Protein AF-W5NIA4-F1 (afdb_monomer)

Structure (mmCIF, N/CA/C/O backbone):
data_AF-W5NIA4-F1
#
_entry.id   AF-W5NIA4-F1
#
loop_
_atom_site.group_PDB
_atom_site.id
_atom_site.type_symbol
_atom_site.label_atom_id
_atom_site.label_alt_id
_atom_site.label_comp_id
_atom_site.label_asym_id
_atom_site.label_entity_id
_atom_site.label_seq_id
_atom_site.pdbx_PDB_ins_code
_atom_site.Cartn_x
_atom_site.Cartn_y
_atom_site.Cartn_z
_atom_site.occupancy
_atom_site.B_iso_or_equiv
_atom_site.auth_seq_id
_atom_site.auth_comp_id
_atom_site.auth_asym_id
_atom_site.auth_atom_id
_atom_site.pdbx_PDB_model_num
ATOM 1 N N . MET A 1 1 ? 28.691 -11.519 -10.829 1.00 43.25 1 MET A N 1
ATOM 2 C CA . MET A 1 1 ? 29.497 -10.564 -10.040 1.00 43.25 1 MET A CA 1
ATOM 3 C C . MET A 1 1 ? 29.530 -11.025 -8.596 1.00 43.25 1 MET A C 1
ATOM 5 O O . MET A 1 1 ? 28.519 -11.518 -8.105 1.00 43.25 1 MET A O 1
ATOM 9 N N . SER A 1 2 ? 30.671 -10.873 -7.937 1.00 48.12 2 SER A N 1
ATOM 10 C CA . SER A 1 2 ? 30.802 -10.913 -6.485 1.00 48.12 2 SER A CA 1
ATOM 11 C C . SER A 1 2 ? 30.253 -9.621 -5.858 1.00 48.12 2 SER A C 1
ATOM 13 O O . SER A 1 2 ? 30.095 -8.601 -6.534 1.00 48.12 2 SER A O 1
ATOM 15 N N . THR A 1 3 ? 30.001 -9.629 -4.546 1.00 54.25 3 THR A N 1
ATOM 16 C CA . THR A 1 3 ? 29.655 -8.408 -3.794 1.00 54.25 3 THR A CA 1
ATOM 17 C C . THR A 1 3 ? 30.782 -7.366 -3.837 1.00 54.25 3 THR A C 1
ATOM 19 O O . THR A 1 3 ? 30.508 -6.172 -3.783 1.00 54.25 3 THR A O 1
ATOM 22 N N . VAL A 1 4 ? 32.044 -7.795 -3.975 1.00 55.16 4 VAL A N 1
ATOM 23 C CA . VAL A 1 4 ? 33.200 -6.888 -4.088 1.00 55.16 4 VAL A CA 1
ATOM 24 C C . VAL A 1 4 ? 33.177 -6.148 -5.426 1.00 55.16 4 VAL A C 1
ATOM 26 O O . VAL A 1 4 ? 33.408 -4.942 -5.446 1.00 55.16 4 VAL A O 1
ATOM 29 N N . ASP A 1 5 ? 32.827 -6.835 -6.519 1.00 57.72 5 ASP A N 1
ATOM 30 C CA . ASP A 1 5 ? 32.742 -6.229 -7.854 1.00 57.72 5 ASP A CA 1
ATOM 31 C C . ASP A 1 5 ? 31.635 -5.165 -7.892 1.00 57.72 5 ASP A C 1
ATOM 33 O O . ASP A 1 5 ? 31.859 -4.058 -8.374 1.00 57.72 5 ASP A O 1
ATOM 37 N N . ARG A 1 6 ? 30.454 -5.471 -7.326 1.00 68.31 6 ARG A N 1
ATOM 38 C CA . ARG A 1 6 ? 29.333 -4.515 -7.249 1.00 68.31 6 ARG A CA 1
ATOM 39 C C . ARG A 1 6 ? 29.685 -3.277 -6.429 1.00 68.31 6 ARG A C 1
ATOM 41 O O . ARG A 1 6 ? 29.378 -2.165 -6.831 1.00 68.31 6 ARG A O 1
ATOM 48 N N . LEU A 1 7 ? 30.379 -3.448 -5.303 1.00 66.94 7 LEU A N 1
ATOM 49 C CA . LEU A 1 7 ? 30.813 -2.333 -4.452 1.00 66.94 7 LEU A CA 1
ATOM 50 C C . LEU A 1 7 ? 32.026 -1.565 -5.011 1.00 66.94 7 LEU A C 1
ATOM 52 O O . LEU A 1 7 ? 32.537 -0.677 -4.330 1.00 66.94 7 LEU A O 1
ATOM 56 N N . ASN A 1 8 ? 32.474 -1.869 -6.234 1.00 71.44 8 ASN A N 1
ATOM 57 C CA . ASN A 1 8 ? 33.375 -1.027 -7.026 1.00 71.44 8 ASN A CA 1
ATOM 58 C C . ASN A 1 8 ? 32.652 -0.248 -8.142 1.00 71.44 8 ASN A C 1
ATOM 60 O O . ASN A 1 8 ? 33.266 0.626 -8.747 1.00 71.44 8 ASN A O 1
ATOM 64 N N . ASP A 1 9 ? 31.375 -0.533 -8.406 1.00 81.06 9 ASP A N 1
ATOM 65 C CA . ASP A 1 9 ? 30.571 0.142 -9.424 1.00 81.06 9 ASP A CA 1
ATOM 66 C C . ASP A 1 9 ? 29.891 1.387 -8.831 1.00 81.06 9 ASP A C 1
ATOM 68 O O . ASP A 1 9 ? 29.046 1.294 -7.938 1.00 81.06 9 ASP A O 1
ATOM 72 N N . THR A 1 10 ? 30.275 2.572 -9.308 1.00 82.25 10 THR A N 1
ATOM 73 C CA . THR A 1 10 ? 29.769 3.854 -8.790 1.00 82.25 10 THR A CA 1
ATOM 74 C C . THR A 1 10 ? 28.255 3.996 -8.949 1.00 82.25 10 THR A C 1
ATOM 76 O O . THR A 1 10 ? 27.603 4.534 -8.058 1.00 82.25 10 THR A O 1
ATOM 79 N N . GLU A 1 11 ? 27.671 3.485 -10.033 1.00 86.88 11 GLU A N 1
ATOM 80 C CA . GLU A 1 11 ? 26.234 3.615 -10.299 1.00 86.88 11 GLU A CA 1
ATOM 81 C C . GLU A 1 11 ? 25.418 2.684 -9.395 1.00 86.88 11 GLU A C 1
ATOM 83 O O . GLU A 1 11 ? 24.361 3.072 -8.891 1.00 86.88 11 GLU A O 1
ATOM 88 N N . TYR A 1 12 ? 25.944 1.485 -9.122 1.00 85.62 12 TYR A N 1
ATOM 89 C CA . TYR A 1 12 ? 25.387 0.574 -8.120 1.00 85.62 12 TYR A CA 1
ATOM 90 C C . TYR A 1 12 ? 25.465 1.162 -6.706 1.00 85.62 12 TYR A C 1
ATOM 92 O O . TYR A 1 12 ? 24.531 1.057 -5.912 1.00 85.62 12 TYR A O 1
ATOM 100 N N . ILE A 1 13 ? 26.570 1.836 -6.384 1.00 83.00 13 ILE A N 1
ATOM 101 C CA . ILE A 1 13 ? 26.746 2.519 -5.100 1.00 83.00 13 ILE A CA 1
ATOM 102 C C . ILE A 1 13 ? 25.791 3.709 -4.970 1.00 83.00 13 ILE A C 1
ATOM 104 O O . ILE A 1 13 ? 25.258 3.924 -3.885 1.00 83.00 13 ILE A O 1
ATOM 108 N N . ASN A 1 14 ? 25.543 4.465 -6.041 1.00 88.38 14 ASN A N 1
ATOM 109 C CA . ASN A 1 14 ? 24.568 5.557 -6.046 1.00 88.38 14 ASN A CA 1
ATOM 110 C C . ASN A 1 14 ? 23.151 5.038 -5.764 1.00 88.38 14 ASN A C 1
ATOM 112 O O . ASN A 1 14 ? 22.479 5.550 -4.869 1.00 88.38 14 ASN A O 1
ATOM 116 N N . TRP A 1 15 ? 22.734 3.977 -6.464 1.00 89.62 15 TRP A N 1
ATOM 117 C CA . TRP A 1 15 ? 21.481 3.257 -6.210 1.00 89.62 15 TRP A CA 1
ATOM 118 C C . TRP A 1 15 ? 21.400 2.791 -4.745 1.00 89.62 15 TRP A C 1
ATOM 120 O O . TRP A 1 15 ? 20.449 3.108 -4.029 1.00 89.62 15 TRP A O 1
ATOM 130 N N . LEU A 1 16 ? 22.447 2.135 -4.239 1.00 85.50 16 LEU A N 1
ATOM 131 C CA . LEU A 1 16 ? 22.497 1.630 -2.867 1.00 85.50 16 LEU A CA 1
ATOM 132 C C . LEU A 1 16 ? 22.473 2.758 -1.814 1.00 85.50 16 LEU A C 1
ATOM 134 O O . LEU A 1 16 ? 21.766 2.635 -0.814 1.00 85.50 16 LEU A O 1
ATOM 138 N N . LYS A 1 17 ? 23.170 3.881 -2.046 1.00 86.88 17 LYS A N 1
ATOM 139 C CA . LYS A 1 17 ? 23.088 5.092 -1.209 1.00 86.88 17 LYS A CA 1
ATOM 140 C C . LYS A 1 17 ? 21.653 5.621 -1.159 1.00 86.88 17 LYS A C 1
ATOM 142 O O . LYS A 1 17 ? 21.134 5.819 -0.067 1.00 86.88 17 LYS A O 1
ATOM 147 N N . LEU A 1 18 ? 21.003 5.801 -2.311 1.00 89.38 18 LEU A N 1
ATOM 148 C CA . LEU A 1 18 ? 19.631 6.318 -2.408 1.00 89.38 18 LEU A CA 1
ATOM 149 C C . LEU A 1 18 ? 18.612 5.410 -1.707 1.00 89.38 18 LEU A C 1
ATOM 151 O O . LEU A 1 18 ? 17.780 5.903 -0.947 1.00 89.38 18 LEU A O 1
ATOM 155 N N . GLY A 1 19 ? 18.716 4.089 -1.886 1.00 87.75 19 GLY A N 1
ATOM 156 C CA . GLY A 1 19 ? 17.892 3.120 -1.157 1.00 87.75 19 GLY A CA 1
ATOM 157 C C . GLY A 1 19 ? 18.052 3.235 0.357 1.00 87.75 19 GLY A C 1
ATOM 158 O O . GLY A 1 19 ? 17.063 3.229 1.089 1.00 87.75 19 GLY A O 1
ATOM 159 N N . VAL A 1 20 ? 19.283 3.435 0.832 1.00 85.69 20 VAL A N 1
ATOM 160 C CA . VAL A 1 20 ? 19.550 3.672 2.253 1.00 85.69 20 VAL A CA 1
ATOM 161 C C . VAL A 1 20 ? 19.020 5.035 2.728 1.00 85.69 20 VAL A C 1
ATOM 163 O O . VAL A 1 20 ? 18.482 5.107 3.830 1.00 85.69 20 VAL A O 1
ATOM 166 N N . CYS A 1 21 ? 19.083 6.098 1.923 1.00 88.00 21 CYS A N 1
ATOM 167 C CA . CYS A 1 21 ? 18.478 7.389 2.276 1.00 88.00 21 CYS A CA 1
ATOM 168 C C . CYS A 1 21 ? 16.951 7.283 2.442 1.00 88.00 21 CYS A C 1
ATOM 170 O O . CYS A 1 21 ? 16.405 7.804 3.411 1.00 88.00 21 CYS A O 1
ATOM 172 N N . LEU A 1 22 ? 16.256 6.549 1.563 1.00 89.00 22 LEU A N 1
ATOM 173 C CA . LEU A 1 22 ? 14.817 6.285 1.714 1.00 89.00 22 LEU A CA 1
ATOM 174 C C . LEU A 1 22 ? 14.504 5.465 2.981 1.00 89.00 22 LEU A C 1
ATOM 176 O O . LEU A 1 22 ? 13.488 5.711 3.633 1.00 89.00 22 LEU A O 1
ATOM 180 N N . MET A 1 23 ? 15.384 4.533 3.367 1.00 84.69 23 MET A N 1
ATOM 181 C CA . MET A 1 23 ? 15.260 3.794 4.631 1.00 84.69 23 MET A CA 1
ATOM 182 C C . MET A 1 23 ? 15.432 4.679 5.877 1.00 84.69 23 MET A C 1
ATOM 184 O O . MET A 1 23 ? 14.800 4.389 6.885 1.00 84.69 23 MET A O 1
ATOM 188 N N . GLU A 1 24 ? 16.246 5.739 5.831 1.00 86.38 24 GLU A N 1
ATOM 189 C CA . GLU A 1 24 ? 16.399 6.704 6.940 1.00 86.38 24 GLU A CA 1
ATOM 190 C C . GLU A 1 24 ? 15.226 7.709 6.997 1.00 86.38 24 GLU A C 1
ATOM 192 O O . GLU A 1 24 ? 14.784 8.093 8.078 1.00 86.38 24 GLU A O 1
ATOM 197 N N . ILE A 1 25 ? 14.656 8.092 5.845 1.00 88.88 25 ILE A N 1
ATOM 198 C CA . ILE A 1 25 ? 13.487 8.992 5.766 1.00 88.88 25 ILE A CA 1
ATOM 199 C C . ILE A 1 25 ? 12.203 8.315 6.281 1.00 88.88 25 ILE A C 1
ATOM 201 O O . ILE A 1 25 ? 11.349 8.975 6.875 1.00 88.88 25 ILE A O 1
ATOM 205 N N . ARG A 1 26 ? 12.046 7.000 6.082 1.00 88.94 26 ARG A N 1
ATOM 206 C CA . ARG A 1 26 ? 10.835 6.254 6.470 1.00 88.94 26 ARG A CA 1
ATOM 207 C C . ARG A 1 26 ? 10.506 6.342 7.977 1.00 88.94 26 ARG A C 1
ATOM 209 O O . ARG A 1 26 ? 9.378 6.723 8.273 1.00 88.94 26 ARG A O 1
ATOM 216 N N . PRO A 1 27 ? 11.420 6.064 8.932 1.00 86.88 27 PRO A N 1
ATOM 217 C CA . PRO A 1 27 ? 11.161 6.261 10.363 1.00 86.88 27 PRO A CA 1
ATOM 218 C C . PRO A 1 27 ? 10.776 7.698 10.734 1.00 86.88 27 PRO A C 1
ATOM 220 O O . PRO A 1 27 ? 9.905 7.894 11.578 1.00 86.88 27 PRO A O 1
ATOM 223 N N . LEU A 1 28 ? 11.379 8.696 10.078 1.00 85.75 28 LEU A N 1
ATOM 224 C CA . LEU A 1 28 ? 11.092 10.113 10.315 1.00 85.75 28 LEU A CA 1
ATOM 225 C C . LEU A 1 28 ? 9.670 10.489 9.861 1.00 85.75 28 LEU A C 1
ATOM 227 O O . LEU A 1 28 ? 8.935 11.136 10.606 1.00 85.75 28 LEU A O 1
ATOM 231 N N . LEU A 1 29 ? 9.261 10.032 8.670 1.00 87.81 29 LEU A N 1
ATOM 232 C CA . LEU A 1 29 ? 7.882 10.152 8.182 1.00 87.81 29 LEU A CA 1
ATOM 233 C C . LEU A 1 29 ? 6.895 9.441 9.112 1.00 87.81 29 LEU A C 1
ATOM 235 O O . LEU A 1 29 ? 5.865 10.014 9.455 1.00 87.81 29 LEU A O 1
ATOM 239 N N . SER A 1 30 ? 7.221 8.219 9.542 1.00 88.00 30 SER A N 1
ATOM 240 C CA . SER A 1 30 ? 6.419 7.462 10.502 1.00 88.00 30 SER A CA 1
ATOM 241 C C . SER A 1 30 ? 6.183 8.276 11.780 1.00 88.00 30 SER A C 1
ATOM 243 O O . SER A 1 30 ? 5.035 8.592 12.081 1.00 88.00 30 SER A O 1
ATOM 245 N N . ALA A 1 31 ? 7.241 8.691 12.485 1.00 84.25 31 ALA A N 1
ATOM 246 C CA . ALA A 1 31 ? 7.139 9.416 13.757 1.00 84.25 31 ALA A CA 1
ATOM 247 C C . ALA A 1 31 ? 6.372 10.753 13.654 1.00 84.25 31 ALA A C 1
ATOM 249 O O . ALA A 1 31 ? 5.539 11.050 14.517 1.00 84.25 31 ALA A O 1
ATOM 250 N N . LEU A 1 32 ? 6.591 11.527 12.579 1.00 83.81 32 LEU A N 1
ATOM 251 C CA . LEU A 1 32 ? 5.813 12.742 12.293 1.00 83.81 32 LEU A CA 1
ATOM 252 C C . LEU A 1 32 ? 4.316 12.431 12.188 1.00 83.81 32 LEU A C 1
ATOM 254 O O . LEU A 1 32 ? 3.487 13.157 12.740 1.00 83.81 32 LEU A O 1
ATOM 258 N N . ILE A 1 33 ? 3.969 11.364 11.465 1.00 88.94 33 ILE A N 1
ATOM 259 C CA . ILE A 1 33 ? 2.575 11.011 11.219 1.00 88.94 33 ILE A CA 1
ATOM 260 C C . ILE A 1 33 ? 1.873 10.642 12.528 1.00 88.94 33 ILE A C 1
ATOM 262 O O . ILE A 1 33 ? 0.784 11.157 12.752 1.00 88.94 33 ILE A O 1
ATOM 266 N N . GLU A 1 34 ? 2.450 9.834 13.426 1.00 87.56 34 GLU A N 1
ATOM 267 C CA . GLU A 1 34 ? 1.714 9.471 14.652 1.00 87.56 34 GLU A CA 1
ATOM 268 C C . GLU A 1 34 ? 1.545 10.617 15.647 1.00 87.56 34 GLU A C 1
ATOM 270 O O . GLU A 1 34 ? 0.449 10.790 16.181 1.00 87.56 34 GLU A O 1
ATOM 275 N N . THR A 1 35 ? 2.567 11.460 15.816 1.00 82.38 35 THR A N 1
ATOM 276 C CA . THR A 1 35 ? 2.476 12.671 16.657 1.00 82.38 35 THR A CA 1
ATOM 277 C C . THR A 1 35 ? 1.286 13.557 16.252 1.00 82.38 35 THR A C 1
ATOM 279 O O . THR A 1 35 ? 0.747 14.306 17.066 1.00 82.38 35 THR A O 1
ATOM 282 N N . ARG A 1 36 ? 0.827 13.445 14.995 1.00 86.12 36 ARG A N 1
ATOM 283 C CA . ARG A 1 36 ? -0.356 14.125 14.454 1.00 86.12 36 ARG A CA 1
ATOM 284 C C . ARG A 1 36 ? -1.562 13.199 14.206 1.00 86.12 36 ARG A C 1
ATOM 286 O O . ARG A 1 36 ? -2.631 13.691 13.860 1.00 86.12 36 ARG A O 1
ATOM 293 N N . LEU A 1 37 ? -1.448 11.883 14.410 1.00 91.12 37 LEU A N 1
ATOM 294 C CA . LEU A 1 37 ? -2.505 10.899 14.140 1.00 91.12 37 LEU A CA 1
ATOM 295 C C . LEU A 1 37 ? -3.499 10.755 15.292 1.00 91.12 37 LEU A C 1
ATOM 297 O O . LEU A 1 37 ? -4.698 10.756 15.032 1.00 91.12 37 LEU A O 1
ATOM 301 N N . GLU A 1 38 ? -3.045 10.697 16.543 1.00 89.50 38 GLU A N 1
ATOM 302 C CA . GLU A 1 38 ? -3.959 10.757 17.700 1.00 89.50 38 GLU A CA 1
ATOM 303 C C . GLU A 1 38 ? -4.662 12.119 17.752 1.00 89.50 38 GLU A C 1
ATOM 305 O O . GLU A 1 38 ? -5.884 12.222 17.876 1.00 89.50 38 GLU A O 1
ATOM 310 N N . ASP A 1 39 ? -3.887 13.173 17.501 1.00 88.88 39 ASP A N 1
ATOM 311 C CA . ASP A 1 39 ? -4.351 14.548 17.364 1.00 88.88 39 ASP A CA 1
ATOM 312 C C . ASP A 1 39 ? -5.400 14.693 16.234 1.00 88.88 39 ASP A C 1
ATOM 314 O O . ASP A 1 39 ? -6.332 15.496 16.329 1.00 88.88 39 ASP A O 1
ATOM 318 N N . PHE A 1 40 ? -5.307 13.883 15.174 1.00 93.06 40 PHE A N 1
ATOM 319 C CA . PHE A 1 40 ? -6.322 13.765 14.127 1.00 93.06 40 PHE A CA 1
ATOM 320 C C . PHE A 1 40 ? -7.519 12.909 14.565 1.00 93.06 40 PHE A C 1
ATOM 322 O O . PHE A 1 40 ? -8.660 13.305 14.328 1.00 93.06 40 PHE A O 1
ATOM 329 N N . HIS A 1 41 ? -7.297 11.767 15.223 1.00 94.12 41 HIS A N 1
ATOM 330 C CA . HIS A 1 41 ? -8.353 10.840 15.639 1.00 94.12 41 HIS A CA 1
ATOM 331 C C . HIS A 1 41 ? -9.301 11.463 16.655 1.00 94.12 41 HIS A C 1
ATOM 333 O O . HIS A 1 41 ? -10.515 11.354 16.483 1.00 94.12 41 HIS A O 1
ATOM 339 N N . LEU A 1 42 ? -8.777 12.199 17.638 1.00 91.00 42 LEU A N 1
ATOM 340 C CA . LEU A 1 42 ? -9.566 12.989 18.587 1.00 91.00 42 LEU A CA 1
ATOM 341 C C . LEU A 1 42 ? -10.519 13.952 17.857 1.00 91.00 42 LEU A C 1
ATOM 343 O O . LEU A 1 42 ? -11.727 13.911 18.091 1.00 91.00 42 LEU A O 1
ATOM 347 N N . LYS A 1 43 ? -10.018 14.696 16.861 1.00 90.75 43 LYS A N 1
ATOM 348 C CA . LYS A 1 43 ? -10.811 15.620 16.019 1.00 90.75 43 LYS A CA 1
ATOM 349 C C . LYS A 1 43 ? -11.885 14.914 15.166 1.00 90.75 43 LYS A C 1
ATOM 351 O O . LYS A 1 43 ? -12.791 15.568 14.641 1.00 90.75 43 LYS A O 1
ATOM 356 N N . LEU A 1 44 ? -11.818 13.586 15.016 1.00 91.62 44 LEU A N 1
ATOM 357 C CA . LEU A 1 44 ? -12.879 12.765 14.419 1.00 91.62 44 LEU A CA 1
ATOM 358 C C . LEU A 1 44 ? -13.833 12.183 15.478 1.00 91.62 44 LEU A C 1
ATOM 360 O O . LEU A 1 44 ? -15.035 12.144 15.219 1.00 91.62 44 LEU A O 1
ATOM 364 N N . LYS A 1 45 ? -13.344 11.794 16.669 1.00 90.19 45 LYS A N 1
ATOM 365 C CA . LYS A 1 45 ? -14.178 11.357 17.810 1.00 90.19 45 LYS A CA 1
ATOM 366 C C . LYS A 1 45 ? -15.116 12.470 18.274 1.00 90.19 45 LYS A C 1
ATOM 368 O O . LYS A 1 45 ? -16.303 12.210 18.464 1.00 90.19 45 LYS A O 1
ATOM 373 N N . GLU A 1 46 ? -14.615 13.703 18.371 1.00 87.75 46 GLU A N 1
ATOM 374 C CA . GLU A 1 46 ? -15.393 14.916 18.672 1.00 87.75 46 GLU A CA 1
ATOM 375 C C . GLU A 1 46 ? -16.564 15.098 17.697 1.00 87.75 46 GLU A C 1
ATOM 377 O O . GLU A 1 46 ? -17.700 15.310 18.106 1.00 87.75 46 GLU A O 1
ATOM 382 N N . LYS A 1 47 ? -16.319 14.912 16.393 1.00 83.19 47 LYS A N 1
ATOM 383 C CA . LYS A 1 47 ? -17.349 14.982 15.340 1.00 83.19 47 LYS A CA 1
ATOM 384 C C . LYS A 1 47 ? -18.356 13.825 15.360 1.00 83.19 47 LYS A C 1
ATOM 386 O O . LYS A 1 47 ? -19.263 13.802 14.528 1.00 83.19 47 LYS A O 1
ATOM 391 N N . ARG A 1 48 ? -18.186 12.846 16.254 1.00 76.69 48 ARG A N 1
ATOM 392 C CA . ARG A 1 48 ? -18.911 11.566 16.251 1.00 76.69 48 ARG A CA 1
ATOM 393 C C . ARG A 1 48 ? -19.510 11.197 17.617 1.00 76.69 48 ARG A C 1
ATOM 395 O O . ARG A 1 48 ? -20.336 10.283 17.675 1.00 76.69 48 ARG A O 1
ATOM 402 N N . ASN A 1 49 ? -19.154 11.916 18.685 1.00 68.75 49 ASN A N 1
ATOM 403 C CA . ASN A 1 49 ? -19.508 11.641 20.085 1.00 68.75 49 ASN A CA 1
ATOM 404 C C . ASN A 1 49 ? -19.064 10.237 20.564 1.00 68.75 49 ASN A C 1
ATOM 406 O O . ASN A 1 49 ? -19.846 9.528 21.192 1.00 68.75 49 ASN A O 1
ATOM 410 N N . ASP A 1 50 ? -17.841 9.824 20.199 1.00 75.88 50 ASP A N 1
ATOM 411 C CA . ASP A 1 50 ? -17.145 8.580 20.617 1.00 75.88 50 ASP A CA 1
ATOM 412 C C . ASP A 1 50 ? -17.981 7.271 20.601 1.00 75.88 50 ASP A C 1
ATOM 414 O O . ASP A 1 50 ? -17.820 6.366 21.421 1.00 75.88 50 ASP A O 1
ATOM 418 N N . LYS A 1 51 ? -18.914 7.141 19.646 1.00 78.94 51 LYS A N 1
ATOM 419 C CA . LYS A 1 51 ? -19.760 5.941 19.516 1.00 78.94 51 LYS A CA 1
ATOM 420 C C . LYS A 1 51 ? -18.993 4.759 18.900 1.00 78.94 51 LYS A C 1
ATOM 422 O O . LYS A 1 51 ? -18.564 4.824 17.743 1.00 78.94 51 LYS A O 1
ATOM 427 N N . ARG A 1 52 ? -18.910 3.648 19.649 1.00 87.31 52 ARG A N 1
ATOM 428 C CA . ARG A 1 52 ? -18.198 2.396 19.298 1.00 87.31 52 ARG A CA 1
ATOM 429 C C . ARG A 1 52 ? -19.075 1.362 18.583 1.00 87.31 52 ARG A C 1
ATOM 431 O O . ARG A 1 52 ? -20.278 1.280 18.815 1.00 87.31 52 ARG A O 1
ATOM 438 N N . CYS A 1 53 ? -18.482 0.540 17.715 1.00 87.12 53 CYS A N 1
ATOM 439 C CA . CYS A 1 53 ? -19.222 -0.417 16.883 1.00 87.12 53 CYS A CA 1
ATOM 440 C C . CYS A 1 53 ? -19.641 -1.693 17.639 1.00 87.12 53 CYS A C 1
ATOM 442 O O . CYS A 1 53 ? -18.860 -2.635 17.772 1.00 87.12 53 CYS A O 1
ATOM 444 N N . SER A 1 54 ? -20.915 -1.790 18.022 1.00 81.75 54 SER A N 1
ATOM 445 C CA . SER A 1 54 ? -21.483 -2.995 18.655 1.00 81.75 54 SER A CA 1
ATOM 446 C C . SER A 1 54 ? -21.464 -4.230 17.740 1.00 81.75 54 SER A C 1
ATOM 448 O O . SER A 1 54 ? -21.255 -5.349 18.194 1.00 81.75 54 SER A O 1
ATOM 450 N N . SER A 1 55 ? -21.684 -4.042 16.435 1.00 80.94 55 SER A N 1
ATOM 451 C CA . SER A 1 55 ? -21.956 -5.130 15.479 1.00 80.94 55 SER A CA 1
ATOM 452 C C . SER A 1 55 ? -20.707 -5.817 14.906 1.00 80.94 55 SER A C 1
ATOM 454 O O . SER A 1 55 ? -20.841 -6.603 13.972 1.00 80.94 55 SER A O 1
ATOM 456 N N . ARG A 1 56 ? -19.497 -5.478 15.387 1.00 84.56 56 ARG A N 1
ATOM 457 C CA . ARG A 1 56 ? -18.199 -5.926 14.829 1.00 84.56 56 ARG A CA 1
ATOM 458 C C . ARG A 1 56 ? -18.140 -5.843 13.290 1.00 84.56 56 ARG A C 1
ATOM 460 O O . ARG A 1 56 ? -17.666 -6.761 12.626 1.00 84.56 56 ARG A O 1
ATOM 467 N N . CYS A 1 57 ? -18.639 -4.736 12.727 1.00 86.19 57 CYS A N 1
ATOM 468 C CA . CYS A 1 57 ? -18.763 -4.543 11.281 1.00 86.19 57 CYS A CA 1
ATOM 469 C C . CYS A 1 57 ? -17.436 -4.784 10.565 1.00 86.19 57 CYS A C 1
ATOM 471 O O . CYS A 1 57 ? -16.477 -4.032 10.748 1.00 86.19 57 CYS A O 1
ATOM 473 N N . SER A 1 58 ? -17.411 -5.814 9.727 1.00 82.88 58 SER A N 1
ATOM 474 C CA . SER A 1 58 ? -16.323 -6.067 8.799 1.00 82.88 58 SER A CA 1
ATOM 475 C C . SER A 1 58 ? -16.537 -5.298 7.496 1.00 82.88 58 SER A C 1
ATOM 477 O O . SER A 1 58 ? -17.472 -4.509 7.326 1.00 82.88 58 SER A O 1
ATOM 479 N N . VAL A 1 59 ? -15.615 -5.514 6.572 1.00 80.12 59 VAL A N 1
ATOM 480 C CA . VAL A 1 59 ? -15.545 -4.840 5.291 1.00 80.12 59 VAL A CA 1
ATOM 481 C C . VAL A 1 59 ? -15.600 -5.969 4.246 1.00 80.12 59 VAL A C 1
ATOM 483 O O . VAL A 1 59 ? -14.831 -6.924 4.316 1.00 80.12 59 VAL A O 1
ATOM 486 N N . ALA A 1 60 ? -16.647 -5.955 3.413 1.00 67.19 60 ALA A N 1
ATOM 487 C CA . ALA A 1 60 ? -17.255 -7.130 2.760 1.00 67.19 60 ALA A CA 1
ATOM 488 C C . ALA A 1 60 ? -16.508 -7.705 1.521 1.00 67.19 60 ALA A C 1
ATOM 490 O O . ALA A 1 60 ? -15.279 -7.772 1.497 1.00 67.19 60 ALA A O 1
ATOM 491 N N . LYS A 1 61 ? -17.247 -8.133 0.481 1.00 61.09 61 LYS A N 1
ATOM 492 C CA . LYS A 1 61 ? -16.713 -8.571 -0.822 1.00 61.09 61 LYS A CA 1
ATOM 493 C C . LYS A 1 61 ? -17.453 -7.906 -1.994 1.00 61.09 61 LYS A C 1
ATOM 495 O O . LYS A 1 61 ? -18.403 -8.475 -2.516 1.00 61.09 61 LYS A O 1
ATOM 500 N N . ASP A 1 62 ? -16.992 -6.711 -2.372 1.00 63.78 62 ASP A N 1
ATOM 501 C CA . ASP A 1 62 ? -17.262 -5.909 -3.593 1.00 63.78 62 ASP A CA 1
ATOM 502 C C . ASP A 1 62 ? -16.546 -4.523 -3.632 1.00 63.78 62 ASP A C 1
ATOM 504 O O . ASP A 1 62 ? -16.858 -3.689 -4.480 1.00 63.78 62 ASP A O 1
ATOM 508 N N . GLN A 1 63 ? -15.584 -4.279 -2.735 1.00 66.00 63 GLN A N 1
ATOM 509 C CA . GLN A 1 63 ? -14.926 -3.011 -2.365 1.00 66.00 63 GLN A CA 1
ATOM 510 C C . GLN A 1 63 ? -15.858 -1.947 -1.746 1.00 66.00 63 GLN A C 1
ATOM 512 O O . GLN A 1 63 ? -15.440 -0.807 -1.543 1.00 66.00 63 GLN A O 1
ATOM 517 N N . LYS A 1 64 ? -17.094 -2.302 -1.359 1.00 69.25 64 LYS A N 1
ATOM 518 C CA . LYS A 1 64 ? -18.087 -1.369 -0.793 1.00 69.25 64 LYS A CA 1
ATOM 519 C C . LYS A 1 64 ? -18.310 -1.590 0.709 1.00 69.25 64 LYS A C 1
ATOM 521 O O . LYS A 1 64 ? -17.864 -2.572 1.305 1.00 69.25 64 LYS A O 1
ATOM 526 N N . LEU A 1 65 ? -18.994 -0.620 1.317 1.00 75.69 65 LEU A N 1
ATOM 527 C CA . LEU A 1 65 ? -19.341 -0.539 2.742 1.00 75.69 65 LEU A CA 1
ATOM 528 C C . LEU A 1 65 ? -20.810 -0.948 2.999 1.00 75.69 65 LEU A C 1
ATOM 530 O O . LEU A 1 65 ? -21.520 -0.328 3.787 1.00 75.69 65 LEU A O 1
ATOM 534 N N . THR A 1 66 ? -21.293 -1.965 2.282 1.00 68.12 66 THR A N 1
ATOM 535 C CA . THR A 1 66 ? -22.717 -2.348 2.199 1.00 68.12 66 THR A CA 1
ATOM 536 C C . THR A 1 66 ? -23.330 -2.832 3.513 1.00 68.12 66 THR A C 1
ATOM 538 O O . THR A 1 66 ? -24.515 -2.609 3.741 1.00 68.12 66 THR A O 1
ATOM 541 N N . HIS A 1 67 ? -22.538 -3.454 4.388 1.00 73.69 67 HIS A N 1
ATOM 542 C CA . HIS A 1 67 ? -23.012 -4.078 5.632 1.00 73.69 67 HIS A CA 1
ATOM 543 C C . HIS A 1 67 ? -22.519 -3.358 6.899 1.00 73.69 67 HIS A C 1
ATOM 545 O O . HIS A 1 67 ? -22.332 -3.978 7.943 1.00 73.69 67 HIS A O 1
ATOM 551 N N . LEU A 1 68 ? -22.310 -2.038 6.821 1.00 83.19 68 LEU A N 1
ATOM 552 C CA . LEU A 1 68 ? -22.023 -1.222 8.001 1.00 83.19 68 LEU A CA 1
ATOM 553 C C . LEU A 1 68 ? -23.295 -0.893 8.791 1.00 83.19 68 LEU A C 1
ATOM 555 O O . LEU A 1 68 ? -24.265 -0.355 8.238 1.00 83.19 68 LEU A O 1
ATOM 559 N N . CYS A 1 69 ? -23.230 -1.099 10.108 1.00 87.94 69 CYS A N 1
ATOM 560 C CA . CYS A 1 69 ? -24.142 -0.466 11.053 1.00 87.94 69 CYS A CA 1
ATOM 561 C C . CYS A 1 69 ? -24.024 1.065 10.977 1.00 87.94 69 CYS A C 1
ATOM 563 O O . CYS A 1 69 ? -23.030 1.611 10.490 1.00 87.94 69 CYS A O 1
ATOM 565 N N . GLU A 1 70 ? -25.036 1.760 11.492 1.00 88.69 70 GLU A N 1
ATOM 566 C CA . GLU A 1 70 ? -25.076 3.223 11.601 1.00 88.69 70 GLU A CA 1
ATOM 567 C C . GLU A 1 70 ? -23.786 3.797 12.212 1.00 88.69 70 GLU A C 1
ATOM 569 O O . GLU A 1 70 ? -23.190 4.726 11.661 1.00 88.69 70 GLU A O 1
ATOM 574 N N . ILE A 1 71 ? -23.264 3.139 13.258 1.00 88.56 71 ILE A N 1
ATOM 575 C CA . ILE A 1 71 ? -22.064 3.596 13.957 1.00 88.56 71 ILE A CA 1
ATOM 576 C C . ILE A 1 71 ? -20.841 3.655 13.027 1.00 88.56 71 ILE A C 1
ATOM 578 O O . ILE A 1 71 ? -20.189 4.699 12.937 1.00 88.56 71 ILE A O 1
ATOM 582 N N . CYS A 1 72 ? -20.565 2.596 12.264 1.00 89.94 72 CYS A N 1
ATOM 583 C CA . CYS A 1 72 ? -19.488 2.620 11.272 1.00 89.94 72 CYS A CA 1
ATOM 584 C C . CYS A 1 72 ? -19.819 3.514 10.065 1.00 89.94 72 CYS A C 1
ATOM 586 O O . CYS A 1 72 ? -18.911 4.049 9.434 1.00 89.94 72 CYS A O 1
ATOM 588 N N . ARG A 1 73 ? -21.099 3.704 9.727 1.00 89.12 73 ARG A N 1
ATOM 589 C CA . ARG A 1 73 ? -21.508 4.491 8.557 1.00 89.12 73 ARG A CA 1
ATOM 590 C C . ARG A 1 73 ? -21.129 5.963 8.693 1.00 89.12 73 ARG A C 1
ATOM 592 O O . ARG A 1 73 ? -20.448 6.471 7.805 1.00 89.12 73 ARG A O 1
ATOM 599 N N . GLU A 1 74 ? -21.480 6.633 9.793 1.00 88.75 74 GLU A N 1
ATOM 600 C CA . GLU A 1 74 ? -21.070 8.039 9.976 1.00 88.75 74 GLU A CA 1
ATOM 601 C C . GLU A 1 74 ? -19.551 8.158 10.187 1.00 88.75 74 GLU A C 1
ATOM 603 O O . GLU A 1 74 ? -18.961 9.100 9.667 1.00 88.75 74 GLU A O 1
ATOM 608 N N . TRP A 1 75 ? -18.896 7.181 10.841 1.00 91.50 75 TRP A N 1
ATOM 609 C CA . TRP A 1 75 ? -17.424 7.104 10.896 1.00 91.50 75 TRP A CA 1
ATOM 610 C C . TRP A 1 75 ? -16.823 7.140 9.482 1.00 91.50 75 TRP A C 1
ATOM 612 O O . TRP A 1 75 ? -15.975 7.983 9.200 1.00 91.50 75 TRP A O 1
ATOM 622 N N . SER A 1 76 ? -17.323 6.315 8.553 1.00 90.44 76 SER A N 1
ATOM 623 C CA . SER A 1 76 ? -16.867 6.337 7.156 1.00 90.44 76 SER A CA 1
ATOM 624 C C . SER A 1 76 ? -17.121 7.682 6.461 1.00 90.44 76 SER A C 1
ATOM 626 O O . SER A 1 76 ? -16.286 8.129 5.681 1.00 90.44 76 SER A O 1
ATOM 628 N N . THR A 1 77 ? -18.216 8.383 6.773 1.00 90.12 77 THR A N 1
ATOM 629 C CA . THR A 1 77 ? -18.498 9.731 6.243 1.00 90.12 77 THR A CA 1
ATOM 630 C C . THR A 1 77 ? -17.523 10.776 6.792 1.00 90.12 77 THR A C 1
ATOM 632 O O . THR A 1 77 ? -16.999 11.590 6.031 1.00 90.12 77 THR A O 1
ATOM 635 N N . VAL A 1 78 ? -17.242 10.736 8.096 1.00 91.50 78 VAL A N 1
ATOM 636 C CA . VAL A 1 78 ? -16.319 11.650 8.783 1.00 91.50 78 VAL A CA 1
ATOM 637 C C . VAL A 1 78 ? -14.886 11.445 8.279 1.00 91.50 78 VAL A C 1
ATOM 639 O O . VAL A 1 78 ? -14.251 12.415 7.872 1.00 91.50 78 VAL A O 1
ATOM 642 N N . ILE A 1 79 ? -14.421 10.198 8.161 1.00 92.44 79 ILE A N 1
ATOM 643 C CA . ILE A 1 79 ? -13.128 9.849 7.544 1.00 92.44 79 ILE A CA 1
ATOM 644 C C . ILE A 1 79 ? -13.081 10.334 6.083 1.00 92.44 79 ILE A C 1
ATOM 646 O O . ILE A 1 79 ? -12.164 11.045 5.679 1.00 92.44 79 ILE A O 1
ATOM 650 N N . LYS A 1 80 ? -14.119 10.041 5.288 1.00 91.56 80 LYS A N 1
ATOM 651 C CA . LYS A 1 80 ? -14.221 10.467 3.881 1.00 91.56 80 LYS A CA 1
ATOM 652 C C . LYS A 1 80 ? -14.122 11.983 3.694 1.00 91.56 80 LYS A C 1
ATOM 654 O O . LYS A 1 80 ? -13.643 12.418 2.650 1.00 91.56 80 LYS A O 1
ATOM 659 N N . SER A 1 81 ? -14.551 12.778 4.678 1.00 91.81 81 SER A N 1
ATOM 6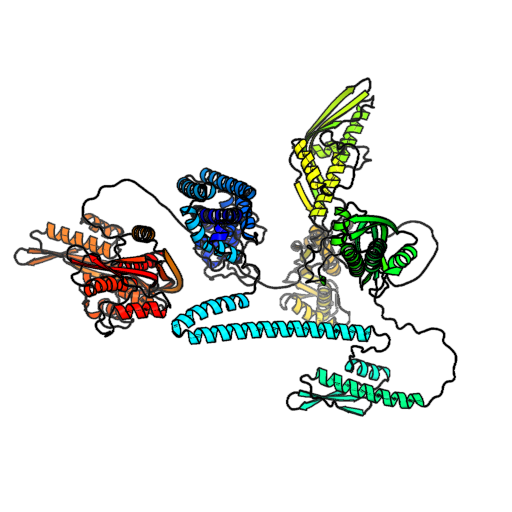60 C CA . SER A 1 81 ? -14.523 14.246 4.603 1.00 91.81 81 SER A CA 1
ATOM 661 C C . SER A 1 81 ? -13.115 14.859 4.629 1.00 91.81 81 SER A C 1
ATOM 663 O O . SER A 1 81 ? -12.934 15.956 4.109 1.00 91.81 81 SER A O 1
ATOM 665 N N . TYR A 1 82 ? -12.114 14.143 5.156 1.00 91.75 82 TYR A N 1
ATOM 666 C CA . TYR A 1 82 ? -10.711 14.581 5.182 1.00 91.75 82 TYR A CA 1
ATOM 667 C C . TYR A 1 82 ? -9.874 14.022 4.021 1.00 91.75 82 TYR A C 1
ATOM 669 O O . TYR A 1 82 ? -8.684 14.309 3.919 1.00 91.75 82 TYR A O 1
ATOM 677 N N . HIS A 1 83 ? -10.462 13.233 3.117 1.00 92.25 83 HIS A N 1
ATOM 678 C CA . HIS A 1 83 ? -9.740 12.726 1.951 1.00 92.25 83 HIS A CA 1
ATOM 679 C C . HIS A 1 83 ? -9.680 13.819 0.873 1.00 92.25 83 HIS A C 1
ATOM 681 O O . HIS A 1 83 ? -10.724 14.208 0.352 1.00 92.25 83 HIS A O 1
ATOM 687 N N . LYS A 1 84 ? -8.480 14.280 0.488 1.00 86.94 84 LYS A N 1
ATOM 688 C CA . LYS A 1 84 ? -8.220 15.380 -0.472 1.00 86.94 84 LYS A CA 1
ATOM 689 C C . LYS A 1 84 ? -8.998 15.237 -1.781 1.00 86.94 84 LYS A C 1
ATOM 691 O O . LYS A 1 84 ? -9.440 16.213 -2.381 1.00 86.94 84 LYS A O 1
ATOM 696 N N . LYS A 1 85 ? -9.223 13.993 -2.207 1.00 85.12 85 LYS A N 1
ATOM 697 C CA . LYS A 1 85 ? -10.139 13.634 -3.298 1.00 85.12 85 LYS A CA 1
ATOM 698 C C . LYS A 1 85 ? -11.289 12.786 -2.735 1.00 85.12 85 LYS A C 1
ATOM 700 O O . LYS A 1 85 ? -11.225 11.561 -2.853 1.00 85.12 85 LYS A O 1
ATOM 705 N N . PRO A 1 86 ? -12.347 13.364 -2.132 1.00 72.19 86 PRO A N 1
ATOM 706 C CA . PRO A 1 86 ? -13.351 12.596 -1.381 1.00 72.19 86 PRO A CA 1
ATOM 707 C C . PRO A 1 86 ? -14.302 11.802 -2.291 1.00 72.19 86 PRO A C 1
ATOM 709 O O . PRO A 1 86 ? -15.019 10.912 -1.836 1.00 72.19 86 PRO A O 1
ATOM 712 N N . LYS A 1 87 ? -14.298 12.098 -3.598 1.00 73.00 87 LYS A N 1
ATOM 713 C CA . LYS A 1 87 ? -14.970 11.316 -4.649 1.00 73.00 87 LYS A CA 1
ATOM 714 C C . LYS A 1 87 ? -14.088 10.213 -5.257 1.00 73.00 87 LYS A C 1
ATOM 716 O O . LYS A 1 87 ? -14.590 9.435 -6.059 1.00 73.00 87 LYS A O 1
ATOM 721 N N . SER A 1 88 ? -12.796 10.149 -4.920 1.00 72.88 88 SER A N 1
ATOM 722 C CA . SER A 1 88 ? -11.898 9.110 -5.440 1.00 72.88 88 SER A CA 1
ATOM 723 C C . SER A 1 88 ? -12.094 7.767 -4.729 1.00 72.88 88 SER A C 1
ATOM 725 O O . SER A 1 88 ? -12.883 7.637 -3.790 1.00 72.88 88 SER A O 1
ATOM 727 N N . TYR A 1 89 ? -11.376 6.751 -5.201 1.00 79.12 89 TYR A N 1
ATOM 728 C CA . TYR A 1 89 ? -11.475 5.371 -4.742 1.00 79.12 89 TYR A CA 1
ATOM 729 C C . TYR A 1 89 ? -10.758 5.151 -3.400 1.00 79.12 89 TYR A C 1
ATOM 731 O O . TYR A 1 89 ? -9.781 4.408 -3.340 1.00 79.12 89 TYR A O 1
ATOM 739 N N . ILE A 1 90 ? -11.254 5.799 -2.336 1.00 85.38 90 ILE A N 1
ATOM 740 C CA . ILE A 1 90 ? -10.767 5.662 -0.951 1.00 85.38 90 ILE A CA 1
ATOM 741 C C . ILE A 1 90 ? -10.552 4.188 -0.628 1.00 85.38 90 ILE A C 1
ATOM 743 O O . ILE A 1 90 ? -11.383 3.331 -0.960 1.00 85.38 90 ILE A O 1
ATOM 747 N N . TYR A 1 91 ? -9.429 3.879 0.012 1.00 87.12 91 TYR A N 1
ATOM 748 C CA . TYR A 1 91 ? -8.943 2.513 0.094 1.00 87.12 91 TYR A CA 1
ATOM 749 C C . TYR A 1 91 ? -9.626 1.682 1.211 1.00 87.12 91 TYR A C 1
ATOM 751 O O . TYR A 1 91 ? -9.057 0.734 1.718 1.00 87.12 91 TYR A O 1
ATOM 759 N N . TRP A 1 92 ? -10.900 1.969 1.527 1.00 88.62 92 TRP A N 1
ATOM 760 C CA . TRP A 1 92 ? -11.762 1.444 2.613 1.00 88.62 92 TRP A CA 1
ATOM 761 C C . TRP A 1 92 ? -11.504 0.063 3.183 1.00 88.62 92 TRP A C 1
ATOM 763 O O . TRP A 1 92 ? -11.636 -0.142 4.380 1.00 88.62 92 TRP A O 1
ATOM 773 N N . ASN A 1 93 ? -11.226 -0.889 2.305 1.00 86.75 93 ASN A N 1
ATOM 774 C CA . ASN A 1 93 ? -10.910 -2.269 2.623 1.00 86.75 93 ASN A CA 1
ATOM 775 C C . ASN A 1 93 ? -9.755 -2.378 3.625 1.00 86.75 93 ASN A C 1
ATOM 777 O O . ASN A 1 93 ? -9.676 -3.384 4.315 1.00 86.75 93 ASN A O 1
ATOM 781 N N . ASN A 1 94 ? -8.882 -1.363 3.616 1.00 89.69 94 ASN A N 1
ATOM 782 C CA . ASN A 1 94 ? -7.852 -1.082 4.590 1.00 89.69 94 ASN A CA 1
ATOM 783 C C . ASN A 1 94 ? -8.427 -1.231 5.998 1.00 89.69 94 ASN A C 1
ATOM 785 O O . ASN A 1 94 ? -8.091 -2.159 6.733 1.00 89.69 94 ASN A O 1
ATOM 789 N N . CYS A 1 95 ? -9.371 -0.362 6.327 1.00 90.19 95 CYS A N 1
ATOM 790 C CA . CYS A 1 95 ? -10.046 -0.299 7.605 1.00 90.19 95 CYS A CA 1
ATOM 791 C C . CYS A 1 95 ? -10.752 -1.611 7.982 1.00 90.19 95 CYS A C 1
ATOM 793 O O . CYS A 1 95 ? -11.505 -2.166 7.184 1.00 90.19 95 CYS A O 1
ATOM 795 N N . LYS A 1 96 ? -10.627 -2.012 9.249 1.00 91.12 96 LYS A N 1
ATOM 796 C CA . LYS A 1 96 ? -11.505 -2.939 9.972 1.00 91.12 96 LYS A CA 1
ATOM 797 C C . LYS A 1 96 ? -12.552 -2.050 10.680 1.00 91.12 96 LYS A C 1
ATOM 799 O O . LYS A 1 96 ? -12.279 -1.544 11.768 1.00 91.12 96 LYS A O 1
ATOM 804 N N . PRO A 1 97 ? -13.742 -1.797 10.090 1.00 91.25 97 PRO A N 1
ATOM 805 C CA . PRO A 1 97 ? -14.618 -0.674 10.460 1.00 91.25 97 PRO A CA 1
ATOM 806 C C . PRO A 1 97 ? -15.055 -0.641 11.926 1.00 91.25 97 PRO A C 1
ATOM 808 O O . PRO A 1 97 ? -15.384 0.421 12.454 1.00 91.25 97 PRO A O 1
ATOM 811 N N . PHE A 1 98 ? -15.057 -1.796 12.592 1.00 90.38 98 PHE A N 1
ATOM 812 C CA . PHE A 1 98 ? -15.373 -1.905 14.009 1.00 90.38 98 PHE A CA 1
ATOM 813 C C . PHE A 1 98 ? -14.349 -1.257 14.952 1.00 90.38 98 PHE A C 1
ATOM 815 O O . PHE A 1 98 ? -14.723 -0.944 16.077 1.00 90.38 98 PHE A O 1
ATOM 822 N N . ARG A 1 99 ? -13.104 -1.027 14.510 1.00 91.94 99 ARG A N 1
ATOM 823 C CA . ARG A 1 99 ? -12.032 -0.405 15.310 1.00 91.94 99 ARG A CA 1
ATOM 824 C C . ARG A 1 99 ? -11.944 1.119 15.160 1.00 91.94 99 ARG A C 1
ATOM 826 O O . ARG A 1 99 ? -11.198 1.746 15.899 1.00 91.94 99 ARG A O 1
ATOM 833 N N . TRP A 1 100 ? -12.718 1.736 14.257 1.00 92.38 100 TRP A N 1
ATOM 834 C CA . TRP A 1 100 ? -12.628 3.175 13.943 1.00 92.38 100 TRP A CA 1
ATOM 835 C C . TRP A 1 100 ? -12.777 4.135 15.129 1.00 92.38 100 TRP A C 1
ATOM 837 O O . TRP A 1 100 ? -12.309 5.264 15.034 1.00 92.38 100 TRP A O 1
ATOM 847 N N . CYS A 1 101 ? -13.414 3.718 16.222 1.00 89.81 101 CYS A N 1
ATOM 848 C CA . CYS A 1 101 ? -13.559 4.540 17.425 1.00 89.81 101 CYS A CA 1
ATOM 849 C C . CYS A 1 101 ? -12.365 4.410 18.379 1.00 89.81 101 CYS A C 1
ATOM 851 O O . CYS A 1 101 ? -11.947 5.377 19.012 1.00 89.81 101 CYS A O 1
ATOM 853 N N . ASP A 1 102 ? -11.817 3.204 18.466 1.00 88.88 102 ASP A N 1
ATOM 854 C CA . ASP A 1 102 ? -10.859 2.796 19.489 1.00 88.88 102 ASP A CA 1
ATOM 855 C C . ASP A 1 102 ? -9.404 2.918 19.018 1.00 88.88 102 ASP A C 1
ATOM 857 O O . ASP A 1 102 ? -8.509 2.974 19.850 1.00 88.88 102 ASP A O 1
ATOM 861 N N . ASP A 1 103 ? -9.174 2.978 17.703 1.00 91.25 103 ASP A N 1
ATOM 862 C CA . ASP A 1 103 ? -7.844 2.880 17.107 1.00 91.25 103 ASP A CA 1
ATOM 863 C C . ASP A 1 103 ? -7.622 3.933 16.003 1.00 91.25 103 ASP A C 1
ATOM 865 O O . ASP A 1 103 ? -8.245 3.876 14.933 1.00 91.25 103 ASP A O 1
ATOM 869 N N . ALA A 1 104 ? -6.737 4.902 16.266 1.00 92.62 104 ALA A N 1
ATOM 870 C CA . ALA A 1 104 ? -6.418 6.018 15.368 1.00 92.62 104 ALA A CA 1
ATOM 871 C C . ALA A 1 104 ? -5.838 5.544 14.032 1.00 92.62 104 ALA A C 1
ATOM 873 O O . ALA A 1 104 ? -6.095 6.124 12.970 1.00 92.62 104 ALA A O 1
ATOM 874 N N . LEU A 1 105 ? -5.151 4.405 14.078 1.00 92.69 105 LEU A N 1
ATOM 875 C CA . LEU A 1 105 ? -4.780 3.611 12.925 1.00 92.69 105 LEU A CA 1
ATOM 876 C C . LEU A 1 105 ? -5.910 3.461 11.917 1.00 92.69 105 LEU A C 1
ATOM 878 O O . LEU A 1 105 ? -5.750 3.702 10.722 1.00 92.69 105 LEU A O 1
ATOM 882 N N . GLU A 1 106 ? -7.050 2.962 12.383 1.00 92.88 106 GLU A N 1
ATOM 883 C CA . GLU A 1 106 ? -8.023 2.331 11.505 1.00 92.88 106 GLU A CA 1
ATOM 884 C C . GLU A 1 106 ? -8.742 3.396 10.658 1.00 92.88 106 GLU A C 1
ATOM 886 O O . GLU A 1 106 ? -9.308 3.096 9.607 1.00 92.88 106 GLU A O 1
ATOM 891 N N . VAL A 1 107 ? -8.607 4.666 11.058 1.00 93.06 107 VAL A N 1
ATOM 892 C CA . VAL A 1 107 ? -8.845 5.880 10.270 1.00 93.06 107 VAL A CA 1
ATOM 893 C C . VAL A 1 107 ? -7.749 6.124 9.226 1.00 93.06 107 VAL A C 1
ATOM 895 O O . VAL A 1 107 ? -8.080 6.239 8.044 1.00 93.06 107 VAL A O 1
ATOM 898 N N . ALA A 1 108 ? -6.468 6.208 9.622 1.00 93.81 108 ALA A N 1
ATOM 899 C CA . ALA A 1 108 ? -5.331 6.391 8.702 1.00 93.81 108 ALA A CA 1
ATOM 900 C C . ALA A 1 108 ? -5.317 5.338 7.586 1.00 93.81 108 ALA A C 1
ATOM 902 O O . ALA A 1 108 ? -4.946 5.635 6.446 1.00 93.81 108 ALA A O 1
ATOM 903 N N . LYS A 1 109 ? -5.835 4.139 7.895 1.00 93.56 109 LYS A N 1
ATOM 904 C CA . LYS A 1 109 ? -6.118 3.079 6.932 1.00 93.56 109 LYS A CA 1
ATOM 905 C C . LYS A 1 109 ? -6.823 3.607 5.681 1.00 93.56 109 LYS A C 1
ATOM 907 O O . LYS A 1 109 ? -6.392 3.256 4.600 1.00 93.56 109 LYS A O 1
ATOM 912 N N . ALA A 1 110 ? -7.784 4.524 5.728 1.00 92.00 110 ALA A N 1
ATOM 913 C CA . ALA A 1 110 ? -8.537 4.924 4.530 1.00 92.00 110 ALA A CA 1
ATOM 914 C C . ALA A 1 110 ? -7.724 5.588 3.383 1.00 92.00 110 ALA A C 1
ATOM 916 O O . ALA A 1 110 ? -8.139 5.489 2.225 1.00 92.00 110 ALA A O 1
ATOM 917 N N . TYR A 1 111 ? -6.598 6.251 3.672 1.00 93.12 111 TYR A N 1
ATOM 918 C CA . TYR A 1 111 ? -5.920 7.187 2.747 1.00 93.12 111 TYR A CA 1
ATOM 919 C C . TYR A 1 111 ? -4.739 6.588 1.964 1.00 93.12 111 TYR A C 1
ATOM 921 O O . TYR A 1 111 ? -4.122 7.267 1.149 1.00 93.12 111 TYR A O 1
ATOM 929 N N . MET A 1 112 ? -4.394 5.335 2.240 1.00 91.19 112 MET A N 1
ATOM 930 C CA . MET A 1 112 ? -3.158 4.671 1.809 1.00 91.19 112 MET A CA 1
ATOM 931 C C . MET A 1 112 ? -3.383 3.696 0.638 1.00 91.19 112 MET A C 1
ATOM 933 O O . MET A 1 112 ? -4.522 3.301 0.391 1.00 91.19 112 MET A O 1
ATOM 937 N N . PRO A 1 113 ? -2.334 3.244 -0.079 1.00 86.56 113 PRO A N 1
ATOM 938 C CA . PRO A 1 113 ? -2.472 2.249 -1.142 1.00 86.56 113 PRO A CA 1
ATOM 939 C C . PRO A 1 113 ? -2.988 0.884 -0.644 1.00 86.56 113 PRO A C 1
ATOM 941 O O . PRO A 1 113 ? -3.098 0.595 0.548 1.00 86.56 113 PRO A O 1
ATOM 944 N N . SER A 1 114 ? -3.319 0.018 -1.603 1.00 79.56 114 SER A N 1
ATOM 945 C CA . SER A 1 114 ? -3.769 -1.361 -1.375 1.00 79.56 114 SER A CA 1
ATOM 946 C C . SER A 1 114 ? -2.672 -2.280 -0.828 1.00 79.56 114 SER A C 1
ATOM 948 O O . SER A 1 114 ? -1.496 -1.954 -0.947 1.00 79.56 114 SER A O 1
ATOM 950 N N . ARG A 1 115 ? -3.058 -3.487 -0.380 1.00 78.94 115 ARG A N 1
ATOM 951 C CA . ARG A 1 115 ? -2.162 -4.591 0.017 1.00 78.94 115 ARG A CA 1
ATOM 952 C C . ARG A 1 115 ? -1.239 -4.267 1.187 1.00 78.94 115 ARG A C 1
ATOM 954 O O . ARG A 1 115 ? -0.055 -4.014 0.999 1.00 78.94 115 ARG A O 1
ATOM 961 N N . GLN A 1 116 ? -1.806 -4.268 2.380 1.00 85.56 116 GLN A N 1
ATOM 962 C CA . GLN A 1 116 ? -1.101 -4.213 3.660 1.00 85.56 116 GLN A CA 1
ATOM 963 C C . GLN A 1 116 ? -2.110 -4.600 4.783 1.00 85.56 116 GLN A C 1
ATOM 965 O O . GLN A 1 116 ? -2.218 -3.925 5.792 1.00 85.56 116 GLN A O 1
ATOM 970 N N . GLU A 1 117 ? -3.037 -5.544 4.539 1.00 79.62 117 GLU A N 1
ATOM 971 C CA . GLU A 1 117 ? -4.275 -5.811 5.340 1.00 79.62 117 GLU A CA 1
ATOM 972 C C . GLU A 1 117 ? -3.958 -6.097 6.809 1.00 79.62 117 GLU A C 1
ATOM 974 O O . GLU A 1 117 ? -4.638 -5.666 7.749 1.00 79.62 117 GLU A O 1
ATOM 979 N N . ASP A 1 118 ? -2.860 -6.825 6.928 1.00 79.81 118 ASP A N 1
ATOM 980 C CA . ASP A 1 118 ? -2.315 -7.471 8.101 1.00 79.81 118 ASP A CA 1
ATOM 981 C C . ASP A 1 118 ? -1.358 -6.550 8.876 1.00 79.81 118 ASP A C 1
ATOM 983 O O . ASP A 1 118 ? -0.922 -6.916 9.961 1.00 79.81 118 ASP A O 1
ATOM 987 N N . ASN A 1 119 ? -1.074 -5.355 8.347 1.00 83.56 119 ASN A N 1
ATOM 988 C CA . ASN A 1 119 ? -0.285 -4.289 8.967 1.00 83.56 119 ASN A CA 1
ATOM 989 C C . ASN A 1 119 ? -0.966 -3.771 10.250 1.00 83.56 119 ASN A C 1
ATOM 991 O O . ASN A 1 119 ? -2.183 -3.526 10.240 1.00 83.56 119 ASN A O 1
ATOM 995 N N . ASN A 1 120 ? -0.196 -3.614 11.340 1.00 81.06 120 ASN A N 1
ATOM 996 C CA . ASN A 1 120 ? -0.675 -3.036 12.605 1.00 81.06 120 ASN A CA 1
ATOM 997 C C . ASN A 1 120 ? 0.349 -2.164 13.396 1.00 81.06 120 ASN A C 1
ATOM 999 O O . ASN A 1 120 ? -0.051 -1.696 14.458 1.00 81.06 120 ASN A O 1
ATOM 1003 N N . GLN A 1 121 ? 1.596 -1.921 12.940 1.00 84.06 121 GLN A N 1
ATOM 1004 C CA . GLN A 1 121 ? 2.618 -1.021 13.553 1.00 84.06 121 GLN A CA 1
ATOM 1005 C C . GLN A 1 121 ? 3.420 -0.223 12.489 1.00 84.06 121 GLN A C 1
ATOM 1007 O O . GLN A 1 121 ? 3.726 -0.757 11.436 1.00 84.06 121 GLN A O 1
ATOM 1012 N N . MET A 1 122 ? 3.701 1.087 12.629 1.00 85.50 122 MET A N 1
ATOM 1013 C CA . MET A 1 122 ? 4.072 2.000 11.507 1.00 85.50 122 MET A CA 1
ATOM 1014 C C . MET A 1 122 ? 5.377 1.606 10.838 1.00 85.50 122 MET A C 1
ATOM 1016 O O . MET A 1 122 ? 5.591 1.875 9.658 1.00 85.50 122 MET A O 1
ATOM 1020 N N . SER A 1 123 ? 6.223 0.939 11.614 1.00 80.12 123 SER A N 1
ATOM 1021 C CA . SER A 1 123 ? 7.345 0.120 11.180 1.00 80.12 123 SER A CA 1
ATOM 1022 C C . SER A 1 123 ? 7.049 -0.718 9.936 1.00 80.12 123 SER A C 1
ATOM 1024 O O . SER A 1 123 ? 7.901 -0.785 9.055 1.00 80.12 123 SER A O 1
ATOM 1026 N N . ASP A 1 124 ? 5.862 -1.313 9.826 1.00 80.88 124 ASP A N 1
ATOM 1027 C CA . ASP A 1 124 ? 5.470 -2.267 8.785 1.00 80.88 124 ASP A CA 1
ATOM 1028 C C . ASP A 1 124 ? 5.117 -1.570 7.451 1.00 80.88 124 ASP A C 1
ATOM 1030 O O . ASP A 1 124 ? 4.627 -2.216 6.524 1.00 80.88 124 ASP A O 1
ATOM 1034 N N . PHE A 1 125 ? 5.299 -0.246 7.343 1.00 84.44 125 PHE A N 1
ATOM 1035 C CA . PHE A 1 125 ? 5.068 0.497 6.106 1.00 84.44 125 PHE A CA 1
ATOM 1036 C C . PHE A 1 125 ? 6.279 0.621 5.203 1.00 84.44 125 PHE A C 1
ATOM 1038 O O . PHE A 1 125 ? 7.368 0.965 5.653 1.00 84.44 125 PHE A O 1
ATOM 1045 N N . ASP A 1 126 ? 6.038 0.498 3.897 1.00 84.38 126 ASP A N 1
ATOM 1046 C CA . ASP A 1 126 ? 6.931 1.066 2.894 1.00 84.38 126 ASP A CA 1
ATOM 1047 C C . ASP A 1 126 ? 6.760 2.597 2.831 1.00 84.38 126 ASP A C 1
ATOM 1049 O O . ASP A 1 126 ? 5.722 3.164 3.188 1.00 84.38 126 ASP A O 1
ATOM 1053 N N . ILE A 1 127 ? 7.797 3.295 2.369 1.00 85.88 127 ILE A N 1
ATOM 1054 C CA . ILE A 1 127 ? 7.780 4.762 2.289 1.00 85.88 127 ILE A CA 1
ATOM 1055 C C . ILE A 1 127 ? 6.694 5.294 1.332 1.00 85.88 127 ILE A C 1
ATOM 1057 O O . ILE A 1 127 ? 6.186 6.396 1.533 1.00 85.88 127 ILE A O 1
ATOM 1061 N N . ALA A 1 128 ? 6.284 4.518 0.320 1.00 85.81 128 ALA A N 1
ATOM 1062 C CA . ALA A 1 128 ? 5.244 4.941 -0.614 1.00 85.81 128 ALA A CA 1
ATOM 1063 C C . ALA A 1 128 ? 3.865 5.024 0.055 1.00 85.81 128 ALA A C 1
ATOM 1065 O O . ALA A 1 128 ? 3.104 5.944 -0.248 1.00 85.81 128 ALA A O 1
ATOM 1066 N N . ALA A 1 129 ? 3.548 4.123 0.987 1.00 88.94 129 ALA A N 1
ATOM 1067 C CA . ALA A 1 129 ? 2.317 4.191 1.762 1.00 88.94 129 ALA A CA 1
ATOM 1068 C C . ALA A 1 129 ? 2.244 5.480 2.607 1.00 88.94 129 ALA A C 1
ATOM 1070 O O . ALA A 1 129 ? 1.256 6.215 2.521 1.00 88.94 129 ALA A O 1
ATOM 1071 N N . LEU A 1 130 ? 3.329 5.812 3.322 1.00 91.38 130 LEU A N 1
ATOM 1072 C CA . LEU A 1 130 ? 3.450 7.032 4.137 1.00 91.38 130 LEU A CA 1
ATOM 1073 C C . LEU A 1 130 ? 3.236 8.310 3.308 1.00 91.38 130 LEU A C 1
ATOM 1075 O O . LEU A 1 130 ? 2.393 9.144 3.647 1.00 91.38 130 LEU A O 1
ATOM 1079 N N . LEU A 1 131 ? 3.952 8.435 2.184 1.00 90.44 131 LEU A N 1
ATOM 1080 C CA . LEU A 1 131 ? 3.841 9.582 1.273 1.00 90.44 131 LEU A CA 1
ATOM 1081 C C . LEU A 1 131 ? 2.420 9.723 0.701 1.00 90.44 131 LEU A C 1
ATOM 1083 O O . LEU A 1 131 ? 1.914 10.836 0.548 1.00 90.44 131 LEU A O 1
ATOM 1087 N N . VAL A 1 132 ? 1.746 8.606 0.411 1.00 90.00 132 VAL A N 1
ATOM 1088 C CA . VAL A 1 132 ? 0.370 8.619 -0.103 1.00 90.00 132 VAL A CA 1
ATOM 1089 C C . VAL A 1 132 ? -0.639 9.043 0.973 1.00 90.00 132 VAL A C 1
ATOM 1091 O O . VAL A 1 132 ? -1.520 9.832 0.638 1.00 90.00 132 VAL A O 1
ATOM 1094 N N . LEU A 1 133 ? -0.492 8.652 2.250 1.00 92.44 133 LEU A N 1
ATOM 1095 C CA . LEU A 1 133 ? -1.320 9.205 3.342 1.00 92.44 133 LEU A CA 1
ATOM 1096 C C . LEU A 1 133 ? -1.200 10.728 3.418 1.00 92.44 133 LEU A C 1
ATOM 1098 O O . LEU A 1 133 ? -2.223 11.416 3.416 1.00 92.44 133 LEU A O 1
ATOM 1102 N N . MET A 1 134 ? 0.028 11.255 3.450 1.00 89.94 134 MET A N 1
ATOM 1103 C CA . MET A 1 134 ? 0.256 12.701 3.562 1.00 89.94 134 MET A CA 1
ATOM 1104 C C . MET A 1 134 ? -0.350 13.472 2.382 1.00 89.94 134 MET A C 1
ATOM 1106 O O . MET A 1 134 ? -0.940 14.531 2.574 1.00 89.94 134 MET A O 1
ATOM 1110 N N . LYS A 1 135 ? -0.291 12.902 1.171 1.00 88.94 135 LYS A N 1
ATOM 1111 C CA . LYS A 1 135 ? -0.886 13.488 -0.042 1.00 88.94 135 LYS A CA 1
ATOM 1112 C C . LYS A 1 135 ? -2.402 13.294 -0.160 1.00 88.94 135 LYS A C 1
ATOM 1114 O O . LYS A 1 135 ? -3.049 14.061 -0.869 1.00 88.94 135 LYS A O 1
ATOM 1119 N N . GLN A 1 136 ? -2.995 12.267 0.457 1.00 89.88 136 GLN A N 1
ATOM 1120 C CA . GLN A 1 136 ? -4.438 11.993 0.358 1.00 89.88 136 GLN A CA 1
ATOM 1121 C C . GLN A 1 136 ? -5.265 12.499 1.543 1.00 89.88 136 GLN A C 1
ATOM 1123 O O . GLN A 1 136 ? -6.483 12.589 1.398 1.00 89.88 136 GLN A O 1
ATOM 1128 N N . CYS A 1 137 ? -4.668 12.853 2.682 1.00 92.31 137 CYS A N 1
ATOM 1129 C CA . CYS A 1 137 ? -5.393 13.364 3.846 1.00 92.31 137 CYS A CA 1
ATOM 1130 C C . CYS A 1 137 ? -5.122 14.858 4.082 1.00 92.31 137 CYS A C 1
ATOM 1132 O O . CYS A 1 137 ? -3.998 15.252 4.386 1.00 92.31 137 CYS A O 1
ATOM 1134 N N . THR A 1 138 ? -6.172 15.685 4.043 1.00 90.75 138 THR A N 1
ATOM 1135 C CA . THR A 1 138 ? -6.097 17.154 4.197 1.00 90.75 138 THR A CA 1
ATOM 1136 C C . THR A 1 138 ? -5.671 17.621 5.596 1.00 90.75 138 THR A C 1
ATOM 1138 O O . THR A 1 138 ? -5.439 18.811 5.814 1.00 90.75 138 THR A O 1
ATOM 1141 N N . HIS A 1 139 ? -5.563 16.696 6.557 1.00 89.00 139 HIS A N 1
ATOM 1142 C CA . HIS A 1 139 ? -4.934 16.947 7.852 1.00 89.00 139 HIS A CA 1
ATOM 1143 C C . HIS A 1 139 ? -3.400 16.971 7.736 1.00 89.00 139 HIS A C 1
ATOM 1145 O O . HIS A 1 139 ? -2.763 17.927 8.168 1.00 89.00 139 HIS A O 1
ATOM 1151 N N . PHE A 1 140 ? -2.818 15.945 7.105 1.00 87.00 140 PHE A N 1
ATOM 1152 C CA . PHE A 1 140 ? -1.367 15.764 6.973 1.00 87.00 140 PHE A CA 1
ATOM 1153 C C . PHE A 1 140 ? -0.765 16.549 5.795 1.00 87.00 140 PHE A C 1
ATOM 1155 O O . PHE A 1 140 ? 0.422 16.857 5.812 1.00 87.00 140 PHE A O 1
ATOM 1162 N N . GLU A 1 141 ? -1.587 16.947 4.818 1.00 79.81 141 GLU A N 1
ATOM 1163 C CA . GLU A 1 141 ? -1.227 17.821 3.686 1.00 79.81 141 GLU A CA 1
ATOM 1164 C C . GLU A 1 141 ? -0.543 19.137 4.107 1.00 79.81 141 GLU A C 1
ATOM 1166 O O . GLU A 1 141 ? 0.213 19.724 3.337 1.00 79.81 141 GLU A O 1
ATOM 1171 N N . LYS A 1 142 ? -0.785 19.603 5.338 1.00 76.06 142 LYS A N 1
ATOM 1172 C CA . LYS A 1 142 ? -0.188 20.829 5.886 1.00 76.06 142 LYS A CA 1
ATOM 1173 C C . LYS A 1 142 ? 1.209 20.641 6.486 1.00 76.06 142 LYS A C 1
ATOM 1175 O O . LYS A 1 142 ? 1.798 21.631 6.898 1.00 76.06 142 LYS A O 1
ATOM 1180 N N . LEU A 1 143 ? 1.711 19.405 6.577 1.00 78.81 143 LEU A N 1
ATOM 1181 C CA . LEU A 1 143 ? 2.967 19.087 7.269 1.00 78.81 143 LEU A CA 1
ATOM 1182 C C . LEU A 1 143 ? 4.203 19.145 6.357 1.00 78.81 143 LEU A C 1
ATOM 1184 O O . LEU A 1 143 ? 5.298 19.416 6.833 1.00 78.81 143 LEU A O 1
ATOM 1188 N N . VAL A 1 144 ? 4.036 18.877 5.058 1.00 84.12 144 VAL A N 1
ATOM 1189 C CA . VAL A 1 144 ? 5.084 18.983 4.027 1.00 84.12 144 VAL A CA 1
ATOM 1190 C C . VAL A 1 144 ? 4.408 19.342 2.696 1.00 84.12 144 VAL A C 1
ATOM 1192 O O . VAL A 1 144 ? 3.405 18.707 2.359 1.00 84.12 144 VAL A O 1
ATOM 1195 N N . PRO A 1 145 ? 4.928 20.299 1.901 1.00 87.31 145 PRO A N 1
ATOM 1196 C CA . PRO A 1 145 ? 4.349 20.637 0.601 1.00 87.31 145 PRO A CA 1
ATOM 1197 C C . PRO A 1 145 ? 4.287 19.435 -0.355 1.00 87.31 145 PRO A C 1
ATOM 1199 O O . PRO A 1 145 ? 5.256 18.688 -0.499 1.00 87.31 145 PRO A O 1
ATOM 1202 N N . GLU A 1 146 ? 3.168 19.280 -1.071 1.00 86.19 146 GLU A N 1
ATOM 1203 C CA . GLU A 1 146 ? 2.938 18.153 -1.995 1.00 86.19 146 GLU A CA 1
ATOM 1204 C C . GLU A 1 146 ? 4.050 18.010 -3.049 1.00 86.19 146 GLU A C 1
ATOM 1206 O O . GLU A 1 146 ? 4.525 16.902 -3.279 1.00 86.19 146 GLU A O 1
ATOM 1211 N N . SER A 1 147 ? 4.559 19.128 -3.577 1.00 88.31 147 SER A N 1
ATOM 1212 C CA . SER A 1 147 ? 5.667 19.177 -4.545 1.00 88.31 147 SER A CA 1
ATOM 1213 C C . SER A 1 147 ? 7.020 18.690 -4.006 1.00 88.31 147 SER A C 1
ATOM 1215 O O . SER A 1 147 ? 7.941 18.443 -4.784 1.00 88.31 147 SER A O 1
ATOM 1217 N N . VAL A 1 148 ? 7.161 18.555 -2.685 1.00 88.25 148 VAL A N 1
ATOM 1218 C CA . VAL A 1 148 ? 8.339 17.979 -2.021 1.00 88.25 148 VAL A CA 1
ATOM 1219 C C . VAL A 1 148 ? 8.112 16.488 -1.744 1.00 88.25 148 VAL A C 1
ATOM 1221 O O . VAL A 1 148 ? 9.020 15.683 -1.937 1.00 88.25 148 VAL A O 1
ATOM 1224 N N . LEU A 1 149 ? 6.881 16.091 -1.399 1.00 89.06 149 LEU A N 1
ATOM 1225 C CA . LEU A 1 149 ? 6.481 14.682 -1.272 1.00 89.06 149 LEU A CA 1
ATOM 1226 C C . LEU A 1 149 ? 6.508 13.941 -2.625 1.00 89.06 149 LEU A C 1
ATOM 1228 O O . LEU A 1 149 ? 6.890 12.771 -2.670 1.00 89.06 149 LEU A O 1
ATOM 1232 N N . ASP A 1 150 ? 6.147 14.619 -3.721 1.00 89.19 150 ASP A N 1
ATOM 1233 C CA . ASP A 1 150 ? 6.260 14.117 -5.099 1.00 89.19 150 ASP A CA 1
ATOM 1234 C C . ASP A 1 150 ? 7.694 13.680 -5.424 1.00 89.19 150 ASP A C 1
ATOM 1236 O O . ASP A 1 150 ? 7.915 12.558 -5.875 1.00 89.19 150 ASP A O 1
ATOM 1240 N N . LYS A 1 151 ? 8.683 14.518 -5.098 1.00 92.00 151 LYS A N 1
ATOM 1241 C CA . LYS A 1 151 ? 10.101 14.243 -5.363 1.00 92.00 151 LYS A CA 1
ATOM 1242 C C . LYS A 1 151 ? 10.591 12.979 -4.661 1.00 92.00 151 LYS A C 1
ATOM 1244 O O . LYS A 1 151 ? 11.202 12.125 -5.296 1.00 92.00 151 LYS A O 1
ATOM 1249 N N . ILE A 1 152 ? 10.280 12.806 -3.373 1.00 91.44 152 ILE A N 1
ATOM 1250 C CA . ILE A 1 152 ? 10.659 11.586 -2.636 1.00 91.44 152 ILE A CA 1
ATOM 1251 C C . ILE A 1 152 ? 9.953 10.346 -3.216 1.00 91.44 152 ILE A C 1
ATOM 1253 O O . ILE A 1 152 ? 10.542 9.263 -3.272 1.00 91.44 152 ILE A O 1
ATOM 1257 N N . GLN A 1 153 ? 8.721 10.500 -3.716 1.00 88.62 153 GLN A N 1
ATOM 1258 C CA . GLN A 1 153 ? 8.002 9.427 -4.404 1.00 88.62 153 GLN A CA 1
ATOM 1259 C C . GLN A 1 153 ? 8.668 9.047 -5.741 1.00 88.62 153 GLN A C 1
ATOM 1261 O O . GLN A 1 153 ? 8.802 7.855 -6.026 1.00 88.62 153 GLN A O 1
ATOM 1266 N N . ASP A 1 154 ? 9.149 10.016 -6.520 1.00 88.19 154 ASP A N 1
ATOM 1267 C CA . ASP A 1 154 ? 9.844 9.776 -7.791 1.00 88.19 154 ASP A CA 1
ATOM 1268 C C . ASP A 1 154 ? 11.244 9.167 -7.605 1.00 88.19 154 ASP A C 1
ATOM 1270 O O . ASP A 1 154 ? 11.612 8.254 -8.352 1.00 88.19 154 ASP A O 1
ATOM 1274 N N . ILE A 1 155 ? 11.986 9.556 -6.559 1.00 88.94 155 ILE A N 1
ATOM 1275 C CA . ILE A 1 155 ? 13.248 8.896 -6.164 1.00 88.94 155 ILE A CA 1
ATOM 1276 C C . ILE A 1 155 ? 12.995 7.410 -5.883 1.00 88.94 155 ILE A C 1
ATOM 1278 O O . ILE A 1 155 ? 13.676 6.541 -6.434 1.00 88.94 155 ILE A O 1
ATOM 1282 N N . ARG A 1 156 ? 11.975 7.102 -5.068 1.00 87.38 156 ARG A N 1
ATOM 1283 C CA . ARG A 1 156 ? 11.579 5.722 -4.753 1.00 87.38 156 ARG A CA 1
ATOM 1284 C C . ARG A 1 156 ? 11.180 4.953 -6.005 1.00 87.38 156 ARG A C 1
ATOM 1286 O O . ARG A 1 156 ? 11.604 3.814 -6.168 1.00 87.38 156 ARG A O 1
ATOM 1293 N N . ASN A 1 157 ? 10.377 5.542 -6.887 1.00 84.50 157 ASN A N 1
ATOM 1294 C CA . ASN A 1 157 ? 9.934 4.877 -8.113 1.00 84.50 157 ASN A CA 1
ATOM 1295 C C . ASN A 1 157 ? 11.102 4.591 -9.068 1.00 84.50 157 ASN A C 1
ATOM 1297 O O . ASN A 1 157 ? 11.184 3.488 -9.602 1.00 84.50 157 ASN A O 1
ATOM 1301 N N . THR A 1 158 ? 12.031 5.536 -9.229 1.00 85.00 158 THR A N 1
ATOM 1302 C CA . THR A 1 158 ? 13.219 5.365 -10.082 1.00 85.00 158 THR A CA 1
ATOM 1303 C C . THR A 1 158 ? 14.120 4.249 -9.553 1.00 85.00 158 THR A C 1
ATOM 1305 O O . THR A 1 158 ? 14.505 3.357 -10.305 1.00 85.00 158 THR A O 1
ATOM 1308 N N . LEU A 1 159 ? 14.382 4.231 -8.240 1.00 82.50 159 LEU A N 1
ATOM 1309 C CA . LEU A 1 159 ? 15.170 3.181 -7.588 1.00 82.50 159 LEU A CA 1
ATOM 1310 C C . LEU A 1 159 ? 14.560 1.780 -7.782 1.00 82.50 159 LEU A C 1
ATOM 1312 O O . LEU A 1 159 ? 15.267 0.830 -8.120 1.00 82.50 159 LEU A O 1
ATOM 1316 N N . MET A 1 160 ? 13.244 1.676 -7.580 1.00 70.56 160 MET A N 1
ATOM 1317 C CA . MET A 1 160 ? 12.461 0.433 -7.629 1.00 70.56 160 MET A CA 1
ATOM 1318 C C . MET A 1 160 ? 12.289 -0.137 -9.044 1.00 70.56 160 MET A C 1
ATOM 1320 O O . MET A 1 160 ? 11.940 -1.309 -9.195 1.00 70.56 160 MET A O 1
ATOM 1324 N N . HIS A 1 161 ? 12.501 0.684 -10.075 1.00 71.94 161 HIS A N 1
ATOM 1325 C CA . HIS A 1 161 ? 12.336 0.308 -11.480 1.00 71.94 161 HIS A CA 1
ATOM 1326 C C . HIS A 1 161 ? 13.648 0.292 -12.284 1.00 71.94 161 HIS A C 1
ATOM 1328 O O . HIS A 1 161 ? 13.602 0.037 -13.485 1.00 71.94 161 HIS A O 1
ATOM 1334 N N . SER A 1 162 ? 14.808 0.473 -11.640 1.00 77.38 162 SER A N 1
ATOM 1335 C CA . SER A 1 162 ? 16.110 0.127 -12.227 1.00 77.38 162 SER A CA 1
ATOM 1336 C C . SER A 1 162 ? 16.273 -1.408 -12.249 1.00 77.38 162 SER A C 1
ATOM 1338 O O . SER A 1 162 ? 16.348 -2.027 -11.183 1.00 77.38 162 SER A O 1
ATOM 1340 N N . PRO A 1 163 ? 16.310 -2.058 -13.432 1.00 63.91 163 PRO A N 1
ATOM 1341 C CA . PRO A 1 163 ? 16.416 -3.518 -13.544 1.00 63.91 163 PRO A CA 1
ATOM 1342 C C . PRO A 1 163 ? 17.846 -4.030 -13.297 1.00 63.91 163 PRO A C 1
ATOM 1344 O O . PRO A 1 163 ? 18.055 -5.208 -13.018 1.00 63.91 163 PRO A O 1
ATOM 1347 N N . ASP A 1 164 ? 18.819 -3.133 -13.422 1.00 74.19 164 ASP A N 1
ATOM 1348 C CA . ASP A 1 164 ? 20.264 -3.320 -13.334 1.00 74.19 164 ASP A CA 1
ATOM 1349 C C . ASP A 1 164 ? 20.861 -2.821 -12.005 1.00 74.19 164 ASP A C 1
ATOM 1351 O O . ASP A 1 164 ? 22.045 -3.035 -11.743 1.00 74.19 164 ASP A O 1
ATOM 1355 N N . MET A 1 165 ? 20.028 -2.220 -11.146 1.00 82.31 165 MET A N 1
ATOM 1356 C CA . MET A 1 165 ? 20.361 -1.713 -9.809 1.00 82.31 165 MET A CA 1
ATOM 1357 C C . MET A 1 165 ? 21.396 -0.577 -9.841 1.00 82.31 165 MET A C 1
ATOM 1359 O O . MET A 1 165 ? 22.301 -0.525 -9.012 1.00 82.31 165 MET A O 1
ATOM 1363 N N . LYS A 1 166 ? 21.267 0.330 -10.814 1.00 85.38 166 LYS A N 1
ATOM 1364 C CA . LYS A 1 166 ? 22.193 1.428 -11.124 1.00 85.38 166 LYS A CA 1
ATOM 1365 C C . LYS A 1 166 ? 21.467 2.771 -11.199 1.00 85.38 166 LYS A C 1
ATOM 1367 O O . LYS A 1 166 ? 20.347 2.851 -11.693 1.00 85.38 166 LYS A O 1
ATOM 1372 N N . ILE A 1 167 ? 22.122 3.837 -10.736 1.00 88.38 167 ILE A N 1
ATOM 1373 C CA . ILE A 1 167 ? 21.691 5.235 -10.908 1.00 88.38 167 ILE A CA 1
ATOM 1374 C C . ILE A 1 167 ? 22.916 6.079 -11.291 1.00 88.38 167 ILE A C 1
ATOM 1376 O O . ILE A 1 167 ? 23.962 5.979 -10.641 1.00 88.38 167 ILE A O 1
ATOM 1380 N N . SER A 1 168 ? 22.804 6.925 -12.321 1.00 89.62 168 SER A N 1
ATOM 1381 C CA . SER A 1 168 ? 23.918 7.791 -12.732 1.00 89.62 168 SER A CA 1
ATOM 1382 C C . SER A 1 168 ? 24.277 8.792 -11.625 1.00 89.62 168 SER A C 1
ATOM 1384 O O . SER A 1 168 ? 23.430 9.175 -10.815 1.00 89.62 168 SER A O 1
ATOM 1386 N N . SER A 1 169 ? 25.531 9.247 -11.573 1.00 86.81 169 SER A N 1
ATOM 1387 C CA . SER A 1 169 ? 25.941 10.231 -10.557 1.00 86.81 169 SER A CA 1
ATOM 1388 C C . SER A 1 169 ? 25.182 11.556 -10.678 1.00 86.81 169 SER A C 1
ATOM 1390 O O . SER A 1 169 ? 24.877 12.171 -9.662 1.00 86.81 169 SER A O 1
ATOM 1392 N N . THR A 1 170 ? 24.810 11.964 -11.895 1.00 87.00 170 THR A N 1
ATOM 1393 C CA . THR A 1 170 ? 24.034 13.189 -12.141 1.00 87.00 170 THR A CA 1
ATOM 1394 C C . THR A 1 170 ? 22.607 13.080 -11.602 1.00 87.00 170 THR A C 1
ATOM 1396 O O . THR A 1 170 ? 22.132 14.004 -10.941 1.00 87.00 170 THR A O 1
ATOM 1399 N N . ASP A 1 171 ? 21.941 11.941 -11.814 1.00 88.94 171 ASP A N 1
ATOM 1400 C CA . ASP A 1 171 ? 20.601 11.701 -11.261 1.00 88.94 171 ASP A CA 1
ATOM 1401 C C . ASP A 1 171 ? 20.659 11.604 -9.730 1.00 88.94 171 ASP A C 1
ATOM 1403 O O . ASP A 1 171 ? 19.841 12.200 -9.030 1.00 88.94 171 ASP A O 1
ATOM 1407 N N . ALA A 1 172 ? 21.676 10.919 -9.195 1.00 88.75 172 ALA A N 1
ATOM 1408 C CA . ALA A 1 172 ? 21.885 10.788 -7.757 1.00 88.75 172 ALA A CA 1
ATOM 1409 C C . ALA A 1 172 ? 22.118 12.142 -7.067 1.00 88.75 172 ALA A C 1
ATOM 1411 O O . ALA A 1 172 ? 21.530 12.389 -6.018 1.00 88.75 172 ALA A O 1
ATOM 1412 N N . GLU A 1 173 ? 22.907 13.046 -7.653 1.00 88.31 173 GLU A N 1
ATOM 1413 C CA . GLU A 1 173 ? 23.092 14.411 -7.139 1.00 88.31 173 GLU A CA 1
ATOM 1414 C C . GLU A 1 173 ? 21.779 15.212 -7.114 1.00 88.31 173 GLU A C 1
ATOM 1416 O O . GLU A 1 173 ? 21.495 15.897 -6.124 1.00 88.31 173 GLU A O 1
ATOM 1421 N N . GLY A 1 174 ? 20.945 15.082 -8.153 1.00 89.94 174 GLY A N 1
ATOM 1422 C CA . GLY A 1 174 ? 19.601 15.666 -8.189 1.00 89.94 174 GLY A CA 1
ATOM 1423 C C . GLY A 1 174 ? 18.695 15.112 -7.084 1.00 89.94 174 GLY A C 1
ATOM 1424 O O . GLY A 1 174 ? 18.105 15.872 -6.315 1.00 89.94 174 GLY A O 1
ATOM 1425 N N . PHE A 1 175 ? 18.651 13.789 -6.940 1.00 93.94 175 PHE A N 1
ATOM 1426 C CA . PHE A 1 175 ? 17.865 13.109 -5.912 1.00 93.94 175 PHE A CA 1
ATOM 1427 C C . PHE A 1 175 ? 18.344 13.427 -4.485 1.00 93.94 175 PHE A C 1
ATOM 1429 O O . PHE A 1 175 ? 17.520 13.651 -3.598 1.00 93.94 175 PHE A O 1
ATOM 1436 N N . PHE A 1 176 ? 19.655 13.536 -4.245 1.00 91.69 176 PHE A N 1
ATOM 1437 C CA . PHE A 1 176 ? 20.184 13.975 -2.950 1.00 91.69 176 PHE A CA 1
ATOM 1438 C C . PHE A 1 176 ? 19.775 15.419 -2.630 1.00 91.69 176 PHE A C 1
ATOM 1440 O O . PHE A 1 176 ? 19.383 15.696 -1.498 1.00 91.69 176 PHE A O 1
ATOM 1447 N N . LYS A 1 177 ? 19.810 16.340 -3.606 1.00 91.75 177 LYS A N 1
ATOM 1448 C CA . LYS A 1 177 ? 19.334 17.723 -3.421 1.00 91.75 177 LYS A CA 1
ATOM 1449 C C . LYS A 1 177 ? 17.860 17.765 -3.008 1.00 91.75 177 LYS A C 1
ATOM 1451 O O . LYS A 1 177 ? 17.503 18.511 -2.097 1.00 91.75 177 LYS A O 1
ATOM 1456 N N . ASP A 1 178 ? 17.028 16.946 -3.639 1.00 93.88 178 ASP A N 1
ATOM 1457 C CA . ASP A 1 178 ? 15.596 16.876 -3.348 1.00 93.88 178 ASP A CA 1
ATOM 1458 C C . ASP A 1 178 ? 15.294 16.250 -1.974 1.00 93.88 178 ASP A C 1
ATOM 1460 O O . ASP A 1 178 ? 14.361 16.680 -1.295 1.00 93.88 178 ASP A O 1
ATOM 1464 N N . ILE A 1 179 ? 16.141 15.330 -1.504 1.00 92.88 179 ILE A N 1
ATOM 1465 C CA . ILE A 1 179 ? 16.112 14.817 -0.126 1.00 92.88 179 ILE A CA 1
ATOM 1466 C C . ILE A 1 179 ? 16.439 15.917 0.904 1.00 92.88 179 ILE A C 1
ATOM 1468 O O . ILE A 1 179 ? 15.752 16.014 1.919 1.00 92.88 179 ILE A O 1
ATOM 1472 N N . PHE A 1 180 ? 17.411 16.800 0.647 1.00 90.69 180 PHE A N 1
ATOM 1473 C CA . PHE A 1 180 ? 17.664 17.938 1.548 1.00 90.69 180 PHE A CA 1
ATOM 1474 C C . PHE A 1 180 ? 16.518 18.963 1.532 1.00 90.69 180 PHE A C 1
ATOM 1476 O O . PHE A 1 180 ? 16.143 19.468 2.587 1.00 90.69 180 PHE A O 1
ATOM 1483 N N . MET A 1 181 ? 15.874 19.205 0.380 1.00 90.12 181 MET A N 1
ATOM 1484 C CA . MET A 1 181 ? 14.653 20.030 0.329 1.00 90.12 181 MET A CA 1
ATOM 1485 C C . MET A 1 181 ? 13.511 19.460 1.190 1.00 90.12 181 MET A C 1
ATOM 1487 O O . MET A 1 181 ? 12.719 20.228 1.737 1.00 90.12 181 MET A O 1
ATOM 1491 N N . PHE A 1 182 ? 13.427 18.133 1.332 1.00 91.38 182 PHE A N 1
ATOM 1492 C CA . PHE A 1 182 ? 12.475 17.487 2.235 1.00 91.38 182 PHE A CA 1
ATOM 1493 C C . PHE A 1 182 ? 12.805 17.739 3.714 1.00 91.38 182 PHE A C 1
ATOM 1495 O O . PHE A 1 182 ? 11.901 18.091 4.470 1.00 91.38 182 PHE A O 1
ATOM 1502 N N . PHE A 1 183 ? 14.073 17.652 4.129 1.00 90.75 183 PHE A N 1
ATOM 1503 C CA . PHE A 1 183 ? 14.449 17.972 5.513 1.00 90.75 183 PHE A CA 1
ATOM 1504 C C . PHE A 1 183 ? 14.207 19.447 5.868 1.00 90.75 183 PHE A C 1
ATOM 1506 O O . PHE A 1 183 ? 13.691 19.720 6.949 1.00 90.75 183 PHE A O 1
ATOM 1513 N N . GLU A 1 184 ? 14.474 20.398 4.965 1.00 88.38 184 GLU A N 1
ATOM 1514 C CA . GLU A 1 184 ? 14.138 21.816 5.197 1.00 88.38 184 GLU A CA 1
ATOM 1515 C C . GLU A 1 184 ? 12.630 22.041 5.395 1.00 88.38 184 GLU A C 1
ATOM 1517 O O . GLU A 1 184 ? 12.216 22.700 6.352 1.00 88.38 184 GLU A O 1
ATOM 1522 N N . ALA A 1 185 ? 11.789 21.437 4.548 1.00 86.81 185 ALA A N 1
ATOM 1523 C CA . ALA A 1 185 ? 10.336 21.526 4.695 1.00 86.81 185 ALA A CA 1
ATOM 1524 C C . ALA A 1 185 ? 9.850 20.948 6.041 1.00 86.81 185 ALA A C 1
ATOM 1526 O O . ALA A 1 185 ? 9.019 21.562 6.715 1.00 86.81 185 ALA A O 1
ATOM 1527 N N . MET A 1 186 ? 10.412 19.811 6.463 1.00 84.19 186 MET A N 1
ATOM 1528 C CA . MET A 1 186 ? 10.111 19.171 7.749 1.00 84.19 186 MET A CA 1
ATOM 1529 C C . MET A 1 186 ? 10.507 20.061 8.941 1.00 84.19 186 MET A C 1
ATOM 1531 O O . MET A 1 186 ? 9.668 20.310 9.808 1.00 84.19 186 MET A O 1
ATOM 1535 N N . LYS A 1 187 ? 11.739 20.603 8.961 1.00 85.25 187 LYS A N 1
ATOM 1536 C CA . LYS A 1 187 ? 12.220 21.522 10.019 1.00 85.25 187 LYS A CA 1
ATOM 1537 C C . LYS A 1 187 ? 11.316 22.747 10.159 1.00 85.25 187 LYS A C 1
ATOM 1539 O O . LYS A 1 187 ? 10.962 23.123 11.269 1.00 85.25 187 LYS A O 1
ATOM 1544 N N . SER A 1 188 ? 10.874 23.322 9.037 1.00 79.19 188 SER A N 1
ATOM 1545 C CA . SER A 1 188 ? 10.026 24.524 9.038 1.00 79.19 188 SER A CA 1
ATOM 1546 C C . SER A 1 188 ? 8.613 24.336 9.617 1.00 79.19 188 SER A C 1
ATOM 1548 O O . SER A 1 188 ? 7.924 25.332 9.835 1.00 79.19 188 SER A O 1
ATOM 1550 N N . THR A 1 189 ? 8.173 23.093 9.864 1.00 71.88 189 THR A N 1
ATOM 1551 C CA . THR A 1 189 ? 6.759 22.789 10.149 1.00 71.88 189 THR A CA 1
ATOM 1552 C C . THR A 1 189 ? 6.491 22.235 11.555 1.00 71.88 189 THR A C 1
ATOM 1554 O O . THR A 1 189 ? 5.375 22.391 12.053 1.00 71.88 189 THR A O 1
ATOM 1557 N N . ASP A 1 190 ? 7.477 21.634 12.234 1.00 67.00 190 ASP A N 1
ATOM 1558 C CA . ASP A 1 190 ? 7.302 21.135 13.610 1.00 67.00 190 ASP A CA 1
ATOM 1559 C C . ASP A 1 190 ? 8.590 21.233 14.466 1.00 67.00 190 ASP A C 1
ATOM 1561 O O . ASP A 1 190 ? 9.444 20.341 14.406 1.00 67.00 190 ASP A O 1
ATOM 1565 N N . PRO A 1 191 ? 8.734 22.276 15.311 1.00 67.81 191 PRO A N 1
ATOM 1566 C CA . PRO A 1 191 ? 9.914 22.467 16.163 1.00 67.81 191 PRO A CA 1
ATOM 1567 C C . PRO A 1 191 ? 10.194 21.319 17.147 1.00 67.81 191 PRO A C 1
ATOM 1569 O O . PRO A 1 191 ? 11.331 21.130 17.568 1.00 67.81 191 PRO A O 1
ATOM 1572 N N . LEU A 1 192 ? 9.189 20.508 17.510 1.00 63.00 192 LEU A N 1
ATOM 1573 C CA . LEU A 1 192 ? 9.388 19.351 18.399 1.00 63.00 192 LEU A CA 1
ATOM 1574 C C . LEU A 1 192 ? 10.149 18.205 17.706 1.00 63.00 192 LEU A C 1
ATOM 1576 O O . LEU A 1 192 ? 10.773 17.367 18.370 1.00 63.00 192 LEU A O 1
ATOM 1580 N N . LEU A 1 193 ? 10.121 18.183 16.370 1.00 69.56 193 LEU A N 1
ATOM 1581 C CA . LEU A 1 193 ? 10.780 17.186 15.532 1.00 69.56 193 LEU A CA 1
ATOM 1582 C C . LEU A 1 193 ? 12.100 17.685 14.931 1.00 69.56 193 LEU A C 1
ATOM 1584 O O . LEU A 1 193 ? 12.890 16.848 14.502 1.00 69.56 193 LEU A O 1
ATOM 1588 N N . GLU A 1 194 ? 12.376 18.995 14.950 1.00 79.69 194 GLU A N 1
ATOM 1589 C CA . GLU A 1 194 ? 13.572 19.627 14.364 1.00 79.69 194 GLU A CA 1
ATOM 1590 C C . GLU A 1 194 ? 14.881 18.905 14.732 1.00 79.69 194 GLU A C 1
ATOM 1592 O O . GLU A 1 194 ? 15.669 18.576 13.850 1.00 79.69 194 GLU A O 1
ATOM 1597 N N . GLU A 1 195 ? 15.074 18.558 16.008 1.00 80.50 195 GLU A N 1
ATOM 1598 C CA . GLU A 1 195 ? 16.222 17.777 16.501 1.00 80.50 195 GLU A CA 1
ATOM 1599 C C . GLU A 1 195 ? 16.409 16.440 15.753 1.00 80.50 195 GLU A C 1
ATOM 1601 O O . GLU A 1 195 ? 17.514 16.109 15.322 1.00 80.50 195 GLU A O 1
ATOM 1606 N N . THR A 1 196 ? 15.331 15.674 15.567 1.00 81.50 196 THR A N 1
ATOM 1607 C CA . THR A 1 196 ? 15.366 14.352 14.918 1.00 81.50 196 THR A CA 1
ATOM 1608 C C . THR A 1 196 ? 15.408 14.472 13.396 1.00 81.50 196 THR A C 1
ATOM 1610 O O . THR A 1 196 ? 16.048 13.648 12.741 1.00 81.50 196 THR A O 1
ATOM 1613 N N . VAL A 1 197 ? 14.807 15.520 12.816 1.00 85.81 197 VAL A N 1
ATOM 1614 C CA . VAL A 1 197 ? 15.008 15.854 11.398 1.00 85.81 197 VAL A CA 1
ATOM 1615 C C . VAL A 1 197 ? 16.487 16.159 11.156 1.00 85.81 197 VAL A C 1
ATOM 1617 O O . VAL A 1 197 ? 17.076 15.558 10.264 1.00 85.81 197 VAL A O 1
ATOM 1620 N N . CYS A 1 198 ? 17.115 16.988 11.994 1.00 85.06 198 CYS A N 1
ATOM 1621 C CA . CYS A 1 198 ? 18.547 17.279 11.951 1.00 85.06 198 CYS A CA 1
ATOM 1622 C C . CYS A 1 198 ? 19.415 16.025 12.167 1.00 85.06 198 CYS A C 1
ATOM 1624 O O . CYS A 1 198 ? 20.446 15.876 11.513 1.00 85.06 198 CYS A O 1
ATOM 1626 N N . GLU A 1 199 ? 19.035 15.093 13.044 1.00 85.12 199 GLU A N 1
ATOM 1627 C CA . GLU A 1 199 ? 19.777 13.838 13.237 1.00 85.12 199 GLU A CA 1
ATOM 1628 C C . GLU A 1 199 ? 19.742 12.948 11.977 1.00 85.12 199 GLU A C 1
ATOM 1630 O O . GLU A 1 199 ? 20.782 12.472 11.508 1.00 85.12 199 GLU A O 1
ATOM 1635 N N . VAL A 1 200 ? 18.555 12.756 11.392 1.00 85.75 200 VAL A N 1
ATOM 1636 C CA . VAL A 1 200 ? 18.348 11.970 10.162 1.00 85.75 200 VAL A CA 1
ATOM 1637 C C . VAL A 1 200 ? 18.973 12.662 8.947 1.00 85.75 200 VAL A C 1
ATOM 1639 O O . VAL A 1 200 ? 19.586 11.999 8.105 1.00 85.75 200 VAL A O 1
ATOM 1642 N N . GLU A 1 201 ? 18.910 13.989 8.881 1.00 89.19 201 GLU A N 1
ATOM 1643 C CA . GLU A 1 201 ? 19.597 14.805 7.884 1.00 89.19 201 GLU A CA 1
ATOM 1644 C C . GLU A 1 201 ? 21.115 14.644 7.987 1.00 89.19 201 GLU A C 1
ATOM 1646 O O . GLU A 1 201 ? 21.758 14.397 6.971 1.00 89.19 201 GLU A O 1
ATOM 1651 N N . ASN A 1 202 ? 21.701 14.678 9.188 1.00 84.50 202 ASN A N 1
ATOM 1652 C CA . ASN A 1 202 ? 23.139 14.466 9.385 1.00 84.50 202 ASN A CA 1
ATOM 1653 C C . ASN A 1 202 ? 23.585 13.044 8.995 1.00 84.50 202 ASN A C 1
ATOM 1655 O O . ASN A 1 202 ? 24.612 12.881 8.324 1.00 84.50 202 ASN A O 1
ATOM 1659 N N . LYS A 1 203 ? 22.805 12.007 9.341 1.00 83.06 203 LYS A N 1
ATOM 1660 C CA . LYS A 1 203 ? 23.036 10.623 8.873 1.00 83.06 203 LYS A CA 1
ATOM 1661 C C . LYS A 1 203 ? 23.005 10.549 7.345 1.00 83.06 203 LYS A C 1
ATOM 1663 O O . LYS A 1 203 ? 23.932 10.026 6.724 1.00 83.06 203 LYS A O 1
ATOM 1668 N N . THR A 1 204 ? 21.976 11.134 6.739 1.00 85.44 204 THR A N 1
ATOM 1669 C CA . THR A 1 204 ? 21.773 11.164 5.286 1.00 85.44 204 THR A CA 1
ATOM 1670 C C . THR A 1 204 ? 22.886 11.939 4.582 1.00 85.44 204 THR A C 1
ATOM 1672 O O . THR A 1 204 ? 23.494 11.430 3.646 1.00 85.44 204 THR A O 1
ATOM 1675 N N . HIS A 1 205 ? 23.260 13.112 5.091 1.00 83.56 205 HIS A N 1
ATOM 1676 C CA . HIS A 1 205 ? 24.376 13.931 4.620 1.00 83.56 205 HIS A CA 1
ATOM 1677 C C . HIS A 1 205 ? 25.695 13.155 4.619 1.00 83.56 205 HIS A C 1
ATOM 1679 O O . HIS A 1 205 ? 26.435 13.197 3.631 1.00 83.56 205 HIS A O 1
ATOM 1685 N N . LYS A 1 206 ? 25.966 12.383 5.682 1.00 82.25 206 LYS A N 1
ATOM 1686 C CA . LYS A 1 206 ? 27.127 11.490 5.757 1.00 82.25 206 LYS A CA 1
ATOM 1687 C C . LYS A 1 206 ? 27.083 10.414 4.666 1.00 82.25 206 LYS A C 1
ATOM 1689 O O . LYS A 1 206 ? 28.108 10.191 4.028 1.00 82.25 206 LYS A O 1
ATOM 1694 N N . ILE A 1 207 ? 25.934 9.791 4.398 1.00 81.12 207 ILE A N 1
ATOM 1695 C CA . ILE A 1 207 ? 25.777 8.784 3.328 1.00 81.12 207 ILE A CA 1
ATOM 1696 C C . ILE A 1 207 ? 25.976 9.412 1.938 1.00 81.12 207 ILE A C 1
ATOM 1698 O O . ILE A 1 207 ? 26.773 8.909 1.142 1.00 81.12 207 ILE A O 1
ATOM 1702 N N . CYS A 1 208 ? 25.312 10.535 1.653 1.00 79.25 208 CYS A N 1
ATOM 1703 C CA . CYS A 1 208 ? 25.383 11.222 0.364 1.00 79.25 208 CYS A CA 1
ATOM 1704 C C . CYS A 1 208 ? 26.813 11.698 0.060 1.00 79.25 208 CYS A C 1
ATOM 1706 O O . CYS A 1 208 ? 27.401 11.278 -0.937 1.00 79.25 208 CYS A O 1
ATOM 1708 N N . ARG A 1 209 ? 27.398 12.525 0.941 1.00 69.38 209 ARG A N 1
ATOM 1709 C CA . ARG A 1 209 ? 28.630 13.290 0.666 1.00 69.38 209 ARG A CA 1
ATOM 1710 C C . ARG A 1 209 ? 29.939 12.612 1.081 1.00 69.38 209 ARG A C 1
ATOM 1712 O O . ARG A 1 209 ? 30.996 13.097 0.686 1.00 69.38 209 ARG A O 1
ATOM 1719 N N . SER A 1 210 ? 29.922 11.505 1.831 1.00 63.31 210 SER A N 1
ATOM 1720 C CA . SER A 1 210 ? 31.179 10.806 2.144 1.00 63.31 210 SER A CA 1
ATOM 1721 C C . SER A 1 210 ? 31.784 10.139 0.897 1.00 63.31 210 SER A C 1
ATOM 1723 O O . SER A 1 210 ? 31.055 9.451 0.163 1.00 63.31 210 SER A O 1
ATOM 1725 N N . PRO A 1 211 ? 33.112 10.255 0.688 1.00 59.44 211 PRO A N 1
ATOM 1726 C CA . PRO A 1 211 ? 33.830 9.403 -0.252 1.00 59.44 211 PRO A CA 1
ATOM 1727 C C . PRO A 1 211 ? 33.781 7.938 0.210 1.00 59.44 211 PRO A C 1
ATOM 1729 O O . PRO A 1 211 ? 33.568 7.638 1.387 1.00 59.44 211 PRO A O 1
ATOM 1732 N N . LEU A 1 212 ? 33.993 7.016 -0.730 1.00 55.38 212 LEU A N 1
ATOM 1733 C CA . LEU A 1 212 ? 33.907 5.566 -0.523 1.00 55.38 212 LEU A CA 1
ATOM 1734 C C . LEU A 1 212 ? 35.055 5.006 0.334 1.00 55.38 212 LEU A C 1
ATOM 1736 O O . LEU A 1 212 ? 35.970 4.357 -0.171 1.00 55.38 212 LEU A O 1
ATOM 1740 N N . ASN A 1 213 ? 34.989 5.229 1.646 1.00 56.03 213 ASN A N 1
ATOM 1741 C CA . ASN A 1 213 ? 35.872 4.584 2.612 1.00 56.03 213 ASN A CA 1
ATOM 1742 C C . ASN A 1 213 ? 35.386 3.166 2.985 1.00 56.03 213 ASN A C 1
ATOM 1744 O O . ASN A 1 213 ? 34.275 2.748 2.649 1.00 56.03 213 ASN A O 1
ATOM 1748 N N . ILE A 1 214 ? 36.246 2.413 3.676 1.00 53.66 214 ILE A N 1
ATOM 1749 C CA . ILE A 1 214 ? 36.007 1.000 4.012 1.00 53.66 214 ILE A CA 1
ATOM 1750 C C . ILE A 1 214 ? 34.808 0.836 4.966 1.00 53.66 214 ILE A C 1
ATOM 1752 O O . ILE A 1 214 ? 34.023 -0.089 4.774 1.00 53.66 214 ILE A O 1
ATOM 1756 N N . SER A 1 215 ? 34.615 1.758 5.922 1.00 54.38 215 SER A N 1
ATOM 1757 C CA . SER A 1 215 ? 33.450 1.752 6.827 1.00 54.38 215 SER A CA 1
ATOM 1758 C C . SER A 1 215 ? 32.151 1.856 6.038 1.00 54.38 215 SER A C 1
ATOM 1760 O O . SER A 1 215 ? 31.329 0.952 6.101 1.00 54.38 215 SER A O 1
ATOM 1762 N N . LEU A 1 216 ? 32.008 2.899 5.210 1.00 60.31 216 LEU A N 1
ATOM 1763 C CA . LEU A 1 216 ? 30.786 3.129 4.442 1.00 60.31 216 LEU A CA 1
ATOM 1764 C C . LEU A 1 216 ? 30.506 1.985 3.459 1.00 60.31 216 LEU A C 1
ATOM 1766 O O . LEU A 1 216 ? 29.348 1.645 3.237 1.00 60.31 216 LEU A O 1
ATOM 1770 N N . ARG A 1 217 ? 31.543 1.355 2.889 1.00 62.31 217 ARG A N 1
ATOM 1771 C CA . ARG A 1 217 ? 31.371 0.152 2.059 1.00 62.31 217 ARG A CA 1
ATOM 1772 C C . ARG A 1 217 ? 30.794 -1.020 2.855 1.00 62.31 217 ARG A C 1
ATOM 1774 O O . ARG A 1 217 ? 29.894 -1.678 2.343 1.00 62.31 217 ARG A O 1
ATOM 1781 N N . GLU A 1 218 ? 31.260 -1.278 4.076 1.00 59.53 218 GLU A N 1
ATOM 1782 C CA . GLU A 1 218 ? 30.723 -2.362 4.913 1.00 59.53 218 GLU A CA 1
ATOM 1783 C C . GLU A 1 218 ? 29.330 -2.012 5.482 1.00 59.53 218 GLU A C 1
ATOM 1785 O O . GLU A 1 218 ? 28.447 -2.868 5.505 1.00 59.53 218 GLU A O 1
ATOM 1790 N N . ASP A 1 219 ? 29.075 -0.746 5.829 1.00 63.91 219 ASP A N 1
ATOM 1791 C CA . ASP A 1 219 ? 27.757 -0.236 6.243 1.00 63.91 219 ASP A CA 1
ATOM 1792 C C . ASP A 1 219 ? 26.710 -0.398 5.125 1.00 63.91 219 ASP A C 1
ATOM 1794 O O . ASP A 1 219 ? 25.634 -0.968 5.338 1.00 63.91 219 ASP A O 1
ATOM 1798 N N . LEU A 1 220 ? 27.037 0.047 3.904 1.00 65.19 220 LEU A N 1
ATOM 1799 C CA . LEU A 1 220 ? 26.176 -0.109 2.728 1.00 65.19 220 LEU A CA 1
ATOM 1800 C C . LEU A 1 220 ? 25.990 -1.588 2.360 1.00 65.19 220 LEU A C 1
ATOM 1802 O O . LEU A 1 220 ? 24.881 -1.983 2.026 1.00 65.19 220 LEU A O 1
ATOM 1806 N N . LYS A 1 221 ? 27.023 -2.428 2.489 1.00 66.31 221 LYS A N 1
ATOM 1807 C CA . LYS A 1 221 ? 26.962 -3.888 2.274 1.00 66.31 221 LYS A CA 1
ATOM 1808 C C . LYS A 1 221 ? 26.070 -4.612 3.287 1.00 66.31 221 LYS A C 1
ATOM 1810 O O . LYS A 1 221 ? 25.332 -5.517 2.911 1.00 66.31 221 LYS A O 1
ATOM 1815 N N . ASN A 1 222 ? 26.083 -4.198 4.553 1.00 63.81 222 ASN A N 1
ATOM 1816 C CA . ASN A 1 222 ? 25.161 -4.711 5.570 1.00 63.81 222 ASN A CA 1
ATOM 1817 C C . ASN A 1 222 ? 23.710 -4.274 5.293 1.00 63.81 222 ASN A C 1
ATOM 1819 O O . ASN A 1 222 ? 22.773 -5.038 5.533 1.00 63.81 222 ASN A O 1
ATOM 1823 N N . ARG A 1 223 ? 23.518 -3.071 4.737 1.00 66.56 223 ARG A N 1
ATOM 1824 C CA . ARG A 1 223 ? 22.206 -2.538 4.328 1.00 66.56 223 ARG A CA 1
ATOM 1825 C C . ARG A 1 223 ? 21.742 -3.021 2.943 1.00 66.56 223 ARG A C 1
ATOM 1827 O O . ARG A 1 223 ? 20.545 -2.989 2.674 1.00 66.56 223 ARG A O 1
ATOM 1834 N N . GLU A 1 224 ? 22.636 -3.562 2.116 1.00 72.75 224 GLU A N 1
ATOM 1835 C CA . GLU A 1 224 ? 22.375 -4.106 0.772 1.00 72.75 224 GLU A CA 1
ATOM 1836 C C . GLU A 1 224 ? 21.230 -5.131 0.784 1.00 72.75 224 GLU A C 1
ATOM 1838 O O . GLU A 1 224 ? 20.300 -5.053 -0.014 1.00 72.75 224 GLU A O 1
ATOM 1843 N N . ILE A 1 225 ? 21.236 -6.042 1.763 1.00 65.75 225 ILE A N 1
ATOM 1844 C CA . ILE A 1 225 ? 20.188 -7.060 1.939 1.00 65.75 225 ILE A CA 1
ATOM 1845 C C . ILE A 1 225 ? 18.838 -6.431 2.325 1.00 65.75 225 ILE A C 1
ATOM 1847 O O . ILE A 1 225 ? 17.792 -6.969 1.965 1.00 65.75 225 ILE A O 1
ATOM 1851 N N . ALA A 1 226 ? 18.829 -5.307 3.045 1.00 64.62 226 ALA A N 1
ATOM 1852 C CA . ALA A 1 226 ? 17.597 -4.611 3.413 1.00 64.62 226 ALA A CA 1
ATOM 1853 C C . ALA A 1 226 ? 17.012 -3.838 2.220 1.00 64.62 226 ALA A C 1
ATOM 1855 O O . ALA A 1 226 ? 15.829 -3.992 1.929 1.00 64.62 226 ALA A O 1
ATOM 1856 N N . VAL A 1 227 ? 17.851 -3.123 1.462 1.00 68.75 227 VAL A N 1
ATOM 1857 C CA . VAL A 1 227 ? 17.453 -2.474 0.200 1.00 68.75 227 VAL A CA 1
ATOM 1858 C C . VAL A 1 227 ? 16.943 -3.516 -0.807 1.00 68.75 227 VAL A C 1
ATOM 1860 O O . VAL A 1 227 ? 15.890 -3.323 -1.410 1.00 68.75 227 VAL A O 1
ATOM 1863 N N . PHE A 1 228 ? 17.594 -4.680 -0.928 1.00 68.50 228 PHE A N 1
ATOM 1864 C CA . PHE A 1 228 ? 17.069 -5.783 -1.743 1.00 68.50 228 PHE A CA 1
ATOM 1865 C C . PHE A 1 228 ? 15.726 -6.327 -1.247 1.00 68.50 228 PHE A C 1
ATOM 1867 O O . PHE A 1 228 ? 14.869 -6.626 -2.076 1.00 68.50 228 PHE A O 1
ATOM 1874 N N . LYS A 1 229 ? 15.505 -6.445 0.069 1.00 65.00 229 LYS A N 1
ATOM 1875 C CA . LYS A 1 229 ? 14.203 -6.865 0.611 1.00 65.00 229 LYS A CA 1
ATOM 1876 C C . LYS A 1 229 ? 13.098 -5.869 0.268 1.00 65.00 229 LYS A C 1
ATOM 1878 O O . LYS A 1 229 ? 12.070 -6.305 -0.234 1.00 65.00 229 LYS A O 1
ATOM 1883 N N . GLU A 1 230 ? 13.314 -4.570 0.476 1.00 63.28 230 GLU A N 1
ATOM 1884 C CA . GLU A 1 230 ? 12.350 -3.520 0.106 1.00 63.28 230 GLU A CA 1
ATOM 1885 C C . GLU A 1 230 ? 12.008 -3.582 -1.393 1.00 63.28 230 GLU A C 1
ATOM 1887 O O . GLU A 1 230 ? 10.834 -3.641 -1.761 1.00 63.28 230 GLU A O 1
ATOM 1892 N N . ASN A 1 231 ? 13.021 -3.675 -2.263 1.00 64.25 231 ASN A N 1
ATOM 1893 C CA . ASN A 1 231 ? 12.815 -3.755 -3.711 1.00 64.25 231 ASN A CA 1
ATOM 1894 C C . ASN A 1 231 ? 12.070 -5.038 -4.136 1.00 64.25 231 ASN A C 1
ATOM 1896 O O . ASN A 1 231 ? 11.140 -4.979 -4.938 1.00 64.25 231 ASN A O 1
ATOM 1900 N N . ILE A 1 232 ? 12.403 -6.203 -3.565 1.00 62.00 232 ILE A N 1
ATOM 1901 C CA . ILE A 1 232 ? 11.704 -7.470 -3.854 1.00 62.00 232 ILE A CA 1
ATOM 1902 C C . ILE A 1 232 ? 10.256 -7.447 -3.330 1.00 62.00 232 ILE A C 1
ATOM 1904 O O . ILE A 1 232 ? 9.353 -7.946 -4.004 1.00 62.00 232 ILE A O 1
ATOM 1908 N N . LEU A 1 233 ? 10.008 -6.838 -2.166 1.00 57.59 233 LEU A N 1
ATOM 1909 C CA . LEU A 1 233 ? 8.661 -6.671 -1.609 1.00 57.59 233 LEU A CA 1
ATOM 1910 C C . LEU A 1 233 ? 7.803 -5.717 -2.456 1.00 57.59 233 LEU A C 1
ATOM 1912 O O . LEU A 1 233 ? 6.620 -5.983 -2.656 1.00 57.59 233 LEU A O 1
ATOM 1916 N N . ALA A 1 234 ? 8.380 -4.663 -3.034 1.00 55.94 234 ALA A N 1
ATOM 1917 C CA . ALA A 1 234 ? 7.670 -3.788 -3.969 1.00 55.94 234 ALA A CA 1
ATOM 1918 C C . ALA A 1 234 ? 7.357 -4.465 -5.321 1.00 55.94 234 ALA A C 1
ATOM 1920 O O . ALA A 1 234 ? 6.294 -4.233 -5.905 1.00 55.94 234 ALA A O 1
ATOM 1921 N N . LEU A 1 235 ? 8.242 -5.349 -5.797 1.00 54.38 235 LEU A N 1
ATOM 1922 C CA . LEU A 1 235 ? 8.034 -6.163 -7.003 1.00 54.38 235 LEU A CA 1
ATOM 1923 C C . LEU A 1 235 ? 6.985 -7.284 -6.815 1.00 54.38 235 LEU A C 1
ATOM 1925 O O . LEU A 1 235 ? 6.538 -7.880 -7.794 1.00 54.38 235 LEU A O 1
ATOM 1929 N N . HIS A 1 236 ? 6.498 -7.529 -5.590 1.00 54.34 236 HIS A N 1
ATOM 1930 C CA . HIS A 1 236 ? 5.457 -8.521 -5.259 1.00 54.34 236 HIS A CA 1
ATOM 1931 C C . HIS A 1 236 ? 4.054 -8.212 -5.851 1.00 54.34 236 HIS A C 1
ATOM 1933 O O . HIS A 1 236 ? 3.047 -8.849 -5.524 1.00 54.34 236 HIS A O 1
ATOM 1939 N N . THR A 1 237 ? 3.938 -7.221 -6.732 1.00 47.00 237 THR A N 1
ATOM 1940 C CA . THR A 1 237 ? 2.666 -6.752 -7.293 1.00 47.00 237 THR A CA 1
ATOM 1941 C C . THR A 1 237 ? 2.113 -7.621 -8.431 1.00 47.00 237 THR A C 1
ATOM 1943 O O . THR A 1 237 ? 0.897 -7.596 -8.625 1.00 47.00 237 THR A O 1
ATOM 1946 N N . GLY A 1 238 ? 2.936 -8.430 -9.122 1.00 43.56 238 GLY A N 1
ATOM 1947 C CA . GLY A 1 238 ? 2.544 -9.090 -10.387 1.00 43.56 238 GLY A CA 1
ATOM 1948 C C . GLY A 1 238 ? 2.699 -10.616 -10.536 1.00 43.56 238 GLY A C 1
ATOM 1949 O O . GLY A 1 238 ? 2.267 -11.134 -11.561 1.00 43.56 238 GLY A O 1
ATOM 1950 N N . ALA A 1 239 ? 3.287 -11.349 -9.582 1.00 41.28 239 ALA A N 1
ATOM 1951 C CA . ALA A 1 239 ? 3.588 -12.786 -9.736 1.00 41.28 239 ALA A CA 1
ATOM 1952 C C . ALA A 1 239 ? 2.650 -13.722 -8.940 1.00 41.28 239 ALA A C 1
ATOM 1954 O O . ALA A 1 239 ? 2.092 -13.335 -7.912 1.00 41.28 239 ALA A O 1
ATOM 1955 N N . ASP A 1 240 ? 2.510 -14.966 -9.412 1.00 45.94 240 ASP A N 1
ATOM 1956 C CA . ASP A 1 240 ? 1.680 -16.014 -8.800 1.00 45.94 240 ASP A CA 1
ATOM 1957 C C . ASP A 1 240 ? 2.148 -16.411 -7.382 1.00 45.94 240 ASP A C 1
ATOM 1959 O O . ASP A 1 240 ? 3.336 -16.641 -7.129 1.00 45.94 240 ASP A O 1
ATOM 1963 N N . LYS A 1 241 ? 1.181 -16.537 -6.461 1.00 43.38 241 LYS A N 1
ATOM 1964 C CA . LYS A 1 241 ? 1.421 -16.917 -5.065 1.00 43.38 241 LYS A CA 1
ATOM 1965 C C . LYS A 1 241 ? 1.868 -18.367 -4.923 1.00 43.38 241 LYS A C 1
ATOM 1967 O O . LYS A 1 241 ? 2.736 -18.609 -4.090 1.00 43.38 241 LYS A O 1
ATOM 1972 N N . ASP A 1 242 ? 1.342 -19.301 -5.710 1.00 44.12 242 ASP A N 1
ATOM 1973 C CA . ASP A 1 242 ? 1.634 -20.731 -5.541 1.00 44.12 242 ASP A CA 1
ATOM 1974 C C . ASP A 1 242 ? 3.053 -21.070 -6.008 1.00 44.12 242 ASP A C 1
ATOM 1976 O O . ASP A 1 242 ? 3.783 -21.809 -5.346 1.00 44.12 242 ASP A O 1
ATOM 1980 N N . SER A 1 243 ? 3.493 -20.472 -7.113 1.00 45.91 243 SER A N 1
ATOM 1981 C CA . SER A 1 243 ? 4.862 -20.593 -7.622 1.00 45.91 243 SER A CA 1
ATOM 1982 C C . SER A 1 243 ? 5.884 -19.992 -6.649 1.00 45.91 243 SER A C 1
ATOM 1984 O O . SER A 1 243 ? 6.912 -20.612 -6.364 1.00 45.91 243 SER A O 1
ATOM 1986 N N . PHE A 1 244 ? 5.584 -18.829 -6.057 1.00 48.31 244 PHE A N 1
ATOM 1987 C CA . PHE A 1 244 ? 6.450 -18.226 -5.040 1.00 48.31 244 PHE A CA 1
ATOM 1988 C C . PHE A 1 244 ? 6.409 -19.003 -3.713 1.00 48.31 244 PHE A C 1
ATOM 1990 O O . PHE A 1 244 ? 7.449 -19.196 -3.083 1.00 48.31 244 PHE A O 1
ATOM 1997 N N . GLN A 1 245 ? 5.243 -19.526 -3.310 1.00 45.34 245 GLN A N 1
ATOM 1998 C CA . GLN A 1 245 ? 5.126 -20.435 -2.169 1.00 45.34 245 GLN A CA 1
ATOM 1999 C C . GLN A 1 245 ? 5.919 -21.718 -2.390 1.00 45.34 245 GLN A C 1
ATOM 2001 O O . GLN A 1 245 ? 6.580 -22.138 -1.454 1.00 45.34 245 GLN A O 1
ATOM 2006 N N . LYS A 1 246 ? 5.951 -22.311 -3.591 1.00 44.88 246 LYS A N 1
ATOM 2007 C CA . LYS A 1 246 ? 6.803 -23.480 -3.877 1.00 44.88 246 LYS A CA 1
ATOM 2008 C C . LYS A 1 246 ? 8.282 -23.170 -3.658 1.00 44.88 246 LYS A C 1
ATOM 2010 O O . LYS A 1 246 ? 8.946 -23.932 -2.964 1.00 44.88 246 LYS A O 1
ATOM 2015 N N . VAL A 1 247 ? 8.795 -22.041 -4.156 1.00 44.91 247 VAL A N 1
ATOM 2016 C CA . VAL A 1 247 ? 10.193 -21.633 -3.905 1.00 44.91 247 VAL A CA 1
ATOM 2017 C C . VAL A 1 247 ? 10.442 -21.387 -2.412 1.00 44.91 247 VAL A C 1
ATOM 2019 O O . VAL A 1 247 ? 11.450 -21.845 -1.875 1.00 44.91 247 VAL A O 1
ATOM 2022 N N . ASN A 1 248 ? 9.510 -20.737 -1.713 1.00 43.66 248 ASN A N 1
ATOM 2023 C CA . ASN A 1 248 ? 9.650 -20.459 -0.283 1.00 43.66 248 ASN A CA 1
ATOM 2024 C C . ASN A 1 248 ? 9.522 -21.738 0.574 1.00 43.66 248 ASN A C 1
ATOM 2026 O O . ASN A 1 248 ? 10.281 -21.914 1.518 1.00 43.66 248 ASN A O 1
ATOM 2030 N N . LEU A 1 249 ? 8.656 -22.690 0.204 1.00 42.28 249 LEU A N 1
ATOM 2031 C CA . LEU A 1 249 ? 8.584 -24.034 0.791 1.00 42.28 249 LEU A CA 1
ATOM 2032 C C . LEU A 1 249 ? 9.815 -24.877 0.455 1.00 42.28 249 LEU A C 1
ATOM 2034 O O . LEU A 1 249 ? 10.190 -25.705 1.270 1.00 42.28 249 LEU A O 1
ATOM 2038 N N . ILE A 1 250 ? 10.464 -24.693 -0.696 1.00 44.28 250 ILE A N 1
ATOM 2039 C CA . ILE A 1 250 ? 11.743 -25.353 -0.998 1.00 44.28 250 ILE A CA 1
ATOM 2040 C C . ILE A 1 250 ? 12.853 -24.778 -0.109 1.00 44.28 250 ILE A C 1
ATOM 2042 O O . ILE A 1 250 ? 13.666 -25.542 0.402 1.00 44.28 250 ILE A O 1
ATOM 2046 N N . LEU A 1 251 ? 12.866 -23.465 0.147 1.00 44.53 251 LEU A N 1
ATOM 2047 C CA . LEU A 1 251 ? 13.801 -22.835 1.088 1.00 44.53 251 LEU A CA 1
ATOM 2048 C C . LEU A 1 251 ? 13.527 -23.238 2.548 1.00 44.53 251 LEU A C 1
ATOM 2050 O O . LEU A 1 251 ? 14.467 -23.577 3.265 1.00 44.53 251 LEU A O 1
ATOM 2054 N N . LEU A 1 252 ? 12.259 -23.285 2.967 1.00 43.38 252 LEU A N 1
ATOM 2055 C CA . LEU A 1 252 ? 11.848 -23.708 4.309 1.00 43.38 252 LEU A CA 1
ATOM 2056 C C . LEU A 1 252 ? 12.063 -25.212 4.524 1.00 43.38 252 LEU A C 1
ATOM 2058 O O . LEU A 1 252 ? 12.717 -25.580 5.491 1.00 43.38 252 LEU A O 1
ATOM 2062 N N . ARG A 1 253 ? 11.663 -26.087 3.590 1.00 39.00 253 ARG A N 1
ATOM 2063 C CA . ARG A 1 253 ? 11.973 -27.528 3.663 1.00 39.00 253 ARG A CA 1
ATOM 2064 C C . ARG A 1 253 ? 13.472 -27.796 3.601 1.00 39.00 253 ARG A C 1
ATOM 2066 O O . ARG A 1 253 ? 13.935 -28.718 4.255 1.00 39.00 253 ARG A O 1
ATOM 2073 N N . ARG A 1 254 ? 14.255 -26.998 2.866 1.00 42.19 254 ARG A N 1
ATOM 2074 C CA . ARG A 1 254 ? 15.728 -27.056 2.907 1.00 42.19 254 ARG A CA 1
ATOM 2075 C C . ARG A 1 254 ? 16.269 -26.703 4.295 1.00 42.19 254 ARG A C 1
ATOM 2077 O O . ARG A 1 254 ? 17.291 -27.251 4.688 1.00 42.19 254 ARG A O 1
ATOM 2084 N N . GLN A 1 255 ? 15.601 -25.822 5.035 1.00 41.91 255 GLN A N 1
ATOM 2085 C CA . GLN A 1 255 ? 15.950 -25.490 6.414 1.00 41.91 255 GLN A CA 1
ATOM 2086 C C . GLN A 1 255 ? 15.515 -26.613 7.380 1.00 41.91 255 GLN A C 1
ATOM 2088 O O . GLN A 1 255 ? 16.348 -27.145 8.109 1.00 41.91 255 GLN A O 1
ATOM 2093 N N . GLU A 1 256 ? 14.256 -27.054 7.321 1.00 41.09 256 GLU A N 1
ATOM 2094 C CA . GLU A 1 256 ? 13.688 -28.121 8.161 1.00 41.09 256 GLU A CA 1
ATOM 2095 C C . GLU A 1 256 ? 14.371 -29.482 7.955 1.00 41.09 256 GLU A C 1
ATOM 2097 O O . GLU A 1 256 ? 14.721 -30.154 8.923 1.00 41.09 256 GLU A O 1
ATOM 2102 N N . TRP A 1 257 ? 14.609 -29.892 6.707 1.00 37.44 257 TRP A N 1
ATOM 2103 C CA . TRP A 1 257 ? 15.218 -31.186 6.385 1.00 37.44 257 TRP A CA 1
ATOM 2104 C C . TRP A 1 257 ? 16.673 -31.266 6.870 1.00 37.44 257 TRP A C 1
ATOM 2106 O O . TRP A 1 257 ? 17.084 -32.305 7.394 1.00 37.44 257 TRP A O 1
ATOM 2116 N N . CYS A 1 258 ? 17.429 -30.163 6.772 1.00 42.50 258 CYS A N 1
ATOM 2117 C CA . CYS A 1 258 ? 18.782 -30.064 7.327 1.00 42.50 258 CYS A CA 1
ATOM 2118 C C . CYS A 1 258 ? 18.789 -30.160 8.861 1.00 42.50 258 CYS A C 1
ATOM 2120 O O . CYS A 1 258 ? 19.673 -30.807 9.412 1.00 42.50 258 CYS A O 1
ATOM 2122 N N . ILE A 1 259 ? 17.785 -29.582 9.535 1.00 44.72 259 ILE A N 1
ATOM 2123 C CA . ILE A 1 259 ? 17.605 -29.661 10.998 1.00 44.72 259 ILE A CA 1
ATOM 2124 C C . ILE A 1 259 ? 17.213 -31.081 11.460 1.00 44.72 259 ILE A C 1
ATOM 2126 O O . ILE A 1 259 ? 17.466 -31.441 12.611 1.00 44.72 259 ILE A O 1
ATOM 2130 N N . GLN A 1 260 ? 16.585 -31.885 10.592 1.00 39.94 260 GLN A N 1
ATOM 2131 C CA . GLN A 1 260 ? 16.025 -33.195 10.949 1.00 39.94 260 GLN A CA 1
ATOM 2132 C C . GLN A 1 260 ? 16.944 -34.397 10.675 1.00 39.94 260 GLN A C 1
ATOM 2134 O O . GLN A 1 260 ? 16.969 -35.310 11.496 1.00 39.94 260 GLN A O 1
ATOM 2139 N N . ASN A 1 261 ? 17.661 -34.448 9.541 1.00 43.34 261 ASN A N 1
ATOM 2140 C CA . ASN A 1 261 ? 18.193 -35.727 9.028 1.00 43.34 261 ASN A CA 1
ATOM 2141 C C . ASN A 1 261 ? 19.719 -35.926 9.087 1.00 43.34 261 ASN A C 1
ATOM 2143 O O . ASN A 1 261 ? 20.174 -37.045 8.864 1.00 43.34 261 ASN A O 1
ATOM 2147 N N . GLY A 1 262 ? 20.520 -34.890 9.368 1.00 44.28 262 GLY A N 1
ATOM 2148 C CA . GLY A 1 262 ? 21.946 -35.004 9.743 1.00 44.28 262 GLY A CA 1
ATOM 2149 C C . GLY A 1 262 ? 22.934 -35.668 8.758 1.00 44.28 262 GLY A C 1
ATOM 2150 O O . GLY A 1 262 ? 24.124 -35.720 9.057 1.00 44.28 262 GLY A O 1
ATOM 2151 N N . ASN A 1 263 ? 22.493 -36.177 7.602 1.00 45.69 263 ASN A N 1
ATOM 2152 C CA . ASN A 1 263 ? 23.317 -36.962 6.676 1.00 45.69 263 ASN A CA 1
ATOM 2153 C C . ASN A 1 263 ? 23.533 -36.231 5.328 1.00 45.69 263 ASN A C 1
ATOM 2155 O O . ASN A 1 263 ? 22.572 -36.053 4.571 1.00 45.69 263 ASN A O 1
ATOM 2159 N N . PRO A 1 264 ? 24.778 -35.865 4.958 1.00 46.97 264 PRO A N 1
ATOM 2160 C CA . PRO A 1 264 ? 25.058 -35.142 3.715 1.00 46.97 264 PRO A CA 1
ATOM 2161 C C . PRO A 1 264 ? 24.825 -35.967 2.438 1.00 46.97 264 PRO A C 1
ATOM 2163 O O . PRO A 1 264 ? 24.580 -35.380 1.385 1.00 46.97 264 PRO A O 1
ATOM 2166 N N . GLN A 1 265 ? 24.844 -37.305 2.494 1.00 43.06 265 GLN A N 1
ATOM 2167 C CA . GLN A 1 265 ? 24.506 -38.139 1.330 1.00 43.06 265 GLN A CA 1
ATOM 2168 C C . GLN A 1 265 ? 23.012 -38.045 1.006 1.00 43.06 265 GLN A C 1
ATOM 2170 O O . GLN A 1 265 ? 22.655 -37.874 -0.157 1.00 43.06 265 GLN A O 1
ATOM 2175 N N . GLY A 1 266 ? 22.152 -38.007 2.029 1.00 42.62 266 GLY A N 1
ATOM 2176 C CA . GLY A 1 266 ? 20.728 -37.712 1.858 1.00 42.62 266 GLY A CA 1
ATOM 2177 C C . GLY A 1 266 ? 20.481 -36.323 1.259 1.00 42.62 266 GLY A C 1
ATOM 2178 O O . GLY A 1 266 ? 19.544 -36.156 0.487 1.00 42.62 266 GLY A O 1
ATOM 2179 N N . LEU A 1 267 ? 21.346 -35.337 1.536 1.00 44.62 267 LEU A N 1
ATOM 2180 C CA . LEU A 1 267 ? 21.247 -34.005 0.929 1.00 44.62 267 LEU A CA 1
ATOM 2181 C C . LEU A 1 267 ? 21.674 -34.024 -0.541 1.00 44.62 267 LEU A C 1
ATOM 2183 O O . LEU A 1 267 ? 21.042 -33.368 -1.361 1.00 44.62 267 LEU A O 1
ATOM 2187 N N . ALA A 1 268 ? 22.713 -34.786 -0.893 1.00 48.78 268 ALA A N 1
ATOM 2188 C CA . ALA A 1 268 ? 23.100 -34.994 -2.286 1.00 48.78 268 ALA A CA 1
ATOM 2189 C C . ALA A 1 268 ? 22.002 -35.736 -3.067 1.00 48.78 268 ALA A C 1
ATOM 2191 O O . ALA A 1 268 ? 21.675 -35.334 -4.180 1.00 48.78 268 ALA A O 1
ATOM 2192 N N . GLU A 1 269 ? 21.377 -36.759 -2.477 1.00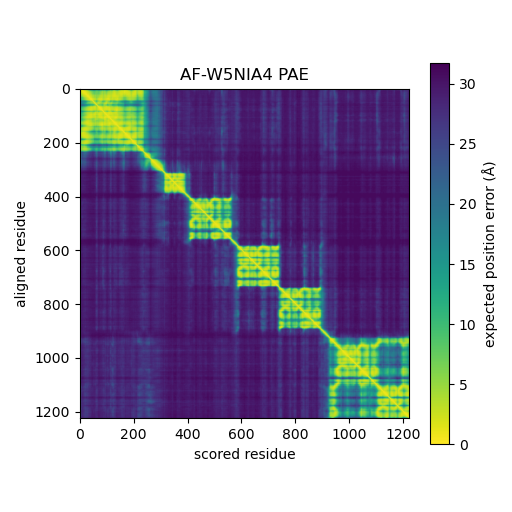 49.38 269 GLU A N 1
ATOM 2193 C CA . GLU A 1 269 ? 20.231 -37.459 -3.065 1.00 49.38 269 GLU A CA 1
ATOM 2194 C C . GLU A 1 269 ? 18.976 -36.591 -3.152 1.00 49.38 269 GLU A C 1
ATOM 2196 O O . GLU A 1 269 ? 18.276 -36.669 -4.155 1.00 49.38 269 GLU A O 1
ATOM 2201 N N . LEU A 1 270 ? 18.680 -35.745 -2.159 1.00 47.88 270 LEU A N 1
ATOM 2202 C CA . LEU A 1 270 ? 17.522 -34.850 -2.194 1.00 47.88 270 LEU A CA 1
ATOM 2203 C C . LEU A 1 270 ? 17.750 -33.675 -3.154 1.00 47.88 270 LEU A C 1
ATOM 2205 O O . LEU A 1 270 ? 16.832 -33.293 -3.866 1.00 47.88 270 LEU A O 1
ATOM 2209 N N . LEU A 1 271 ? 18.965 -33.126 -3.235 1.00 50.44 271 LEU A N 1
ATOM 2210 C CA . LEU A 1 271 ? 19.314 -32.107 -4.229 1.00 50.44 271 LEU A CA 1
ATOM 2211 C C . LEU A 1 271 ? 19.404 -32.691 -5.637 1.00 50.44 271 LEU A C 1
ATOM 2213 O O . LEU A 1 271 ? 19.064 -31.981 -6.575 1.00 50.44 271 LEU A O 1
ATOM 2217 N N . ASN A 1 272 ? 19.810 -33.953 -5.805 1.00 57.47 272 ASN A N 1
ATOM 2218 C CA . ASN A 1 272 ? 19.698 -34.642 -7.089 1.00 57.47 272 ASN A CA 1
ATOM 2219 C C . ASN A 1 272 ? 18.236 -34.958 -7.411 1.00 57.47 272 ASN A C 1
ATOM 2221 O O . ASN A 1 272 ? 17.811 -34.597 -8.491 1.00 57.47 272 ASN A O 1
ATOM 2225 N N . LYS A 1 273 ? 17.419 -35.471 -6.480 1.00 53.38 273 LYS A N 1
ATOM 2226 C CA . LYS A 1 273 ? 15.969 -35.644 -6.687 1.00 53.38 273 LYS A CA 1
ATOM 2227 C C . LYS A 1 273 ? 15.275 -34.334 -7.028 1.00 53.38 273 LYS A C 1
ATOM 2229 O O . LYS A 1 273 ? 14.576 -34.307 -8.018 1.00 53.38 273 LYS A O 1
ATOM 2234 N N . VAL A 1 274 ? 15.515 -33.237 -6.312 1.00 51.31 274 VAL A N 1
ATOM 2235 C CA . VAL A 1 274 ? 14.923 -31.924 -6.630 1.00 51.31 274 VAL A CA 1
ATOM 2236 C C . VAL A 1 274 ? 15.506 -31.340 -7.919 1.00 51.31 274 VAL A C 1
ATOM 2238 O O . VAL A 1 274 ? 14.789 -30.684 -8.660 1.00 51.31 274 VAL A O 1
ATOM 2241 N N . ARG A 1 275 ? 16.778 -31.598 -8.251 1.00 56.44 275 ARG A N 1
ATOM 2242 C CA . ARG A 1 275 ? 17.361 -31.263 -9.563 1.00 56.44 275 ARG A CA 1
ATOM 2243 C C . ARG A 1 275 ? 16.752 -32.098 -10.681 1.00 56.44 275 ARG A C 1
ATOM 2245 O O . ARG A 1 275 ? 16.602 -31.575 -11.772 1.00 56.44 275 ARG A O 1
ATOM 2252 N N . ASP A 1 276 ? 16.435 -33.360 -10.440 1.00 62.25 276 ASP A N 1
ATOM 2253 C CA . ASP A 1 276 ? 15.947 -34.310 -11.433 1.00 62.25 276 ASP A CA 1
ATOM 2254 C C . ASP A 1 276 ? 14.415 -34.260 -11.548 1.00 62.25 276 ASP A C 1
ATOM 2256 O O . ASP A 1 276 ? 13.894 -34.497 -12.627 1.00 62.25 276 ASP A O 1
ATOM 2260 N N . GLU A 1 277 ? 13.707 -33.815 -10.507 1.00 53.38 277 GLU A N 1
ATOM 2261 C CA . GLU A 1 277 ? 12.322 -33.331 -10.517 1.00 53.38 277 GLU A CA 1
ATOM 2262 C C . GLU A 1 277 ? 12.241 -31.969 -11.205 1.00 53.38 277 GLU A C 1
ATOM 2264 O O . GLU A 1 277 ? 11.446 -31.829 -12.116 1.00 53.38 277 GLU A O 1
ATOM 2269 N N . LEU A 1 278 ? 13.107 -30.994 -10.895 1.00 54.41 278 LEU A N 1
ATOM 2270 C CA . LEU A 1 278 ? 13.152 -29.732 -11.647 1.00 54.41 278 LEU A CA 1
ATOM 2271 C C . LEU A 1 278 ? 13.593 -29.945 -13.094 1.00 54.41 278 LEU A C 1
ATOM 2273 O O . LEU A 1 278 ? 13.066 -29.271 -13.967 1.00 54.41 278 LEU A O 1
ATOM 2277 N N . LYS A 1 279 ? 14.507 -30.880 -13.388 1.00 62.38 279 LYS A N 1
ATOM 2278 C CA . LYS A 1 279 ? 14.791 -31.310 -14.765 1.00 62.38 279 LYS A CA 1
ATOM 2279 C C . LYS A 1 279 ? 13.606 -32.050 -15.347 1.00 62.38 279 LYS A C 1
ATOM 2281 O O . LYS A 1 279 ? 13.403 -31.888 -16.533 1.00 62.38 279 LYS A O 1
ATOM 2286 N N . LYS A 1 280 ? 12.861 -32.869 -14.602 1.00 62.44 280 LYS A N 1
ATOM 2287 C CA . LYS A 1 280 ? 11.667 -33.552 -15.114 1.00 62.44 280 LYS A CA 1
ATOM 2288 C C . LYS A 1 280 ? 10.590 -32.530 -15.439 1.00 62.44 280 LYS A C 1
ATOM 2290 O O . LYS A 1 280 ? 10.074 -32.593 -16.535 1.00 62.44 280 LYS A O 1
ATOM 2295 N N . ASP A 1 281 ? 10.342 -31.546 -14.587 1.00 57.75 281 ASP A N 1
ATOM 2296 C CA . ASP A 1 281 ? 9.438 -30.427 -14.835 1.00 57.75 281 ASP A CA 1
ATOM 2297 C C . ASP A 1 281 ? 9.949 -29.569 -15.998 1.00 57.75 281 ASP A C 1
ATOM 2299 O O . ASP A 1 281 ? 9.181 -29.279 -16.903 1.00 57.75 281 ASP A O 1
ATOM 2303 N N . PHE A 1 282 ? 11.245 -29.239 -16.075 1.00 56.66 282 PHE A N 1
ATOM 2304 C CA . PHE A 1 282 ? 11.832 -28.569 -17.246 1.00 56.66 282 PHE A CA 1
ATOM 2305 C C . PHE A 1 282 ? 11.821 -29.439 -18.504 1.00 56.66 282 PHE A C 1
ATOM 2307 O O . PHE A 1 282 ? 11.770 -28.888 -19.592 1.00 56.66 282 PHE A O 1
ATOM 2314 N N . THR A 1 283 ? 11.864 -30.765 -18.385 1.00 63.34 283 THR A N 1
ATOM 2315 C CA . THR A 1 283 ? 11.834 -31.729 -19.499 1.00 63.34 283 THR A CA 1
ATOM 2316 C C . THR A 1 283 ? 10.402 -32.078 -19.872 1.00 63.34 283 THR A C 1
ATOM 2318 O O . THR A 1 283 ? 10.178 -32.460 -21.000 1.00 63.34 283 THR A O 1
ATOM 2321 N N . GLU A 1 284 ? 9.420 -31.885 -18.995 1.00 59.44 284 GLU A N 1
ATOM 2322 C CA . GLU A 1 284 ? 7.989 -32.035 -19.257 1.00 59.44 284 GLU A CA 1
ATOM 2323 C C . GLU A 1 284 ? 7.426 -30.716 -19.791 1.00 59.44 284 GLU A C 1
ATOM 2325 O O . GLU A 1 284 ? 6.621 -30.731 -20.710 1.00 59.44 284 GLU A O 1
ATOM 2330 N N . ILE A 1 285 ? 7.895 -29.566 -19.295 1.00 58.69 285 ILE A N 1
ATOM 2331 C CA . ILE A 1 285 ? 7.705 -28.248 -19.913 1.00 58.69 285 ILE A CA 1
ATOM 2332 C C . ILE A 1 285 ? 8.411 -28.228 -21.262 1.00 58.69 285 ILE A C 1
ATOM 2334 O O . ILE A 1 285 ? 7.770 -27.872 -22.239 1.00 58.69 285 ILE A O 1
ATOM 2338 N N . LYS A 1 286 ? 9.670 -28.675 -21.364 1.00 59.69 286 LYS A N 1
ATOM 2339 C CA . LYS A 1 286 ? 10.346 -28.778 -22.659 1.00 59.69 286 LYS A CA 1
ATOM 2340 C C . LYS A 1 286 ? 9.680 -29.819 -23.552 1.00 59.69 286 LYS A C 1
ATOM 2342 O O . LYS A 1 286 ? 9.414 -29.481 -24.679 1.00 59.69 286 LYS A O 1
ATOM 2347 N N . GLN A 1 287 ? 9.279 -31.001 -23.091 1.00 63.59 287 GLN A N 1
ATOM 2348 C CA . GLN A 1 287 ? 8.492 -31.933 -23.913 1.00 63.59 287 GLN A CA 1
ATOM 2349 C C . GLN A 1 287 ? 7.115 -31.371 -24.264 1.00 63.59 287 GLN A C 1
ATOM 2351 O O . GLN A 1 287 ? 6.580 -31.749 -25.291 1.00 63.59 287 GLN A O 1
ATOM 2356 N N . LYS A 1 288 ? 6.525 -30.470 -23.470 1.00 61.59 288 LYS A N 1
ATOM 2357 C CA . LYS A 1 288 ? 5.308 -29.734 -23.845 1.00 61.59 288 LYS A CA 1
ATOM 2358 C C . LYS A 1 288 ? 5.603 -28.633 -24.857 1.00 61.59 288 LYS A C 1
ATOM 2360 O O . LYS A 1 288 ? 4.765 -28.452 -25.724 1.00 61.59 288 LYS A O 1
ATOM 2365 N N . VAL A 1 289 ? 6.753 -27.962 -24.788 1.00 60.69 289 VAL A N 1
ATOM 2366 C CA . VAL A 1 289 ? 7.244 -27.010 -25.797 1.00 60.69 289 VAL A CA 1
ATOM 2367 C C . VAL A 1 289 ? 7.623 -27.768 -27.062 1.00 60.69 289 VAL A C 1
ATOM 2369 O O . VAL A 1 289 ? 6.919 -27.603 -28.029 1.00 60.69 289 VAL A O 1
ATOM 2372 N N . ASP A 1 290 ? 8.550 -28.722 -27.040 1.00 63.03 290 ASP A N 1
ATOM 2373 C CA . ASP A 1 290 ? 8.878 -29.652 -28.128 1.00 63.03 290 ASP A CA 1
ATOM 2374 C C . ASP A 1 290 ? 7.631 -30.381 -28.689 1.00 63.03 290 ASP A C 1
ATOM 2376 O O . ASP A 1 290 ? 7.596 -30.696 -29.870 1.00 63.03 290 ASP A O 1
ATOM 2380 N N . CYS A 1 291 ? 6.577 -30.653 -27.901 1.00 58.28 291 CYS A N 1
ATOM 2381 C CA . CYS A 1 291 ? 5.301 -31.202 -28.401 1.00 58.28 291 CYS A CA 1
ATOM 2382 C C . CYS A 1 291 ? 4.340 -30.120 -28.915 1.00 58.28 291 CYS A C 1
ATOM 2384 O O . CYS A 1 291 ? 3.486 -30.430 -29.739 1.00 58.28 291 CYS A O 1
ATOM 2386 N N . ILE A 1 292 ? 4.441 -28.872 -28.460 1.00 62.94 292 ILE A N 1
ATOM 2387 C CA . ILE A 1 292 ? 3.782 -27.712 -29.071 1.00 62.94 292 ILE A CA 1
ATOM 2388 C C . ILE A 1 292 ? 4.487 -27.370 -30.381 1.00 62.94 292 ILE A C 1
ATOM 2390 O O . ILE A 1 292 ? 3.790 -27.183 -31.358 1.00 62.94 292 ILE A O 1
ATOM 2394 N N . ASP A 1 293 ? 5.812 -27.422 -30.449 1.00 61.28 293 ASP A N 1
ATOM 2395 C CA . ASP A 1 293 ? 6.650 -27.211 -31.624 1.00 61.28 293 ASP A CA 1
ATOM 2396 C C . ASP A 1 293 ? 6.526 -28.377 -32.603 1.00 61.28 293 ASP A C 1
ATOM 2398 O O . ASP A 1 293 ? 6.407 -28.139 -33.792 1.00 61.28 293 ASP A O 1
ATOM 2402 N N . HIS A 1 294 ? 6.419 -29.629 -32.147 1.00 61.62 294 HIS A N 1
ATOM 2403 C CA . HIS A 1 294 ? 6.058 -30.755 -33.016 1.00 61.62 294 HIS A CA 1
ATOM 2404 C C . HIS A 1 294 ? 4.576 -30.689 -33.428 1.00 61.62 294 HIS A C 1
ATOM 2406 O O . HIS A 1 294 ? 4.234 -31.133 -34.520 1.00 61.62 294 HIS A O 1
ATOM 2412 N N . LYS A 1 295 ? 3.674 -30.101 -32.626 1.00 60.44 295 LYS A N 1
ATOM 2413 C CA . LYS A 1 295 ? 2.301 -29.790 -33.074 1.00 60.44 295 LYS A CA 1
ATOM 2414 C C . LYS A 1 295 ? 2.262 -28.607 -34.030 1.00 60.44 295 LYS A C 1
ATOM 2416 O O . LYS A 1 295 ? 1.413 -28.635 -34.903 1.00 60.44 295 LYS A O 1
ATOM 2421 N N . LEU A 1 296 ? 3.143 -27.619 -33.894 1.00 57.41 296 LEU A N 1
ATOM 2422 C CA . LEU A 1 296 ? 3.295 -26.489 -34.804 1.00 57.41 296 LEU A CA 1
ATOM 2423 C C . LEU A 1 296 ? 3.900 -26.992 -36.105 1.00 57.41 296 LEU A C 1
ATOM 2425 O O . LEU A 1 296 ? 3.240 -26.862 -37.109 1.00 57.41 296 LEU A O 1
ATOM 2429 N N . GLN A 1 297 ? 4.997 -27.748 -36.081 1.00 54.72 297 GLN A N 1
ATOM 2430 C CA . GLN A 1 297 ? 5.534 -28.462 -37.241 1.00 54.72 297 GLN A CA 1
ATOM 2431 C C . GLN A 1 297 ? 4.517 -29.421 -37.862 1.00 54.72 297 GLN A C 1
ATOM 2433 O O . GLN A 1 297 ? 4.425 -29.471 -39.074 1.00 54.72 297 GLN A O 1
ATOM 2438 N N . ASN A 1 298 ? 3.700 -30.144 -37.088 1.00 52.81 298 ASN A N 1
ATOM 2439 C CA . ASN A 1 298 ? 2.640 -30.975 -37.667 1.00 52.81 298 ASN A CA 1
ATOM 2440 C C . ASN A 1 298 ? 1.455 -30.137 -38.180 1.00 52.81 298 ASN A C 1
ATOM 2442 O O . ASN A 1 298 ? 0.750 -30.579 -39.079 1.00 52.81 298 ASN A O 1
ATOM 2446 N N . ILE A 1 299 ? 1.226 -28.935 -37.647 1.00 55.34 299 ILE A N 1
ATOM 2447 C CA . ILE A 1 299 ? 0.294 -27.941 -38.192 1.00 55.34 299 ILE A CA 1
ATOM 2448 C C . ILE A 1 299 ? 0.880 -27.309 -39.457 1.00 55.34 299 ILE A C 1
ATOM 2450 O O . ILE A 1 299 ? 0.119 -27.138 -40.390 1.00 55.34 299 ILE A O 1
ATOM 2454 N N . ASP A 1 300 ? 2.184 -27.063 -39.542 1.00 51.94 300 ASP A N 1
ATOM 2455 C CA . ASP A 1 300 ? 2.898 -26.475 -40.677 1.00 51.94 300 ASP A CA 1
ATOM 2456 C C . ASP A 1 300 ? 3.069 -27.506 -41.802 1.00 51.94 300 ASP A C 1
ATOM 2458 O O . ASP A 1 300 ? 2.855 -27.186 -42.962 1.00 51.94 300 ASP A O 1
ATOM 2462 N N . GLU A 1 301 ? 3.331 -28.776 -41.479 1.00 47.00 301 GLU A N 1
ATOM 2463 C CA . GLU A 1 301 ? 3.237 -29.916 -42.399 1.00 47.00 301 GLU A CA 1
ATOM 2464 C C . GLU A 1 301 ? 1.797 -30.123 -42.872 1.00 47.00 301 GLU A C 1
ATOM 2466 O O . GLU A 1 301 ? 1.576 -30.445 -44.035 1.00 47.00 301 GLU A O 1
ATOM 2471 N N . ARG A 1 302 ? 0.797 -29.943 -41.998 1.00 49.34 302 ARG A N 1
ATOM 2472 C CA . ARG A 1 302 ? -0.618 -30.024 -42.393 1.00 49.34 302 ARG A CA 1
ATOM 2473 C C . ARG A 1 302 ? -1.082 -28.795 -43.161 1.00 49.34 302 ARG A C 1
ATOM 2475 O O . ARG A 1 302 ? -1.972 -28.943 -43.983 1.00 49.34 302 ARG A O 1
ATOM 2482 N N . VAL A 1 303 ? -0.499 -27.623 -42.931 1.00 53.66 303 VAL A N 1
ATOM 2483 C CA . VAL A 1 303 ? -0.700 -26.412 -43.730 1.00 53.66 303 VAL A CA 1
ATOM 2484 C C . VAL A 1 303 ? -0.043 -26.629 -45.084 1.00 53.66 303 VAL A C 1
ATOM 2486 O O . VAL A 1 303 ? -0.744 -26.514 -46.071 1.00 53.66 303 VAL A O 1
ATOM 2489 N N . ALA A 1 304 ? 1.190 -27.128 -45.163 1.00 45.56 304 ALA A N 1
ATOM 2490 C CA . ALA A 1 304 ? 1.825 -27.529 -46.419 1.00 45.56 304 ALA A CA 1
ATOM 2491 C C . ALA A 1 304 ? 1.032 -28.623 -47.170 1.00 45.56 304 ALA A C 1
ATOM 2493 O O . ALA A 1 304 ? 0.905 -28.556 -48.386 1.00 45.56 304 ALA A O 1
ATOM 2494 N N . GLN A 1 305 ? 0.423 -29.590 -46.471 1.00 39.66 305 GLN A N 1
ATOM 2495 C CA . GLN A 1 305 ? -0.489 -30.593 -47.060 1.00 39.66 305 GLN A CA 1
ATOM 2496 C C . GLN A 1 305 ? -1.895 -30.048 -47.394 1.00 39.66 305 GLN A C 1
ATOM 2498 O O . GLN A 1 305 ? -2.673 -30.746 -48.038 1.00 39.66 305 GLN A O 1
ATOM 2503 N N . LEU A 1 306 ? -2.245 -28.837 -46.947 1.00 41.94 306 LEU A N 1
ATOM 2504 C CA . LEU A 1 306 ? -3.473 -28.109 -47.308 1.00 41.94 306 LEU A CA 1
ATOM 2505 C C . LEU A 1 306 ? -3.207 -26.972 -48.318 1.00 41.94 306 LEU A C 1
ATOM 2507 O O . LEU A 1 306 ? -4.149 -26.472 -48.931 1.00 41.94 306 LEU A O 1
ATOM 2511 N N . GLU A 1 307 ? -1.943 -26.577 -48.483 1.00 43.66 307 GLU A N 1
ATOM 2512 C CA . GLU A 1 307 ? -1.410 -25.665 -49.498 1.00 43.66 307 GLU A CA 1
ATOM 2513 C C . GLU A 1 307 ? -0.922 -26.427 -50.743 1.00 43.66 307 GLU A C 1
ATOM 2515 O O . GLU A 1 307 ? -0.869 -25.837 -51.821 1.00 43.66 307 GLU A O 1
ATOM 2520 N N . ASP A 1 308 ? -0.661 -27.740 -50.637 1.00 37.03 308 ASP A N 1
ATOM 2521 C CA . ASP A 1 308 ? -0.694 -28.671 -51.771 1.00 37.03 308 ASP A CA 1
ATOM 2522 C C . ASP A 1 308 ? -2.081 -28.586 -52.441 1.00 37.03 308 ASP A C 1
ATOM 2524 O O . ASP A 1 308 ? -3.086 -28.977 -51.830 1.00 37.03 308 ASP A O 1
ATOM 2528 N N . PRO A 1 309 ? -2.175 -28.115 -53.702 1.00 43.19 309 PRO A N 1
ATOM 2529 C CA . PRO A 1 309 ? -3.456 -27.928 -54.376 1.00 43.19 309 PRO A CA 1
ATOM 2530 C C . PRO A 1 309 ? -4.261 -29.215 -54.624 1.00 43.19 309 PRO A C 1
ATOM 2532 O O . PRO A 1 309 ? -5.366 -29.117 -55.161 1.00 43.19 309 PRO A O 1
ATOM 2535 N N . GLN A 1 310 ? -3.740 -30.409 -54.301 1.00 39.53 310 GLN A N 1
ATOM 2536 C CA . GLN A 1 310 ? -4.372 -31.688 -54.647 1.00 39.53 310 GLN A CA 1
ATOM 2537 C C . GLN A 1 310 ? -4.965 -32.513 -53.484 1.00 39.53 310 GLN A C 1
ATOM 2539 O O . GLN A 1 310 ? -5.559 -33.553 -53.776 1.00 39.53 310 GLN A O 1
ATOM 2544 N N . ASN A 1 311 ? -4.892 -32.113 -52.197 1.00 37.72 311 ASN A N 1
ATOM 2545 C CA . ASN A 1 311 ? -5.360 -33.004 -51.104 1.00 37.72 311 ASN A CA 1
ATOM 2546 C C . ASN A 1 311 ? -6.052 -32.352 -49.866 1.00 37.72 311 ASN A C 1
ATOM 2548 O O . ASN A 1 311 ? -5.489 -32.293 -48.771 1.00 37.72 311 ASN A O 1
ATOM 2552 N N . PRO A 1 312 ? -7.327 -31.924 -49.967 1.00 39.28 312 PRO A N 1
ATOM 2553 C CA . PRO A 1 312 ? -8.008 -31.182 -48.899 1.00 39.28 312 PRO A CA 1
ATOM 2554 C C . PRO A 1 312 ? -8.607 -32.056 -47.771 1.00 39.28 312 PRO A C 1
ATOM 2556 O O . PRO A 1 312 ? -9.729 -32.562 -47.875 1.00 39.28 312 PRO A O 1
ATOM 2559 N N . LYS A 1 313 ? -7.943 -32.133 -46.606 1.00 34.41 313 LYS A N 1
ATOM 2560 C CA . LYS A 1 313 ? -8.533 -32.697 -45.365 1.00 34.41 313 LYS A CA 1
ATOM 2561 C C . LYS A 1 313 ? -9.289 -31.653 -44.531 1.00 34.41 313 LYS A C 1
ATOM 2563 O O . LYS A 1 313 ? -8.777 -31.073 -43.575 1.00 34.41 313 LYS A O 1
ATOM 2568 N N . LYS A 1 314 ? -10.558 -31.466 -44.899 1.00 38.94 314 LYS A N 1
ATOM 2569 C CA . LYS A 1 314 ? -11.589 -30.663 -44.212 1.00 38.94 314 LYS A CA 1
ATOM 2570 C C . LYS A 1 314 ? -11.733 -31.043 -42.722 1.00 38.94 314 LYS A C 1
ATOM 2572 O O . LYS A 1 314 ? -11.670 -32.220 -42.378 1.00 38.94 314 LYS A O 1
ATOM 2577 N N . LEU A 1 315 ? -12.011 -30.072 -41.845 1.00 42.50 315 LEU A N 1
ATOM 2578 C CA . LEU A 1 315 ? -12.445 -30.342 -40.464 1.00 42.50 315 LEU A CA 1
ATOM 2579 C C . LEU A 1 315 ? -13.907 -30.833 -40.506 1.00 42.50 315 LEU A C 1
ATOM 2581 O O . LEU A 1 315 ? -14.801 -30.048 -40.825 1.00 42.50 315 LEU A O 1
ATOM 2585 N N . VAL A 1 316 ? -14.159 -32.128 -40.281 1.00 52.06 316 VAL A N 1
ATOM 2586 C CA . VAL A 1 316 ? -15.472 -32.736 -40.581 1.00 52.06 316 VAL A CA 1
ATOM 2587 C C . VAL A 1 316 ? -16.335 -32.917 -39.332 1.00 52.06 316 VAL A C 1
ATOM 2589 O O . VAL A 1 316 ? -15.955 -33.616 -38.396 1.00 52.06 316 VAL A O 1
ATOM 2592 N N . MET A 1 317 ? -17.536 -32.334 -39.348 1.00 65.94 317 MET A N 1
ATOM 2593 C CA . MET A 1 317 ? -18.565 -32.526 -38.321 1.00 65.94 317 MET A CA 1
ATOM 2594 C C . MET A 1 317 ? -19.571 -33.590 -38.776 1.00 65.94 317 MET A C 1
ATOM 2596 O O . MET A 1 317 ? -20.743 -33.283 -38.997 1.00 65.94 317 MET A O 1
ATOM 2600 N N . TYR A 1 318 ? -19.115 -34.839 -38.921 1.00 77.81 318 TYR A N 1
ATOM 2601 C CA . TYR A 1 318 ? -19.893 -35.944 -39.501 1.00 77.81 318 TYR A CA 1
ATOM 2602 C C . TYR A 1 318 ? -21.310 -36.074 -38.920 1.00 77.81 318 TYR A C 1
ATOM 2604 O O . TYR A 1 318 ? -22.259 -36.308 -39.663 1.00 77.81 318 TYR A O 1
ATOM 2612 N N . LYS A 1 319 ? -21.491 -35.861 -37.609 1.00 78.12 319 LYS A N 1
ATOM 2613 C CA . LYS A 1 319 ? -22.814 -35.901 -36.961 1.00 78.12 319 LYS A CA 1
ATOM 2614 C C . LYS A 1 319 ? -23.796 -34.861 -37.515 1.00 78.12 319 LYS A C 1
ATOM 2616 O O . LYS A 1 319 ? -24.969 -35.169 -37.713 1.00 78.12 319 LYS A O 1
ATOM 2621 N N . ASN A 1 320 ? -23.315 -33.656 -37.812 1.00 78.56 320 ASN A N 1
ATOM 2622 C CA . ASN A 1 320 ? -24.127 -32.581 -38.384 1.00 78.56 320 ASN A CA 1
ATOM 2623 C C . ASN A 1 320 ? -24.361 -32.811 -39.884 1.00 78.56 320 ASN A C 1
ATOM 2625 O O . ASN A 1 320 ? -25.470 -32.587 -40.368 1.00 78.56 320 ASN A O 1
ATOM 2629 N N . ASP A 1 321 ? -23.352 -33.314 -40.602 1.00 79.88 321 ASP A N 1
ATOM 2630 C CA . ASP A 1 321 ? -23.466 -33.676 -42.020 1.00 79.88 321 ASP A CA 1
ATOM 2631 C C . ASP A 1 321 ? -24.501 -34.804 -42.235 1.00 79.88 321 ASP A C 1
ATOM 2633 O O . ASP A 1 321 ? -25.292 -34.743 -43.176 1.00 79.88 321 ASP A O 1
ATOM 2637 N N . LEU A 1 322 ? -24.567 -35.796 -41.335 1.00 81.75 322 LEU A N 1
ATOM 2638 C CA . LEU A 1 322 ? -25.529 -36.907 -41.389 1.00 81.75 322 LEU A CA 1
ATOM 2639 C C . LEU A 1 322 ? -26.970 -36.461 -41.100 1.00 81.75 322 LEU A C 1
ATOM 2641 O O . LEU A 1 322 ? -27.895 -36.864 -41.807 1.00 81.75 322 LEU A O 1
ATOM 2645 N N . ILE A 1 323 ? -27.167 -35.583 -40.111 1.00 78.88 323 ILE A N 1
ATOM 2646 C CA . ILE A 1 323 ? -28.474 -34.962 -39.832 1.00 78.88 323 ILE A CA 1
ATOM 2647 C C . ILE A 1 323 ? -28.920 -34.098 -41.024 1.00 78.88 323 ILE A C 1
ATOM 2649 O O . ILE A 1 323 ? -30.068 -34.197 -41.459 1.00 78.88 323 ILE A O 1
ATOM 2653 N N . SER A 1 324 ? -28.005 -33.319 -41.607 1.00 77.50 324 SER A N 1
ATOM 2654 C CA . SER A 1 324 ? -28.276 -32.487 -42.789 1.00 77.50 324 SER A CA 1
ATOM 2655 C C . SER A 1 324 ? -28.615 -33.327 -44.028 1.00 77.50 324 SER A C 1
ATOM 2657 O O . SER A 1 324 ? -29.506 -32.965 -44.797 1.00 77.50 324 SER A O 1
ATOM 2659 N N . LEU A 1 325 ? -27.949 -34.474 -44.217 1.00 81.19 325 LEU A N 1
ATOM 2660 C CA . LEU A 1 325 ? -28.254 -35.421 -45.292 1.00 81.19 325 LEU A CA 1
ATOM 2661 C C . LEU A 1 325 ? -29.654 -36.026 -45.125 1.00 81.19 325 LEU A C 1
ATOM 2663 O O . LEU A 1 325 ? -30.421 -36.034 -46.088 1.00 81.19 325 LEU A O 1
ATOM 2667 N N . ALA A 1 326 ? -30.004 -36.475 -43.915 1.00 78.81 326 ALA A N 1
ATOM 2668 C CA . ALA A 1 326 ? -31.328 -37.016 -43.616 1.00 78.81 326 ALA A CA 1
ATOM 2669 C C . ALA A 1 326 ? -32.435 -35.982 -43.875 1.00 78.81 326 ALA A C 1
ATOM 2671 O O . ALA A 1 326 ? -33.393 -36.281 -44.586 1.00 78.81 326 ALA A O 1
ATOM 2672 N N . GLN A 1 327 ? -32.257 -34.738 -43.417 1.00 76.25 327 GLN A N 1
ATOM 2673 C CA . GLN A 1 327 ? -33.177 -33.634 -43.715 1.00 76.25 327 GLN A CA 1
ATOM 2674 C C . GLN A 1 327 ? -33.298 -33.377 -45.229 1.00 76.25 327 GLN A C 1
ATOM 2676 O O . GLN A 1 327 ? -34.409 -33.308 -45.756 1.00 76.25 327 GLN A O 1
ATOM 2681 N N . LYS A 1 328 ? -32.173 -33.310 -45.959 1.00 78.75 328 LYS A N 1
ATOM 2682 C CA . LYS A 1 328 ? -32.152 -33.076 -47.417 1.00 78.75 328 LYS A CA 1
ATOM 2683 C C . LYS A 1 328 ? -32.807 -34.208 -48.222 1.00 78.75 328 LYS A C 1
ATOM 2685 O O . LYS A 1 328 ? -33.433 -33.932 -49.243 1.00 78.75 328 LYS A O 1
ATOM 2690 N N . LYS A 1 329 ? -32.679 -35.465 -47.782 1.00 77.81 329 LYS A N 1
ATOM 2691 C CA . LYS A 1 329 ? -33.300 -36.649 -48.410 1.00 77.81 329 LYS A CA 1
ATOM 2692 C C . LYS A 1 329 ? -34.699 -36.980 -47.845 1.00 77.81 329 LYS A C 1
ATOM 2694 O O . LYS A 1 329 ? -35.329 -37.906 -48.344 1.00 77.81 329 LYS A O 1
ATOM 2699 N N . ARG A 1 330 ? -35.208 -36.204 -46.873 1.00 78.25 330 ARG A N 1
ATOM 2700 C CA . ARG A 1 330 ? -36.485 -36.412 -46.148 1.00 78.25 330 ARG A CA 1
ATOM 2701 C C . ARG A 1 330 ? -36.591 -37.767 -45.428 1.00 78.25 330 ARG A C 1
ATOM 2703 O O . ARG A 1 330 ? -37.668 -38.355 -45.361 1.00 78.25 330 ARG A O 1
ATOM 2710 N N . TRP A 1 331 ? -35.478 -38.255 -44.891 1.00 82.12 331 TRP A N 1
ATOM 2711 C CA . TRP A 1 331 ? -35.449 -39.427 -44.013 1.00 82.12 331 TRP A CA 1
ATOM 2712 C C . TRP A 1 331 ? -35.852 -39.061 -42.580 1.00 82.12 331 TRP A C 1
ATOM 2714 O O . TRP A 1 331 ? -35.774 -37.898 -42.178 1.00 82.12 331 TRP A O 1
ATOM 2724 N N . GLU A 1 332 ? -36.241 -40.064 -41.791 1.00 76.69 332 GLU A N 1
ATOM 2725 C CA . GLU A 1 332 ? -36.427 -39.902 -40.346 1.00 76.69 332 GLU A CA 1
ATOM 2726 C C . GLU A 1 332 ? -35.126 -39.445 -39.662 1.00 76.69 332 GLU A C 1
ATOM 2728 O O . GLU A 1 332 ? -34.018 -39.800 -40.080 1.00 76.69 332 GLU A O 1
ATOM 2733 N N . THR A 1 333 ? -35.264 -38.637 -38.608 1.00 79.38 333 THR A N 1
ATOM 2734 C CA . THR A 1 333 ? -34.138 -38.026 -37.891 1.00 79.38 333 THR A CA 1
ATOM 2735 C C . THR A 1 333 ? -33.176 -39.091 -37.342 1.00 79.38 333 THR A C 1
ATOM 2737 O O . THR A 1 333 ? -33.627 -39.959 -36.594 1.00 79.38 333 THR A O 1
ATOM 2740 N N . PRO A 1 334 ? -31.858 -39.008 -37.627 1.00 87.38 334 PRO A N 1
ATOM 2741 C CA . PRO A 1 334 ? -30.859 -39.955 -37.132 1.00 87.38 334 PRO A CA 1
ATOM 2742 C C . PRO A 1 334 ? -30.922 -40.193 -35.616 1.00 87.38 334 PRO A C 1
ATOM 2744 O O . PRO A 1 334 ? -30.669 -39.285 -34.819 1.00 87.38 334 PRO A O 1
ATOM 2747 N N . LEU A 1 335 ? -31.234 -41.429 -35.217 1.00 85.19 335 LEU A N 1
ATOM 2748 C CA . LEU A 1 335 ? -31.333 -41.831 -33.813 1.00 85.19 335 LEU A CA 1
ATOM 2749 C C . LEU A 1 335 ? -29.986 -42.356 -33.317 1.00 85.19 335 LEU A C 1
ATOM 2751 O O . LEU A 1 335 ? -29.535 -43.419 -33.739 1.00 85.19 335 LEU A O 1
ATOM 2755 N N . PHE A 1 336 ? -29.359 -41.615 -32.404 1.00 91.44 336 PHE A N 1
ATOM 2756 C CA . PHE A 1 336 ? -28.078 -41.968 -31.789 1.00 91.44 336 PHE A CA 1
ATOM 2757 C C . PHE A 1 336 ? -28.266 -42.713 -30.465 1.00 91.44 336 PHE A C 1
ATOM 2759 O O . PHE A 1 336 ? -29.130 -42.361 -29.664 1.00 91.44 336 PHE A O 1
ATOM 2766 N N . SER A 1 337 ? -27.416 -43.705 -30.213 1.00 88.44 337 SER A N 1
ATOM 2767 C CA . SER A 1 337 ? -27.295 -44.399 -28.923 1.00 88.44 337 SER A CA 1
ATOM 2768 C C . SER A 1 337 ? -25.856 -44.886 -28.716 1.00 88.44 337 SER A C 1
ATOM 2770 O O . SER A 1 337 ? -24.999 -44.672 -29.578 1.00 88.44 337 SER A O 1
ATOM 2772 N N . GLU A 1 338 ? -25.554 -45.516 -27.581 1.00 91.56 338 GLU A N 1
ATOM 2773 C CA . GLU A 1 338 ? -24.222 -46.061 -27.319 1.00 91.56 338 GLU A CA 1
ATOM 2774 C C . GLU A 1 338 ? -24.251 -47.357 -26.499 1.00 91.56 338 GLU A C 1
ATOM 2776 O O . GLU A 1 338 ? -25.033 -47.497 -25.559 1.00 91.56 338 GLU A O 1
ATOM 2781 N N . ASP A 1 339 ? -23.352 -48.286 -26.831 1.00 85.69 339 ASP A N 1
ATOM 2782 C CA . ASP A 1 339 ? -23.030 -49.431 -25.977 1.00 85.69 339 ASP A CA 1
ATOM 2783 C C . ASP A 1 339 ? -21.935 -49.006 -24.984 1.00 85.69 339 ASP A C 1
ATOM 2785 O O . ASP A 1 339 ? -20.865 -48.537 -25.387 1.00 85.69 339 ASP A O 1
ATOM 2789 N N . ILE A 1 340 ? -22.178 -49.191 -23.685 1.00 81.19 340 ILE A N 1
ATOM 2790 C CA . ILE A 1 340 ? -21.170 -48.959 -22.640 1.00 81.19 340 ILE A CA 1
ATOM 2791 C C . ILE A 1 340 ? -20.203 -50.148 -22.613 1.00 81.19 340 ILE A C 1
ATOM 2793 O O . ILE A 1 340 ? -20.628 -51.304 -22.565 1.00 81.19 340 ILE A O 1
ATOM 2797 N N . LYS A 1 341 ? -18.898 -49.869 -22.616 1.00 79.50 341 LYS A N 1
ATOM 2798 C CA . LYS A 1 341 ? -17.828 -50.861 -22.452 1.00 79.50 341 LYS A CA 1
ATOM 2799 C C . LYS A 1 341 ? -16.855 -50.431 -21.357 1.00 79.50 341 LYS A C 1
ATOM 2801 O O . LYS A 1 341 ? -16.857 -49.284 -20.911 1.00 79.50 341 LYS A O 1
ATOM 2806 N N . ASN A 1 342 ? -16.002 -51.357 -20.921 1.00 51.97 342 ASN A N 1
ATOM 2807 C CA . ASN A 1 342 ? -14.948 -51.047 -19.958 1.00 51.97 342 ASN A CA 1
ATOM 2808 C C . ASN A 1 342 ? -14.090 -49.888 -20.497 1.00 51.97 342 ASN A C 1
ATOM 2810 O O . ASN A 1 342 ? -13.498 -50.003 -21.567 1.00 51.97 342 ASN A O 1
ATOM 2814 N N . TYR A 1 343 ? -14.051 -48.789 -19.739 1.00 58.06 343 TYR A N 1
ATOM 2815 C CA . TYR A 1 343 ? -13.333 -47.544 -20.042 1.00 58.06 343 TYR A CA 1
ATOM 2816 C C . TYR A 1 343 ? -13.853 -46.695 -21.227 1.00 58.06 343 TYR A C 1
ATOM 2818 O O . TYR A 1 343 ? -13.150 -45.776 -21.645 1.00 58.06 343 TYR A O 1
ATOM 2826 N N . GLY A 1 344 ? -15.083 -46.901 -21.725 1.00 81.19 344 GLY A N 1
ATOM 2827 C CA . GLY A 1 344 ? -15.681 -45.946 -22.670 1.00 81.19 344 GLY A CA 1
ATOM 2828 C C . GLY A 1 344 ? -17.001 -46.351 -23.333 1.00 81.19 344 GLY A C 1
ATOM 2829 O O . GLY A 1 344 ? -17.709 -47.255 -22.891 1.00 81.19 344 GLY A O 1
ATOM 2830 N N . TYR A 1 345 ? -17.327 -45.651 -24.418 1.00 88.56 345 TYR A N 1
ATOM 2831 C CA . TYR A 1 345 ? -18.567 -45.772 -25.184 1.00 88.56 345 TYR A CA 1
ATOM 2832 C C . TYR A 1 345 ? -18.275 -46.181 -26.630 1.00 88.56 345 TYR A C 1
ATOM 2834 O O . TYR A 1 345 ? -17.309 -45.705 -27.224 1.00 88.56 345 TYR A O 1
ATOM 2842 N N . VAL A 1 346 ? -19.144 -47.011 -27.210 1.00 87.38 346 VAL A N 1
ATOM 2843 C CA . VAL A 1 346 ? -19.161 -47.327 -28.647 1.00 87.38 346 VAL A CA 1
ATOM 2844 C C . VAL A 1 346 ? -20.458 -46.793 -29.243 1.00 87.38 346 VAL A C 1
ATOM 2846 O O . VAL A 1 346 ? -21.540 -47.136 -28.766 1.00 87.38 346 VAL A O 1
ATOM 2849 N N . GLY A 1 347 ? -20.362 -45.945 -30.265 1.00 90.69 347 GLY A N 1
ATOM 2850 C CA . GLY A 1 347 ? -21.520 -45.266 -30.844 1.00 90.69 347 GLY A CA 1
ATOM 2851 C C . GLY A 1 347 ? -22.389 -46.181 -31.706 1.00 90.69 347 GLY A C 1
ATOM 2852 O O . GLY A 1 347 ? -21.904 -47.118 -32.336 1.00 90.69 347 GLY A O 1
ATOM 2853 N N . LYS A 1 348 ? -23.679 -45.867 -31.777 1.00 91.12 348 LYS A N 1
ATOM 2854 C CA . LYS A 1 348 ? -24.649 -46.406 -32.736 1.00 91.12 348 LYS A CA 1
ATOM 2855 C C . LYS A 1 348 ? -25.439 -45.259 -33.354 1.00 91.12 348 LYS A C 1
ATOM 2857 O O . LYS A 1 348 ? -25.756 -44.291 -32.657 1.00 91.12 348 LYS A O 1
ATOM 2862 N N . VAL A 1 349 ? -25.806 -45.380 -34.627 1.00 92.06 349 VAL A N 1
ATOM 2863 C CA . VAL A 1 349 ? -26.802 -44.499 -35.251 1.00 92.06 349 VAL A CA 1
ATOM 2864 C C . VAL A 1 349 ? -27.719 -45.287 -36.176 1.00 92.06 349 VAL A C 1
ATOM 2866 O O . VAL A 1 349 ? -27.251 -46.102 -36.966 1.00 92.06 349 VAL A O 1
ATOM 2869 N N . ARG A 1 350 ? -29.027 -45.027 -36.103 1.00 87.44 350 ARG A N 1
ATOM 2870 C CA . ARG A 1 350 ? -30.004 -45.538 -37.068 1.00 87.44 350 ARG A CA 1
ATOM 2871 C C . ARG A 1 350 ? -30.450 -44.423 -38.011 1.00 87.44 350 ARG A C 1
ATOM 2873 O O . ARG A 1 350 ? -30.904 -43.380 -37.543 1.00 87.44 350 ARG A O 1
ATOM 2880 N N . VAL A 1 351 ? -30.314 -44.643 -39.320 1.00 86.75 351 VAL A N 1
ATOM 2881 C CA . VAL A 1 351 ? -30.662 -43.694 -40.395 1.00 86.75 351 VAL A CA 1
ATOM 2882 C C . VAL A 1 351 ? -31.283 -44.461 -41.556 1.00 86.75 351 VAL A C 1
ATOM 2884 O O . VAL A 1 351 ? -30.768 -45.505 -41.940 1.00 86.75 351 VAL A O 1
ATOM 2887 N N . ASN A 1 352 ? -32.384 -43.953 -42.121 1.00 81.19 352 ASN A N 1
ATOM 2888 C CA . ASN A 1 352 ? -33.085 -44.590 -43.248 1.00 81.19 352 ASN A CA 1
ATOM 2889 C C . ASN A 1 352 ? -33.407 -46.089 -43.001 1.00 81.19 352 ASN A C 1
ATOM 2891 O O . ASN A 1 352 ? -33.271 -46.929 -43.885 1.00 81.19 352 ASN A O 1
ATOM 2895 N N . GLY A 1 353 ? -33.770 -46.439 -41.760 1.00 72.44 353 GLY A N 1
ATOM 2896 C CA . GLY A 1 353 ? -34.046 -47.815 -41.322 1.00 72.44 353 GLY A CA 1
ATOM 2897 C C . GLY A 1 353 ? -32.816 -48.683 -41.007 1.00 72.44 353 GLY A C 1
ATOM 2898 O O . GLY A 1 353 ? -32.950 -49.640 -40.245 1.00 72.44 353 GLY A O 1
ATOM 2899 N N . VAL A 1 354 ? -31.627 -48.340 -41.511 1.00 80.56 354 VAL A N 1
ATOM 2900 C CA . VAL A 1 354 ? -30.374 -49.089 -41.299 1.00 80.56 354 VAL A CA 1
ATOM 2901 C C . VAL A 1 354 ? -29.689 -48.635 -40.006 1.00 80.56 354 VAL A C 1
ATOM 2903 O O . VAL A 1 354 ? -29.666 -47.442 -39.699 1.00 80.56 354 VAL A O 1
ATOM 2906 N N . GLU A 1 355 ? -29.142 -49.574 -39.229 1.00 88.25 355 GLU A N 1
ATOM 2907 C CA . GLU A 1 355 ? -28.384 -49.294 -38.001 1.00 88.25 355 GLU A CA 1
ATOM 2908 C C . GLU A 1 355 ? -26.886 -49.536 -38.210 1.00 88.25 355 GLU A C 1
ATOM 2910 O O . GLU A 1 355 ? -26.461 -50.651 -38.502 1.00 88.25 355 GLU A O 1
ATOM 2915 N N . TYR A 1 356 ? -26.100 -48.482 -38.006 1.00 88.81 356 TYR A N 1
ATOM 2916 C CA . TYR A 1 356 ? -24.644 -48.470 -38.087 1.00 88.81 356 TYR A CA 1
ATOM 2917 C C . TYR A 1 356 ? -24.052 -48.424 -36.677 1.00 88.81 356 TYR A C 1
ATOM 2919 O O . TYR A 1 356 ? -24.638 -47.839 -35.757 1.00 88.81 356 TYR A O 1
ATOM 2927 N N . LYS A 1 357 ? -22.868 -49.014 -36.499 1.00 89.44 357 LYS A N 1
ATOM 2928 C CA . LYS A 1 357 ? -22.198 -49.137 -35.202 1.00 89.44 357 LYS A CA 1
ATOM 2929 C C . LYS A 1 357 ? -20.710 -48.811 -35.325 1.00 89.44 357 LYS A C 1
ATOM 2931 O O . LYS A 1 357 ? -20.071 -49.229 -36.280 1.00 89.44 357 LYS A O 1
ATOM 2936 N N . GLY A 1 358 ? -20.191 -48.055 -34.362 1.00 85.56 358 GLY A N 1
ATOM 2937 C CA . GLY A 1 358 ? -18.772 -47.739 -34.242 1.00 85.56 358 GLY A CA 1
ATOM 2938 C C . GLY A 1 358 ? -17.939 -48.962 -33.865 1.00 85.56 358 GLY A C 1
ATOM 2939 O O . GLY A 1 358 ? -18.441 -49.918 -33.263 1.00 85.56 358 GLY A O 1
ATOM 2940 N N . GLU A 1 359 ? -16.656 -48.920 -34.200 1.00 83.00 359 GLU A N 1
ATOM 2941 C CA . GLU A 1 359 ? -15.709 -50.000 -33.910 1.00 83.00 359 GLU A CA 1
ATOM 2942 C C . GLU A 1 359 ? -14.821 -49.651 -32.708 1.00 83.00 359 GLU A C 1
ATOM 2944 O O . GLU A 1 359 ? -14.479 -50.530 -31.909 1.00 83.00 359 GLU A O 1
ATOM 2949 N N . THR A 1 360 ? -14.512 -48.363 -32.519 1.00 78.88 360 THR A N 1
ATOM 2950 C CA . THR A 1 360 ? -13.607 -47.879 -31.472 1.00 78.88 360 THR A CA 1
ATOM 2951 C C . THR A 1 360 ? -14.352 -47.534 -30.177 1.00 78.88 360 THR A C 1
ATOM 2953 O O . THR A 1 360 ? -15.475 -47.027 -30.172 1.00 78.88 360 THR A O 1
ATOM 2956 N N . VAL A 1 361 ? -13.706 -47.788 -29.035 1.00 82.81 361 VAL A N 1
ATOM 2957 C CA . VAL A 1 361 ? -14.182 -47.362 -27.709 1.00 82.81 361 VAL A CA 1
ATOM 2958 C C . VAL A 1 361 ? -13.618 -45.974 -27.399 1.00 82.81 361 VAL A C 1
ATOM 2960 O O . VAL A 1 361 ? -12.403 -45.826 -27.274 1.00 82.81 361 VAL A O 1
ATOM 2963 N N . TYR A 1 362 ? -14.481 -44.971 -27.224 1.00 78.81 362 TYR A N 1
ATOM 2964 C CA . TYR A 1 362 ? -14.070 -43.601 -26.893 1.00 78.81 362 TYR A CA 1
ATOM 2965 C C . TYR A 1 362 ? -14.380 -43.217 -25.438 1.00 78.81 362 TYR A C 1
ATOM 2967 O O . TYR A 1 362 ? -15.424 -43.613 -24.912 1.00 78.81 362 TYR A O 1
ATOM 2975 N N . PRO A 1 363 ? -13.555 -42.368 -24.788 1.00 62.28 363 PRO A N 1
ATOM 2976 C CA . PRO A 1 363 ? -13.845 -41.851 -23.447 1.00 62.28 363 PRO A CA 1
ATOM 2977 C C . PRO A 1 363 ? -15.119 -40.996 -23.365 1.00 62.28 363 PRO A C 1
ATOM 2979 O O . PRO A 1 363 ? -15.707 -40.876 -22.290 1.00 62.28 363 PRO A O 1
ATOM 2982 N N . SER A 1 364 ? -15.559 -40.397 -24.480 1.00 78.38 364 SER A N 1
ATOM 2983 C CA . SER A 1 364 ? -16.763 -39.565 -24.544 1.00 78.38 364 SER A CA 1
ATOM 2984 C C . SER A 1 364 ? -17.796 -40.113 -25.533 1.00 78.38 364 SER A C 1
ATOM 2986 O O . SER A 1 364 ? -17.464 -40.662 -26.586 1.00 78.38 364 SER A O 1
ATOM 2988 N N . LYS A 1 365 ? -19.078 -39.898 -25.213 1.00 82.06 365 LYS A N 1
ATOM 2989 C CA . LYS A 1 365 ? -20.200 -40.183 -26.121 1.00 82.06 365 LYS A CA 1
ATOM 2990 C C . LYS A 1 365 ? -20.162 -39.322 -27.388 1.00 82.06 365 LYS A C 1
ATOM 2992 O O . LYS A 1 365 ? -20.697 -39.727 -28.413 1.00 82.06 365 LYS A O 1
ATOM 2997 N N . VAL A 1 366 ? -19.545 -38.138 -27.331 1.00 79.62 366 VAL A N 1
ATOM 2998 C CA . VAL A 1 366 ? -19.495 -37.202 -28.464 1.00 79.62 366 VAL A CA 1
ATOM 2999 C C . VAL A 1 366 ? -18.600 -37.760 -29.565 1.00 79.62 366 VAL A C 1
ATOM 3001 O O . VAL A 1 366 ? -19.032 -37.825 -30.713 1.00 79.62 366 VAL A O 1
ATOM 3004 N N . ASP A 1 367 ? -17.405 -38.231 -29.211 1.00 78.12 367 ASP A N 1
ATOM 3005 C CA . ASP A 1 367 ? -16.441 -38.792 -30.167 1.00 78.12 367 ASP A CA 1
ATOM 3006 C C . ASP A 1 367 ? -16.958 -40.115 -30.751 1.00 78.12 367 ASP A C 1
ATOM 3008 O O . ASP A 1 367 ? -16.967 -40.294 -31.969 1.00 78.12 367 ASP A O 1
ATOM 3012 N N . ALA A 1 368 ? -17.528 -40.976 -29.898 1.00 82.12 368 ALA A N 1
ATOM 3013 C CA . ALA A 1 368 ? -18.221 -42.197 -30.308 1.00 82.12 368 ALA A CA 1
ATOM 3014 C C . ALA A 1 368 ? -19.366 -41.926 -31.306 1.00 82.12 368 ALA A C 1
ATOM 3016 O O . ALA A 1 368 ? -19.561 -42.679 -32.262 1.00 82.12 368 ALA A O 1
ATOM 3017 N N . HIS A 1 369 ? -20.123 -40.835 -31.124 1.00 88.88 369 HIS A N 1
ATOM 3018 C CA . HIS A 1 369 ? -21.155 -40.431 -32.084 1.00 88.88 369 HIS A CA 1
ATOM 3019 C C . HIS A 1 369 ? -20.583 -39.814 -33.368 1.00 88.88 369 HIS A C 1
ATOM 3021 O O . HIS A 1 369 ? -21.239 -39.923 -34.402 1.00 88.88 369 HIS A O 1
ATOM 3027 N N . GLN A 1 370 ? -19.399 -39.190 -33.355 1.00 87.38 370 GLN A N 1
ATOM 3028 C CA . GLN A 1 370 ? -18.752 -38.700 -34.583 1.00 87.38 370 GLN A CA 1
ATOM 3029 C C . GLN A 1 370 ? -18.182 -39.853 -35.424 1.00 87.38 370 GLN A C 1
ATOM 3031 O O . GLN A 1 370 ? -18.379 -39.844 -36.639 1.00 87.38 370 GLN A O 1
ATOM 3036 N N . GLU A 1 371 ? -17.558 -40.867 -34.806 1.00 87.31 371 GLU A N 1
ATOM 3037 C CA . GLU A 1 371 ? -17.076 -42.067 -35.515 1.00 87.31 371 GLU A CA 1
ATOM 3038 C C . GLU A 1 371 ? -18.229 -42.774 -36.238 1.00 87.31 371 GLU A C 1
ATOM 3040 O O . GLU A 1 371 ? -18.190 -42.939 -37.457 1.00 87.31 371 GLU A O 1
ATOM 3045 N N . VAL A 1 372 ? -19.305 -43.122 -35.524 1.00 88.88 372 VAL A N 1
ATOM 3046 C CA . VAL A 1 372 ? -20.423 -43.840 -36.156 1.00 88.88 372 VAL A CA 1
ATOM 3047 C C . VAL A 1 372 ? -21.165 -42.988 -37.195 1.00 88.88 372 VAL A C 1
ATOM 3049 O O . VAL A 1 372 ? -21.687 -43.522 -38.172 1.00 88.88 372 VAL A O 1
ATOM 3052 N N . SER A 1 373 ? -21.152 -41.655 -37.051 1.00 89.94 373 SER A N 1
ATOM 3053 C CA . SER A 1 373 ? -21.675 -40.754 -38.089 1.00 89.94 373 SER A CA 1
ATOM 3054 C C . SER A 1 373 ? -20.826 -40.770 -39.362 1.00 89.94 373 SER A C 1
ATOM 3056 O O . SER A 1 373 ? -21.377 -40.655 -40.454 1.00 89.94 373 SER A O 1
ATOM 3058 N N . LYS A 1 374 ? -19.497 -40.914 -39.240 1.00 86.88 374 LYS A N 1
ATOM 3059 C CA . LYS A 1 374 ? -18.586 -41.063 -40.384 1.00 86.88 374 LYS A CA 1
ATOM 3060 C C . LYS A 1 374 ? -18.866 -42.362 -41.133 1.00 86.88 374 LYS A C 1
ATOM 3062 O O . LYS A 1 374 ? -19.054 -42.312 -42.344 1.00 86.88 374 LYS A O 1
ATOM 3067 N N . ILE A 1 375 ? -18.945 -43.482 -40.410 1.00 86.00 375 ILE A N 1
ATOM 3068 C CA . ILE A 1 375 ? -19.215 -44.815 -40.976 1.00 86.00 375 ILE A CA 1
ATOM 3069 C C . ILE A 1 375 ? -20.540 -44.798 -41.752 1.00 86.00 375 ILE A C 1
ATOM 3071 O O . ILE A 1 375 ? -20.561 -45.084 -42.948 1.00 86.00 375 ILE A O 1
ATOM 3075 N N . ALA A 1 376 ? -21.623 -44.333 -41.117 1.00 86.94 376 ALA A N 1
ATOM 3076 C CA . ALA A 1 376 ? -22.929 -44.210 -41.763 1.00 86.94 376 ALA A CA 1
ATOM 3077 C C . ALA A 1 376 ? -22.898 -43.306 -43.013 1.00 86.94 376 ALA A C 1
ATOM 3079 O O . ALA A 1 376 ? -23.502 -43.639 -44.029 1.00 86.94 376 ALA A O 1
ATOM 3080 N N . LEU A 1 377 ? -22.176 -42.177 -42.981 1.00 83.50 377 LEU A N 1
ATOM 3081 C CA . LEU A 1 377 ? -22.033 -41.290 -44.145 1.00 83.50 377 LEU A CA 1
ATOM 3082 C C . LEU A 1 377 ? -21.231 -41.906 -45.295 1.00 83.50 377 LEU A C 1
ATOM 3084 O O . LEU A 1 377 ? -21.512 -41.598 -46.453 1.00 83.50 377 LEU A O 1
ATOM 3088 N N . GLU A 1 378 ? -20.221 -42.720 -45.006 1.00 83.75 378 GLU A N 1
ATOM 3089 C CA . GLU A 1 378 ? -19.397 -43.371 -46.027 1.00 83.75 378 GLU A CA 1
ATOM 3090 C C . GLU A 1 378 ? -20.150 -44.541 -46.679 1.00 83.75 378 GLU A C 1
ATOM 3092 O O . GLU A 1 378 ? -20.136 -44.665 -47.904 1.00 83.75 378 GLU A O 1
ATOM 3097 N N . GLU A 1 379 ? -20.909 -45.327 -45.914 1.00 83.75 379 GLU A N 1
ATOM 3098 C CA . GLU A 1 379 ? -21.766 -46.383 -46.468 1.00 83.75 379 GLU A CA 1
ATOM 3099 C C . GLU A 1 379 ? -22.966 -45.822 -47.250 1.00 83.75 379 GLU A C 1
ATOM 3101 O O . GLU A 1 379 ? -23.178 -46.215 -48.399 1.00 83.75 379 GLU A O 1
ATOM 3106 N N . LEU A 1 380 ? -23.690 -44.829 -46.711 1.00 84.12 380 LEU A N 1
ATOM 3107 C CA . LEU A 1 380 ? -24.824 -44.198 -47.408 1.00 84.12 380 LEU A CA 1
ATOM 3108 C C . LEU A 1 380 ? -24.407 -43.503 -48.715 1.00 84.12 380 LEU A C 1
ATOM 3110 O O . LEU A 1 380 ? -25.169 -43.515 -49.681 1.00 84.12 380 LEU A O 1
ATOM 3114 N N . LYS A 1 381 ? -23.197 -42.929 -48.793 1.00 80.50 381 LYS A N 1
ATOM 3115 C CA . LYS A 1 381 ? -22.647 -42.418 -50.064 1.00 80.50 381 LYS A CA 1
ATOM 3116 C C . LYS A 1 381 ? -22.427 -43.537 -51.075 1.00 80.50 381 LYS A C 1
ATOM 3118 O O . LYS A 1 381 ? -22.832 -43.395 -52.224 1.00 80.50 381 LYS A O 1
ATOM 3123 N N . ASN A 1 382 ? -21.835 -44.652 -50.649 1.00 77.12 382 ASN A N 1
ATOM 3124 C CA . ASN A 1 382 ? -21.588 -45.800 -51.521 1.00 77.12 382 ASN A CA 1
ATOM 3125 C C . ASN A 1 382 ? -22.886 -46.459 -52.026 1.00 77.12 382 ASN A C 1
ATOM 3127 O O . ASN A 1 382 ? -22.885 -47.025 -53.118 1.00 77.12 382 ASN A O 1
ATOM 3131 N N . GLU A 1 383 ? -23.995 -46.385 -51.283 1.00 73.06 383 GLU A N 1
ATOM 3132 C CA . GLU A 1 383 ? -25.316 -46.784 -51.793 1.00 73.06 383 GLU A CA 1
ATOM 3133 C C . GLU A 1 383 ? -25.912 -45.762 -52.769 1.00 73.06 383 GLU A C 1
ATOM 3135 O O . GLU A 1 383 ? -26.365 -46.140 -53.851 1.00 73.06 383 GLU A O 1
ATOM 3140 N N . LEU A 1 384 ? -25.876 -44.469 -52.432 1.00 71.44 384 LEU A N 1
ATOM 3141 C CA . LEU A 1 384 ? -26.395 -43.405 -53.297 1.00 71.44 384 LEU A CA 1
ATOM 3142 C C . LEU A 1 384 ? -25.652 -43.342 -54.641 1.00 71.44 384 LEU A C 1
ATOM 3144 O O . LEU A 1 384 ? -26.292 -43.247 -55.685 1.00 71.44 384 LEU A O 1
ATOM 3148 N N . GLU A 1 385 ? -24.327 -43.499 -54.652 1.00 66.06 385 GLU A N 1
ATOM 3149 C CA . GLU A 1 385 ? -23.553 -43.574 -55.896 1.00 66.06 385 GLU A CA 1
ATOM 3150 C C . GLU A 1 385 ? -23.881 -44.821 -56.730 1.00 66.06 385 GLU A C 1
ATOM 3152 O O . GLU A 1 385 ? -23.863 -44.747 -57.958 1.00 66.06 385 GLU A O 1
ATOM 3157 N N . LYS A 1 386 ? -24.222 -45.963 -56.114 1.00 67.06 386 LYS A N 1
ATOM 3158 C CA . LYS A 1 386 ? -24.697 -47.146 -56.861 1.00 67.06 386 LYS A CA 1
ATOM 3159 C C . LYS A 1 386 ? -26.056 -46.898 -57.517 1.00 67.06 386 LYS A C 1
ATOM 3161 O O . LYS A 1 386 ? -26.295 -47.418 -58.603 1.00 67.06 386 LYS A O 1
ATOM 3166 N N . GLN A 1 387 ? -26.924 -46.100 -56.892 1.00 57.41 387 GLN A N 1
ATOM 3167 C CA . GLN A 1 387 ? -28.195 -45.680 -57.491 1.00 57.41 387 GLN A CA 1
ATOM 3168 C C . GLN A 1 387 ? -27.964 -44.678 -58.635 1.00 57.41 387 GLN A C 1
ATOM 3170 O O . GLN A 1 387 ? -28.515 -44.849 -59.721 1.00 57.41 387 GLN A O 1
ATOM 3175 N N . GLU A 1 388 ? -27.109 -43.672 -58.438 1.00 50.97 388 GLU A N 1
ATOM 3176 C CA . GLU A 1 388 ? -26.868 -42.602 -59.421 1.00 50.97 388 GLU A CA 1
ATOM 3177 C C . GLU A 1 388 ? -26.038 -43.069 -60.640 1.00 50.97 388 GLU A C 1
ATOM 3179 O O . GLU A 1 388 ? -26.288 -42.618 -61.756 1.00 50.97 388 GLU A O 1
ATOM 3184 N N . ARG A 1 389 ? -25.145 -44.064 -60.494 1.00 44.38 389 ARG A N 1
ATOM 3185 C CA . ARG A 1 389 ? -24.388 -44.684 -61.611 1.00 44.38 389 ARG A CA 1
ATOM 3186 C C . ARG A 1 389 ? -25.237 -45.547 -62.567 1.00 44.38 389 ARG A C 1
ATOM 3188 O O . ARG A 1 389 ? -24.682 -46.166 -63.472 1.00 44.38 389 ARG A O 1
ATOM 3195 N N . SER A 1 390 ? -26.561 -45.591 -62.401 1.00 44.84 390 SER A N 1
ATOM 3196 C CA . SER A 1 390 ? -27.484 -46.305 -63.300 1.00 44.84 390 SER A CA 1
ATOM 3197 C C . SER A 1 390 ? -27.925 -45.503 -64.541 1.00 44.84 390 SER A C 1
ATOM 3199 O O . SER A 1 390 ? -28.601 -46.058 -65.407 1.00 44.84 390 SER A O 1
ATOM 3201 N N . VAL A 1 391 ? -27.539 -44.223 -64.665 1.00 43.06 391 VAL A N 1
ATOM 3202 C CA . VAL A 1 391 ? -27.972 -43.321 -65.754 1.00 43.06 391 VAL A CA 1
ATOM 3203 C C . VAL A 1 391 ? -26.771 -42.697 -66.483 1.00 43.06 391 VAL A C 1
ATOM 3205 O O . VAL A 1 391 ? -25.825 -42.225 -65.858 1.00 43.06 391 VAL A O 1
ATOM 3208 N N . ILE A 1 392 ? -26.806 -42.690 -67.822 1.00 35.78 392 ILE A N 1
ATOM 3209 C CA . ILE A 1 392 ? -25.671 -42.339 -68.702 1.00 35.78 392 ILE A CA 1
ATOM 3210 C C . ILE A 1 392 ? -25.809 -40.909 -69.274 1.00 35.78 392 ILE A C 1
ATOM 3212 O O . ILE A 1 392 ? -26.837 -40.618 -69.889 1.00 35.78 392 ILE A O 1
ATOM 3216 N N . PRO A 1 393 ? -24.773 -40.046 -69.197 1.00 38.75 393 PRO A N 1
ATOM 3217 C CA . PRO A 1 393 ? -24.680 -38.795 -69.959 1.00 38.75 393 PRO A CA 1
ATOM 3218 C C . PRO A 1 393 ? -23.696 -38.860 -71.151 1.00 38.75 393 PRO A C 1
ATOM 3220 O O . PRO A 1 393 ? -22.780 -39.680 -71.193 1.00 38.75 393 PRO A O 1
ATOM 3223 N N . HIS A 1 394 ? -23.858 -37.944 -72.113 1.00 28.75 394 HIS A N 1
ATOM 3224 C CA . HIS A 1 394 ? -22.935 -37.703 -73.240 1.00 28.75 394 HIS A CA 1
ATOM 3225 C C . HIS A 1 394 ? -22.269 -36.307 -73.131 1.00 28.75 394 HIS A C 1
ATOM 3227 O O . HIS A 1 394 ? -22.782 -35.447 -72.412 1.00 28.75 394 HIS A O 1
ATOM 3233 N N . PRO A 1 395 ? -21.125 -36.055 -73.802 1.00 34.72 395 PRO A N 1
ATOM 3234 C CA . PRO A 1 395 ? -20.238 -34.937 -73.461 1.00 34.72 395 PRO A CA 1
ATOM 3235 C C . PRO A 1 395 ? -20.527 -33.603 -74.179 1.00 34.72 395 PRO A C 1
ATOM 3237 O O . PRO A 1 395 ? -20.871 -33.567 -75.360 1.00 34.72 395 PRO A O 1
ATOM 3240 N N . ARG A 1 396 ? -20.235 -32.488 -73.491 1.00 27.81 396 ARG A N 1
ATOM 3241 C CA . ARG A 1 396 ? -19.905 -31.172 -74.080 1.00 27.81 396 ARG A CA 1
ATOM 3242 C C . ARG A 1 396 ? -18.812 -30.470 -73.250 1.00 27.81 396 ARG A C 1
ATOM 3244 O O . ARG A 1 396 ? -18.842 -30.604 -72.027 1.00 27.81 396 ARG A O 1
ATOM 3251 N N . PRO A 1 397 ? -17.876 -29.708 -73.855 1.00 27.95 397 PRO A N 1
ATOM 3252 C CA . PRO A 1 397 ? -16.825 -29.028 -73.097 1.00 27.95 397 PRO A CA 1
ATOM 3253 C C . PRO A 1 397 ? -17.297 -27.744 -72.396 1.00 27.95 397 PRO A C 1
ATOM 3255 O O . PRO A 1 397 ? -17.737 -26.798 -73.041 1.00 27.95 397 PRO A O 1
ATOM 3258 N N . MET A 1 398 ? -17.128 -27.729 -71.073 1.00 27.47 398 MET A N 1
ATOM 3259 C CA . MET A 1 398 ? -16.609 -26.618 -70.258 1.00 27.47 398 MET A CA 1
ATOM 3260 C C . MET A 1 398 ? -16.915 -25.173 -70.696 1.00 27.47 398 MET A C 1
ATOM 3262 O O . MET A 1 398 ? -16.114 -24.526 -71.369 1.00 27.47 398 MET A O 1
ATOM 3266 N N . LEU A 1 399 ? -17.990 -24.614 -70.136 1.00 26.86 399 LEU A N 1
ATOM 3267 C CA . LEU A 1 399 ? -18.074 -23.193 -69.791 1.00 26.86 399 LEU A CA 1
ATOM 3268 C C . LEU A 1 399 ? -18.692 -23.053 -68.392 1.00 26.86 399 LEU A C 1
ATOM 3270 O O . LEU A 1 399 ? -19.658 -23.744 -68.081 1.00 26.86 399 LEU A O 1
ATOM 3274 N N . ASN A 1 400 ? -18.143 -22.124 -67.604 1.00 25.77 400 ASN A N 1
ATOM 3275 C CA . ASN A 1 400 ? -18.530 -21.730 -66.240 1.00 25.77 400 ASN A CA 1
ATOM 3276 C C . ASN A 1 400 ? -18.363 -22.796 -65.132 1.00 25.77 400 ASN A C 1
ATOM 3278 O O . ASN A 1 400 ? -19.089 -23.784 -65.064 1.00 25.77 400 ASN A O 1
ATOM 3282 N N . LEU A 1 401 ? -17.463 -22.514 -64.180 1.00 27.17 401 LEU A N 1
ATOM 3283 C CA . LEU A 1 401 ? -17.529 -23.099 -62.836 1.00 27.17 401 LEU A CA 1
ATOM 3284 C C . LEU A 1 401 ? -18.754 -22.524 -62.096 1.00 27.17 401 LEU A C 1
ATOM 3286 O O . LEU A 1 401 ? -19.005 -21.321 -62.213 1.00 27.17 401 LEU A O 1
ATOM 3290 N N . PRO A 1 402 ? -19.469 -23.318 -61.279 1.00 27.53 402 PRO A N 1
ATOM 3291 C CA . PRO A 1 402 ? -20.368 -22.784 -60.263 1.00 27.53 402 PRO A CA 1
ATOM 3292 C C . PRO A 1 402 ? -19.579 -22.024 -59.188 1.00 27.53 402 PRO A C 1
ATOM 3294 O O . PRO A 1 402 ? -18.556 -22.507 -58.701 1.00 27.53 402 PRO A O 1
ATOM 3297 N N . SER A 1 403 ? -20.070 -20.851 -58.797 1.00 30.86 403 SER A N 1
ATOM 3298 C CA . SER A 1 403 ? -19.593 -20.114 -57.628 1.00 30.86 403 SER A CA 1
ATOM 3299 C C . SER A 1 403 ? -20.224 -20.687 -56.356 1.00 30.86 403 SER A C 1
ATOM 3301 O O . SER A 1 403 ? -21.409 -20.473 -56.108 1.00 30.86 403 SER A O 1
ATOM 3303 N N . ASP A 1 404 ? -19.436 -21.400 -55.551 1.00 29.42 404 ASP A N 1
ATOM 3304 C CA . ASP A 1 404 ? -19.823 -21.791 -54.190 1.00 29.42 404 ASP A CA 1
ATOM 3305 C C . ASP A 1 404 ? -19.538 -20.609 -53.246 1.00 29.42 404 ASP A C 1
ATOM 3307 O O . ASP A 1 404 ? -18.405 -20.400 -52.801 1.00 29.42 404 ASP A O 1
ATOM 3311 N N . ASP A 1 405 ? -20.563 -19.798 -52.972 1.00 36.94 405 ASP A N 1
ATOM 3312 C CA . ASP A 1 405 ? -20.440 -18.651 -52.075 1.00 36.94 405 ASP A CA 1
ATOM 3313 C C . ASP A 1 405 ? -20.128 -19.090 -50.637 1.00 36.94 405 ASP A C 1
ATOM 3315 O O . ASP A 1 405 ? -20.898 -19.785 -49.968 1.00 36.94 405 ASP A O 1
ATOM 3319 N N . LYS A 1 406 ? -19.006 -18.587 -50.120 1.00 34.84 406 LYS A N 1
ATOM 3320 C CA . LYS A 1 406 ? -18.795 -18.407 -48.683 1.00 34.84 406 LYS A CA 1
ATOM 3321 C C . LYS A 1 406 ? -18.569 -16.934 -48.413 1.00 34.84 406 LYS A C 1
ATOM 3323 O O . LYS A 1 406 ? -17.441 -16.451 -48.464 1.00 34.84 406 LYS A O 1
ATOM 3328 N N . ASP A 1 407 ? -19.681 -16.259 -48.156 1.00 42.81 407 ASP A N 1
ATOM 3329 C CA . ASP A 1 407 ? -19.771 -14.817 -47.971 1.00 42.81 407 ASP A CA 1
ATOM 3330 C C . ASP A 1 407 ? -18.974 -14.372 -46.730 1.00 42.81 407 ASP A C 1
ATOM 3332 O O . ASP A 1 407 ? -19.398 -14.518 -45.582 1.00 42.81 407 ASP A O 1
ATOM 3336 N N . GLY A 1 408 ? -17.745 -13.922 -46.978 1.00 45.31 408 GLY A N 1
ATOM 3337 C CA . GLY A 1 408 ? -16.753 -13.571 -45.971 1.00 45.31 408 GLY A CA 1
ATOM 3338 C C . GLY A 1 408 ? -15.807 -12.516 -46.528 1.00 45.31 408 GLY A C 1
ATOM 3339 O O . GLY A 1 408 ? -14.933 -12.813 -47.345 1.00 45.31 408 GLY A O 1
ATOM 3340 N N . LYS A 1 409 ? -16.003 -11.268 -46.093 1.00 55.59 409 LYS A N 1
ATOM 3341 C CA . LYS A 1 409 ? -15.285 -10.080 -46.577 1.00 55.59 409 LYS A CA 1
ATOM 3342 C C . LYS A 1 409 ? -13.770 -10.234 -46.397 1.00 55.59 409 LYS A C 1
ATOM 3344 O O . LYS A 1 409 ? -13.265 -10.163 -45.283 1.00 55.59 409 LYS A O 1
ATOM 3349 N N . ARG A 1 410 ? -13.032 -10.407 -47.498 1.00 69.31 410 ARG A N 1
ATOM 3350 C CA . ARG A 1 410 ? -11.558 -10.420 -47.505 1.00 69.31 410 ARG A CA 1
ATOM 3351 C C . ARG A 1 410 ? -10.992 -9.073 -47.934 1.00 69.31 410 ARG A C 1
ATOM 3353 O O . ARG A 1 410 ? -11.381 -8.535 -48.975 1.00 69.31 410 ARG A O 1
ATOM 3360 N N . PHE A 1 411 ? -10.015 -8.579 -47.180 1.00 79.69 411 PHE A N 1
ATOM 3361 C CA . PHE A 1 411 ? -9.323 -7.325 -47.451 1.00 79.69 411 PHE A CA 1
ATOM 3362 C C . PHE A 1 411 ? -7.899 -7.595 -47.939 1.00 79.69 411 PHE A C 1
ATOM 3364 O O . PHE A 1 411 ? -7.163 -8.401 -47.365 1.00 79.69 411 PHE A O 1
ATOM 3371 N N . SER A 1 412 ? -7.497 -6.888 -48.993 1.00 82.62 412 SER A N 1
ATOM 3372 C CA . SER A 1 412 ? -6.121 -6.871 -49.489 1.00 82.62 412 SER A CA 1
ATOM 3373 C C . SER A 1 412 ? -5.570 -5.458 -49.365 1.00 82.62 412 SER A C 1
ATOM 3375 O O . SER A 1 412 ? -6.153 -4.521 -49.908 1.00 82.62 412 SER A O 1
ATOM 3377 N N . SER A 1 413 ? -4.451 -5.313 -48.661 1.00 84.25 413 SER A N 1
ATOM 3378 C CA . SER A 1 413 ? -3.756 -4.048 -48.431 1.00 84.25 413 SER A CA 1
ATOM 3379 C C . SER A 1 413 ? -2.400 -4.040 -49.128 1.00 84.25 413 SER A C 1
ATOM 3381 O O . SER A 1 413 ? -1.680 -5.038 -49.127 1.00 84.25 413 SER A O 1
ATOM 3383 N N . GLU A 1 414 ? -2.048 -2.907 -49.712 1.00 87.12 414 GLU A N 1
ATOM 3384 C CA . GLU A 1 414 ? -0.790 -2.642 -50.389 1.00 87.12 414 GLU A CA 1
ATOM 3385 C C . GLU A 1 414 ? -0.138 -1.419 -49.747 1.00 87.12 414 GLU A C 1
ATOM 3387 O O . GLU A 1 414 ? -0.680 -0.314 -49.804 1.00 87.12 414 GLU A O 1
ATOM 3392 N N . VAL A 1 415 ? 1.023 -1.623 -49.115 1.00 86.06 415 VAL A N 1
ATOM 3393 C CA . VAL A 1 415 ? 1.831 -0.524 -48.580 1.00 86.06 415 VAL A CA 1
ATOM 3394 C C . VAL A 1 415 ? 2.862 -0.093 -49.617 1.00 86.06 415 VAL A C 1
ATOM 3396 O O . VAL A 1 415 ? 3.622 -0.924 -50.112 1.00 86.06 415 VAL A O 1
ATOM 3399 N N . THR A 1 416 ? 2.887 1.201 -49.935 1.00 85.19 416 THR A N 1
ATOM 3400 C CA . THR A 1 416 ? 3.889 1.834 -50.805 1.00 85.19 416 THR A CA 1
ATOM 3401 C C . THR A 1 416 ? 4.885 2.617 -49.952 1.00 85.19 416 THR A C 1
ATOM 3403 O O . THR A 1 416 ? 4.487 3.425 -49.110 1.00 85.19 416 THR A O 1
ATOM 3406 N N . CYS A 1 417 ? 6.174 2.382 -50.183 1.00 83.25 417 CYS A N 1
ATOM 3407 C CA . CYS A 1 417 ? 7.301 2.946 -49.445 1.00 83.25 417 CYS A CA 1
ATOM 3408 C C . CYS A 1 417 ? 8.239 3.707 -50.397 1.00 83.25 417 CYS A C 1
ATOM 3410 O O . CYS A 1 417 ? 8.827 3.083 -51.278 1.00 83.25 417 CYS A O 1
ATOM 3412 N N . GLU A 1 418 ? 8.435 5.016 -50.199 1.00 82.62 418 GLU A N 1
ATOM 3413 C CA . GLU A 1 418 ? 9.421 5.798 -50.967 1.00 82.62 418 GLU A CA 1
ATOM 3414 C C . GLU A 1 418 ? 10.819 5.669 -50.337 1.00 82.62 418 GLU A C 1
ATOM 3416 O O . GLU A 1 418 ? 11.074 6.139 -49.225 1.00 82.62 418 GLU A O 1
ATOM 3421 N N . LEU A 1 419 ? 11.744 5.031 -51.052 1.00 78.06 419 LEU A N 1
ATOM 3422 C CA . LEU A 1 419 ? 13.148 4.903 -50.669 1.00 78.06 419 LEU A CA 1
ATOM 3423 C C . LEU A 1 419 ? 13.968 6.035 -51.292 1.00 78.06 419 LEU A C 1
ATOM 3425 O O . LEU A 1 419 ? 13.799 6.366 -52.464 1.00 78.06 419 LEU A O 1
ATOM 3429 N N . LYS A 1 420 ? 14.905 6.617 -50.538 1.00 68.56 420 LYS A N 1
ATOM 3430 C CA . LYS A 1 420 ? 15.744 7.724 -51.021 1.00 68.56 420 LYS A CA 1
ATOM 3431 C C . LYS A 1 420 ? 17.126 7.657 -50.387 1.00 68.56 420 LYS A C 1
ATOM 3433 O O . LYS A 1 420 ? 17.271 7.859 -49.186 1.00 68.56 420 LYS A O 1
ATOM 3438 N N . GLY A 1 421 ? 18.147 7.345 -51.187 1.00 64.69 421 GLY A N 1
ATOM 3439 C CA . GLY A 1 421 ? 19.498 7.104 -50.673 1.00 64.69 421 GLY A CA 1
ATOM 3440 C C . GLY A 1 421 ? 19.609 5.843 -49.806 1.00 64.69 421 GLY A C 1
ATOM 3441 O O . GLY A 1 421 ? 20.427 5.797 -48.891 1.00 64.69 421 GLY A O 1
ATOM 3442 N N . THR A 1 422 ? 18.784 4.827 -50.063 1.00 63.47 422 THR A N 1
ATOM 3443 C CA . THR A 1 422 ? 18.819 3.557 -49.328 1.00 63.47 422 THR A CA 1
ATOM 3444 C C . THR A 1 422 ? 19.972 2.701 -49.850 1.00 63.47 422 THR A C 1
ATOM 3446 O O . THR A 1 422 ? 19.919 2.212 -50.974 1.00 63.47 422 THR A O 1
ATOM 3449 N N . PHE A 1 423 ? 21.026 2.536 -49.048 1.00 66.62 423 PHE A N 1
ATOM 3450 C CA . PHE A 1 423 ? 22.213 1.755 -49.413 1.00 66.62 423 PHE A CA 1
ATOM 3451 C C . PHE A 1 423 ? 22.118 0.292 -48.955 1.00 66.62 423 PHE A C 1
ATOM 3453 O O . PHE A 1 423 ? 21.767 0.034 -47.802 1.00 66.62 423 PHE A O 1
ATOM 3460 N N . VAL A 1 424 ? 22.515 -0.643 -49.823 1.00 69.38 424 VAL A N 1
ATOM 3461 C CA . VAL A 1 424 ? 22.730 -2.070 -49.514 1.00 69.38 424 VAL A CA 1
ATOM 3462 C C . VAL A 1 424 ? 24.183 -2.431 -49.833 1.00 69.38 424 VAL A C 1
ATOM 3464 O O . VAL A 1 424 ? 24.628 -2.213 -50.957 1.00 69.38 424 VAL A O 1
ATOM 3467 N N . LYS A 1 425 ? 24.928 -2.957 -48.848 1.00 76.44 425 LYS A N 1
ATOM 3468 C CA . LYS A 1 425 ? 26.355 -3.322 -48.960 1.00 76.44 425 LYS A CA 1
ATOM 3469 C C . LYS A 1 425 ? 26.522 -4.844 -48.953 1.00 76.44 425 LYS A C 1
ATOM 3471 O O . LYS A 1 425 ? 26.068 -5.488 -48.009 1.00 76.44 425 LYS A O 1
ATOM 3476 N N . SER A 1 426 ? 27.251 -5.381 -49.930 1.00 76.06 426 SER A N 1
ATOM 3477 C CA . SER A 1 426 ? 27.782 -6.756 -49.925 1.00 76.06 426 SER A CA 1
ATOM 3478 C C . SER A 1 426 ? 29.224 -6.765 -50.425 1.00 76.06 426 SER A C 1
ATOM 3480 O O . SER A 1 426 ? 29.681 -5.801 -51.045 1.00 76.06 426 SER A O 1
ATOM 3482 N N . SER A 1 427 ? 29.939 -7.850 -50.141 1.00 77.81 427 SER A N 1
ATOM 3483 C CA . SER A 1 427 ? 31.346 -8.039 -50.492 1.00 77.81 427 SER A CA 1
ATOM 3484 C C . SER A 1 427 ? 31.574 -9.347 -51.244 1.00 77.81 427 SER A C 1
ATOM 3486 O O . SER A 1 427 ? 30.866 -10.319 -50.990 1.00 77.81 427 SER A O 1
ATOM 3488 N N . GLY A 1 428 ? 32.584 -9.373 -52.111 1.00 78.06 428 GLY A N 1
ATOM 3489 C CA . GLY A 1 428 ? 32.999 -10.540 -52.891 1.00 78.06 428 GLY A CA 1
ATOM 3490 C C . GLY A 1 428 ? 34.509 -10.552 -53.148 1.00 78.06 428 GLY A C 1
ATOM 3491 O O . GLY A 1 428 ? 35.202 -9.557 -52.920 1.00 78.06 428 GLY A O 1
ATOM 3492 N N . SER A 1 429 ? 35.014 -11.688 -53.627 1.00 74.94 429 SER A N 1
ATOM 3493 C CA . SER A 1 429 ? 36.398 -11.864 -54.092 1.00 74.94 429 SER A CA 1
ATOM 3494 C C . SER A 1 429 ? 36.662 -11.149 -55.422 1.00 74.94 429 SER A C 1
ATOM 3496 O O . SER A 1 429 ? 37.788 -10.746 -55.710 1.00 74.94 429 SER A O 1
ATOM 3498 N N . THR A 1 430 ? 35.608 -10.930 -56.212 1.00 80.50 430 THR A N 1
ATOM 3499 C CA . THR A 1 430 ? 35.629 -10.117 -57.434 1.00 80.50 430 THR A CA 1
ATOM 3500 C C . THR A 1 430 ? 34.583 -9.007 -57.374 1.00 80.50 430 THR A C 1
ATOM 3502 O O . THR A 1 430 ? 33.623 -9.068 -56.602 1.00 80.50 430 THR A O 1
ATOM 3505 N N . GLU A 1 431 ? 34.761 -7.984 -58.208 1.00 80.50 431 GLU A N 1
ATOM 3506 C CA . GLU A 1 431 ? 33.834 -6.854 -58.301 1.00 80.50 431 GLU A CA 1
ATOM 3507 C C . GLU A 1 431 ? 32.429 -7.295 -58.728 1.00 80.50 431 GLU A C 1
ATOM 3509 O O . GLU A 1 431 ? 31.446 -6.938 -58.080 1.00 80.50 431 GLU A O 1
ATOM 3514 N N . GLU A 1 432 ? 32.345 -8.154 -59.746 1.00 78.94 432 GLU A N 1
ATOM 3515 C CA . GLU A 1 432 ? 31.078 -8.693 -60.244 1.00 78.94 432 GLU A CA 1
ATOM 3516 C C . GLU A 1 432 ? 30.393 -9.590 -59.200 1.00 78.94 432 GLU A C 1
ATOM 3518 O O . GLU A 1 432 ? 29.189 -9.476 -58.993 1.00 78.94 432 GLU A O 1
ATOM 3523 N N . GLU A 1 433 ? 31.138 -10.416 -58.455 1.00 77.25 433 GLU A N 1
ATOM 3524 C CA . GLU A 1 433 ? 30.577 -11.200 -57.343 1.00 77.25 433 GLU A CA 1
ATOM 3525 C C . GLU A 1 433 ? 30.000 -10.298 -56.239 1.00 77.25 433 GLU A C 1
ATOM 3527 O O . GLU A 1 433 ? 28.919 -10.580 -55.715 1.00 77.25 433 GLU A O 1
ATOM 3532 N N . ALA A 1 434 ? 30.672 -9.189 -55.909 1.00 78.38 434 ALA A N 1
ATOM 3533 C CA . ALA A 1 434 ? 30.175 -8.219 -54.935 1.00 78.38 434 ALA A CA 1
ATOM 3534 C C . ALA A 1 434 ? 28.900 -7.508 -55.433 1.00 78.38 434 ALA A C 1
ATOM 3536 O O . ALA A 1 434 ? 27.942 -7.354 -54.668 1.00 78.38 434 ALA A O 1
ATOM 3537 N N . ILE A 1 435 ? 28.868 -7.114 -56.713 1.00 79.44 435 ILE A N 1
ATOM 3538 C CA . ILE A 1 435 ? 27.711 -6.499 -57.384 1.00 79.44 435 ILE A CA 1
ATOM 3539 C C . ILE A 1 435 ? 26.519 -7.462 -57.389 1.00 79.44 435 ILE A C 1
ATOM 3541 O O . ILE A 1 435 ? 25.456 -7.140 -56.850 1.00 79.44 435 ILE A O 1
ATOM 3545 N N . GLN A 1 436 ? 26.697 -8.665 -57.935 1.00 78.38 436 GLN A N 1
ATOM 3546 C CA . GLN A 1 436 ? 25.648 -9.677 -58.056 1.00 78.38 436 GLN A CA 1
ATOM 3547 C C . GLN A 1 436 ? 25.138 -10.142 -56.684 1.00 78.38 436 GLN A C 1
ATOM 3549 O O . GLN A 1 436 ? 23.933 -10.319 -56.505 1.00 78.38 436 GLN A O 1
ATOM 3554 N N . SER A 1 437 ? 26.008 -10.240 -55.672 1.00 78.06 437 SER A N 1
ATOM 3555 C CA . SER A 1 437 ? 25.595 -10.534 -54.290 1.00 78.06 437 SER A CA 1
ATOM 3556 C C . SER A 1 437 ? 24.719 -9.430 -53.688 1.00 78.06 437 SER A C 1
ATOM 3558 O O . SER A 1 437 ? 23.701 -9.734 -53.060 1.00 78.06 437 SER A O 1
ATOM 3560 N N . SER A 1 438 ? 25.047 -8.152 -53.918 1.00 80.25 438 SER A N 1
ATOM 3561 C CA . SER A 1 438 ? 24.190 -7.035 -53.496 1.00 80.25 438 SER A CA 1
ATOM 3562 C C . SER A 1 438 ? 22.851 -7.016 -54.236 1.00 80.25 438 SER A C 1
ATOM 3564 O O . SER A 1 438 ? 21.815 -6.817 -53.595 1.00 80.25 438 SER A O 1
ATOM 3566 N N . TYR A 1 439 ? 22.831 -7.287 -55.545 1.00 79.38 439 TYR A N 1
ATOM 3567 C CA . TYR A 1 439 ? 21.578 -7.397 -56.297 1.00 79.38 439 TYR A CA 1
ATOM 3568 C C . TYR A 1 439 ? 20.735 -8.587 -55.834 1.00 79.38 439 TYR A C 1
ATOM 3570 O O . TYR A 1 439 ? 19.528 -8.434 -55.650 1.00 79.38 439 TYR A O 1
ATOM 3578 N N . ARG A 1 440 ? 21.351 -9.741 -55.540 1.00 78.81 440 ARG A N 1
ATOM 3579 C CA . ARG A 1 440 ? 20.650 -10.906 -54.980 1.00 78.81 440 ARG A CA 1
ATOM 3580 C C . ARG A 1 440 ? 20.029 -10.584 -53.624 1.00 78.81 440 ARG A C 1
ATOM 3582 O O . ARG A 1 440 ? 18.878 -10.944 -53.395 1.00 78.81 440 ARG A O 1
ATOM 3589 N N . ARG A 1 441 ? 20.728 -9.845 -52.753 1.00 76.56 441 ARG A N 1
ATOM 3590 C CA . ARG A 1 441 ? 20.187 -9.405 -51.453 1.00 76.56 441 ARG A CA 1
ATOM 3591 C C . ARG A 1 441 ? 18.949 -8.513 -51.609 1.00 76.56 441 ARG A C 1
ATOM 3593 O O . ARG A 1 441 ? 17.968 -8.727 -50.901 1.00 76.56 441 ARG A O 1
ATOM 3600 N N . ILE A 1 442 ? 18.960 -7.568 -52.555 1.00 76.81 442 ILE A N 1
ATOM 3601 C CA . ILE A 1 442 ? 17.790 -6.727 -52.873 1.00 76.81 442 ILE A CA 1
ATOM 3602 C C . ILE A 1 442 ? 16.655 -7.562 -53.470 1.00 76.81 442 ILE A C 1
ATOM 3604 O O . ILE A 1 442 ? 15.521 -7.466 -53.009 1.00 76.81 442 ILE A O 1
ATOM 3608 N N . GLY A 1 443 ? 16.942 -8.397 -54.472 1.00 73.31 443 GLY A N 1
ATOM 3609 C CA . GLY A 1 443 ? 15.923 -9.187 -55.160 1.00 73.31 443 GLY A CA 1
ATOM 3610 C C . GLY A 1 443 ? 15.213 -10.181 -54.241 1.00 73.31 443 GLY A C 1
ATOM 3611 O O . GLY A 1 443 ? 13.999 -10.332 -54.341 1.00 73.31 443 GLY A O 1
ATOM 3612 N N . LEU A 1 444 ? 15.931 -10.790 -53.291 1.00 71.62 444 LEU A N 1
ATOM 3613 C CA . LEU A 1 444 ? 15.332 -11.627 -52.247 1.00 71.62 444 LEU A CA 1
ATOM 3614 C C . LEU A 1 444 ? 14.474 -10.802 -51.271 1.00 71.62 444 LEU A C 1
ATOM 3616 O O . LEU A 1 444 ? 13.365 -11.212 -50.940 1.00 71.62 444 LEU A O 1
ATOM 3620 N N . ALA A 1 445 ? 14.947 -9.627 -50.838 1.00 71.88 445 ALA A N 1
ATOM 3621 C CA . ALA A 1 445 ? 14.216 -8.768 -49.901 1.00 71.88 445 ALA A CA 1
ATOM 3622 C C . ALA A 1 445 ? 12.940 -8.144 -50.501 1.00 71.88 445 ALA A C 1
ATOM 3624 O O . ALA A 1 445 ? 11.964 -7.937 -49.783 1.00 71.88 445 ALA A O 1
ATOM 3625 N N . LEU A 1 446 ? 12.935 -7.850 -51.806 1.00 72.69 446 LEU A N 1
ATOM 3626 C CA . LEU A 1 446 ? 11.789 -7.287 -52.532 1.00 72.69 446 LEU A CA 1
ATOM 3627 C C . LEU A 1 446 ? 10.890 -8.350 -53.193 1.00 72.69 446 LEU A C 1
ATOM 3629 O O . LEU A 1 446 ? 9.848 -8.006 -53.742 1.00 72.69 446 LEU A O 1
ATOM 3633 N N . GLY A 1 447 ? 11.262 -9.634 -53.139 1.00 68.62 447 GLY A N 1
ATOM 3634 C CA . GLY A 1 447 ? 10.497 -10.731 -53.745 1.00 68.62 447 GLY A CA 1
ATOM 3635 C C . GLY A 1 447 ? 10.633 -10.859 -55.269 1.00 68.62 447 GLY A C 1
ATOM 3636 O O . GLY A 1 447 ? 9.870 -11.599 -55.882 1.00 68.62 447 GLY A O 1
ATOM 3637 N N . PHE A 1 448 ? 11.605 -10.176 -55.883 1.00 71.75 448 PHE A N 1
ATOM 3638 C CA . PHE A 1 448 ? 11.959 -10.333 -57.302 1.00 71.75 448 PHE A CA 1
ATOM 3639 C C . PHE A 1 448 ? 12.767 -11.613 -57.581 1.00 71.75 448 PHE A C 1
ATOM 3641 O O . PHE A 1 448 ? 12.878 -12.031 -58.729 1.00 71.75 448 PHE A O 1
ATOM 3648 N N . LEU A 1 449 ? 13.347 -12.234 -56.546 1.00 65.88 449 LEU A N 1
ATOM 3649 C CA . LEU A 1 449 ? 14.110 -13.480 -56.638 1.00 65.88 449 LEU A CA 1
ATOM 3650 C C . LEU A 1 449 ? 13.590 -14.519 -55.640 1.00 65.88 449 LEU A C 1
ATOM 3652 O O . LEU A 1 449 ? 13.250 -14.205 -54.501 1.00 65.88 449 LEU A O 1
ATOM 3656 N N . ASN A 1 450 ? 13.616 -15.784 -56.053 1.00 68.31 450 ASN A N 1
ATOM 3657 C CA . ASN A 1 450 ? 13.477 -16.940 -55.168 1.00 68.31 450 ASN A CA 1
ATOM 3658 C C . ASN A 1 450 ? 14.830 -17.223 -54.467 1.00 68.31 450 ASN A C 1
ATOM 3660 O O . ASN A 1 450 ? 15.867 -17.022 -55.108 1.00 68.31 450 ASN A O 1
ATOM 3664 N N . PRO A 1 451 ? 14.880 -17.733 -53.218 1.00 63.75 451 PRO A N 1
ATOM 3665 C CA . PRO A 1 451 ? 16.120 -18.181 -52.565 1.00 63.75 451 PRO A CA 1
ATOM 3666 C C . PRO A 1 451 ? 17.053 -19.030 -53.445 1.00 63.75 451 PRO A C 1
ATOM 3668 O O . PRO A 1 451 ? 18.269 -18.837 -53.410 1.00 63.75 451 PRO A O 1
ATOM 3671 N N . ASN A 1 452 ? 16.491 -19.890 -54.298 1.00 64.88 452 ASN A N 1
ATOM 3672 C CA . ASN A 1 452 ? 17.227 -20.791 -55.190 1.00 64.88 452 ASN A CA 1
ATOM 3673 C C . ASN A 1 452 ? 17.676 -20.142 -56.519 1.00 64.88 452 ASN A C 1
ATOM 3675 O O . ASN A 1 452 ? 18.167 -20.845 -57.399 1.00 64.88 452 ASN A O 1
ATOM 3679 N N . SER A 1 453 ? 17.501 -18.827 -56.696 1.00 61.94 453 SER A N 1
ATOM 3680 C CA . SER A 1 453 ? 17.914 -18.122 -57.922 1.00 61.94 453 SER A CA 1
ATOM 3681 C C . SER A 1 453 ? 19.436 -18.003 -58.018 1.00 61.94 453 SER A C 1
ATOM 3683 O O . SER A 1 453 ? 20.094 -17.651 -57.030 1.00 61.94 453 SER A O 1
ATOM 3685 N N . ASP A 1 454 ? 19.965 -18.236 -59.222 1.00 66.25 454 ASP A N 1
ATOM 3686 C CA . ASP A 1 454 ? 21.382 -18.082 -59.564 1.00 66.25 454 ASP A CA 1
ATOM 3687 C C . ASP A 1 454 ? 21.873 -16.659 -59.245 1.00 66.25 454 ASP A C 1
ATOM 3689 O O . ASP A 1 454 ? 21.220 -15.662 -59.568 1.00 66.25 454 ASP A O 1
ATOM 3693 N N . VAL A 1 455 ? 23.036 -16.567 -58.597 1.00 63.62 455 VAL A N 1
ATOM 3694 C CA . VAL A 1 455 ? 23.657 -15.292 -58.228 1.00 63.62 455 VAL A CA 1
ATOM 3695 C C . VAL A 1 455 ? 24.027 -14.489 -59.473 1.00 63.62 455 VAL A C 1
ATOM 3697 O O . VAL A 1 455 ? 23.797 -13.287 -59.497 1.00 63.62 455 VAL A O 1
ATOM 3700 N N . SER A 1 456 ? 24.522 -15.144 -60.527 1.00 67.81 456 SER A N 1
ATOM 3701 C CA . SER A 1 456 ? 25.037 -14.504 -61.747 1.00 67.81 456 SER A CA 1
ATOM 3702 C C . SER A 1 456 ? 23.986 -13.743 -62.566 1.00 67.81 456 SER A C 1
ATOM 3704 O O . SER A 1 456 ? 24.340 -12.889 -63.377 1.00 67.81 456 SER A O 1
ATOM 3706 N N . GLN A 1 457 ? 22.696 -14.022 -62.353 1.00 69.00 457 GLN A N 1
ATOM 3707 C CA . GLN A 1 457 ? 21.585 -13.388 -63.073 1.00 69.00 457 GLN A CA 1
ATOM 3708 C C . GLN A 1 457 ? 20.825 -12.356 -62.224 1.00 69.00 457 GLN A C 1
ATOM 3710 O O . GLN A 1 457 ? 19.919 -11.687 -62.728 1.00 69.00 457 GLN A O 1
ATOM 3715 N N . ALA A 1 458 ? 21.187 -12.199 -60.945 1.00 72.81 458 ALA A N 1
ATOM 3716 C CA . ALA A 1 458 ? 20.431 -11.406 -59.981 1.00 72.81 458 ALA A CA 1
ATOM 3717 C C . ALA A 1 458 ? 20.296 -9.929 -60.387 1.00 72.81 458 ALA A C 1
ATOM 3719 O O . ALA A 1 458 ? 19.209 -9.362 -60.273 1.00 72.81 458 ALA A O 1
ATOM 3720 N N . LYS A 1 459 ? 21.370 -9.318 -60.905 1.00 79.44 459 LYS A N 1
ATOM 3721 C CA . LYS A 1 459 ? 21.370 -7.939 -61.418 1.00 79.44 459 LYS A CA 1
ATOM 3722 C C . LYS A 1 459 ? 20.364 -7.744 -62.549 1.00 79.44 459 LYS A C 1
ATOM 3724 O O . LYS A 1 459 ? 19.541 -6.834 -62.474 1.00 79.44 459 LYS A O 1
ATOM 3729 N N . ASN A 1 460 ? 20.383 -8.630 -63.544 1.00 75.81 460 ASN A N 1
ATOM 3730 C CA . ASN A 1 460 ? 19.504 -8.537 -64.707 1.00 75.81 460 ASN A CA 1
ATOM 3731 C C . ASN A 1 460 ? 18.036 -8.681 -64.288 1.00 75.81 460 ASN A C 1
ATOM 3733 O O . ASN A 1 460 ? 17.235 -7.801 -64.580 1.00 75.81 460 ASN A O 1
ATOM 3737 N N . ILE A 1 461 ? 17.693 -9.730 -63.532 1.00 67.00 461 ILE A N 1
ATOM 3738 C CA . ILE A 1 461 ? 16.304 -9.991 -63.116 1.00 67.00 461 ILE A CA 1
ATOM 3739 C C . ILE A 1 461 ? 15.745 -8.826 -62.285 1.00 67.00 461 ILE A C 1
ATOM 3741 O O . ILE A 1 461 ? 14.615 -8.392 -62.514 1.00 67.00 461 ILE A O 1
ATOM 3745 N N . VAL A 1 462 ? 16.532 -8.268 -61.356 1.00 69.81 462 VAL A N 1
ATOM 3746 C CA . VAL A 1 462 ? 16.108 -7.108 -60.555 1.00 69.81 462 VAL A CA 1
ATOM 3747 C C . VAL A 1 462 ? 15.926 -5.859 -61.428 1.00 69.81 462 VAL A C 1
ATOM 3749 O O . VAL A 1 462 ? 14.899 -5.197 -61.296 1.00 69.81 462 VAL A O 1
ATOM 3752 N N . GLN A 1 463 ? 16.855 -5.560 -62.345 1.00 71.19 463 GLN A N 1
ATOM 3753 C CA . GLN A 1 463 ? 16.759 -4.399 -63.246 1.00 71.19 463 GLN A CA 1
ATOM 3754 C C . GLN A 1 463 ? 15.643 -4.527 -64.300 1.00 71.19 463 GLN A C 1
ATOM 3756 O O . GLN A 1 463 ? 15.077 -3.518 -64.719 1.00 71.19 463 GLN A O 1
ATOM 3761 N N . GLU A 1 464 ? 15.293 -5.742 -64.732 1.00 68.31 464 GLU A N 1
ATOM 3762 C CA . GLU A 1 464 ? 14.156 -5.970 -65.633 1.00 68.31 464 GLU A CA 1
ATOM 3763 C C . GLU A 1 464 ? 12.806 -5.890 -64.906 1.00 68.31 464 GLU A C 1
ATOM 3765 O O . GLU A 1 464 ? 11.827 -5.427 -65.493 1.00 68.31 464 GLU A O 1
ATOM 3770 N N . THR A 1 465 ? 12.755 -6.294 -63.632 1.00 64.69 465 THR A N 1
ATOM 3771 C CA . THR A 1 465 ? 11.522 -6.302 -62.824 1.00 64.69 465 THR A CA 1
ATOM 3772 C C . THR A 1 465 ? 11.205 -4.927 -62.217 1.00 64.69 465 THR A C 1
ATOM 3774 O O . THR A 1 465 ? 10.039 -4.611 -61.997 1.00 64.69 465 THR A O 1
ATOM 3777 N N . SER A 1 466 ? 12.200 -4.057 -61.995 1.00 63.62 466 SER A N 1
ATOM 3778 C CA . SER A 1 466 ? 12.019 -2.732 -61.367 1.00 63.62 466 SER A CA 1
ATOM 3779 C C . SER A 1 466 ? 11.546 -1.608 -62.314 1.00 63.62 466 SER A C 1
ATOM 3781 O O . SER A 1 466 ? 11.649 -0.429 -61.970 1.00 63.62 466 SER A O 1
ATOM 3783 N N . ARG A 1 467 ? 11.059 -1.950 -63.516 1.00 51.66 467 ARG A N 1
ATOM 3784 C CA . ARG A 1 467 ? 10.970 -1.096 -64.726 1.00 51.66 467 ARG A CA 1
ATOM 3785 C C . ARG A 1 467 ? 9.949 0.066 -64.743 1.00 51.66 467 ARG A C 1
ATOM 3787 O O . ARG A 1 467 ? 9.549 0.496 -65.824 1.00 51.66 467 ARG A O 1
ATOM 3794 N N . SER A 1 468 ? 9.566 0.631 -63.600 1.00 55.09 468 SER A N 1
ATOM 3795 C CA . SER A 1 468 ? 8.771 1.875 -63.556 1.00 55.09 468 SER A CA 1
ATOM 3796 C C . SER A 1 468 ? 9.200 2.847 -62.455 1.00 55.09 468 SER A C 1
ATOM 3798 O O . SER A 1 468 ? 9.476 4.007 -62.750 1.00 55.09 468 SER A O 1
ATOM 3800 N N . ASP A 1 469 ? 9.302 2.382 -61.207 1.00 61.62 469 ASP A N 1
ATOM 3801 C CA . ASP A 1 469 ? 9.315 3.277 -60.039 1.00 61.62 469 ASP A CA 1
ATOM 3802 C C . ASP A 1 469 ? 10.577 3.220 -59.164 1.00 61.62 469 ASP A C 1
ATOM 3804 O O . ASP A 1 469 ? 10.665 3.992 -58.209 1.00 61.62 469 ASP A O 1
ATOM 3808 N N . LEU A 1 470 ? 11.550 2.342 -59.443 1.00 69.81 470 LEU A N 1
ATOM 3809 C CA . LEU A 1 470 ? 12.709 2.118 -58.564 1.00 69.81 470 LEU A CA 1
ATOM 3810 C C . LEU A 1 470 ? 14.044 2.158 -59.324 1.00 69.81 470 LEU A C 1
ATOM 3812 O O . LEU A 1 470 ? 14.399 1.233 -60.054 1.00 69.81 470 LEU A O 1
ATOM 3816 N N . VAL A 1 471 ? 14.815 3.225 -59.096 1.00 74.38 471 VAL A N 1
ATOM 3817 C CA . VAL A 1 471 ? 16.151 3.444 -59.668 1.00 74.38 471 VAL A CA 1
ATOM 3818 C C . VAL A 1 471 ? 17.223 2.890 -58.730 1.00 74.38 471 VAL A C 1
ATOM 3820 O O . VAL A 1 471 ? 17.275 3.239 -57.547 1.00 74.38 471 VAL A O 1
ATOM 3823 N N . ILE A 1 472 ? 18.120 2.069 -59.277 1.00 77.25 472 ILE A N 1
ATOM 3824 C CA . ILE A 1 472 ? 19.258 1.476 -58.565 1.00 77.25 472 ILE A CA 1
ATOM 3825 C C . ILE A 1 472 ? 20.548 1.980 -59.215 1.00 77.25 472 ILE A C 1
ATOM 3827 O O . ILE A 1 472 ? 20.720 1.842 -60.423 1.00 77.25 472 ILE A O 1
ATOM 3831 N N . SER A 1 473 ? 21.449 2.567 -58.426 1.00 76.56 473 SER A N 1
ATOM 3832 C CA . SER A 1 473 ? 22.783 2.982 -58.884 1.00 76.56 473 SER A CA 1
ATOM 3833 C C . SER A 1 473 ? 23.885 2.272 -58.098 1.00 76.56 473 SER A C 1
ATOM 3835 O O . SER A 1 473 ? 23.809 2.187 -56.869 1.00 76.56 473 SER A O 1
ATOM 3837 N N . GLU A 1 474 ? 24.906 1.801 -58.808 1.00 83.44 474 GLU A N 1
ATOM 3838 C CA . GLU A 1 474 ? 26.038 1.025 -58.288 1.00 83.44 474 GLU A CA 1
ATOM 3839 C C . GLU A 1 474 ? 27.217 1.925 -57.873 1.00 83.44 474 GLU A C 1
ATOM 3841 O O . GLU A 1 474 ? 27.563 2.862 -58.588 1.00 83.44 474 GLU A O 1
ATOM 3846 N N . ASP A 1 475 ? 27.838 1.624 -56.729 1.00 75.81 475 ASP A N 1
ATOM 3847 C CA . ASP A 1 475 ? 29.100 2.207 -56.244 1.00 75.81 475 ASP A CA 1
ATOM 3848 C C . ASP A 1 475 ? 30.010 1.069 -55.743 1.00 75.81 475 ASP A C 1
ATOM 3850 O O . ASP A 1 475 ? 29.745 0.462 -54.698 1.00 75.81 475 ASP A O 1
ATOM 3854 N N . SER A 1 476 ? 31.049 0.730 -56.511 1.00 76.44 476 SER A N 1
ATOM 3855 C CA . SER A 1 476 ? 32.007 -0.337 -56.203 1.00 76.44 476 SER A CA 1
ATOM 3856 C C . SER A 1 476 ? 33.332 0.226 -55.678 1.00 76.44 476 SER A C 1
ATOM 3858 O O . SER A 1 476 ? 33.939 1.125 -56.253 1.00 76.44 476 SER A O 1
ATOM 3860 N N . THR A 1 477 ? 33.805 -0.318 -54.554 1.00 76.31 477 THR A N 1
ATOM 3861 C CA . THR A 1 477 ? 35.050 0.103 -53.895 1.00 76.31 477 THR A CA 1
ATOM 3862 C C . THR A 1 477 ? 35.861 -1.112 -53.457 1.00 76.31 477 THR A C 1
ATOM 3864 O O . THR A 1 477 ? 35.326 -1.997 -52.785 1.00 76.31 477 THR A O 1
ATOM 3867 N N . LYS A 1 478 ? 37.154 -1.148 -53.800 1.00 80.81 478 LYS A N 1
ATOM 3868 C CA . LYS A 1 478 ? 38.091 -2.201 -53.383 1.00 80.81 478 LYS A CA 1
ATOM 3869 C C . LYS A 1 478 ? 38.843 -1.791 -52.115 1.00 80.81 478 LYS A C 1
ATOM 3871 O O . LYS A 1 478 ? 39.479 -0.741 -52.096 1.00 80.81 478 LYS A O 1
ATOM 3876 N N . GLU A 1 479 ? 38.807 -2.637 -51.090 1.00 73.12 479 GLU A N 1
ATOM 3877 C CA . GLU A 1 479 ? 39.543 -2.463 -49.832 1.00 73.12 479 GLU A CA 1
ATOM 3878 C C . GLU A 1 479 ? 40.381 -3.730 -49.585 1.00 73.12 479 GLU A C 1
ATOM 3880 O O . GLU A 1 479 ? 39.858 -4.787 -49.231 1.00 73.12 479 GLU A O 1
ATOM 3885 N N . GLY A 1 480 ? 41.694 -3.648 -49.835 1.00 80.19 480 GLY A N 1
ATOM 3886 C CA . GLY A 1 480 ? 42.572 -4.825 -49.854 1.00 80.19 480 GLY A CA 1
ATOM 3887 C C . GLY A 1 480 ? 42.199 -5.797 -50.979 1.00 80.19 480 GLY A C 1
ATOM 3888 O O . GLY A 1 480 ? 41.935 -5.375 -52.104 1.00 80.19 480 GLY A O 1
ATOM 3889 N N . ASP A 1 481 ? 42.147 -7.093 -50.673 1.00 80.62 481 ASP A N 1
ATOM 3890 C CA . ASP A 1 481 ? 41.743 -8.145 -51.621 1.00 80.62 481 ASP A CA 1
ATOM 3891 C C . ASP A 1 481 ? 40.217 -8.327 -51.733 1.00 80.62 481 ASP A C 1
ATOM 3893 O O . ASP A 1 481 ? 39.751 -9.187 -52.478 1.00 80.62 481 ASP A O 1
ATOM 3897 N N . VAL A 1 482 ? 39.422 -7.514 -51.026 1.00 73.00 482 VAL A N 1
ATOM 3898 C CA . VAL A 1 482 ? 37.957 -7.621 -50.999 1.00 73.00 482 VAL A CA 1
ATOM 3899 C C . VAL A 1 482 ? 37.317 -6.488 -51.798 1.00 73.00 482 VAL A C 1
ATOM 3901 O O . VAL A 1 482 ? 37.572 -5.302 -51.568 1.00 73.00 482 VAL A O 1
ATOM 3904 N N . TYR A 1 483 ? 36.422 -6.850 -52.714 1.00 81.69 483 TYR A N 1
ATOM 3905 C CA . TYR A 1 483 ? 35.550 -5.898 -53.393 1.00 81.69 483 TYR A CA 1
ATOM 3906 C C . TYR A 1 483 ? 34.270 -5.702 -52.585 1.00 81.69 483 TYR A C 1
ATOM 3908 O O . TYR A 1 483 ? 33.663 -6.661 -52.114 1.00 81.69 483 TYR A O 1
ATOM 3916 N N . THR A 1 484 ? 33.835 -4.453 -52.447 1.00 77.31 484 THR A N 1
ATOM 3917 C CA . THR A 1 484 ? 32.533 -4.074 -51.893 1.00 77.31 484 THR A CA 1
ATOM 3918 C C . THR A 1 484 ? 31.693 -3.439 -52.994 1.00 77.31 484 THR A C 1
ATOM 3920 O O . THR A 1 484 ? 32.153 -2.497 -53.632 1.00 77.31 484 THR A O 1
ATOM 3923 N N . CYS A 1 485 ? 30.434 -3.857 -53.139 1.00 79.69 485 CYS A N 1
ATOM 3924 C CA . CYS A 1 485 ? 29.432 -3.110 -53.899 1.00 79.69 485 CYS A CA 1
ATOM 3925 C C . CYS A 1 485 ? 28.383 -2.512 -52.954 1.00 79.69 485 CYS A C 1
ATOM 3927 O O . CYS A 1 485 ? 27.761 -3.233 -52.162 1.00 79.69 485 CYS A O 1
ATOM 3929 N N . LYS A 1 486 ? 28.166 -1.199 -53.068 1.00 80.69 486 LYS A N 1
ATOM 3930 C CA . LYS A 1 486 ? 27.069 -0.454 -52.447 1.00 80.69 486 LYS A CA 1
ATOM 3931 C C . LYS A 1 486 ? 26.026 -0.142 -53.521 1.00 80.69 486 LYS A C 1
ATOM 3933 O O . LYS A 1 486 ? 26.294 0.610 -54.452 1.00 80.69 486 LYS A O 1
ATOM 3938 N N . LEU A 1 487 ? 24.822 -0.686 -53.381 1.00 79.88 487 LEU A N 1
ATOM 3939 C CA . LEU A 1 487 ? 23.685 -0.347 -54.240 1.00 79.88 487 LEU A CA 1
ATOM 3940 C C . LEU A 1 487 ? 22.850 0.738 -53.572 1.00 79.88 487 LEU A C 1
ATOM 3942 O O . LEU A 1 487 ? 22.381 0.541 -52.452 1.00 79.88 487 LEU A O 1
ATOM 3946 N N . LYS A 1 488 ? 22.660 1.871 -54.250 1.00 79.25 488 LYS A N 1
ATOM 3947 C CA . LYS A 1 488 ? 21.830 2.989 -53.786 1.00 79.25 488 LYS A CA 1
ATOM 3948 C C . LYS A 1 488 ? 20.476 2.960 -54.497 1.00 79.25 488 LYS A C 1
ATOM 3950 O O . LYS A 1 488 ? 20.386 3.254 -55.687 1.00 79.25 488 LYS A O 1
ATOM 3955 N N . LEU A 1 489 ? 19.435 2.643 -53.736 1.00 78.56 489 LEU A N 1
ATOM 3956 C CA . LEU A 1 489 ? 18.030 2.631 -54.141 1.00 78.56 489 LEU A CA 1
ATOM 3957 C C . LEU A 1 489 ? 17.403 4.026 -53.987 1.00 78.56 489 LEU A C 1
ATOM 3959 O O . LEU A 1 489 ? 17.569 4.678 -52.948 1.00 78.56 489 LEU A O 1
ATOM 3963 N N . ASN A 1 490 ? 16.659 4.465 -55.004 1.00 74.62 490 ASN A N 1
ATOM 3964 C CA . ASN A 1 490 ? 15.835 5.676 -54.978 1.00 74.62 490 ASN A CA 1
ATOM 3965 C C . ASN A 1 490 ? 14.537 5.413 -55.763 1.00 74.62 490 ASN A C 1
ATOM 3967 O O . ASN A 1 490 ? 14.613 5.052 -56.935 1.00 74.62 490 ASN A O 1
ATOM 3971 N N . GLY A 1 491 ? 13.370 5.591 -55.144 1.00 74.12 491 GLY A N 1
ATOM 3972 C CA . GLY A 1 491 ? 12.069 5.313 -55.758 1.00 74.12 491 GLY A CA 1
ATOM 3973 C C . GLY A 1 491 ? 11.136 4.471 -54.883 1.00 74.12 491 GLY A C 1
ATOM 3974 O O . GLY A 1 491 ? 11.452 4.179 -53.728 1.00 74.12 491 GLY A O 1
ATOM 3975 N N . ASN A 1 492 ? 9.977 4.092 -55.420 1.00 77.50 492 ASN A N 1
ATOM 3976 C CA . ASN A 1 492 ? 8.924 3.409 -54.666 1.00 77.50 492 ASN A CA 1
ATOM 3977 C C . ASN A 1 492 ? 9.075 1.882 -54.694 1.00 77.50 492 ASN A C 1
ATOM 3979 O O . ASN A 1 492 ? 9.388 1.289 -55.724 1.00 77.50 492 ASN A O 1
ATOM 3983 N N . CYS A 1 493 ? 8.768 1.229 -53.573 1.00 75.44 493 CYS A N 1
ATOM 3984 C CA . CYS A 1 493 ? 8.553 -0.217 -53.502 1.00 75.44 493 CYS A CA 1
ATOM 3985 C C . CYS A 1 493 ? 7.220 -0.545 -52.810 1.00 75.44 493 CYS A C 1
ATOM 3987 O O . CYS A 1 493 ? 6.753 0.206 -51.949 1.00 75.44 493 CYS A O 1
ATOM 3989 N N . GLN A 1 494 ? 6.585 -1.650 -53.215 1.00 80.19 494 GLN A N 1
ATOM 3990 C CA . GLN A 1 494 ? 5.220 -2.008 -52.817 1.00 80.19 494 GLN A CA 1
ATOM 3991 C C . GLN A 1 494 ? 5.147 -3.417 -52.220 1.00 80.19 494 GLN A C 1
ATOM 3993 O O . GLN A 1 494 ? 5.769 -4.346 -52.733 1.00 80.19 494 GLN A O 1
ATOM 3998 N N . PHE A 1 495 ? 4.370 -3.591 -51.145 1.00 80.94 495 PHE A N 1
ATOM 3999 C CA . PHE A 1 495 ? 4.240 -4.871 -50.438 1.00 80.94 495 PHE A CA 1
ATOM 4000 C C . PHE A 1 495 ? 2.774 -5.191 -50.112 1.00 80.94 495 PHE A C 1
ATOM 4002 O O . PHE A 1 495 ? 2.072 -4.380 -49.508 1.00 80.94 495 PHE A O 1
ATOM 4009 N N . LYS A 1 496 ? 2.317 -6.400 -50.473 1.00 81.69 496 LYS A N 1
ATOM 4010 C CA . LYS A 1 496 ? 0.908 -6.828 -50.350 1.00 81.69 496 LYS A CA 1
ATOM 4011 C C . LYS A 1 496 ? 0.658 -7.742 -49.150 1.00 81.69 496 LYS A C 1
ATOM 4013 O O . LYS A 1 496 ? 1.264 -8.813 -49.034 1.00 81.69 496 LYS A O 1
ATOM 4018 N N . GLY A 1 497 ? -0.273 -7.348 -48.286 1.00 79.56 497 GLY A N 1
ATOM 4019 C CA . GLY A 1 497 ? -0.804 -8.125 -47.164 1.00 79.56 497 GLY A CA 1
ATOM 4020 C C . GLY A 1 497 ? -2.297 -8.407 -47.328 1.00 79.56 497 GLY A C 1
ATOM 4021 O O . GLY A 1 497 ? -3.026 -7.613 -47.912 1.00 79.56 497 GLY A O 1
ATOM 4022 N N . GLN A 1 498 ? -2.762 -9.540 -46.808 1.00 83.19 498 GLN A N 1
ATOM 4023 C CA . GLN A 1 498 ? -4.180 -9.912 -46.788 1.00 83.19 498 GLN A CA 1
ATOM 4024 C C . GLN A 1 498 ? -4.640 -10.139 -45.347 1.00 83.19 498 GLN A C 1
ATOM 4026 O O . GLN A 1 498 ? -3.817 -10.415 -44.469 1.00 83.19 498 GLN A O 1
ATOM 4031 N N . GLY A 1 499 ? -5.942 -10.015 -45.107 1.00 79.06 499 GLY A N 1
ATOM 4032 C CA . GLY A 1 499 ? -6.562 -10.295 -43.816 1.00 79.06 499 GLY A CA 1
ATOM 4033 C C . GLY A 1 499 ? -8.087 -10.275 -43.886 1.00 79.06 499 GLY A C 1
ATOM 4034 O O . GLY A 1 499 ? -8.674 -9.756 -44.838 1.00 79.06 499 GLY A O 1
ATOM 4035 N N . ASP A 1 500 ? -8.717 -10.829 -42.855 1.00 77.31 500 ASP A N 1
ATOM 4036 C CA . ASP A 1 500 ? -10.179 -10.877 -42.711 1.00 77.31 500 ASP A CA 1
ATOM 4037 C C . ASP A 1 500 ? -10.776 -9.512 -42.304 1.00 77.31 500 ASP A C 1
ATOM 4039 O O . ASP A 1 500 ? -11.979 -9.293 -42.396 1.00 77.31 500 ASP A O 1
ATOM 4043 N N . ASP A 1 501 ? -9.925 -8.555 -41.914 1.00 79.19 501 ASP A N 1
ATOM 4044 C CA . ASP A 1 501 ? -10.274 -7.143 -41.757 1.00 79.19 501 ASP A CA 1
ATOM 4045 C C . ASP A 1 501 ? -9.176 -6.211 -42.315 1.00 79.19 501 ASP A C 1
ATOM 4047 O O . ASP A 1 501 ? -8.019 -6.606 -42.517 1.00 79.19 501 ASP A O 1
ATOM 4051 N N . LYS A 1 502 ? -9.536 -4.943 -42.557 1.00 78.69 502 LYS A N 1
ATOM 4052 C CA . LYS A 1 502 ? -8.640 -3.905 -43.098 1.00 78.69 502 LYS A CA 1
ATOM 4053 C C . LYS A 1 502 ? -7.382 -3.665 -42.247 1.00 78.69 502 LYS A C 1
ATOM 4055 O O . LYS A 1 502 ? -6.303 -3.513 -42.813 1.00 78.69 502 LYS A O 1
ATOM 4060 N N . LYS A 1 503 ? -7.486 -3.641 -40.915 1.00 78.94 503 LYS A N 1
ATOM 4061 C CA . LYS A 1 503 ? -6.346 -3.428 -40.002 1.00 78.94 503 LYS A CA 1
ATOM 4062 C C . LYS A 1 503 ? -5.383 -4.611 -40.065 1.00 78.94 503 LYS A C 1
ATOM 4064 O O . LYS A 1 503 ? -4.173 -4.400 -40.088 1.00 78.94 503 LYS A O 1
ATOM 4069 N N . GLN A 1 504 ? -5.903 -5.837 -40.134 1.00 74.88 504 GLN A N 1
ATOM 4070 C CA . GLN A 1 504 ? -5.086 -7.044 -40.261 1.00 74.88 504 GLN A CA 1
ATOM 4071 C C . GLN A 1 504 ? -4.388 -7.116 -41.631 1.00 74.88 504 GLN A C 1
ATOM 4073 O O . GLN A 1 504 ? -3.196 -7.423 -41.696 1.00 74.88 504 GLN A O 1
ATOM 4078 N N . ALA A 1 505 ? -5.076 -6.745 -42.717 1.00 81.00 505 ALA A N 1
ATOM 4079 C CA . ALA A 1 505 ? -4.464 -6.630 -44.040 1.00 81.00 505 ALA A CA 1
ATOM 4080 C C . ALA A 1 505 ? -3.337 -5.574 -44.064 1.00 81.00 505 ALA A C 1
ATOM 4082 O O . ALA A 1 505 ? -2.225 -5.876 -44.504 1.00 81.00 505 ALA A O 1
ATOM 4083 N N . GLU A 1 506 ? -3.584 -4.370 -43.528 1.00 84.44 506 GLU A N 1
ATOM 4084 C CA . GLU A 1 506 ? -2.582 -3.298 -43.399 1.00 84.44 506 GLU A CA 1
ATOM 4085 C C . GLU A 1 506 ? -1.391 -3.714 -42.517 1.00 84.44 506 GLU A C 1
ATOM 4087 O O . GLU A 1 506 ? -0.240 -3.477 -42.888 1.00 84.44 506 GLU A O 1
ATOM 4092 N N . LYS A 1 507 ? -1.633 -4.379 -41.376 1.00 83.94 507 LYS A N 1
ATOM 4093 C CA . LYS A 1 507 ? -0.580 -4.916 -40.494 1.00 83.94 507 LYS A CA 1
ATOM 4094 C C . LYS A 1 507 ? 0.298 -5.928 -41.233 1.00 83.94 507 LYS A C 1
ATOM 4096 O O . LYS A 1 507 ? 1.523 -5.875 -41.115 1.00 83.94 507 LYS A O 1
ATOM 4101 N N . ASN A 1 508 ? -0.305 -6.823 -42.012 1.00 78.88 508 ASN A N 1
ATOM 4102 C CA . ASN A 1 508 ? 0.420 -7.841 -42.772 1.00 78.88 508 ASN A CA 1
ATOM 4103 C C . ASN A 1 508 ? 1.221 -7.240 -43.941 1.00 78.88 508 ASN A C 1
ATOM 4105 O O . ASN A 1 508 ? 2.324 -7.709 -44.227 1.00 78.88 508 ASN A O 1
ATOM 4109 N N . ALA A 1 509 ? 0.725 -6.169 -44.570 1.00 82.56 509 ALA A N 1
ATOM 4110 C CA . ALA A 1 509 ? 1.478 -5.394 -45.556 1.00 82.56 509 ALA A CA 1
ATOM 4111 C C . ALA A 1 509 ? 2.687 -4.696 -44.900 1.00 82.56 509 ALA A C 1
ATOM 4113 O O . ALA A 1 509 ? 3.824 -4.854 -45.353 1.00 82.56 509 ALA A O 1
ATOM 4114 N N . ALA A 1 510 ? 2.464 -4.021 -43.764 1.00 83.62 510 ALA A N 1
ATOM 4115 C CA . ALA A 1 510 ? 3.505 -3.352 -42.984 1.00 83.62 510 ALA A CA 1
ATOM 4116 C C . ALA A 1 510 ? 4.602 -4.314 -42.498 1.00 83.62 510 ALA A C 1
ATOM 4118 O O . ALA A 1 510 ? 5.786 -3.984 -42.574 1.00 83.62 510 ALA A O 1
ATOM 4119 N N . LYS A 1 511 ? 4.232 -5.521 -42.041 1.00 84.06 511 LYS A N 1
ATOM 4120 C CA . LYS A 1 511 ? 5.183 -6.556 -41.606 1.00 84.06 511 LYS A CA 1
ATOM 4121 C C . LYS A 1 511 ? 6.135 -6.956 -42.734 1.00 84.06 511 LYS A C 1
ATOM 4123 O O . LYS A 1 511 ? 7.343 -6.992 -42.512 1.00 84.06 511 LYS A O 1
ATOM 4128 N N . LYS A 1 512 ? 5.615 -7.209 -43.943 1.00 81.06 512 LYS A N 1
ATOM 4129 C CA . LYS A 1 512 ? 6.441 -7.553 -45.115 1.00 81.06 512 LYS A CA 1
ATOM 4130 C C . LYS A 1 512 ? 7.400 -6.418 -45.482 1.00 81.06 512 LYS A C 1
ATOM 4132 O O . LYS A 1 512 ? 8.596 -6.666 -45.612 1.00 81.06 512 LYS A O 1
ATOM 4137 N N . ALA A 1 513 ? 6.904 -5.182 -45.556 1.00 81.69 513 ALA A N 1
ATOM 4138 C CA . ALA A 1 513 ? 7.732 -4.008 -45.838 1.00 81.69 513 ALA A CA 1
ATOM 4139 C C . ALA A 1 513 ? 8.843 -3.797 -44.791 1.00 81.69 513 ALA A C 1
ATOM 4141 O O . ALA A 1 513 ? 9.985 -3.503 -45.142 1.00 81.69 513 ALA A O 1
ATOM 4142 N N . PHE A 1 514 ? 8.535 -3.987 -43.503 1.00 80.44 514 PHE A N 1
ATOM 4143 C CA . PHE A 1 514 ? 9.518 -3.846 -42.428 1.00 80.44 514 PHE A CA 1
ATOM 4144 C C . PHE A 1 514 ? 10.607 -4.925 -42.506 1.00 80.44 514 PHE A C 1
ATOM 4146 O O . PHE A 1 514 ? 11.790 -4.605 -42.416 1.00 80.44 514 PHE A O 1
ATOM 4153 N N . MET A 1 515 ? 10.232 -6.188 -42.736 1.00 75.75 515 MET A N 1
ATOM 4154 C CA . MET A 1 515 ? 11.193 -7.293 -42.859 1.00 75.75 515 MET A CA 1
ATOM 4155 C C . MET A 1 515 ? 12.090 -7.158 -44.097 1.00 75.75 515 MET A C 1
ATOM 4157 O O . MET A 1 515 ? 13.291 -7.403 -44.005 1.00 75.75 515 MET A O 1
ATOM 4161 N N . ALA A 1 516 ? 11.554 -6.671 -45.221 1.00 74.19 516 ALA A N 1
ATOM 4162 C CA . ALA A 1 516 ? 12.351 -6.334 -46.401 1.00 74.19 516 ALA A CA 1
ATOM 4163 C C . ALA A 1 516 ? 13.431 -5.276 -46.089 1.00 74.19 516 ALA A C 1
ATOM 4165 O O . ALA A 1 516 ? 14.578 -5.401 -46.517 1.00 74.19 516 ALA A O 1
ATOM 4166 N N . LEU A 1 517 ? 13.095 -4.252 -45.295 1.00 75.44 517 LEU A N 1
ATOM 4167 C CA . LEU A 1 517 ? 14.034 -3.198 -44.888 1.00 75.44 517 LEU A CA 1
ATOM 4168 C C . LEU A 1 517 ? 15.093 -3.684 -43.885 1.00 75.44 517 LEU A C 1
ATOM 4170 O O . LEU A 1 517 ? 16.242 -3.245 -43.966 1.00 75.44 517 LEU A O 1
ATOM 4174 N N . VAL A 1 518 ? 14.747 -4.617 -42.991 1.00 72.75 518 VAL A N 1
ATOM 4175 C CA . VAL A 1 518 ? 15.729 -5.316 -42.140 1.00 72.75 518 VAL A CA 1
ATOM 4176 C C . VAL A 1 518 ? 16.712 -6.109 -43.014 1.00 72.75 518 VAL A C 1
ATOM 4178 O O . VAL A 1 518 ? 17.918 -5.918 -42.891 1.00 72.75 518 VAL A O 1
ATOM 4181 N N . ALA A 1 519 ? 16.225 -6.906 -43.975 1.00 69.50 519 ALA A N 1
ATOM 4182 C CA . ALA A 1 519 ? 17.070 -7.690 -44.887 1.00 69.50 519 ALA A CA 1
ATOM 4183 C C . ALA A 1 519 ? 17.980 -6.827 -45.795 1.00 69.50 519 ALA A C 1
ATOM 4185 O O . ALA A 1 519 ? 19.105 -7.219 -46.123 1.00 69.50 519 ALA A O 1
ATOM 4186 N N . MET A 1 520 ? 17.528 -5.618 -46.150 1.00 70.56 520 MET A N 1
ATOM 4187 C CA . MET A 1 520 ? 18.316 -4.576 -46.829 1.00 70.56 520 MET A CA 1
ATOM 4188 C C . MET A 1 520 ? 19.276 -3.806 -45.890 1.00 70.56 520 MET A C 1
ATOM 4190 O O . MET A 1 520 ? 19.810 -2.766 -46.275 1.00 70.56 520 MET A O 1
ATOM 4194 N N . ASN A 1 521 ? 19.522 -4.299 -44.670 1.00 63.59 521 ASN A N 1
ATOM 4195 C CA . ASN A 1 521 ? 20.430 -3.734 -43.660 1.00 63.59 521 ASN A CA 1
ATOM 4196 C C . ASN A 1 521 ? 20.121 -2.273 -43.269 1.00 63.59 521 ASN A C 1
ATOM 4198 O O . ASN A 1 521 ? 21.011 -1.527 -42.858 1.00 63.59 521 ASN A O 1
ATOM 4202 N N . GLN A 1 522 ? 18.866 -1.828 -43.392 1.00 58.28 522 GLN A N 1
ATOM 4203 C CA . GLN A 1 522 ? 18.487 -0.454 -43.042 1.00 58.28 522 GLN A CA 1
ATOM 4204 C C . GLN A 1 522 ? 18.202 -0.243 -41.548 1.00 58.28 522 GLN A C 1
ATOM 4206 O O . GLN A 1 522 ? 18.221 0.905 -41.083 1.00 58.28 522 GLN A O 1
ATOM 4211 N N . VAL A 1 523 ? 17.952 -1.337 -40.824 1.00 56.34 523 VAL A N 1
ATOM 4212 C CA . VAL A 1 523 ? 17.578 -1.418 -39.406 1.00 56.34 523 VAL A CA 1
ATOM 4213 C C . VAL A 1 523 ? 18.558 -2.368 -38.705 1.00 56.34 523 VAL A C 1
ATOM 4215 O O . VAL A 1 523 ? 18.905 -3.397 -39.276 1.00 56.34 523 VAL A O 1
ATOM 4218 N N . GLN A 1 524 ? 18.999 -2.041 -37.487 1.00 52.34 524 GLN A N 1
ATOM 4219 C CA . GLN A 1 524 ? 19.799 -2.952 -36.654 1.00 52.34 524 GLN A CA 1
ATOM 4220 C C . GLN A 1 524 ? 18.898 -4.018 -36.013 1.00 52.34 524 GLN A C 1
ATOM 4222 O O . GLN A 1 524 ? 17.812 -3.695 -35.528 1.00 52.34 524 GLN A O 1
ATOM 4227 N N . GLU A 1 525 ? 19.352 -5.272 -35.980 1.00 45.59 525 GLU A N 1
ATOM 4228 C CA . GLU A 1 525 ? 18.570 -6.419 -35.478 1.00 45.59 525 GLU A CA 1
ATOM 4229 C C . GLU A 1 525 ? 18.276 -6.342 -33.966 1.00 45.59 525 GLU A C 1
ATOM 4231 O O . GLU A 1 525 ? 17.277 -6.884 -33.497 1.00 45.59 525 GLU A O 1
ATOM 4236 N N . GLU A 1 526 ? 19.076 -5.575 -33.219 1.00 42.72 526 GLU A N 1
ATOM 4237 C CA . GLU A 1 526 ? 19.058 -5.390 -31.755 1.00 42.72 526 GLU A CA 1
ATOM 4238 C C . GLU A 1 526 ? 17.745 -4.796 -31.173 1.00 42.72 526 GLU A C 1
ATOM 4240 O O . GLU A 1 526 ? 17.661 -4.530 -29.976 1.00 42.72 526 GLU A O 1
ATOM 4245 N N . GLN A 1 527 ? 16.706 -4.570 -31.991 1.00 44.34 527 GLN A N 1
ATOM 4246 C CA . GLN A 1 527 ? 15.384 -4.059 -31.578 1.00 44.34 527 GLN A CA 1
ATOM 4247 C C . GLN A 1 527 ? 14.210 -5.025 -31.864 1.00 44.34 527 GLN A C 1
ATOM 4249 O O . GLN A 1 527 ? 13.043 -4.606 -31.942 1.00 44.34 527 GLN A O 1
ATOM 4254 N N . LEU A 1 528 ? 14.499 -6.320 -32.034 1.00 44.41 528 LEU A N 1
ATOM 4255 C CA . LEU A 1 528 ? 13.505 -7.369 -32.280 1.00 44.41 528 LEU A CA 1
ATOM 4256 C C . LEU A 1 528 ? 13.584 -8.509 -31.254 1.00 44.41 528 LEU A C 1
ATOM 4258 O O . LEU A 1 528 ? 14.232 -9.525 -31.474 1.00 44.41 528 LEU A O 1
ATOM 4262 N N . ASP A 1 529 ? 12.814 -8.369 -30.174 1.00 39.44 529 ASP A N 1
ATOM 4263 C CA . ASP A 1 529 ? 12.240 -9.535 -29.499 1.00 39.44 529 ASP A CA 1
ATOM 4264 C C . ASP A 1 529 ? 11.144 -10.117 -30.414 1.00 39.44 529 ASP A C 1
ATOM 4266 O O . ASP A 1 529 ? 10.238 -9.396 -30.852 1.00 39.44 529 ASP A O 1
ATOM 4270 N N . LEU A 1 530 ? 11.279 -11.397 -30.769 1.00 40.28 530 LEU A N 1
ATOM 4271 C CA . LEU A 1 530 ? 10.446 -12.098 -31.754 1.00 40.28 530 LEU A CA 1
ATOM 4272 C C . LEU A 1 530 ? 9.409 -13.038 -31.109 1.00 40.28 530 LEU A C 1
ATOM 4274 O O . LEU A 1 530 ? 8.753 -13.799 -31.816 1.00 40.28 530 LEU A O 1
ATOM 4278 N N . THR A 1 531 ? 9.246 -13.002 -29.783 1.00 35.94 531 THR A N 1
ATOM 4279 C CA . THR A 1 531 ? 8.510 -14.039 -29.032 1.00 35.94 531 THR A CA 1
ATOM 4280 C C . THR A 1 531 ? 6.973 -13.940 -29.048 1.00 35.94 531 THR A C 1
ATOM 4282 O O . THR A 1 531 ? 6.315 -14.936 -28.757 1.00 35.94 531 THR A O 1
ATOM 4285 N N . GLU A 1 532 ? 6.364 -12.809 -29.438 1.00 43.19 532 GLU A N 1
ATOM 4286 C CA . GLU A 1 532 ? 4.895 -12.671 -29.587 1.00 43.19 532 GLU A CA 1
ATOM 4287 C C . GLU A 1 532 ? 4.468 -11.894 -30.855 1.00 43.19 532 GLU A C 1
ATOM 4289 O O . GLU A 1 532 ? 4.076 -10.723 -30.823 1.00 43.19 532 GLU A O 1
ATOM 4294 N N . ASP A 1 533 ? 4.463 -12.584 -31.996 1.00 47.59 533 ASP A N 1
ATOM 4295 C CA . ASP A 1 533 ? 4.129 -12.035 -33.325 1.00 47.59 533 ASP A CA 1
ATOM 4296 C C . ASP A 1 533 ? 2.699 -11.424 -33.423 1.00 47.59 533 ASP A C 1
ATOM 4298 O O . ASP A 1 533 ? 2.418 -10.467 -34.159 1.00 47.59 533 ASP A O 1
ATOM 4302 N N . SER A 1 534 ? 1.763 -11.918 -32.606 1.00 43.03 534 SER A N 1
ATOM 4303 C CA . SER A 1 534 ? 0.363 -11.474 -32.615 1.00 43.03 534 SER A CA 1
ATOM 4304 C C . SER A 1 534 ? 0.160 -10.034 -32.118 1.00 43.03 534 SER A C 1
ATOM 4306 O O . SER A 1 534 ? -0.741 -9.354 -32.616 1.00 43.03 534 SER A O 1
ATOM 4308 N N . LYS A 1 535 ? 1.011 -9.519 -31.217 1.00 49.44 535 LYS A N 1
ATOM 4309 C CA . LYS A 1 535 ? 0.836 -8.195 -30.575 1.00 49.44 535 LYS A CA 1
ATOM 4310 C C . LYS A 1 535 ? 1.688 -7.071 -31.176 1.00 49.44 535 LYS A C 1
ATOM 4312 O O . LYS A 1 535 ? 1.459 -5.907 -30.857 1.00 49.44 535 LYS A O 1
ATOM 4317 N N . LEU A 1 536 ? 2.647 -7.384 -32.049 1.00 58.50 536 LEU A N 1
ATOM 4318 C CA . LEU A 1 536 ? 3.575 -6.395 -32.609 1.00 58.50 536 LEU A CA 1
ATOM 4319 C C . LEU A 1 536 ? 2.890 -5.407 -33.574 1.00 58.50 536 LEU A C 1
ATOM 4321 O O . LEU A 1 536 ? 2.304 -5.803 -34.586 1.00 58.50 536 LEU A O 1
ATOM 4325 N N . ASP A 1 537 ? 3.019 -4.106 -33.291 1.00 75.00 537 ASP A N 1
ATOM 4326 C CA . ASP A 1 537 ? 2.600 -3.024 -34.191 1.00 75.00 537 ASP A CA 1
ATOM 4327 C C . ASP A 1 537 ? 3.656 -2.762 -35.278 1.00 75.00 537 ASP A C 1
ATOM 4329 O O . ASP A 1 537 ? 4.515 -1.880 -35.178 1.00 75.00 537 ASP A O 1
ATOM 4333 N N . TYR A 1 538 ? 3.585 -3.550 -36.349 1.00 75.94 538 TYR A N 1
ATOM 4334 C CA . TYR A 1 538 ? 4.431 -3.359 -37.525 1.00 75.94 538 TYR A CA 1
ATOM 4335 C C . TYR A 1 538 ? 4.139 -2.051 -38.278 1.00 75.94 538 TYR A C 1
ATOM 4337 O O . TYR A 1 538 ? 5.045 -1.527 -38.924 1.00 75.94 538 TYR A O 1
ATOM 4345 N N . LYS A 1 539 ? 2.926 -1.485 -38.170 1.00 77.50 539 LYS A N 1
ATOM 4346 C CA . LYS A 1 539 ? 2.560 -0.230 -38.848 1.00 77.50 539 LYS A CA 1
ATOM 4347 C C . LYS A 1 539 ? 3.254 0.959 -38.180 1.00 77.50 539 LYS A C 1
ATOM 4349 O O . LYS A 1 539 ? 3.933 1.726 -38.863 1.00 77.50 539 LYS A O 1
ATOM 4354 N N . GLY A 1 540 ? 3.183 1.043 -36.851 1.00 75.69 540 GLY A N 1
ATOM 4355 C CA . GLY A 1 540 ? 3.905 2.029 -36.048 1.00 75.69 540 GLY A CA 1
ATOM 4356 C C . GLY A 1 540 ? 5.426 1.865 -36.113 1.00 75.69 540 GLY A C 1
ATOM 4357 O O . GLY A 1 540 ? 6.131 2.868 -36.256 1.00 75.69 540 GLY A O 1
ATOM 4358 N N . LYS A 1 541 ? 5.958 0.628 -36.098 1.00 75.75 541 LYS A N 1
ATOM 4359 C CA . LYS A 1 541 ? 7.405 0.383 -36.301 1.00 75.75 541 LYS A CA 1
ATOM 4360 C C . LYS A 1 541 ? 7.885 0.877 -37.673 1.00 75.75 541 LYS A C 1
ATOM 4362 O O . LYS A 1 541 ? 8.910 1.556 -37.741 1.00 75.75 541 LYS A O 1
ATOM 4367 N N . LEU A 1 542 ? 7.139 0.602 -38.749 1.00 77.88 542 LEU A N 1
ATOM 4368 C CA . LEU A 1 542 ? 7.478 1.070 -40.096 1.00 77.88 542 LEU A CA 1
ATOM 4369 C C . LEU A 1 542 ? 7.409 2.603 -40.198 1.00 77.88 542 LEU A C 1
ATOM 4371 O O . LEU A 1 542 ? 8.373 3.227 -40.631 1.00 77.88 542 LEU A O 1
ATOM 4375 N N . GLN A 1 543 ? 6.328 3.234 -39.731 1.00 78.56 543 GLN A N 1
ATOM 4376 C CA . GLN A 1 543 ? 6.198 4.699 -39.741 1.00 78.56 543 GLN A CA 1
ATOM 4377 C C . GLN A 1 543 ? 7.315 5.390 -38.938 1.00 78.56 543 GLN A C 1
ATOM 4379 O O . GLN A 1 543 ? 7.930 6.335 -39.433 1.00 78.56 543 GLN A O 1
ATOM 4384 N N . SER A 1 544 ? 7.647 4.869 -37.750 1.00 74.50 544 SER A N 1
ATOM 4385 C CA . SER A 1 544 ? 8.746 5.380 -36.915 1.00 74.50 544 SER A CA 1
ATOM 4386 C C . SER A 1 544 ? 10.105 5.289 -37.616 1.00 74.50 544 SER A C 1
ATOM 4388 O O . SER A 1 544 ? 10.937 6.186 -37.478 1.00 74.50 544 SER A O 1
ATOM 4390 N N . PHE A 1 545 ? 10.338 4.225 -38.393 1.00 74.44 545 PHE A N 1
ATOM 4391 C CA . PHE A 1 545 ? 11.563 4.055 -39.171 1.00 74.44 545 PHE A CA 1
ATOM 4392 C C . PHE A 1 545 ? 11.695 5.105 -40.290 1.00 74.44 545 PHE A C 1
ATOM 4394 O O . PHE A 1 545 ? 12.724 5.783 -40.358 1.00 74.44 545 PHE A O 1
ATOM 4401 N N . PHE A 1 546 ? 10.659 5.294 -41.119 1.00 76.88 546 PHE A N 1
ATOM 4402 C CA . PHE A 1 546 ? 10.678 6.300 -42.195 1.00 76.88 546 PHE A CA 1
ATOM 4403 C C . PHE A 1 546 ? 10.837 7.716 -41.623 1.00 76.88 546 PHE A C 1
ATOM 4405 O O . PHE A 1 546 ? 11.696 8.471 -42.081 1.00 76.88 546 PHE A O 1
ATOM 4412 N N . GLN A 1 547 ? 10.121 8.036 -40.539 1.00 76.06 547 GLN A N 1
ATOM 4413 C CA . GLN A 1 547 ? 10.238 9.321 -39.847 1.00 76.06 547 GLN A CA 1
ATOM 4414 C C . GLN A 1 547 ? 11.655 9.558 -39.287 1.00 76.06 547 GLN A C 1
ATOM 4416 O O . GLN A 1 547 ? 12.226 10.627 -39.503 1.00 76.06 547 GLN A O 1
ATOM 4421 N N . LYS A 1 548 ? 12.280 8.553 -38.648 1.00 74.81 548 LYS A N 1
ATOM 4422 C CA . LYS A 1 548 ? 13.674 8.630 -38.156 1.00 74.81 548 LYS A CA 1
ATOM 4423 C C . LYS A 1 548 ? 14.693 8.827 -39.289 1.00 74.81 548 LYS A C 1
ATOM 4425 O O . LYS A 1 548 ? 15.722 9.464 -39.074 1.00 74.81 548 LYS A O 1
ATOM 4430 N N . LYS A 1 549 ? 14.416 8.304 -40.488 1.00 66.75 549 LYS A N 1
ATOM 4431 C CA . LYS A 1 549 ? 15.255 8.454 -41.693 1.00 66.75 549 LYS A CA 1
ATOM 4432 C C . LYS A 1 549 ? 14.936 9.711 -42.520 1.00 66.75 549 LYS A C 1
ATOM 4434 O O . LYS A 1 549 ? 15.617 9.942 -43.514 1.00 66.75 549 LYS A O 1
ATOM 4439 N N . LYS A 1 550 ? 13.948 10.526 -42.117 1.00 73.38 550 LYS A N 1
ATOM 4440 C CA . LYS A 1 550 ? 13.410 11.672 -42.885 1.00 73.38 550 LYS A CA 1
ATOM 4441 C C . LYS A 1 550 ? 12.908 11.291 -44.292 1.00 73.38 550 LYS A C 1
ATOM 4443 O O . LYS A 1 550 ? 13.023 12.077 -45.229 1.00 73.38 550 LYS A O 1
ATOM 4448 N N . LEU A 1 551 ? 12.360 10.084 -44.431 1.00 73.88 551 LEU A N 1
ATOM 4449 C CA . LEU A 1 551 ? 11.705 9.611 -45.652 1.00 73.88 551 LEU A CA 1
ATOM 4450 C C . LEU A 1 551 ? 10.189 9.896 -45.598 1.00 73.88 551 LEU A C 1
ATOM 4452 O O . LEU A 1 551 ? 9.629 9.948 -44.496 1.00 73.88 551 LEU A O 1
ATOM 4456 N N . PRO A 1 552 ? 9.507 10.047 -46.749 1.00 76.62 552 PRO A N 1
ATOM 4457 C CA . PRO A 1 552 ? 8.048 10.163 -46.807 1.00 76.62 552 PRO A CA 1
ATOM 4458 C C . PRO A 1 552 ? 7.343 8.974 -46.143 1.00 76.62 552 PRO A C 1
ATOM 4460 O O . PRO A 1 552 ? 7.814 7.839 -46.204 1.00 76.62 552 PRO A O 1
ATOM 4463 N N . LEU A 1 553 ? 6.221 9.228 -45.464 1.00 80.00 553 LEU A N 1
ATOM 4464 C CA . LEU A 1 553 ? 5.535 8.191 -44.691 1.00 80.00 553 LEU A CA 1
ATOM 4465 C C . LEU A 1 553 ? 4.878 7.141 -45.611 1.00 80.00 553 LEU A C 1
ATOM 4467 O O . LEU A 1 553 ? 4.233 7.528 -46.585 1.00 80.00 553 LEU A O 1
ATOM 4471 N N . PRO A 1 554 ? 4.967 5.833 -45.289 1.00 82.44 554 PRO A N 1
ATOM 4472 C CA . PRO A 1 554 ? 4.367 4.783 -46.108 1.00 82.44 554 PRO A CA 1
ATOM 4473 C C . PRO A 1 554 ? 2.850 4.936 -46.264 1.00 82.44 554 PRO A C 1
ATOM 4475 O O . PRO A 1 554 ? 2.123 5.058 -45.271 1.00 82.44 554 PRO A O 1
ATOM 4478 N N . SER A 1 555 ? 2.383 4.885 -47.511 1.00 84.12 555 SER A N 1
ATOM 4479 C CA . SER A 1 555 ? 0.964 4.972 -47.879 1.00 84.12 555 SER A CA 1
ATOM 4480 C C . SER A 1 555 ? 0.337 3.580 -47.968 1.00 84.12 555 SER A C 1
ATOM 4482 O O . SER A 1 555 ? 1.027 2.629 -48.323 1.00 84.12 555 SER A O 1
ATOM 4484 N N . TYR A 1 556 ? -0.957 3.451 -47.658 1.00 86.56 556 TYR A N 1
ATOM 4485 C CA . TYR A 1 556 ? -1.683 2.174 -47.623 1.00 86.56 556 TYR A CA 1
ATOM 4486 C C . TYR A 1 556 ? -2.958 2.254 -48.468 1.00 86.56 556 TYR A C 1
ATOM 4488 O O . TYR A 1 556 ? -3.917 2.923 -48.084 1.00 86.56 556 TYR A O 1
ATOM 4496 N N . ASP A 1 557 ? -2.999 1.519 -49.576 1.00 84.00 557 ASP A N 1
ATOM 4497 C CA . ASP A 1 557 ? -4.219 1.279 -50.353 1.00 84.00 557 ASP A CA 1
ATOM 4498 C C . ASP A 1 557 ? -4.829 -0.052 -49.894 1.00 84.00 557 ASP A C 1
ATOM 4500 O O . ASP A 1 557 ? -4.126 -1.054 -49.817 1.00 84.00 557 ASP A O 1
ATOM 4504 N N . THR A 1 558 ? -6.109 -0.085 -49.512 1.00 83.75 558 THR A N 1
ATOM 4505 C CA . THR A 1 558 ? -6.749 -1.317 -49.013 1.00 83.75 558 THR A CA 1
ATOM 4506 C C . THR A 1 558 ? -8.129 -1.507 -49.610 1.00 83.75 558 THR A C 1
ATOM 4508 O O . THR A 1 558 ? -9.022 -0.687 -49.393 1.00 83.75 558 THR A O 1
ATOM 4511 N N . LYS A 1 559 ? -8.295 -2.620 -50.328 1.00 85.00 559 LYS A N 1
ATOM 4512 C CA . LYS A 1 559 ? -9.467 -2.944 -51.145 1.00 85.00 559 LYS A CA 1
ATOM 4513 C C . LYS A 1 559 ? -10.219 -4.137 -50.567 1.00 85.00 559 LYS A C 1
ATOM 4515 O O . LYS A 1 559 ? -9.614 -5.106 -50.103 1.00 85.00 559 LYS A O 1
ATOM 4520 N N . GLU A 1 560 ? -11.542 -4.044 -50.608 1.00 69.44 560 GLU A N 1
ATOM 4521 C CA . GLU A 1 560 ? -12.471 -5.101 -50.214 1.00 69.44 560 GLU A CA 1
ATOM 4522 C C . GLU A 1 560 ? -12.845 -5.956 -51.433 1.00 69.44 560 GLU A C 1
ATOM 4524 O O . GLU A 1 560 ? -13.064 -5.438 -52.530 1.00 69.44 560 GLU A O 1
ATOM 4529 N N . SER A 1 561 ? -12.891 -7.276 -51.258 1.00 55.19 561 SER A N 1
ATOM 4530 C CA . SER A 1 561 ? -12.926 -8.232 -52.374 1.00 55.19 561 SER A CA 1
ATOM 4531 C C . SER A 1 561 ? -14.345 -8.559 -52.879 1.00 55.19 561 SER A C 1
ATOM 4533 O O . SER A 1 561 ? -14.699 -9.729 -52.991 1.00 55.19 561 SER A O 1
ATOM 4535 N N . GLY A 1 562 ? -15.150 -7.539 -53.213 1.00 42.72 562 GLY A N 1
ATOM 4536 C CA . GLY A 1 562 ? -16.441 -7.690 -53.915 1.00 42.72 562 GLY A CA 1
ATOM 4537 C C . GLY A 1 562 ? -17.496 -6.612 -53.577 1.00 42.72 562 GLY A C 1
ATOM 4538 O O . GLY A 1 562 ? -17.582 -6.198 -52.431 1.00 42.72 562 GLY A O 1
ATOM 4539 N N . SER A 1 563 ? -18.336 -6.123 -54.507 1.00 33.09 563 SER A N 1
ATOM 4540 C CA . SER A 1 563 ? -18.297 -6.290 -55.972 1.00 33.09 563 SER A CA 1
ATOM 4541 C C . SER A 1 563 ? -19.013 -5.157 -56.759 1.00 33.09 563 SER A C 1
ATOM 4543 O O . SER A 1 563 ? -20.026 -4.632 -56.317 1.00 33.09 563 SER A O 1
ATOM 4545 N N . ARG A 1 564 ? -18.452 -4.820 -57.937 1.00 35.72 564 ARG A N 1
ATOM 4546 C CA . ARG A 1 564 ? -19.037 -4.219 -59.172 1.00 35.72 564 ARG A CA 1
ATOM 4547 C C . ARG A 1 564 ? -20.221 -3.218 -59.122 1.00 35.72 564 ARG A C 1
ATOM 4549 O O . ARG A 1 564 ? -21.355 -3.630 -58.923 1.00 35.72 564 ARG A O 1
ATOM 4556 N N . ALA A 1 565 ? -19.989 -2.009 -59.660 1.00 27.03 565 ALA A N 1
ATOM 4557 C CA . ALA A 1 565 ? -20.777 -1.370 -60.745 1.00 27.03 565 ALA A CA 1
ATOM 4558 C C . ALA A 1 565 ? -20.040 -0.111 -61.281 1.00 27.03 565 ALA A C 1
ATOM 4560 O O . ALA A 1 565 ? -18.968 0.218 -60.773 1.00 27.03 565 ALA A O 1
ATOM 4561 N N . ALA A 1 566 ? -20.570 0.579 -62.304 1.00 25.42 566 ALA A N 1
ATOM 4562 C CA . ALA A 1 566 ? -19.947 1.772 -62.898 1.00 25.42 566 ALA A CA 1
ATOM 4563 C C . ALA A 1 566 ? -20.960 2.831 -63.384 1.00 25.42 566 ALA A C 1
ATOM 4565 O O . ALA A 1 566 ? -21.992 2.469 -63.943 1.00 25.42 566 ALA A O 1
ATOM 4566 N N . GLY A 1 567 ? -20.574 4.113 -63.302 1.00 25.19 567 GLY A N 1
ATOM 4567 C CA . GLY A 1 567 ? -20.976 5.156 -64.261 1.00 25.19 567 GLY A CA 1
ATOM 4568 C C . GLY A 1 567 ? -21.972 6.245 -63.815 1.00 25.19 567 GLY A C 1
ATOM 4569 O O . GLY A 1 567 ? -23.043 5.951 -63.303 1.00 25.19 567 GLY A O 1
ATOM 4570 N N . ILE A 1 568 ? -21.646 7.486 -64.217 1.00 25.47 568 ILE A N 1
ATOM 4571 C CA . ILE A 1 568 ? -22.550 8.644 -64.420 1.00 25.47 568 ILE A CA 1
ATOM 4572 C C . ILE A 1 568 ? -22.982 9.377 -63.116 1.00 25.47 568 ILE A C 1
ATOM 4574 O O . ILE A 1 568 ? -22.538 9.029 -62.026 1.00 25.47 568 ILE A O 1
ATOM 4578 N N . SER A 1 569 ? -23.625 10.544 -63.259 1.00 25.28 569 SER A N 1
ATOM 4579 C CA . SER A 1 569 ? -23.299 11.795 -62.547 1.00 25.28 569 SER A CA 1
ATOM 4580 C C . SER A 1 569 ? -24.500 12.544 -61.915 1.00 25.28 569 SER A C 1
ATOM 4582 O O . SER A 1 569 ? -25.610 12.026 -61.867 1.00 25.28 569 SER A O 1
ATOM 4584 N N . THR A 1 570 ? -24.252 13.813 -61.541 1.00 22.91 570 THR A N 1
ATOM 4585 C CA . THR A 1 570 ? -25.182 14.941 -61.262 1.00 22.91 570 THR A CA 1
ATOM 4586 C C . THR A 1 570 ? -25.939 15.015 -59.919 1.00 22.91 570 THR A C 1
ATOM 4588 O O . THR A 1 570 ? -26.927 14.332 -59.705 1.00 22.91 570 THR A O 1
ATOM 4591 N N . GLU A 1 571 ? -25.480 15.982 -59.107 1.00 23.72 571 GLU A N 1
ATOM 4592 C CA . GLU A 1 571 ? -26.238 17.085 -58.466 1.00 23.72 571 GLU A CA 1
ATOM 4593 C C . GLU A 1 571 ? -27.226 16.890 -57.281 1.00 23.72 571 GLU A C 1
ATOM 4595 O O . GLU A 1 571 ? -28.200 16.152 -57.329 1.00 23.72 571 GLU A O 1
ATOM 4600 N N . ASN A 1 572 ? -26.988 17.758 -56.280 1.00 23.44 572 ASN A N 1
ATOM 4601 C CA . ASN A 1 572 ? -27.905 18.485 -55.382 1.00 23.44 572 ASN A CA 1
ATOM 4602 C C . ASN A 1 572 ? -28.685 17.796 -54.230 1.00 23.44 572 ASN A C 1
ATOM 4604 O O . ASN A 1 572 ? -29.731 17.184 -54.397 1.00 23.44 572 ASN A O 1
ATOM 4608 N N . GLU A 1 573 ? -28.200 18.131 -53.025 1.00 28.02 573 GLU A N 1
ATOM 4609 C CA . GLU A 1 573 ? -28.927 18.624 -51.836 1.00 28.02 573 GLU A CA 1
ATOM 4610 C C . GLU A 1 573 ? -29.929 17.755 -51.033 1.00 28.02 573 GLU A C 1
ATOM 4612 O O . GLU A 1 573 ? -31.012 17.379 -51.462 1.00 28.02 573 GLU A O 1
ATOM 4617 N N . THR A 1 574 ? -29.627 17.672 -49.727 1.00 29.44 574 THR A N 1
ATOM 4618 C CA . THR A 1 574 ? -30.532 17.424 -48.582 1.00 29.44 574 THR A CA 1
ATOM 4619 C C . THR A 1 574 ? -31.269 16.075 -48.490 1.00 29.44 574 THR A C 1
ATOM 4621 O O . THR A 1 574 ? -32.344 15.890 -49.051 1.00 29.44 574 THR A O 1
ATOM 4624 N N . ASN A 1 575 ? -30.805 15.188 -47.592 1.00 21.72 575 ASN A N 1
ATOM 4625 C CA . ASN A 1 575 ? -31.423 14.978 -46.262 1.00 21.72 575 ASN A CA 1
ATOM 4626 C C . ASN A 1 575 ? -30.665 13.938 -45.393 1.00 21.72 575 ASN A C 1
ATOM 4628 O O . ASN A 1 575 ? -29.813 13.197 -45.873 1.00 21.72 575 ASN A O 1
ATOM 4632 N N . LEU A 1 576 ? -30.974 13.925 -44.090 1.00 24.06 576 LEU A N 1
ATOM 4633 C CA . LEU A 1 576 ? -30.564 12.941 -43.062 1.00 24.06 576 LEU A CA 1
ATOM 4634 C C . LEU A 1 576 ? -31.547 11.728 -43.020 1.00 24.06 576 LEU A C 1
ATOM 4636 O O . LEU A 1 576 ? -32.583 11.835 -43.679 1.00 24.06 576 LEU A O 1
ATOM 4640 N N . PRO A 1 577 ? -31.368 10.646 -42.203 1.00 38.00 577 PRO A N 1
ATOM 4641 C CA . PRO A 1 577 ? -30.263 10.245 -41.296 1.00 38.00 577 PRO A CA 1
ATOM 4642 C C . PRO A 1 577 ? -29.844 8.731 -41.393 1.00 38.00 577 PRO A C 1
ATOM 4644 O O . PRO A 1 577 ? -30.262 8.006 -42.287 1.00 38.00 577 PRO A O 1
ATOM 4647 N N . ASN A 1 578 ? -29.115 8.253 -40.363 1.00 22.56 578 ASN A N 1
ATOM 4648 C CA . ASN A 1 578 ? -29.060 6.880 -39.793 1.00 22.56 578 ASN A CA 1
ATOM 4649 C C . ASN A 1 578 ? -28.023 5.824 -40.263 1.00 22.56 578 ASN A C 1
ATOM 4651 O O . ASN A 1 578 ? -28.256 5.017 -41.151 1.00 22.56 578 ASN A O 1
ATOM 4655 N N . HIS A 1 579 ? -26.951 5.740 -39.460 1.00 29.34 579 HIS A N 1
ATOM 4656 C CA . HIS A 1 579 ? -26.425 4.548 -38.759 1.00 29.34 579 HIS A CA 1
ATOM 4657 C C . HIS A 1 579 ? -26.270 3.169 -39.450 1.00 29.34 579 HIS A C 1
ATOM 4659 O O . HIS A 1 579 ? -27.225 2.423 -39.638 1.00 29.34 579 HIS A O 1
ATOM 4665 N N . SER A 1 580 ? -25.009 2.715 -39.491 1.00 22.61 580 SER A N 1
ATOM 4666 C CA . SER A 1 580 ? -24.587 1.326 -39.217 1.00 22.61 580 SER A CA 1
ATOM 4667 C C . SER A 1 580 ? -23.321 1.348 -38.334 1.00 22.61 580 SER A C 1
ATOM 4669 O O . SER A 1 580 ? -22.583 2.333 -38.380 1.00 22.61 580 SER A O 1
ATOM 4671 N N . ALA A 1 581 ? -23.074 0.332 -37.498 1.00 26.77 581 ALA A N 1
ATOM 4672 C CA . ALA A 1 581 ? -22.240 0.474 -36.290 1.00 26.77 581 ALA A CA 1
ATOM 4673 C C . ALA A 1 581 ? -20.922 -0.350 -36.237 1.00 26.77 581 ALA A C 1
ATOM 4675 O O . ALA A 1 581 ? -20.618 -1.143 -37.120 1.00 26.77 581 ALA A O 1
ATOM 4676 N N . GLU A 1 582 ? -20.187 -0.148 -35.131 1.00 30.45 582 GLU A N 1
ATOM 4677 C CA . GLU A 1 582 ? -19.136 -1.001 -34.526 1.00 30.45 582 GLU A CA 1
ATOM 4678 C C . GLU A 1 582 ? -17.707 -1.076 -35.121 1.00 30.45 582 GLU A C 1
ATOM 4680 O O . GLU A 1 582 ? -17.325 -2.025 -35.806 1.00 30.45 582 GLU A O 1
ATOM 4685 N N . ASN A 1 583 ? -16.820 -0.180 -34.645 1.00 27.41 583 ASN A N 1
ATOM 4686 C CA . ASN A 1 583 ? -15.433 -0.554 -34.289 1.00 27.41 583 ASN A CA 1
ATOM 4687 C C . ASN A 1 583 ? -14.756 0.460 -33.325 1.00 27.41 583 ASN A C 1
ATOM 4689 O O . ASN A 1 583 ? -13.888 1.240 -33.720 1.00 27.41 583 ASN A O 1
ATOM 4693 N N . ILE A 1 584 ? -15.157 0.495 -32.047 1.00 32.41 584 ILE A N 1
ATOM 4694 C CA . ILE A 1 584 ? -14.772 1.583 -31.121 1.00 32.41 584 ILE A CA 1
ATOM 4695 C C . ILE A 1 584 ? -13.416 1.333 -30.431 1.00 32.41 584 ILE A C 1
ATOM 4697 O O . ILE A 1 584 ? -13.329 0.725 -29.364 1.00 32.41 584 ILE A O 1
ATOM 4701 N N . GLY A 1 585 ? -12.346 1.880 -31.016 1.00 35.44 585 GLY A N 1
ATOM 4702 C CA . GLY A 1 585 ? -11.096 2.185 -30.307 1.00 35.44 585 GLY A CA 1
ATOM 4703 C C . GLY A 1 585 ? -11.166 3.569 -29.645 1.00 35.44 585 GLY A C 1
ATOM 4704 O O . GLY A 1 585 ? -11.764 4.486 -30.200 1.00 35.44 585 GLY A O 1
ATOM 4705 N N . LYS A 1 586 ? -10.572 3.741 -28.456 1.00 42.62 586 LYS A N 1
ATOM 4706 C CA . LYS A 1 586 ? -10.674 4.997 -27.684 1.00 42.62 586 LYS A CA 1
ATOM 4707 C C . LYS A 1 586 ? -9.930 6.153 -28.366 1.00 42.62 586 LYS A C 1
ATOM 4709 O O . LYS A 1 586 ? -8.721 6.068 -28.562 1.00 42.62 586 LYS A O 1
ATOM 4714 N N . SER A 1 587 ? -10.648 7.239 -28.647 1.00 46.31 587 SER A N 1
ATOM 4715 C CA . SER A 1 587 ? -10.109 8.503 -29.163 1.00 46.31 587 SER A CA 1
ATOM 4716 C C . SER A 1 587 ? -9.833 9.516 -28.048 1.00 46.31 587 SER A C 1
ATOM 4718 O O . SER A 1 587 ? -10.525 9.545 -27.030 1.00 46.31 587 SER A O 1
ATOM 4720 N N . PHE A 1 588 ? -8.860 10.397 -28.258 1.00 62.12 588 PHE A N 1
ATOM 4721 C CA . PHE A 1 588 ? -8.478 11.446 -27.315 1.00 62.12 588 PHE A CA 1
ATOM 4722 C C . PHE A 1 588 ? -8.427 12.793 -28.045 1.00 62.12 588 PHE A C 1
ATOM 4724 O O . PHE A 1 588 ? -7.673 12.941 -29.003 1.00 62.12 588 PHE A O 1
ATOM 4731 N N . ILE A 1 589 ? -9.202 13.774 -27.590 1.00 72.81 589 ILE A N 1
ATOM 4732 C CA . ILE A 1 589 ? -8.941 15.194 -27.857 1.00 72.81 589 ILE A CA 1
ATOM 4733 C C . ILE A 1 589 ? -8.156 15.742 -26.658 1.00 72.81 589 ILE A C 1
ATOM 4735 O O . ILE A 1 589 ? -8.072 15.106 -25.603 1.00 72.81 589 ILE A O 1
ATOM 4739 N N . ALA A 1 590 ? -7.525 16.898 -26.808 1.00 79.06 590 ALA A N 1
ATOM 4740 C CA . ALA A 1 590 ? -6.985 17.642 -25.684 1.00 79.06 590 ALA A CA 1
ATOM 4741 C C . ALA A 1 590 ? -7.216 19.136 -25.860 1.00 79.06 590 ALA A C 1
ATOM 4743 O O . ALA A 1 590 ? -7.413 19.615 -26.979 1.00 79.06 590 ALA A O 1
ATOM 4744 N N . SER A 1 591 ? -7.119 19.858 -24.754 1.00 84.12 591 SER A N 1
ATOM 4745 C CA . SER A 1 591 ? -6.956 21.301 -24.729 1.00 84.12 591 SER A CA 1
ATOM 4746 C C . SER A 1 591 ? -5.601 21.695 -24.143 1.00 84.12 591 SER A C 1
ATOM 4748 O O . SER A 1 591 ? -4.949 20.930 -23.424 1.00 84.12 591 SER A O 1
ATOM 4750 N N . VAL A 1 592 ? -5.170 22.910 -24.473 1.00 88.88 592 VAL A N 1
ATOM 4751 C CA . VAL A 1 592 ? -4.066 23.611 -23.826 1.00 88.88 592 VAL A CA 1
ATOM 4752 C C . VAL A 1 592 ? -4.565 24.966 -23.337 1.00 88.88 592 VAL A C 1
ATOM 4754 O O . VAL A 1 592 ? -5.066 25.767 -24.122 1.00 88.88 592 VAL A O 1
ATOM 4757 N N . THR A 1 593 ? -4.451 25.217 -22.037 1.00 89.81 593 THR A N 1
ATOM 4758 C CA . THR A 1 593 ? -4.777 26.503 -21.415 1.00 89.81 593 THR A CA 1
ATOM 4759 C C . THR A 1 593 ? -3.491 27.272 -21.160 1.00 89.81 593 THR A C 1
ATOM 4761 O O . THR A 1 593 ? -2.587 26.789 -20.467 1.00 89.81 593 THR A O 1
ATOM 4764 N N . VAL A 1 594 ? -3.420 28.480 -21.711 1.00 86.44 594 VAL A N 1
ATOM 4765 C CA . VAL A 1 594 ? -2.304 29.411 -21.541 1.00 86.44 594 VAL A CA 1
ATOM 4766 C C . VAL A 1 594 ? -2.775 30.673 -20.832 1.00 86.44 594 VAL A C 1
ATOM 4768 O O . VAL A 1 594 ? -3.912 31.118 -21.014 1.00 86.44 594 VAL A O 1
ATOM 4771 N N . ARG A 1 595 ? -1.886 31.278 -20.041 1.00 86.00 595 ARG A N 1
ATOM 4772 C CA . ARG A 1 595 ? -2.093 32.608 -19.469 1.00 86.00 595 ARG A CA 1
ATOM 4773 C C . ARG A 1 595 ? -0.993 33.534 -19.961 1.00 86.00 595 ARG A C 1
ATOM 4775 O O . ARG A 1 595 ? 0.188 33.231 -19.823 1.00 86.00 595 ARG A O 1
ATOM 4782 N N . MET A 1 596 ? -1.409 34.649 -20.541 1.00 86.38 596 MET A N 1
ATOM 4783 C CA . MET A 1 596 ? -0.541 35.685 -21.081 1.00 86.38 596 MET A CA 1
ATOM 4784 C C . MET A 1 596 ? -0.733 36.950 -20.251 1.00 86.38 596 MET A C 1
ATOM 4786 O O . MET A 1 596 ? -1.869 37.323 -19.952 1.00 86.38 596 MET A O 1
ATOM 4790 N N . ARG A 1 597 ? 0.367 37.591 -19.864 1.00 86.38 597 ARG A N 1
ATOM 4791 C CA . ARG A 1 597 ? 0.398 38.855 -19.132 1.00 86.38 597 ARG A CA 1
ATOM 4792 C C . ARG A 1 597 ? 1.095 39.919 -19.962 1.00 86.38 597 ARG A C 1
ATOM 4794 O O . ARG A 1 597 ? 2.243 39.728 -20.354 1.00 86.38 597 ARG A O 1
ATOM 4801 N N . ASP A 1 598 ? 0.380 41.014 -20.182 1.00 84.62 598 ASP A N 1
ATOM 4802 C CA . ASP A 1 598 ? 0.844 42.261 -20.796 1.00 84.62 598 ASP A CA 1
ATOM 4803 C C . ASP A 1 598 ? 1.564 42.075 -22.154 1.00 84.62 598 ASP A C 1
ATOM 4805 O O . ASP A 1 598 ? 2.503 42.797 -22.490 1.00 84.62 598 ASP A O 1
ATOM 4809 N N . VAL A 1 599 ? 1.081 41.100 -22.938 1.00 84.69 599 VAL A N 1
ATOM 4810 C CA . VAL A 1 599 ? 1.524 40.782 -24.310 1.00 84.69 599 VAL A CA 1
ATOM 4811 C C . VAL A 1 599 ? 0.881 41.717 -25.336 1.00 84.69 599 VAL A C 1
ATOM 4813 O O . VAL A 1 599 ? -0.123 42.370 -25.032 1.00 84.69 599 VAL A O 1
ATOM 4816 N N . ARG A 1 600 ? 1.434 41.783 -26.553 1.00 86.12 600 ARG A N 1
ATOM 4817 C CA . ARG A 1 600 ? 1.056 42.766 -27.574 1.00 86.12 600 ARG A CA 1
ATOM 4818 C C . ARG A 1 600 ? 0.609 42.136 -28.890 1.00 86.12 600 ARG A C 1
ATOM 4820 O O . ARG A 1 600 ? 1.203 41.186 -29.389 1.00 86.12 600 ARG A O 1
ATOM 4827 N N . ILE A 1 601 ? -0.397 42.742 -29.512 1.00 87.31 601 ILE A N 1
ATOM 4828 C CA . ILE A 1 601 ? -0.732 42.562 -30.932 1.00 87.31 601 ILE A CA 1
ATOM 4829 C C . ILE A 1 601 ? -0.624 43.929 -31.603 1.00 87.31 601 ILE A C 1
ATOM 4831 O O . ILE A 1 601 ? -1.167 44.901 -31.082 1.00 87.31 601 ILE A O 1
ATOM 4835 N N . SER A 1 602 ? 0.036 43.990 -32.761 1.00 82.50 602 SER A N 1
ATOM 4836 C CA . SER A 1 602 ? 0.075 45.181 -33.616 1.00 82.50 602 SER A CA 1
ATOM 4837 C C . SER A 1 602 ? -0.605 44.919 -34.959 1.00 82.50 602 SER A C 1
ATOM 4839 O O . SER A 1 602 ? -0.542 43.811 -35.514 1.00 82.50 602 SER A O 1
ATOM 4841 N N . THR A 1 603 ? -1.212 45.951 -35.537 1.00 81.69 603 THR A N 1
ATOM 4842 C CA . THR A 1 603 ? -1.413 45.975 -36.989 1.00 81.69 603 THR A CA 1
ATOM 4843 C C . THR A 1 603 ? -0.095 46.178 -37.719 1.00 81.69 603 THR A C 1
ATOM 4845 O O . THR A 1 603 ? 0.898 46.630 -37.153 1.00 81.69 603 THR A O 1
ATOM 4848 N N . ASP A 1 604 ? -0.114 45.842 -38.998 1.00 72.38 604 ASP A N 1
ATOM 4849 C CA . ASP A 1 604 ? 0.950 46.132 -39.944 1.00 72.38 604 ASP A CA 1
ATOM 4850 C C . ASP A 1 604 ? 0.920 47.634 -40.297 1.00 72.38 604 ASP A C 1
ATOM 4852 O O . ASP A 1 604 ? -0.140 48.268 -40.251 1.00 72.38 604 ASP A O 1
ATOM 4856 N N . ASN A 1 605 ? 2.078 48.220 -40.616 1.00 63.69 605 ASN A N 1
ATOM 4857 C CA . ASN A 1 605 ? 2.241 49.668 -40.817 1.00 63.69 605 ASN A CA 1
ATOM 4858 C C . ASN A 1 605 ? 1.717 50.110 -42.198 1.00 63.69 605 ASN A C 1
ATOM 4860 O O . ASN A 1 605 ? 2.489 50.463 -43.088 1.00 63.69 605 ASN A O 1
ATOM 4864 N N . SER A 1 606 ? 0.400 50.031 -42.398 1.00 67.94 606 SER A N 1
ATOM 4865 C CA . SER A 1 606 ? -0.255 50.269 -43.695 1.00 67.94 606 SER A CA 1
ATOM 4866 C C . SER A 1 606 ? -1.553 51.080 -43.632 1.00 67.94 606 SER A C 1
ATOM 4868 O O . SER A 1 606 ? -2.123 51.375 -44.679 1.00 67.94 606 SER A O 1
ATOM 4870 N N . PHE A 1 607 ? -2.037 51.434 -42.439 1.00 76.88 607 PHE A N 1
ATOM 4871 C CA . PHE A 1 607 ? -3.301 52.156 -42.257 1.00 76.88 607 PHE A CA 1
ATOM 4872 C C . PHE A 1 607 ? -3.068 53.664 -42.124 1.00 76.88 607 PHE A C 1
ATOM 4874 O O . PHE A 1 607 ? -2.025 54.100 -41.638 1.00 76.88 607 PHE A O 1
ATOM 4881 N N . THR A 1 608 ? -4.051 54.467 -42.532 1.00 75.75 608 THR A N 1
ATOM 4882 C CA . THR A 1 608 ? -4.043 55.938 -42.396 1.00 75.75 608 THR A CA 1
ATOM 4883 C C . THR A 1 608 ? -5.192 56.464 -41.526 1.00 75.75 608 THR A C 1
ATOM 4885 O O . THR A 1 608 ? -5.295 57.671 -41.314 1.00 75.75 608 THR A O 1
ATOM 4888 N N . ILE A 1 609 ? -6.041 55.568 -41.006 1.00 80.75 609 ILE A N 1
ATOM 4889 C CA . ILE A 1 609 ? -7.251 55.865 -40.230 1.00 80.75 609 ILE A CA 1
ATOM 4890 C C . ILE A 1 609 ? -7.246 55.016 -38.948 1.00 80.75 609 ILE A C 1
ATOM 4892 O O . ILE A 1 609 ? -7.012 53.807 -39.000 1.00 80.75 609 ILE A O 1
ATOM 4896 N N . GLU A 1 610 ? -7.522 55.638 -37.796 1.00 81.69 610 GLU A N 1
ATOM 4897 C CA . GLU A 1 610 ? -7.464 54.974 -36.481 1.00 81.69 610 GLU A CA 1
ATOM 4898 C C . GLU A 1 610 ? -8.450 53.814 -36.335 1.00 81.69 610 GLU A C 1
ATOM 4900 O O . GLU A 1 610 ? -8.044 52.732 -35.918 1.00 81.69 610 GLU A O 1
ATOM 4905 N N . GLU A 1 611 ? -9.710 53.986 -36.741 1.00 80.56 611 GLU A N 1
ATOM 4906 C CA . GLU A 1 611 ? -10.723 52.929 -36.612 1.00 80.56 611 GLU A CA 1
ATOM 4907 C C . GLU A 1 611 ? -10.443 51.709 -37.511 1.00 80.56 611 GLU A C 1
ATOM 4909 O O . GLU A 1 611 ? -10.753 50.584 -37.126 1.00 80.56 611 GLU A O 1
ATOM 4914 N N . GLU A 1 612 ? -9.788 51.883 -38.666 1.00 81.69 612 GLU A N 1
ATOM 4915 C CA . GLU A 1 612 ? -9.388 50.758 -39.527 1.00 81.69 612 GLU A CA 1
ATOM 4916 C C . GLU A 1 612 ? -8.251 49.945 -38.893 1.00 81.69 612 GLU A C 1
ATOM 4918 O O . GLU A 1 612 ? -8.313 48.713 -38.837 1.00 81.69 612 GLU A O 1
ATOM 4923 N N . ALA A 1 613 ? -7.239 50.627 -38.343 1.00 83.38 613 ALA A N 1
ATOM 4924 C CA . ALA A 1 613 ? -6.168 49.975 -37.595 1.00 83.38 613 ALA A CA 1
ATOM 4925 C C . ALA A 1 613 ? -6.709 49.302 -36.318 1.00 83.38 613 ALA A C 1
ATOM 4927 O O . ALA A 1 613 ? -6.364 48.161 -36.014 1.00 83.38 613 ALA A O 1
ATOM 4928 N N . LYS A 1 614 ? -7.609 49.967 -35.590 1.00 85.94 614 LYS A N 1
ATOM 4929 C CA . LYS A 1 614 ? -8.263 49.436 -34.389 1.00 85.94 614 LYS A CA 1
ATOM 4930 C C . LYS A 1 614 ? -9.080 48.183 -34.701 1.00 85.94 614 LYS A C 1
ATOM 4932 O O . LYS A 1 614 ? -8.840 47.147 -34.083 1.00 85.94 614 LYS A O 1
ATOM 4937 N N . GLN A 1 615 ? -9.963 48.219 -35.700 1.00 83.69 615 GLN A N 1
ATOM 4938 C CA . GLN A 1 615 ? -10.749 47.051 -36.115 1.00 83.69 615 GLN A CA 1
ATOM 4939 C C . GLN A 1 615 ? -9.852 45.902 -36.606 1.00 83.69 615 GLN A C 1
ATOM 4941 O O . GLN A 1 615 ? -10.105 44.743 -36.277 1.00 83.69 615 GLN A O 1
ATOM 4946 N N . SER A 1 616 ? -8.763 46.200 -37.323 1.00 84.81 616 SER A N 1
ATOM 4947 C CA . SER A 1 616 ? -7.755 45.208 -37.727 1.00 84.81 616 SER A CA 1
ATOM 4948 C C . SER A 1 616 ? -7.073 44.552 -36.512 1.00 84.81 616 SER A C 1
ATOM 4950 O O . SER A 1 616 ? -7.021 43.321 -36.422 1.00 84.81 616 SER A O 1
ATOM 4952 N N . ALA A 1 617 ? -6.645 45.332 -35.513 1.00 85.81 617 ALA A N 1
ATOM 4953 C CA . ALA A 1 617 ? -6.058 44.802 -34.279 1.00 85.81 617 ALA A CA 1
ATOM 4954 C C . ALA A 1 617 ? -7.060 43.968 -33.460 1.00 85.81 617 ALA A C 1
ATOM 4956 O O . ALA A 1 617 ? -6.724 42.874 -32.998 1.00 85.81 617 ALA A O 1
ATOM 4957 N N . PHE A 1 618 ? -8.305 44.436 -33.323 1.00 87.12 618 PHE A N 1
ATOM 4958 C CA . PHE A 1 618 ? -9.371 43.697 -32.644 1.00 87.12 618 PHE A CA 1
ATOM 4959 C C . PHE A 1 618 ? -9.776 42.422 -33.392 1.00 87.12 618 PHE A C 1
ATOM 4961 O O . PHE A 1 618 ? -10.109 41.435 -32.742 1.00 87.12 618 PHE A O 1
ATOM 4968 N N . THR A 1 619 ? -9.670 42.387 -34.723 1.00 85.56 619 THR A N 1
ATOM 4969 C CA . THR A 1 619 ? -9.866 41.163 -35.522 1.00 85.56 619 THR A CA 1
ATOM 4970 C C . THR A 1 619 ? -8.736 40.159 -35.271 1.00 85.56 619 THR A C 1
ATOM 4972 O O . THR A 1 619 ? -9.010 38.994 -34.972 1.00 85.56 619 THR A O 1
ATOM 4975 N N . LYS A 1 620 ? -7.467 40.610 -35.280 1.00 86.62 620 LYS A N 1
ATOM 4976 C CA . LYS A 1 620 ? -6.311 39.773 -34.904 1.00 86.62 620 LYS A CA 1
ATOM 4977 C C . LYS A 1 620 ? -6.476 39.196 -33.489 1.00 86.62 620 LYS A C 1
ATOM 4979 O O . LYS A 1 620 ? -6.268 38.000 -33.304 1.00 86.62 620 LYS A O 1
ATOM 4984 N N . LEU A 1 621 ? -6.899 40.000 -32.507 1.00 86.81 621 LEU A N 1
ATOM 4985 C CA . LEU A 1 621 ? -7.139 39.544 -31.129 1.00 86.81 621 LEU A CA 1
ATOM 4986 C C . LEU A 1 621 ? -8.377 38.638 -30.999 1.00 86.81 621 LEU A C 1
ATOM 4988 O O . LEU A 1 621 ? -8.314 37.626 -30.306 1.00 86.81 621 LEU A O 1
ATOM 4992 N N . GLY A 1 622 ? -9.480 38.932 -31.689 1.00 84.25 622 GLY A N 1
ATOM 4993 C CA . GLY A 1 622 ? -10.671 38.076 -31.716 1.00 84.25 622 GLY A CA 1
ATOM 4994 C C . GLY A 1 622 ? -10.336 36.657 -32.179 1.00 84.25 622 GLY A C 1
ATOM 4995 O O . GLY A 1 622 ? -10.707 35.683 -31.520 1.00 84.25 622 GLY A O 1
ATOM 4996 N N . PHE A 1 623 ? -9.530 36.536 -33.240 1.00 84.50 623 PHE A N 1
ATOM 4997 C CA . PHE A 1 623 ? -9.002 35.255 -33.709 1.00 84.50 623 PHE A CA 1
ATOM 4998 C C . PHE A 1 623 ? -8.181 34.515 -32.636 1.00 84.50 623 PHE A C 1
ATOM 5000 O O . PHE A 1 623 ? -8.382 33.309 -32.457 1.00 84.50 623 PHE A O 1
ATOM 5007 N N . VAL A 1 624 ? -7.316 35.211 -31.880 1.00 85.56 624 VAL A N 1
ATOM 5008 C CA . VAL A 1 624 ? -6.572 34.623 -30.742 1.00 85.56 624 VAL A CA 1
ATOM 5009 C C . VAL A 1 624 ? -7.514 34.092 -29.654 1.00 85.56 624 VAL A C 1
ATOM 5011 O O . VAL A 1 624 ? -7.231 33.065 -29.045 1.00 85.56 624 VAL A O 1
ATOM 5014 N N . LEU A 1 625 ? -8.648 34.752 -29.410 1.00 83.06 625 LEU A N 1
ATOM 5015 C CA . LEU A 1 625 ? -9.609 34.376 -28.362 1.00 83.06 625 LEU A CA 1
ATOM 5016 C C . LEU A 1 625 ? -10.638 33.317 -28.794 1.00 83.06 625 LEU A C 1
ATOM 5018 O O . LEU A 1 625 ? -11.455 32.893 -27.976 1.00 83.06 625 LEU A O 1
ATOM 5022 N N . GLY A 1 626 ? -10.595 32.873 -30.053 1.00 74.31 626 GLY A N 1
ATOM 5023 C CA . GLY A 1 626 ? -11.454 31.808 -30.575 1.00 74.31 626 GLY A CA 1
ATOM 5024 C C . GLY A 1 626 ? -12.613 32.263 -31.463 1.00 74.31 626 GLY A C 1
ATOM 5025 O O . GLY A 1 626 ? -13.376 31.401 -31.894 1.00 74.31 626 GLY A O 1
ATOM 5026 N N . ALA A 1 627 ? -12.729 33.556 -31.786 1.00 74.88 627 ALA A N 1
ATOM 5027 C CA . ALA A 1 627 ? -13.660 34.017 -32.816 1.00 74.88 627 ALA A CA 1
ATOM 5028 C C . ALA A 1 627 ? -13.322 33.397 -34.186 1.00 74.88 627 ALA A C 1
ATOM 5030 O O . ALA A 1 627 ? -12.194 32.935 -34.432 1.00 74.88 627 ALA A O 1
ATOM 5031 N N . ASN A 1 628 ? -14.308 33.399 -35.082 1.00 62.16 628 ASN A N 1
ATOM 5032 C CA . ASN A 1 628 ? -14.104 33.038 -36.483 1.00 62.16 628 ASN A CA 1
ATOM 5033 C C . ASN A 1 628 ? -13.539 34.231 -37.269 1.00 62.16 628 ASN A C 1
ATOM 5035 O O . ASN A 1 628 ? -13.809 35.386 -36.948 1.00 62.16 628 ASN A O 1
ATOM 5039 N N . GLU A 1 629 ? -12.785 33.948 -38.332 1.00 54.75 629 GLU A N 1
ATOM 5040 C CA . GLU A 1 629 ? -12.011 34.930 -39.120 1.00 54.75 629 GLU A CA 1
ATOM 5041 C C . GLU A 1 629 ? -12.878 35.958 -39.898 1.00 54.75 629 GLU A C 1
ATOM 5043 O O . GLU A 1 629 ? -12.342 36.789 -40.624 1.00 54.75 629 GLU A O 1
ATOM 5048 N N . SER A 1 630 ? -14.209 35.926 -39.741 1.00 55.03 630 SER A N 1
ATOM 5049 C CA . SER A 1 630 ? -15.188 36.754 -40.462 1.00 55.03 630 SER A CA 1
ATOM 5050 C C . SER A 1 630 ? -16.231 37.446 -39.562 1.00 55.03 630 SER A C 1
ATOM 5052 O O . SER A 1 630 ? -17.320 37.775 -40.033 1.00 55.03 630 SER A O 1
ATOM 5054 N N . GLU A 1 631 ? -15.971 37.627 -38.263 1.00 56.12 631 GLU A N 1
ATOM 5055 C CA . GLU A 1 631 ? -16.897 38.352 -37.377 1.00 56.12 631 GLU A CA 1
ATOM 5056 C C . GLU A 1 631 ? -16.792 39.878 -37.556 1.00 56.12 631 GLU A C 1
ATOM 5058 O O . GLU A 1 631 ? -15.888 40.517 -37.021 1.00 56.12 631 GLU A O 1
ATOM 5063 N N . GLU A 1 632 ? -17.780 40.490 -38.224 1.00 57.12 632 GLU A N 1
ATOM 5064 C CA . GLU A 1 632 ? -17.874 41.953 -38.435 1.00 57.12 632 GLU A CA 1
ATOM 5065 C C . GLU A 1 632 ? -17.820 42.788 -37.135 1.00 57.12 632 GLU A C 1
ATOM 5067 O O . GLU A 1 632 ? -17.554 43.986 -37.168 1.00 57.12 632 GLU A O 1
ATOM 5072 N N . ASN A 1 633 ? -18.067 42.169 -35.976 1.00 69.38 633 ASN A N 1
ATOM 5073 C CA . ASN A 1 633 ? -18.122 42.813 -34.660 1.00 69.38 633 ASN A CA 1
ATOM 5074 C C . ASN A 1 633 ? -17.027 42.306 -33.693 1.00 69.38 633 ASN A C 1
ATOM 5076 O O . ASN A 1 633 ? -17.253 42.244 -32.482 1.00 69.38 633 ASN A O 1
ATOM 5080 N N . ALA A 1 634 ? -15.839 41.958 -34.204 1.00 78.00 634 ALA A N 1
ATOM 5081 C CA . ALA A 1 634 ? -14.721 41.428 -33.412 1.00 78.00 634 ALA A CA 1
ATOM 5082 C C . ALA A 1 634 ? -14.381 42.257 -32.151 1.00 78.00 634 ALA A C 1
ATOM 5084 O O . ALA A 1 634 ? -14.174 41.682 -31.082 1.00 78.00 634 ALA A O 1
ATOM 5085 N N . GLU A 1 635 ? -14.401 43.596 -32.218 1.00 81.81 635 GLU A N 1
ATOM 5086 C CA . GLU A 1 635 ? -14.190 44.451 -31.036 1.00 81.81 635 GLU A CA 1
ATOM 5087 C C . GLU A 1 635 ? -15.208 44.165 -29.918 1.00 81.81 635 GLU A C 1
ATOM 5089 O O . GLU A 1 635 ? -14.833 44.030 -28.753 1.00 81.81 635 GLU A O 1
ATOM 5094 N N . ARG A 1 636 ? -16.490 43.990 -30.261 1.00 81.44 636 ARG A N 1
ATOM 5095 C CA . ARG A 1 636 ? -17.549 43.682 -29.292 1.00 81.44 636 ARG A CA 1
ATOM 5096 C C . ARG A 1 636 ? -17.372 42.292 -28.677 1.00 81.44 636 ARG A C 1
ATOM 5098 O O . ARG A 1 636 ? -17.579 42.144 -27.474 1.00 81.44 636 ARG A O 1
ATOM 5105 N N . PHE A 1 637 ? -16.959 41.298 -29.469 1.00 84.50 637 PHE A N 1
ATOM 5106 C CA . PHE A 1 637 ? -16.627 39.961 -28.964 1.00 84.50 637 PHE A CA 1
ATOM 5107 C C . PHE A 1 637 ? -15.487 40.027 -27.937 1.00 84.50 637 PHE A C 1
ATOM 5109 O O . PHE A 1 637 ? -15.614 39.491 -26.835 1.00 84.50 637 PHE A O 1
ATOM 5116 N N . VAL A 1 638 ? -14.401 40.742 -28.258 1.00 85.44 638 VAL A N 1
ATOM 5117 C CA . VAL A 1 638 ? -13.262 40.936 -27.348 1.00 85.44 638 VAL A CA 1
ATOM 5118 C C . VAL A 1 638 ? -13.698 41.674 -26.077 1.00 85.44 638 VAL A C 1
ATOM 5120 O O . VAL A 1 638 ? -13.401 41.210 -24.977 1.00 85.44 638 VAL A O 1
ATOM 5123 N N . GLN A 1 639 ? -14.451 42.772 -26.185 1.00 82.88 639 GLN A N 1
ATOM 5124 C CA . GLN A 1 639 ? -14.944 43.510 -25.016 1.00 82.88 639 GLN A CA 1
ATOM 5125 C C . GLN A 1 639 ? -15.822 42.632 -24.102 1.00 82.88 639 GLN A C 1
ATOM 5127 O O . GLN A 1 639 ? -15.629 42.636 -22.884 1.00 82.88 639 GLN A O 1
ATOM 5132 N N . GLU A 1 640 ? -16.725 41.816 -24.659 1.00 82.81 640 GLU A N 1
ATOM 5133 C CA . GLU A 1 640 ? -17.558 40.896 -23.871 1.00 82.81 640 GLU A CA 1
ATOM 5134 C C . GLU A 1 640 ? -16.733 39.755 -23.238 1.00 82.81 640 GLU A C 1
ATOM 5136 O O . GLU A 1 640 ? -16.985 39.353 -22.095 1.00 82.81 640 GLU A O 1
ATOM 5141 N N . TYR A 1 641 ? -15.714 39.245 -23.939 1.00 82.50 641 TYR A N 1
ATOM 5142 C CA . TYR A 1 641 ? -14.783 38.240 -23.411 1.00 82.50 641 TYR A CA 1
ATOM 5143 C C . TYR A 1 641 ? -13.991 38.778 -22.211 1.00 82.50 641 TYR A C 1
ATOM 5145 O O . TYR A 1 641 ? -13.848 38.103 -21.188 1.00 82.50 641 TYR A O 1
ATOM 5153 N N . PHE A 1 642 ? -13.514 40.021 -22.300 1.00 83.00 642 PHE A N 1
ATOM 5154 C CA . PHE A 1 642 ? -12.787 40.670 -21.212 1.00 83.00 642 PHE A CA 1
ATOM 5155 C C . PHE A 1 642 ? -13.719 41.047 -20.049 1.00 83.00 642 PHE A C 1
ATOM 5157 O O . PHE A 1 642 ? -13.334 40.857 -18.898 1.00 83.00 642 PHE A O 1
ATOM 5164 N N . SER A 1 643 ? -14.979 41.437 -20.296 1.00 79.81 643 SER A N 1
ATOM 5165 C CA . SER A 1 643 ? -15.931 41.744 -19.210 1.00 79.81 643 SER A CA 1
ATOM 5166 C C . SER A 1 643 ? -16.287 40.545 -18.317 1.00 79.81 643 SER A C 1
ATOM 5168 O O . SER A 1 643 ? -16.721 40.730 -17.180 1.00 79.81 643 SER A O 1
ATOM 5170 N N . LYS A 1 644 ? -16.103 39.310 -18.808 1.00 76.31 644 LYS A N 1
ATOM 5171 C CA . LYS A 1 644 ? -16.452 38.069 -18.089 1.00 76.31 644 LYS A CA 1
ATOM 5172 C C . LYS A 1 644 ? -15.460 37.673 -16.987 1.00 76.31 644 LYS A C 1
ATOM 5174 O O . LYS A 1 644 ? -15.801 36.821 -16.170 1.00 76.31 644 LYS A O 1
ATOM 5179 N N . SER A 1 645 ? -14.266 38.271 -16.922 1.00 74.44 645 SER A N 1
ATOM 5180 C CA . SER A 1 645 ? -13.274 37.986 -15.874 1.00 74.44 645 SER A CA 1
ATOM 5181 C C . SER A 1 645 ? -12.582 39.251 -15.379 1.00 74.44 645 SER A C 1
ATOM 5183 O O . SER A 1 645 ? -12.037 40.016 -16.164 1.00 74.44 645 SER A O 1
ATOM 5185 N N . LYS A 1 646 ? -12.505 39.422 -14.053 1.00 69.19 646 LYS A N 1
ATOM 5186 C CA . LYS A 1 646 ? -11.775 40.534 -13.412 1.00 69.19 646 LYS A CA 1
ATOM 5187 C C . LYS A 1 646 ? -10.250 40.454 -13.582 1.00 69.19 646 LYS A C 1
ATOM 5189 O O . LYS A 1 646 ? -9.556 41.414 -13.256 1.00 69.19 646 LYS A O 1
ATOM 5194 N N . GLU A 1 647 ? -9.732 39.316 -14.043 1.00 67.56 647 GLU A N 1
ATOM 5195 C CA . GLU A 1 647 ? -8.304 39.116 -14.319 1.00 67.56 647 GLU A CA 1
ATOM 5196 C C . GLU A 1 647 ? -7.921 39.533 -15.748 1.00 67.56 647 GLU A C 1
ATOM 5198 O O . GLU A 1 647 ? -6.764 39.874 -15.990 1.00 67.56 647 GLU A O 1
ATOM 5203 N N . ASN A 1 648 ? -8.886 39.560 -16.676 1.00 78.25 648 ASN A N 1
ATOM 5204 C CA . ASN A 1 648 ? -8.664 39.961 -18.062 1.00 78.25 648 ASN A CA 1
ATOM 5205 C C . ASN A 1 648 ? -8.555 41.496 -18.154 1.00 78.25 648 ASN A C 1
ATOM 5207 O O . ASN A 1 648 ? -9.410 42.219 -17.643 1.00 78.25 648 ASN A O 1
ATOM 5211 N N . LYS A 1 649 ? -7.515 42.013 -18.820 1.00 80.94 649 LYS A N 1
ATOM 5212 C CA . LYS A 1 649 ? -7.276 43.461 -18.998 1.00 80.94 649 LYS A CA 1
ATOM 5213 C C . LYS A 1 649 ? -6.748 43.762 -20.392 1.00 80.94 649 LYS A C 1
ATOM 5215 O O . LYS A 1 649 ? -5.810 43.105 -20.822 1.00 80.94 649 LYS A O 1
ATOM 5220 N N . ILE A 1 650 ? -7.293 44.778 -21.054 1.00 87.75 650 ILE A N 1
ATOM 5221 C CA . ILE A 1 650 ? -6.854 45.243 -22.375 1.00 87.75 650 ILE A CA 1
ATOM 5222 C C . ILE A 1 650 ? -6.632 46.758 -22.353 1.00 87.75 650 ILE A C 1
ATOM 5224 O O . ILE A 1 650 ? -7.375 47.491 -21.700 1.00 87.75 650 ILE A O 1
ATOM 5228 N N . GLN A 1 651 ? -5.597 47.213 -23.053 1.00 86.00 651 GLN A N 1
ATOM 5229 C CA . GLN A 1 651 ? -5.262 48.614 -23.289 1.00 86.00 651 GLN A CA 1
ATOM 5230 C C . GLN A 1 651 ? -5.013 48.821 -24.786 1.00 86.00 651 GLN A C 1
ATOM 5232 O O . GLN A 1 651 ? -4.427 47.960 -25.443 1.00 86.00 651 GLN A O 1
ATOM 5237 N N . ILE A 1 652 ? -5.462 49.962 -25.309 1.00 88.62 652 ILE A N 1
ATOM 5238 C CA . ILE A 1 652 ? -5.328 50.353 -26.716 1.00 88.62 652 ILE A CA 1
ATOM 5239 C C . ILE A 1 652 ? -4.319 51.501 -26.788 1.00 88.62 652 ILE A C 1
ATOM 5241 O O . ILE A 1 652 ? -4.439 52.469 -26.037 1.00 88.62 652 ILE A O 1
ATOM 5245 N N . GLY A 1 653 ? -3.351 51.401 -27.693 1.00 84.94 653 GLY A N 1
ATOM 5246 C CA . GLY A 1 653 ? -2.456 52.488 -28.076 1.00 84.94 653 GLY A CA 1
ATOM 5247 C C . GLY A 1 653 ? -2.290 52.562 -29.592 1.00 84.94 653 GLY A C 1
ATOM 5248 O O . GLY A 1 653 ? -2.698 51.652 -30.320 1.00 84.94 653 GLY A O 1
ATOM 5249 N N . TYR A 1 654 ? -1.667 53.642 -30.057 1.00 84.19 654 TYR A N 1
ATOM 5250 C CA . TYR A 1 654 ? -1.351 53.856 -31.466 1.00 84.19 654 TYR A CA 1
ATOM 5251 C C . TYR A 1 654 ? 0.103 54.297 -31.634 1.00 84.19 654 TYR A C 1
ATOM 5253 O O . TYR A 1 654 ? 0.612 55.096 -30.847 1.00 84.19 654 TYR A O 1
ATOM 5261 N N . GLU A 1 655 ? 0.757 53.793 -32.677 1.00 83.06 655 GLU A N 1
ATOM 5262 C CA . GLU A 1 655 ? 2.126 54.143 -33.053 1.00 83.06 655 GLU A CA 1
ATOM 5263 C C . GLU A 1 655 ? 2.122 54.724 -34.478 1.00 83.06 655 GLU A C 1
ATOM 5265 O O . GLU A 1 655 ? 1.596 54.114 -35.410 1.00 83.06 655 GLU A O 1
ATOM 5270 N N . HIS A 1 656 ? 2.684 55.925 -34.657 1.00 75.88 656 HIS A N 1
ATOM 5271 C CA . HIS A 1 656 ? 2.760 56.604 -35.957 1.00 75.88 656 HIS A CA 1
ATOM 5272 C C . HIS A 1 656 ? 4.159 56.459 -36.562 1.00 75.88 656 HIS A C 1
ATOM 5274 O O . HIS A 1 656 ? 5.147 56.884 -35.960 1.00 75.88 656 HIS A O 1
ATOM 5280 N N . VAL A 1 657 ? 4.249 55.934 -37.786 1.00 66.75 657 VAL A N 1
ATOM 5281 C CA . VAL A 1 657 ? 5.513 55.771 -38.518 1.00 66.75 657 VAL A CA 1
ATOM 5282 C C . VAL A 1 657 ? 5.327 56.211 -39.970 1.00 66.75 657 VAL A C 1
ATOM 5284 O O . VAL A 1 657 ? 4.594 55.584 -40.726 1.00 66.75 657 VAL A O 1
ATOM 5287 N N . GLN A 1 658 ? 6.014 57.286 -40.375 1.00 61.59 658 GLN A N 1
ATOM 5288 C CA . GLN A 1 658 ? 6.128 57.736 -41.777 1.00 61.59 658 GLN A CA 1
ATOM 5289 C C . GLN A 1 658 ? 4.781 57.801 -42.536 1.00 61.59 658 GLN A C 1
ATOM 5291 O O . GLN A 1 658 ? 4.604 57.169 -43.573 1.00 61.59 658 GLN A O 1
ATOM 5296 N N . ASN A 1 659 ? 3.825 58.575 -42.007 1.00 69.31 659 ASN A N 1
ATOM 5297 C CA . ASN A 1 659 ? 2.445 58.725 -42.506 1.00 69.31 659 ASN A CA 1
ATOM 5298 C C . ASN A 1 659 ? 1.570 57.454 -42.478 1.00 69.31 659 ASN A C 1
ATOM 5300 O O . ASN A 1 659 ? 0.440 57.496 -42.958 1.00 69.31 659 ASN A O 1
ATOM 5304 N N . THR A 1 660 ? 2.040 56.364 -41.868 1.00 72.12 660 THR A N 1
ATOM 5305 C CA . THR A 1 660 ? 1.214 55.199 -41.518 1.00 72.12 660 THR A CA 1
ATOM 5306 C C . THR A 1 660 ? 0.994 55.121 -40.010 1.00 72.12 660 THR A C 1
ATOM 5308 O O . THR A 1 660 ? 1.766 55.667 -39.214 1.00 72.12 660 THR A O 1
ATOM 5311 N N . LEU A 1 661 ? -0.086 54.453 -39.627 1.00 78.88 661 LEU A N 1
ATOM 5312 C CA . LEU A 1 661 ? -0.536 54.236 -38.263 1.00 78.88 661 LEU A CA 1
ATOM 5313 C C . LEU A 1 661 ? -0.609 52.729 -37.997 1.00 78.8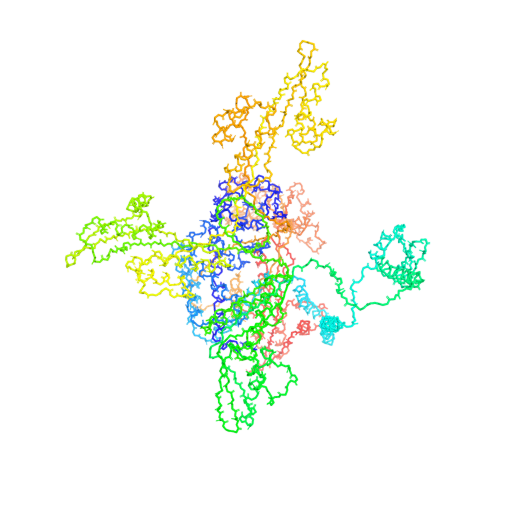8 661 LEU A C 1
ATOM 5315 O O . LEU A 1 661 ? -1.162 51.982 -38.809 1.00 78.88 661 LEU A O 1
ATOM 5319 N N . ALA A 1 662 ? -0.121 52.305 -36.834 1.00 83.19 662 ALA A N 1
ATOM 5320 C CA . ALA A 1 662 ? -0.408 50.993 -36.279 1.00 83.19 662 ALA A CA 1
ATOM 5321 C C . ALA A 1 662 ? -1.218 51.102 -34.981 1.00 83.19 662 ALA A C 1
ATOM 5323 O O . ALA A 1 662 ? -0.928 51.945 -34.131 1.00 83.19 662 ALA A O 1
ATOM 5324 N N . CYS A 1 663 ? -2.219 50.237 -34.808 1.00 85.12 663 CYS A N 1
ATOM 5325 C CA . CYS A 1 663 ? -2.889 50.052 -33.522 1.00 85.12 663 CYS A CA 1
ATOM 5326 C C . CYS A 1 663 ? -2.213 48.916 -32.754 1.00 85.12 663 CYS A C 1
ATOM 5328 O O . CYS A 1 663 ? -2.043 47.818 -33.290 1.00 85.12 663 CYS A O 1
ATOM 5330 N N . VAL A 1 664 ? -1.858 49.186 -31.497 1.00 87.38 664 VAL A N 1
ATOM 5331 C CA . VAL A 1 664 ? -1.202 48.244 -30.590 1.00 87.38 664 VAL A CA 1
ATOM 5332 C C . VAL A 1 664 ? -2.131 47.940 -29.417 1.00 87.38 664 VAL A C 1
ATOM 5334 O O . VAL A 1 664 ? -2.449 48.812 -28.608 1.00 87.38 664 VAL A O 1
ATOM 5337 N N . LEU A 1 665 ? -2.548 46.681 -29.303 1.00 89.00 665 LEU A N 1
ATOM 5338 C CA . LEU A 1 665 ? -3.328 46.174 -28.176 1.00 89.00 665 LEU A CA 1
ATOM 5339 C C . LEU A 1 665 ? -2.385 45.490 -27.188 1.00 89.00 665 LEU A C 1
ATOM 5341 O O . LEU A 1 665 ? -1.767 44.488 -27.538 1.00 89.00 665 LEU A O 1
ATOM 5345 N N . THR A 1 666 ? -2.295 46.007 -25.960 1.00 86.62 666 THR A N 1
ATOM 5346 C CA . THR A 1 666 ? -1.557 45.367 -24.854 1.00 86.62 666 THR A CA 1
ATOM 5347 C C . THR A 1 666 ? -2.551 44.715 -23.901 1.00 86.62 666 THR A C 1
ATOM 5349 O O . THR A 1 666 ? -3.490 45.380 -23.459 1.00 86.62 666 THR A O 1
ATOM 5352 N N . PHE A 1 667 ? -2.392 43.427 -23.585 1.00 86.88 667 PHE A N 1
ATOM 5353 C CA . PHE A 1 667 ? -3.397 42.703 -22.805 1.00 86.88 667 PHE A CA 1
ATOM 5354 C C . PHE A 1 667 ? -2.858 41.579 -21.911 1.00 86.88 667 PHE A C 1
ATOM 5356 O O . PHE A 1 667 ? -1.883 40.895 -22.212 1.00 86.88 667 PHE A O 1
ATOM 5363 N N . THR A 1 668 ? -3.580 41.358 -20.813 1.00 85.06 668 THR A N 1
ATOM 5364 C CA . THR A 1 668 ? -3.484 40.192 -19.931 1.00 85.06 668 THR A CA 1
ATOM 5365 C C . THR A 1 668 ? -4.757 39.357 -20.094 1.00 85.06 668 THR A C 1
ATOM 5367 O O . THR A 1 668 ? -5.860 39.888 -19.943 1.00 85.06 668 THR A O 1
ATOM 5370 N N . VAL A 1 669 ? -4.627 38.063 -20.408 1.00 85.44 669 VAL A N 1
ATOM 5371 C CA . VAL A 1 669 ? -5.759 37.147 -20.646 1.00 85.44 669 VAL A CA 1
ATOM 5372 C C . VAL A 1 669 ? -5.377 35.681 -20.409 1.00 85.44 669 VAL A C 1
ATOM 5374 O O . VAL A 1 669 ? -4.227 35.278 -20.594 1.00 85.44 669 VAL A O 1
ATOM 5377 N N . GLN A 1 670 ? -6.357 34.857 -20.041 1.00 84.88 670 GLN A N 1
ATOM 5378 C CA . GLN A 1 670 ? -6.252 33.396 -20.061 1.00 84.88 670 GLN A CA 1
ATOM 5379 C C . GLN A 1 670 ? -7.153 32.832 -21.166 1.00 84.88 670 GLN A C 1
ATOM 5381 O O . GLN A 1 670 ? -8.318 33.211 -21.250 1.00 84.88 670 GLN A O 1
ATOM 5386 N N . CYS A 1 671 ? -6.630 31.929 -21.996 1.00 81.12 671 CYS A N 1
ATOM 5387 C CA . CYS A 1 671 ? -7.373 31.308 -23.098 1.00 81.12 671 CYS A CA 1
ATOM 5388 C C . CYS A 1 671 ? -7.036 29.815 -23.237 1.00 81.12 671 CYS A C 1
ATOM 5390 O O . CYS A 1 671 ? -5.986 29.354 -22.782 1.00 81.12 671 CYS A O 1
ATOM 5392 N N . THR A 1 672 ? -7.952 29.054 -23.841 1.00 85.81 672 THR A N 1
ATOM 5393 C CA . THR A 1 672 ? -7.890 27.588 -23.925 1.00 85.81 672 THR A CA 1
ATOM 5394 C C . THR A 1 672 ? -8.122 27.132 -25.361 1.00 85.81 672 THR A C 1
ATOM 5396 O O . THR A 1 672 ? -9.189 27.364 -25.924 1.00 85.81 672 THR A O 1
ATOM 5399 N N . PHE A 1 673 ? -7.133 26.453 -25.941 1.00 85.44 673 PHE A N 1
ATOM 5400 C CA . PHE A 1 673 ? -7.153 25.969 -27.320 1.00 85.44 673 PHE A CA 1
ATOM 5401 C C . PHE A 1 673 ? -7.371 24.461 -27.357 1.00 85.44 673 PHE A C 1
ATOM 5403 O O . PHE A 1 673 ? -6.591 23.711 -26.774 1.00 85.44 673 PHE A O 1
ATOM 5410 N N . THR A 1 674 ? -8.407 24.007 -28.058 1.00 82.19 674 THR A N 1
ATOM 5411 C CA . THR A 1 674 ? -8.726 22.580 -28.210 1.00 82.19 674 THR A CA 1
ATOM 5412 C C . THR A 1 674 ? -8.212 22.062 -29.550 1.00 82.19 674 THR A C 1
ATOM 5414 O O . THR A 1 674 ? -8.501 22.643 -30.594 1.00 82.19 674 THR A O 1
ATOM 5417 N N . GLY A 1 675 ? -7.463 20.957 -29.532 1.00 75.75 675 GLY A N 1
ATOM 5418 C CA . GLY A 1 675 ? -7.013 20.286 -30.751 1.00 75.75 675 GLY A CA 1
ATOM 5419 C C . GLY A 1 675 ? -8.202 19.695 -31.511 1.00 75.75 675 GLY A C 1
ATOM 5420 O O . GLY A 1 675 ? -8.971 18.930 -30.938 1.00 75.75 675 GLY A O 1
ATOM 5421 N N . GLN A 1 676 ? -8.354 20.047 -32.787 1.00 62.91 676 GLN A N 1
ATOM 5422 C CA . GLN A 1 676 ? -9.548 19.702 -33.573 1.00 62.91 676 GLN A CA 1
ATOM 5423 C C . GLN A 1 676 ? -9.633 18.202 -33.925 1.00 62.91 676 GLN A C 1
ATOM 5425 O O . GLN A 1 676 ? -10.729 17.658 -34.044 1.00 62.91 676 GLN A O 1
ATOM 5430 N N . ASP A 1 677 ? -8.489 17.517 -34.036 1.00 62.81 677 ASP A N 1
ATOM 5431 C CA . ASP A 1 677 ? -8.412 16.117 -34.468 1.00 62.81 677 ASP A CA 1
ATOM 5432 C C . ASP A 1 677 ? -8.448 15.105 -33.307 1.00 62.81 677 ASP A C 1
ATOM 5434 O O . ASP A 1 677 ? -7.635 15.163 -32.374 1.00 62.81 677 ASP A O 1
ATOM 5438 N N . HIS A 1 678 ? -9.313 14.091 -33.432 1.00 61.66 678 HIS A N 1
ATOM 5439 C CA . HIS A 1 678 ? -9.341 12.900 -32.577 1.00 61.66 678 HIS A CA 1
ATOM 5440 C C . HIS A 1 678 ? -8.049 12.071 -32.704 1.00 61.66 678 HIS A C 1
ATOM 5442 O O . HIS A 1 678 ? -7.863 11.315 -33.658 1.00 61.66 678 HIS A O 1
ATOM 5448 N N . ALA A 1 679 ? -7.173 12.143 -31.703 1.00 58.69 679 ALA A N 1
ATOM 5449 C CA . ALA A 1 679 ? -5.928 11.385 -31.669 1.00 58.69 679 ALA A CA 1
ATOM 5450 C C . ALA A 1 679 ? -6.102 9.965 -31.097 1.00 58.69 679 ALA A C 1
ATOM 5452 O O . ALA A 1 679 ? -6.944 9.714 -30.235 1.00 58.69 679 ALA A O 1
ATOM 5453 N N . SER A 1 680 ? -5.230 9.039 -31.506 1.00 59.97 680 SER A N 1
ATOM 5454 C CA . SER A 1 680 ? -5.165 7.658 -30.992 1.00 59.97 680 SER A CA 1
ATOM 5455 C C . SER A 1 680 ? -4.399 7.510 -29.669 1.00 59.97 680 SER A C 1
ATOM 5457 O O . SER A 1 680 ? -4.358 6.426 -29.090 1.00 59.97 680 SER A O 1
ATOM 5459 N N . SER A 1 681 ? -3.784 8.584 -29.160 1.00 71.06 681 SER A N 1
ATOM 5460 C CA . SER A 1 681 ? -3.108 8.591 -27.859 1.00 71.06 681 SER A CA 1
ATOM 5461 C C . SER A 1 681 ? -3.197 9.950 -27.167 1.00 71.06 681 SER A C 1
ATOM 5463 O O . SER A 1 681 ? -3.220 10.994 -27.819 1.00 71.06 681 SER A O 1
ATOM 5465 N N . ARG A 1 682 ? -3.149 9.944 -25.827 1.00 67.75 682 ARG A N 1
ATOM 5466 C CA . ARG A 1 682 ? -3.086 11.168 -25.008 1.00 67.75 682 ARG A CA 1
ATOM 5467 C C . ARG A 1 682 ? -1.928 12.096 -25.397 1.00 67.75 682 ARG A C 1
ATOM 5469 O O . ARG A 1 682 ? -2.093 13.309 -25.381 1.00 67.75 682 ARG A O 1
ATOM 5476 N N . LYS A 1 683 ? -0.762 11.543 -25.765 1.00 74.56 683 LYS A N 1
ATOM 5477 C CA . LYS A 1 683 ? 0.387 12.355 -26.196 1.00 74.56 683 LYS A CA 1
ATOM 5478 C C . LYS A 1 683 ? 0.063 13.099 -27.491 1.00 74.56 683 LYS A C 1
ATOM 5480 O O . LYS A 1 683 ? 0.166 14.316 -27.514 1.00 74.56 683 LYS A O 1
ATOM 5485 N N . SER A 1 684 ? -0.399 12.389 -28.522 1.00 74.06 684 SER A N 1
ATOM 5486 C CA . SER A 1 684 ? -0.783 13.010 -29.797 1.00 74.06 684 SER A CA 1
ATOM 5487 C C . SER A 1 684 ? -1.944 13.999 -29.645 1.00 74.06 684 SER A C 1
ATOM 5489 O O . SER A 1 684 ? -1.957 15.001 -30.347 1.00 74.06 684 SER A O 1
ATOM 5491 N N . ALA A 1 685 ? -2.864 13.782 -28.700 1.00 76.94 685 ALA A N 1
ATOM 5492 C CA . ALA A 1 685 ? -3.902 14.759 -28.381 1.00 76.94 685 ALA A CA 1
ATOM 5493 C C . ALA A 1 685 ? -3.302 16.076 -27.851 1.00 76.94 685 ALA A C 1
ATOM 5495 O O . ALA A 1 685 ? -3.636 17.145 -28.356 1.00 76.94 685 ALA A O 1
ATOM 5496 N N . HIS A 1 686 ? -2.369 16.011 -26.889 1.00 80.88 686 HIS A N 1
ATOM 5497 C CA . HIS A 1 686 ? -1.661 17.202 -26.402 1.00 80.88 686 HIS A CA 1
ATOM 5498 C C . HIS A 1 686 ? -0.845 17.905 -27.502 1.00 80.88 686 HIS A C 1
ATOM 5500 O O . HIS A 1 686 ? -0.808 19.132 -27.516 1.00 80.88 686 HIS A O 1
ATOM 5506 N N . GLU A 1 687 ? -0.223 17.167 -28.433 1.00 83.06 687 GLU A N 1
ATOM 5507 C CA . GLU A 1 687 ? 0.452 17.776 -29.594 1.00 83.06 687 GLU A CA 1
ATOM 5508 C C . GLU A 1 687 ? -0.547 18.511 -30.509 1.00 83.06 687 GLU A C 1
ATOM 5510 O O . GLU A 1 687 ? -0.262 19.623 -30.946 1.00 83.06 687 GLU A O 1
ATOM 5515 N N . ASN A 1 688 ? -1.738 17.946 -30.752 1.00 81.12 688 ASN A N 1
ATOM 5516 C CA . ASN A 1 688 ? -2.791 18.592 -31.548 1.00 81.12 688 ASN A CA 1
ATOM 5517 C C . ASN A 1 688 ? -3.309 19.879 -30.877 1.00 81.12 688 ASN A C 1
ATOM 5519 O O . ASN A 1 688 ? -3.530 20.881 -31.556 1.00 81.12 688 ASN A O 1
ATOM 5523 N N . ALA A 1 689 ? -3.460 19.878 -29.549 1.00 83.88 689 ALA A N 1
ATOM 5524 C CA . ALA A 1 689 ? -3.817 21.074 -28.785 1.00 83.88 689 ALA A CA 1
ATOM 5525 C C . ALA A 1 689 ? -2.712 22.142 -28.839 1.00 83.88 689 ALA A C 1
ATOM 5527 O O . ALA A 1 689 ? -2.989 23.307 -29.118 1.00 83.88 689 ALA A O 1
ATOM 5528 N N . ALA A 1 690 ? -1.449 21.741 -28.649 1.00 83.88 690 ALA A N 1
ATOM 5529 C CA . ALA A 1 690 ? -0.298 22.635 -28.776 1.00 83.88 690 ALA A CA 1
ATOM 5530 C C . ALA A 1 690 ? -0.199 23.256 -30.179 1.00 83.88 690 ALA A C 1
ATOM 5532 O O . ALA A 1 690 ? 0.115 24.436 -30.306 1.00 83.88 690 ALA A O 1
ATOM 5533 N N . LYS A 1 691 ? -0.496 22.477 -31.226 1.00 84.75 691 LYS A N 1
ATOM 5534 C CA . LYS A 1 691 ? -0.506 22.922 -32.624 1.00 84.75 691 LYS A CA 1
ATOM 5535 C C . LYS A 1 691 ? -1.566 23.998 -32.884 1.00 84.75 691 LYS A C 1
ATOM 5537 O O . LYS A 1 691 ? -1.234 25.010 -33.496 1.00 84.75 691 LYS A O 1
ATOM 5542 N N . GLU A 1 692 ? -2.803 23.827 -32.403 1.00 84.38 692 GLU A N 1
ATOM 5543 C CA . GLU A 1 692 ? -3.838 24.872 -32.536 1.00 84.38 692 GLU A CA 1
ATOM 5544 C C . GLU A 1 692 ? -3.501 26.105 -31.685 1.00 84.38 692 GLU A C 1
ATOM 5546 O O . GLU A 1 692 ? -3.669 27.224 -32.160 1.00 84.38 692 GLU A O 1
ATOM 5551 N N . GLY A 1 693 ? -2.931 25.931 -30.486 1.00 84.62 693 GLY A N 1
ATOM 5552 C CA . GLY A 1 693 ? -2.425 27.050 -29.682 1.00 84.62 693 GLY A CA 1
ATOM 5553 C C . GLY A 1 693 ? -1.331 27.852 -30.396 1.00 84.62 693 GLY A C 1
ATOM 5554 O O . GLY A 1 693 ? -1.415 29.073 -30.474 1.00 84.62 693 GLY A O 1
ATOM 5555 N N . LEU A 1 694 ? -0.347 27.179 -31.001 1.00 84.19 694 LEU A N 1
ATOM 5556 C CA . LEU A 1 694 ? 0.687 27.823 -31.822 1.00 84.19 694 LEU A CA 1
ATOM 5557 C C . LEU A 1 694 ? 0.099 28.540 -33.048 1.00 84.19 694 LEU A C 1
ATOM 5559 O O . LEU A 1 694 ? 0.536 29.644 -33.364 1.00 84.19 694 LEU A O 1
ATOM 5563 N N . ARG A 1 695 ? -0.903 27.953 -33.722 1.00 85.06 695 ARG A N 1
ATOM 5564 C CA . ARG A 1 695 ? -1.589 28.592 -34.861 1.00 85.06 695 ARG A CA 1
ATOM 5565 C C . ARG A 1 695 ? -2.334 29.857 -34.430 1.00 85.06 695 ARG A C 1
ATOM 5567 O O . ARG A 1 695 ? -2.226 30.885 -35.091 1.00 85.06 695 ARG A O 1
ATOM 5574 N N . ARG A 1 696 ? -3.078 29.784 -33.323 1.00 83.62 696 ARG A N 1
ATOM 5575 C CA . ARG A 1 696 ? -3.897 30.886 -32.796 1.00 83.62 696 ARG A CA 1
ATOM 5576 C C . ARG A 1 696 ? -3.062 32.036 -32.241 1.00 83.62 696 ARG A C 1
ATOM 5578 O O . ARG A 1 696 ? -3.481 33.176 -32.368 1.00 83.62 696 ARG A O 1
ATOM 5585 N N . LEU A 1 697 ? -1.891 31.759 -31.666 1.00 86.81 697 LEU A N 1
ATOM 5586 C CA . LEU A 1 697 ? -1.023 32.770 -31.046 1.00 86.81 697 LEU A CA 1
ATOM 5587 C C . LEU A 1 697 ? -0.043 33.458 -32.009 1.00 86.81 697 LEU A C 1
ATOM 5589 O O . LEU A 1 697 ? 0.577 34.445 -31.625 1.00 86.81 697 LEU A O 1
ATOM 5593 N N . ALA A 1 698 ? 0.080 32.996 -33.257 1.00 83.56 698 ALA A N 1
ATOM 5594 C CA . ALA A 1 698 ? 0.974 33.585 -34.261 1.00 83.56 698 ALA A CA 1
ATOM 5595 C C . ALA A 1 698 ? 0.814 35.112 -34.531 1.00 83.56 698 ALA A C 1
ATOM 5597 O O . ALA A 1 698 ? 1.811 35.725 -34.928 1.00 83.56 698 ALA A O 1
ATOM 5598 N N . PRO A 1 699 ? -0.364 35.754 -34.325 1.00 81.44 699 PRO A N 1
ATOM 5599 C CA . PRO A 1 699 ? -0.513 37.214 -34.420 1.00 81.44 699 PRO A CA 1
ATOM 5600 C C . PRO A 1 699 ? 0.038 38.012 -33.225 1.00 81.44 699 PRO A C 1
ATOM 5602 O O . PRO A 1 699 ? 0.088 39.238 -33.306 1.00 81.44 699 PRO A O 1
ATOM 5605 N N . VAL A 1 700 ? 0.398 37.356 -32.116 1.00 82.94 700 VAL A N 1
ATOM 5606 C CA . VAL A 1 700 ? 0.935 37.999 -30.904 1.00 82.94 700 VAL A CA 1
ATOM 5607 C C . VAL A 1 700 ? 2.440 38.210 -31.068 1.00 82.94 700 VAL A C 1
ATOM 5609 O O . VAL A 1 700 ? 3.176 37.264 -31.355 1.00 82.94 700 VAL A O 1
ATOM 5612 N N . SER A 1 701 ? 2.907 39.441 -30.866 1.00 77.88 701 SER A N 1
ATOM 5613 C CA . SER A 1 701 ? 4.281 39.870 -31.153 1.00 77.88 701 SER A CA 1
ATOM 5614 C C . SER A 1 701 ? 5.333 39.041 -30.408 1.00 77.88 701 SER A C 1
ATOM 5616 O O . SER A 1 701 ? 6.335 38.638 -30.994 1.00 77.88 701 SER A O 1
ATOM 5618 N N . GLU A 1 702 ? 5.088 38.718 -29.136 1.00 75.12 702 GLU A N 1
ATOM 5619 C CA . GLU A 1 702 ? 5.989 37.929 -28.286 1.00 75.12 702 GLU A CA 1
ATOM 5620 C C . GLU A 1 702 ? 6.061 36.439 -28.681 1.00 75.12 702 GLU A C 1
ATOM 5622 O O . GLU A 1 702 ? 6.967 35.724 -28.246 1.00 75.12 702 GLU A O 1
ATOM 5627 N N . PHE A 1 703 ? 5.131 35.962 -29.517 1.00 74.69 703 PHE A N 1
ATOM 5628 C CA . PHE A 1 703 ? 5.031 34.566 -29.959 1.00 74.69 703 PHE A CA 1
ATOM 5629 C C . PHE A 1 703 ? 5.220 34.374 -31.466 1.00 74.69 703 PHE A C 1
ATOM 5631 O O . PHE A 1 703 ? 5.119 33.246 -31.956 1.00 74.69 703 PHE A O 1
ATOM 5638 N N . HIS A 1 704 ? 5.534 35.441 -32.203 1.00 66.94 704 HIS A N 1
ATOM 5639 C CA . HIS A 1 704 ? 5.646 35.401 -33.652 1.00 66.94 704 HIS A CA 1
ATOM 5640 C C . HIS A 1 704 ? 6.801 34.498 -34.124 1.00 66.94 704 HIS A C 1
ATOM 5642 O O . HIS A 1 704 ? 7.985 34.823 -34.003 1.00 66.94 704 HIS A O 1
ATOM 5648 N N . THR A 1 705 ? 6.463 33.343 -34.701 1.00 54.88 705 THR A N 1
ATOM 5649 C CA . THR A 1 705 ? 7.432 32.450 -35.344 1.00 54.88 705 THR A CA 1
ATOM 5650 C C . THR A 1 705 ? 7.603 32.823 -36.813 1.00 54.88 705 THR A C 1
ATOM 5652 O O . THR A 1 705 ? 6.649 32.703 -37.581 1.00 54.88 705 THR A O 1
ATOM 5655 N N . GLY A 1 706 ? 8.823 33.208 -37.204 1.00 47.78 706 GLY A N 1
ATOM 5656 C CA . GLY A 1 706 ? 9.179 33.499 -38.598 1.00 47.78 706 GLY A CA 1
ATOM 5657 C C . GLY A 1 706 ? 8.740 32.400 -39.577 1.00 47.78 706 GLY A C 1
ATOM 5658 O O . GLY A 1 706 ? 8.703 31.216 -39.239 1.00 47.78 706 GLY A O 1
ATOM 5659 N N . THR A 1 707 ? 8.373 32.816 -40.785 1.00 44.06 707 THR A N 1
ATOM 5660 C CA . THR A 1 707 ? 7.491 32.102 -41.720 1.00 44.06 707 THR A CA 1
ATOM 5661 C C . THR A 1 707 ? 8.001 30.750 -42.246 1.00 44.06 707 THR A C 1
ATOM 5663 O O . THR A 1 707 ? 8.560 30.666 -43.335 1.00 44.06 707 THR A O 1
ATOM 5666 N N . SER A 1 708 ? 7.689 29.660 -41.532 1.00 41.50 708 SER A N 1
ATOM 5667 C CA . SER A 1 708 ? 7.352 28.349 -42.124 1.00 41.50 708 SER A CA 1
ATOM 5668 C C . SER A 1 708 ? 6.709 27.407 -41.093 1.00 41.50 708 SER A C 1
ATOM 5670 O O . SER A 1 708 ? 7.324 27.080 -40.079 1.00 41.50 708 SER A O 1
ATOM 5672 N N . PHE A 1 709 ? 5.488 26.925 -41.354 1.00 46.97 709 PHE A N 1
ATOM 5673 C CA . PHE A 1 709 ? 4.801 25.924 -40.517 1.00 46.97 709 PHE A CA 1
ATOM 5674 C C . PHE A 1 709 ? 5.100 24.488 -40.999 1.00 46.97 709 PHE A C 1
ATOM 5676 O O . PHE A 1 709 ? 4.215 23.748 -41.429 1.00 46.97 709 PHE A O 1
ATOM 5683 N N . GLU A 1 710 ? 6.369 24.077 -40.928 1.00 46.12 710 GLU A N 1
ATOM 5684 C CA . GLU A 1 710 ? 6.757 22.681 -41.179 1.00 46.12 710 GLU A CA 1
ATOM 5685 C C . GLU A 1 710 ? 6.211 21.709 -40.102 1.00 46.12 710 GLU A C 1
ATOM 5687 O O . GLU A 1 710 ? 5.966 22.102 -38.952 1.00 46.12 710 GLU A O 1
ATOM 5692 N N . PRO A 1 711 ? 6.017 20.414 -40.434 1.00 47.22 711 PRO A N 1
ATOM 5693 C CA . PRO A 1 711 ? 5.471 19.412 -39.515 1.00 47.22 711 PRO A CA 1
ATOM 5694 C C . PRO A 1 711 ? 6.483 18.974 -38.435 1.00 47.22 711 PRO A C 1
ATOM 5696 O O . PRO A 1 711 ? 7.071 17.893 -38.494 1.00 47.22 711 PRO A O 1
ATOM 5699 N N . MET A 1 712 ? 6.683 19.814 -37.414 1.00 52.88 712 MET A N 1
ATOM 5700 C CA . MET A 1 712 ? 7.529 19.504 -36.256 1.00 52.88 712 MET A CA 1
ATOM 5701 C C . MET A 1 712 ? 6.918 18.412 -35.363 1.00 52.88 712 MET A C 1
ATOM 5703 O O . MET A 1 712 ? 5.746 18.461 -35.004 1.00 52.88 712 MET A O 1
ATOM 5707 N N . VAL A 1 713 ? 7.740 17.463 -34.903 1.00 52.56 713 VAL A N 1
ATOM 5708 C CA . VAL A 1 713 ? 7.303 16.318 -34.069 1.00 52.56 713 VAL A CA 1
ATOM 5709 C C . VAL A 1 713 ? 7.364 16.627 -32.557 1.00 52.56 713 VAL A C 1
ATOM 5711 O O . VAL A 1 713 ? 7.653 15.744 -31.750 1.00 52.56 713 VAL A O 1
ATOM 5714 N N . ASN A 1 714 ? 7.154 17.891 -32.160 1.00 71.06 714 ASN A N 1
ATOM 5715 C CA . ASN A 1 714 ? 7.043 18.312 -30.752 1.00 71.06 714 ASN A CA 1
ATOM 5716 C C . ASN A 1 714 ? 6.443 19.730 -30.608 1.00 71.06 714 ASN A C 1
ATOM 5718 O O . ASN A 1 714 ? 7.115 20.675 -30.182 1.00 71.06 714 ASN A O 1
ATOM 5722 N N . TYR A 1 715 ? 5.175 19.897 -30.990 1.00 80.88 715 TYR A N 1
ATOM 5723 C CA . TYR A 1 715 ? 4.459 21.166 -30.815 1.00 80.88 715 TYR A CA 1
ATOM 5724 C C . TYR A 1 715 ? 4.339 21.537 -29.330 1.00 80.88 715 TYR A C 1
ATOM 5726 O O . TYR A 1 715 ? 4.442 22.713 -28.977 1.00 80.88 715 TYR A O 1
ATOM 5734 N N . ARG A 1 716 ? 4.191 20.537 -28.450 1.00 81.38 716 ARG A N 1
ATOM 5735 C CA . ARG A 1 716 ? 4.050 20.722 -27.002 1.00 81.38 716 ARG A CA 1
ATOM 5736 C C . ARG A 1 716 ? 5.250 21.420 -26.371 1.00 81.38 716 ARG A C 1
ATOM 5738 O O . ARG A 1 716 ? 5.068 22.432 -25.692 1.00 81.38 716 ARG A O 1
ATOM 5745 N N . ASN A 1 717 ? 6.465 20.923 -26.618 1.00 82.25 717 ASN A N 1
ATOM 5746 C CA . ASN A 1 717 ? 7.672 21.579 -26.117 1.00 82.25 717 ASN A CA 1
ATOM 5747 C C . ASN A 1 717 ? 7.879 22.938 -26.790 1.00 82.25 717 ASN A C 1
ATOM 5749 O O . ASN A 1 717 ? 8.319 23.864 -26.120 1.00 82.25 717 ASN A O 1
ATOM 5753 N N . ARG A 1 718 ? 7.531 23.101 -28.076 1.00 80.75 718 ARG A N 1
ATOM 5754 C CA . ARG A 1 718 ? 7.714 24.390 -28.757 1.00 80.75 718 ARG A CA 1
ATOM 5755 C C . ARG A 1 718 ? 6.825 25.495 -28.182 1.00 80.75 718 ARG A C 1
ATOM 5757 O O . ARG A 1 718 ? 7.303 26.610 -27.986 1.00 80.75 718 ARG A O 1
ATOM 5764 N N . LEU A 1 719 ? 5.568 25.196 -27.857 1.00 81.81 719 LEU A N 1
ATOM 5765 C CA . LEU A 1 719 ? 4.696 26.153 -27.169 1.00 81.81 719 LEU A CA 1
ATOM 5766 C C . LEU A 1 719 ? 5.225 26.465 -25.755 1.00 81.81 719 LEU A C 1
ATOM 5768 O O . LEU A 1 719 ? 5.208 27.617 -25.333 1.00 81.81 719 LEU A O 1
ATOM 5772 N N . GLN A 1 720 ? 5.782 25.471 -25.054 1.00 83.19 720 GLN A N 1
ATOM 5773 C CA . GLN A 1 720 ? 6.422 25.673 -23.749 1.00 83.19 720 GLN A CA 1
ATOM 5774 C C . GLN A 1 720 ? 7.694 26.546 -23.832 1.00 83.19 720 GLN A C 1
ATOM 5776 O O . GLN A 1 720 ? 7.853 27.450 -23.015 1.00 83.19 720 GLN A O 1
ATOM 5781 N N . GLU A 1 721 ? 8.561 26.340 -24.833 1.00 82.19 721 GLU A N 1
ATOM 5782 C CA . GLU A 1 721 ? 9.741 27.181 -25.101 1.00 82.19 721 GLU A CA 1
ATOM 5783 C C . GLU A 1 721 ? 9.369 28.647 -25.337 1.00 82.19 721 GLU A C 1
ATOM 5785 O O . GLU A 1 721 ? 10.059 29.541 -24.851 1.00 82.19 721 GLU A O 1
ATOM 5790 N N . LEU A 1 722 ? 8.315 28.899 -26.121 1.00 80.69 722 LEU A N 1
ATOM 5791 C CA . LEU A 1 722 ? 7.892 30.255 -26.467 1.00 80.69 722 LEU A CA 1
ATOM 5792 C C . LEU A 1 722 ? 7.351 30.997 -25.241 1.00 80.69 722 LEU A C 1
ATOM 5794 O O . LEU A 1 722 ? 7.778 32.118 -24.981 1.00 80.69 722 LEU A O 1
ATOM 5798 N N . PHE A 1 723 ? 6.511 30.352 -24.427 1.00 84.62 723 PHE A N 1
ATOM 5799 C CA . PHE A 1 723 ? 6.036 30.934 -23.166 1.00 84.62 723 PHE A CA 1
ATOM 5800 C C . PHE A 1 723 ? 7.177 31.167 -22.171 1.00 84.62 723 PHE A C 1
ATOM 5802 O O . PHE A 1 723 ? 7.241 32.231 -21.560 1.00 84.62 723 PHE A O 1
ATOM 5809 N N . GLN A 1 724 ? 8.137 30.243 -22.076 1.00 82.94 724 GLN A N 1
ATOM 5810 C CA . GLN A 1 724 ? 9.316 30.429 -21.230 1.00 82.94 724 GLN A CA 1
ATOM 5811 C C . GLN A 1 724 ? 10.214 31.585 -21.714 1.00 82.94 724 GLN A C 1
ATOM 5813 O O . GLN A 1 724 ? 10.742 32.327 -20.888 1.00 82.94 724 GLN A O 1
ATOM 5818 N N . LYS A 1 725 ? 10.362 31.788 -23.032 1.00 82.25 725 LYS A N 1
ATOM 5819 C CA . LYS A 1 725 ? 11.119 32.916 -23.614 1.00 82.25 725 LYS A CA 1
ATOM 5820 C C . LYS A 1 725 ? 10.413 34.263 -23.463 1.00 82.25 725 LYS A C 1
ATOM 5822 O O . LYS A 1 725 ? 11.085 35.259 -23.227 1.00 82.25 725 LYS A O 1
ATOM 5827 N N . ALA A 1 726 ? 9.085 34.286 -23.545 1.00 77.12 726 ALA A N 1
ATOM 5828 C CA . ALA A 1 726 ? 8.267 35.469 -23.280 1.00 77.12 726 ALA A CA 1
ATOM 5829 C C . ALA A 1 726 ? 8.093 35.772 -21.772 1.00 77.12 726 ALA A C 1
ATOM 5831 O O . ALA A 1 726 ? 7.391 36.717 -21.418 1.00 77.12 726 ALA A O 1
ATOM 5832 N N . ASN A 1 727 ? 8.713 34.975 -20.886 1.00 81.81 727 ASN A N 1
ATOM 5833 C CA . ASN A 1 727 ? 8.596 35.057 -19.425 1.00 81.81 727 ASN A CA 1
ATOM 5834 C C . ASN A 1 727 ? 7.142 34.938 -18.906 1.00 81.81 727 ASN A C 1
ATOM 5836 O O . ASN A 1 727 ? 6.735 35.616 -17.963 1.00 81.81 727 ASN A O 1
ATOM 5840 N N . GLN A 1 728 ? 6.355 34.072 -19.551 1.00 82.94 728 GLN A N 1
ATOM 5841 C CA . GLN A 1 728 ? 4.936 33.823 -19.281 1.00 82.94 728 GLN A CA 1
ATOM 5842 C C . GLN A 1 728 ? 4.717 32.496 -18.533 1.00 82.94 728 GLN A C 1
ATOM 5844 O O . GLN A 1 728 ? 5.611 31.652 -18.440 1.00 82.94 728 GLN A O 1
ATOM 5849 N N . GLU A 1 729 ? 3.511 32.288 -17.996 1.00 81.00 729 GLU A N 1
ATOM 5850 C CA . GLU A 1 729 ? 3.174 31.043 -17.291 1.00 81.00 729 GLU A CA 1
ATOM 5851 C C . GLU A 1 729 ? 3.107 29.851 -18.255 1.00 81.00 729 GLU A C 1
ATOM 5853 O O . GLU A 1 729 ? 2.557 29.946 -19.352 1.00 81.00 729 GLU A O 1
ATOM 5858 N N . LEU A 1 730 ? 3.682 28.713 -17.850 1.00 82.81 730 LEU A N 1
ATOM 5859 C CA . LEU A 1 730 ? 3.844 27.571 -18.748 1.00 82.81 730 LEU A CA 1
ATOM 5860 C C . LEU A 1 730 ? 2.483 26.977 -19.180 1.00 82.81 730 LEU A C 1
ATOM 5862 O O . LEU A 1 730 ? 1.610 26.786 -18.331 1.00 82.81 730 LEU A O 1
ATOM 5866 N N . PRO A 1 731 ? 2.312 26.614 -20.469 1.00 86.31 731 PRO A N 1
ATOM 5867 C CA . PRO A 1 731 ? 1.080 26.027 -20.988 1.00 86.31 731 PRO A CA 1
ATOM 5868 C C . PRO A 1 731 ? 0.642 24.772 -20.220 1.00 86.31 731 PRO A C 1
ATOM 5870 O O . PRO A 1 731 ? 1.381 23.788 -20.118 1.00 86.31 731 PRO A O 1
ATOM 5873 N N . THR A 1 732 ? -0.591 24.791 -19.717 1.00 81.88 732 THR A N 1
ATOM 5874 C CA . THR A 1 732 ? -1.222 23.659 -19.020 1.00 81.88 732 THR A CA 1
ATOM 5875 C C . THR A 1 732 ? -2.053 22.839 -20.003 1.00 81.88 732 THR A C 1
ATOM 5877 O O . THR A 1 732 ? -2.653 23.399 -20.911 1.00 81.88 732 THR A O 1
ATOM 5880 N N . TYR A 1 733 ? -2.069 21.511 -19.868 1.00 83.50 733 TYR A N 1
ATOM 5881 C CA . TYR A 1 733 ? -2.643 20.603 -20.870 1.00 83.50 733 TYR A CA 1
ATOM 5882 C C . TYR A 1 733 ? -3.622 19.612 -20.237 1.00 83.50 733 TYR A C 1
ATOM 5884 O O . TYR A 1 733 ? -3.282 18.980 -19.235 1.00 83.50 733 TYR A O 1
ATOM 5892 N N . GLU A 1 734 ? -4.792 19.427 -20.852 1.00 78.00 734 GLU A N 1
ATOM 5893 C CA . GLU A 1 734 ? -5.854 18.543 -20.356 1.00 78.00 734 GLU A CA 1
ATOM 5894 C C . GLU A 1 734 ? -6.391 17.626 -21.465 1.00 78.00 734 GLU A C 1
ATOM 5896 O O . GLU A 1 734 ? -6.598 18.057 -22.596 1.00 78.00 734 GLU A O 1
ATOM 5901 N N . ILE A 1 735 ? -6.650 16.348 -21.158 1.00 68.81 735 ILE A N 1
ATOM 5902 C CA . ILE A 1 735 ? -7.221 15.398 -22.129 1.00 68.81 735 ILE A CA 1
ATOM 5903 C C . ILE A 1 735 ? -8.749 15.439 -22.079 1.00 68.81 735 ILE A C 1
ATOM 5905 O O . ILE A 1 735 ? -9.362 14.973 -21.117 1.00 68.81 735 ILE A O 1
ATOM 5909 N N . ILE A 1 736 ? -9.352 15.870 -23.182 1.00 65.81 736 ILE A N 1
ATOM 5910 C CA . ILE A 1 736 ? -10.789 15.796 -23.442 1.00 65.81 736 ILE A CA 1
ATOM 5911 C C . ILE A 1 736 ? -11.078 14.410 -24.039 1.00 65.81 736 ILE A C 1
ATOM 5913 O O . ILE A 1 736 ? -10.908 14.143 -25.231 1.00 65.81 736 ILE A O 1
ATOM 5917 N N . HIS A 1 737 ? -11.454 13.472 -23.174 1.00 46.88 737 HIS A N 1
ATOM 5918 C CA . HIS A 1 737 ? -11.759 12.096 -23.561 1.00 46.88 737 HIS A CA 1
ATOM 5919 C C . HIS A 1 737 ? -13.160 11.970 -24.184 1.00 46.88 737 HIS A C 1
ATOM 5921 O O . HIS A 1 737 ? -14.140 11.949 -23.444 1.00 46.88 737 HIS A O 1
ATOM 5927 N N . ASN A 1 738 ? -13.246 11.720 -25.497 1.00 35.88 738 ASN A N 1
ATOM 5928 C CA . ASN A 1 738 ? -14.418 11.058 -26.087 1.00 35.88 738 ASN A CA 1
ATOM 5929 C C . ASN A 1 738 ? -14.252 9.530 -25.925 1.00 35.88 738 ASN A C 1
ATOM 5931 O O . ASN A 1 738 ? -13.415 8.923 -26.589 1.00 35.88 738 ASN A O 1
ATOM 5935 N N . ASN A 1 739 ? -14.996 8.836 -25.066 1.00 34.50 739 ASN A N 1
ATOM 5936 C CA . ASN A 1 739 ? -16.056 9.313 -24.182 1.00 34.50 739 ASN A CA 1
ATOM 5937 C C . ASN A 1 739 ? -16.086 8.497 -22.884 1.00 34.50 739 ASN A C 1
ATOM 5939 O O . ASN A 1 739 ? -15.853 7.288 -22.889 1.00 34.50 739 ASN A O 1
ATOM 5943 N N . ALA A 1 740 ? -16.484 9.150 -21.798 1.00 29.97 740 ALA A N 1
ATOM 5944 C CA . ALA A 1 740 ? -17.597 8.630 -21.019 1.00 29.97 740 ALA A CA 1
ATOM 5945 C C . ALA A 1 740 ? -18.733 9.632 -21.236 1.00 29.97 740 ALA A C 1
ATOM 5947 O O . ALA A 1 740 ? -18.707 10.708 -20.644 1.00 29.97 740 ALA A O 1
ATOM 5948 N N . VAL A 1 741 ? -19.679 9.314 -22.129 1.00 40.34 741 VAL A N 1
ATOM 5949 C CA . VAL A 1 741 ? -20.927 10.082 -22.172 1.00 40.34 741 VAL A CA 1
ATOM 5950 C C . VAL A 1 741 ? -21.565 9.867 -20.810 1.00 40.34 741 VAL A C 1
ATOM 5952 O O . VAL A 1 741 ? -21.694 8.724 -20.364 1.00 40.34 741 VAL A O 1
ATOM 5955 N N . GLU A 1 742 ? -21.925 10.948 -20.129 1.00 43.47 742 GLU A N 1
ATOM 5956 C CA . GLU A 1 742 ? -22.778 10.829 -18.957 1.00 43.47 742 GLU A CA 1
ATOM 5957 C C . GLU A 1 742 ? -24.181 10.481 -19.451 1.00 43.47 742 GLU A C 1
ATOM 5959 O O . GLU A 1 742 ? -24.998 11.342 -19.764 1.00 43.47 742 GLU A O 1
ATOM 5964 N N . GLU A 1 743 ? -24.409 9.182 -19.617 1.00 47.44 743 GLU A N 1
ATOM 5965 C CA . GLU A 1 743 ? -25.666 8.618 -20.071 1.00 47.44 743 GLU A CA 1
ATOM 5966 C C . GLU A 1 743 ? -26.608 8.508 -18.875 1.00 47.44 743 GLU A C 1
ATOM 5968 O O . GLU A 1 743 ? -26.609 7.554 -18.095 1.00 47.44 743 GLU A O 1
ATOM 5973 N N . PHE A 1 744 ? -27.386 9.566 -18.686 1.00 59.97 744 PHE A N 1
ATOM 5974 C CA . PHE A 1 744 ? -28.370 9.664 -17.630 1.00 59.97 744 PHE A CA 1
ATOM 5975 C C . PHE A 1 744 ? -29.622 8.887 -18.020 1.00 59.97 744 PHE A C 1
ATOM 5977 O O . PHE A 1 744 ? -30.282 9.212 -19.005 1.00 59.97 744 PHE A O 1
ATOM 5984 N N . ARG A 1 745 ? -30.002 7.909 -17.201 1.00 65.62 745 ARG A N 1
ATOM 5985 C CA . ARG A 1 745 ? -31.350 7.339 -17.214 1.00 65.62 745 ARG A CA 1
ATOM 5986 C C . ARG A 1 745 ? -32.100 7.876 -16.002 1.00 65.62 745 ARG A C 1
ATOM 5988 O O . ARG A 1 745 ? -31.560 7.905 -14.891 1.00 65.62 745 ARG A O 1
ATOM 5995 N N . SER A 1 746 ? -33.318 8.360 -16.214 1.00 72.50 746 SER A N 1
ATOM 5996 C CA . SER A 1 746 ? -34.153 8.897 -15.140 1.00 72.50 746 SER A CA 1
ATOM 5997 C C . SER A 1 746 ? -35.295 7.946 -14.819 1.00 72.50 746 SER A C 1
ATOM 5999 O O . SER A 1 746 ? -35.866 7.322 -15.710 1.00 72.50 746 SER A O 1
ATOM 6001 N N . THR A 1 747 ? -35.616 7.841 -13.533 1.00 76.38 747 THR A N 1
ATOM 6002 C CA . THR A 1 747 ? -36.838 7.221 -13.026 1.00 76.38 747 THR A CA 1
ATOM 6003 C C . THR A 1 747 ? -37.709 8.313 -12.420 1.00 76.38 747 THR A C 1
ATOM 6005 O O . THR A 1 747 ? -37.271 8.987 -11.486 1.00 76.38 747 THR A O 1
ATOM 6008 N N . VAL A 1 748 ? -38.939 8.485 -12.905 1.00 81.38 748 VAL A N 1
ATOM 6009 C CA . VAL A 1 748 ? -39.941 9.325 -12.239 1.00 81.38 748 VAL A CA 1
ATOM 6010 C C . VAL A 1 748 ? -40.871 8.461 -11.395 1.00 81.38 748 VAL A C 1
ATOM 6012 O O . VAL A 1 748 ? -41.511 7.531 -11.883 1.00 81.38 748 VAL A O 1
ATOM 6015 N N . THR A 1 749 ? -40.940 8.778 -10.108 1.00 79.56 749 THR A N 1
ATOM 6016 C CA . THR A 1 749 ? -41.790 8.120 -9.118 1.00 79.56 749 THR A CA 1
ATOM 6017 C C . THR A 1 749 ? -42.939 9.053 -8.750 1.00 79.56 749 THR A C 1
ATOM 6019 O O . THR A 1 749 ? -42.725 10.180 -8.297 1.00 79.56 749 THR A O 1
ATOM 6022 N N . ILE A 1 750 ? -44.166 8.579 -8.953 1.00 76.69 750 ILE A N 1
ATOM 6023 C CA . ILE A 1 750 ? -45.405 9.350 -8.853 1.00 76.69 750 ILE A CA 1
ATOM 6024 C C . ILE A 1 750 ? -46.348 8.618 -7.897 1.00 76.69 750 ILE A C 1
ATOM 6026 O O . ILE A 1 750 ? -46.696 7.454 -8.103 1.00 76.69 750 ILE A O 1
ATOM 6030 N N . TYR A 1 751 ? -46.771 9.303 -6.839 1.00 73.69 751 TYR A N 1
ATOM 6031 C CA . TYR A 1 751 ? -47.728 8.775 -5.872 1.00 73.69 751 TYR A CA 1
ATOM 6032 C C . TYR A 1 751 ? -49.133 9.209 -6.295 1.00 73.69 751 TYR A C 1
ATOM 6034 O O . TYR A 1 751 ? -49.544 10.328 -6.006 1.00 73.69 751 TYR A O 1
ATOM 6042 N N . ILE A 1 752 ? -49.864 8.336 -6.991 1.00 69.44 752 ILE A N 1
ATOM 6043 C CA . ILE A 1 752 ? -51.278 8.558 -7.326 1.00 69.44 752 ILE A CA 1
ATOM 6044 C C . ILE A 1 752 ? -52.108 7.651 -6.423 1.00 69.44 752 ILE A C 1
ATOM 6046 O O . ILE A 1 752 ? -52.215 6.455 -6.677 1.00 69.44 752 ILE A O 1
ATOM 6050 N N . LYS A 1 753 ? -52.641 8.206 -5.331 1.00 68.81 753 LYS A N 1
ATOM 6051 C CA . LYS A 1 753 ? -53.266 7.420 -4.258 1.00 68.81 753 LYS A CA 1
ATOM 6052 C C . LYS A 1 753 ? -54.611 6.811 -4.662 1.00 68.81 753 LYS A C 1
ATOM 6054 O O . LYS A 1 753 ? -54.939 5.716 -4.218 1.00 68.81 753 LYS A O 1
ATOM 6059 N N . GLU A 1 754 ? -55.388 7.505 -5.491 1.00 71.69 754 GLU A N 1
ATOM 6060 C CA . GLU A 1 754 ? -56.684 7.034 -5.992 1.00 71.69 754 GLU A CA 1
ATOM 6061 C C . GLU A 1 754 ? -56.762 7.263 -7.509 1.00 71.69 754 GLU A C 1
ATOM 6063 O O . GLU A 1 754 ? -56.506 8.365 -7.993 1.00 71.69 754 GLU A O 1
ATOM 6068 N N . LEU A 1 75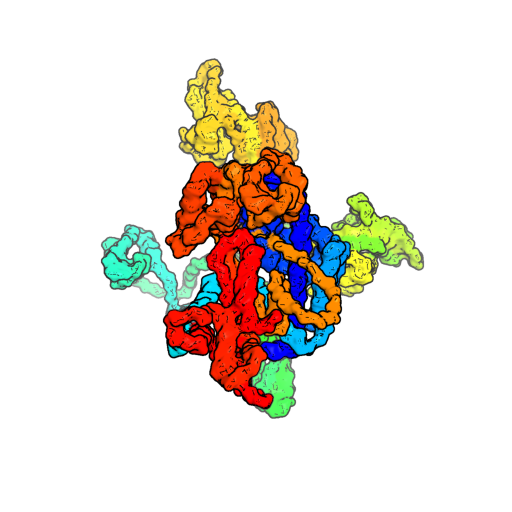5 ? -57.104 6.211 -8.257 1.00 72.56 755 LEU A N 1
ATOM 6069 C CA . LEU A 1 755 ? -57.355 6.235 -9.697 1.00 72.56 755 LEU A CA 1
ATOM 6070 C C . LEU A 1 755 ? -58.851 6.054 -9.957 1.00 72.56 755 LEU A C 1
ATOM 6072 O O . LEU A 1 755 ? -59.419 5.009 -9.633 1.00 72.56 755 LEU A O 1
ATOM 6076 N N . ASP A 1 756 ? -59.478 7.066 -10.554 1.00 71.00 756 ASP A N 1
ATOM 6077 C CA . ASP A 1 756 ? -60.891 7.045 -10.931 1.00 71.00 756 ASP A CA 1
ATOM 6078 C C . ASP A 1 756 ? -61.065 6.604 -12.391 1.00 71.00 756 ASP A C 1
ATOM 6080 O O . ASP A 1 756 ? -60.473 7.181 -13.305 1.00 71.00 756 ASP A O 1
ATOM 6084 N N . PHE A 1 757 ? -61.903 5.590 -12.609 1.00 76.50 757 PHE A N 1
ATOM 6085 C CA . PHE A 1 757 ? -62.294 5.111 -13.934 1.00 76.50 757 PHE A CA 1
ATOM 6086 C C . PHE A 1 757 ? -63.781 5.429 -14.133 1.00 76.50 757 PHE A C 1
ATOM 6088 O O . PHE A 1 757 ? -64.641 4.658 -13.699 1.00 76.50 757 PHE A O 1
ATOM 6095 N N . PRO A 1 758 ? -64.120 6.585 -14.736 1.00 65.81 758 PRO A N 1
ATOM 6096 C CA . PRO A 1 758 ? -65.480 7.111 -14.696 1.00 65.81 758 PRO A CA 1
ATOM 6097 C C . PRO A 1 758 ? -66.441 6.447 -15.696 1.00 65.81 758 PRO A C 1
ATOM 6099 O O . PRO A 1 758 ? -67.585 6.896 -15.805 1.00 65.81 758 PRO A O 1
ATOM 6102 N N . GLU A 1 759 ? -66.003 5.421 -16.437 1.00 75.88 759 GLU A N 1
ATOM 6103 C CA . GLU A 1 759 ? -66.850 4.645 -17.347 1.00 75.88 759 GLU A CA 1
ATOM 6104 C C . GLU A 1 759 ? -67.786 3.684 -16.592 1.00 75.88 759 GLU A C 1
ATOM 6106 O O . GLU A 1 759 ? -67.436 3.141 -15.547 1.00 75.88 759 GLU A O 1
ATOM 6111 N N . GLU A 1 760 ? -68.996 3.478 -17.121 1.00 83.50 760 GLU A N 1
ATOM 6112 C CA . GLU A 1 760 ? -70.089 2.807 -16.407 1.00 83.50 760 GLU A CA 1
ATOM 6113 C C . GLU A 1 760 ? -70.438 1.438 -16.995 1.00 83.50 760 GLU A C 1
ATOM 6115 O O . GLU A 1 760 ? -70.905 1.326 -18.133 1.00 83.50 760 GLU A O 1
ATOM 6120 N N . TYR A 1 761 ? -70.278 0.398 -16.179 1.00 85.19 761 TYR A N 1
ATOM 6121 C CA . TYR A 1 761 ? -70.479 -0.997 -16.562 1.00 85.19 761 TYR A CA 1
ATOM 6122 C C . TYR A 1 761 ? -71.695 -1.598 -15.853 1.00 85.19 761 TYR A C 1
ATOM 6124 O O . TYR A 1 761 ? -72.006 -1.260 -14.714 1.00 85.19 761 TYR A O 1
ATOM 6132 N N . ASP A 1 762 ? -72.382 -2.524 -16.516 1.00 83.44 762 ASP A N 1
ATOM 6133 C CA . ASP A 1 762 ? -73.636 -3.118 -16.024 1.00 83.44 762 ASP A CA 1
ATOM 6134 C C . ASP A 1 762 ? -73.443 -4.131 -14.877 1.00 83.44 762 ASP A C 1
ATOM 6136 O O . ASP A 1 762 ? -74.415 -4.655 -14.338 1.00 83.44 762 ASP A O 1
ATOM 6140 N N . SER A 1 763 ? -72.196 -4.406 -14.474 1.00 81.50 763 SER A N 1
ATOM 6141 C CA . SER A 1 763 ? -71.879 -5.231 -13.307 1.00 81.50 763 SER A CA 1
ATOM 6142 C C . SER A 1 763 ? -70.589 -4.799 -12.604 1.00 81.50 763 SER A C 1
ATOM 6144 O O . SER A 1 763 ? -69.628 -4.339 -13.225 1.00 81.50 763 SER A O 1
ATOM 6146 N N . GLU A 1 764 ? -70.568 -5.010 -11.288 1.00 81.50 764 GLU A N 1
ATOM 6147 C CA . GLU A 1 764 ? -69.446 -4.711 -10.387 1.00 81.50 764 GLU A CA 1
ATOM 6148 C C . GLU A 1 764 ? -68.149 -5.403 -10.822 1.00 81.50 764 GLU A C 1
ATOM 6150 O O . GLU A 1 764 ? -67.096 -4.772 -10.908 1.00 81.50 764 GLU A O 1
ATOM 6155 N N . HIS A 1 765 ? -68.237 -6.691 -11.174 1.00 79.25 765 HIS A N 1
ATOM 6156 C CA . HIS A 1 765 ? -67.078 -7.478 -11.589 1.00 79.25 765 HIS A CA 1
ATOM 6157 C C . HIS A 1 765 ? -66.429 -6.925 -12.863 1.00 79.25 765 HIS A C 1
ATOM 6159 O O . HIS A 1 765 ? -65.209 -6.803 -12.911 1.00 79.25 765 HIS A O 1
ATOM 6165 N N . LYS A 1 766 ? -67.229 -6.515 -13.859 1.00 79.25 766 LYS A N 1
ATOM 6166 C CA . LYS A 1 766 ? -66.709 -5.966 -15.119 1.00 79.25 766 LYS A CA 1
ATOM 6167 C C . LYS A 1 766 ? -66.101 -4.572 -14.938 1.00 79.25 766 LYS A C 1
ATOM 6169 O O . LYS A 1 766 ? -65.097 -4.268 -15.573 1.00 79.25 766 LYS A O 1
ATOM 6174 N N . ALA A 1 767 ? -66.653 -3.754 -14.036 1.00 81.69 767 ALA A N 1
ATOM 6175 C CA . ALA A 1 767 ? -66.050 -2.473 -13.666 1.00 81.69 767 ALA A CA 1
ATOM 6176 C C . ALA A 1 767 ? -64.658 -2.660 -13.030 1.00 81.69 767 ALA A C 1
ATOM 6178 O O . ALA A 1 767 ? -63.718 -1.954 -13.393 1.00 81.69 767 ALA A O 1
ATOM 6179 N N . VAL A 1 768 ? -64.511 -3.636 -12.124 1.00 80.88 768 VAL A N 1
ATOM 6180 C CA . VAL A 1 768 ? -63.213 -4.013 -11.532 1.00 80.88 768 VAL A CA 1
ATOM 6181 C C . VAL A 1 768 ? -62.255 -4.562 -12.589 1.00 80.88 768 VAL A C 1
ATOM 6183 O O . VAL A 1 768 ? -61.104 -4.139 -12.652 1.00 80.88 768 VAL A O 1
ATOM 6186 N N . GLU A 1 769 ? -62.718 -5.490 -13.427 1.00 79.12 769 GLU A N 1
ATOM 6187 C CA . GLU A 1 769 ? -61.888 -6.160 -14.430 1.00 79.12 769 GLU A CA 1
ATOM 6188 C C . GLU A 1 769 ? -61.294 -5.159 -15.435 1.00 79.12 769 GLU A C 1
ATOM 6190 O O . GLU A 1 769 ? -60.089 -5.178 -15.681 1.00 79.12 769 GLU A O 1
ATOM 6195 N N . GLU A 1 770 ? -62.104 -4.237 -15.965 1.00 80.56 770 GLU A N 1
ATOM 6196 C CA . GLU A 1 770 ? -61.644 -3.216 -16.914 1.00 80.56 770 GLU A CA 1
ATOM 6197 C C . GLU A 1 770 ? -60.769 -2.134 -16.258 1.00 80.56 770 GLU A C 1
ATOM 6199 O O . GLU A 1 770 ? -59.808 -1.677 -16.878 1.00 80.56 770 GLU A O 1
ATOM 6204 N N . ALA A 1 771 ? -61.016 -1.768 -14.994 1.00 79.00 771 ALA A N 1
ATOM 6205 C CA . ALA A 1 771 ? -60.113 -0.891 -14.242 1.00 79.00 771 ALA A CA 1
ATOM 6206 C C . ALA A 1 771 ? -58.735 -1.549 -14.029 1.00 79.00 771 ALA A C 1
ATOM 6208 O O . ALA A 1 771 ? -57.699 -0.929 -14.285 1.00 79.00 771 ALA A O 1
ATOM 6209 N N . CYS A 1 772 ? -58.703 -2.830 -13.638 1.00 77.12 772 CYS A N 1
ATOM 6210 C CA . CYS A 1 772 ? -57.463 -3.598 -13.521 1.00 77.12 772 CYS A CA 1
ATOM 6211 C C . CYS A 1 772 ? -56.754 -3.753 -14.876 1.00 77.12 772 CYS A C 1
ATOM 6213 O O . CYS A 1 772 ? -55.552 -3.527 -14.945 1.00 77.12 772 CYS A O 1
ATOM 6215 N N . LYS A 1 773 ? -57.460 -4.069 -15.970 1.00 77.00 773 LYS A N 1
ATOM 6216 C CA . LYS A 1 773 ? -56.860 -4.147 -17.319 1.00 77.00 773 LYS A CA 1
ATOM 6217 C C . LYS A 1 773 ? -56.217 -2.827 -17.745 1.00 77.00 773 LYS A C 1
ATOM 6219 O O . LYS A 1 773 ? -55.110 -2.834 -18.279 1.00 77.00 773 LYS A O 1
ATOM 6224 N N . LYS A 1 774 ? -56.877 -1.691 -17.485 1.00 76.69 774 LYS A N 1
ATOM 6225 C CA . LYS A 1 774 ? -56.318 -0.361 -17.774 1.00 76.69 774 LYS A CA 1
ATOM 6226 C C . LYS A 1 774 ? -55.059 -0.080 -16.950 1.00 76.69 774 LYS A C 1
ATOM 6228 O O . LYS A 1 774 ? -54.107 0.449 -17.508 1.00 76.69 774 LYS A O 1
ATOM 6233 N N . LEU A 1 775 ? -55.019 -0.453 -15.668 1.00 76.69 775 LEU A N 1
ATOM 6234 C CA . LEU A 1 775 ? -53.816 -0.299 -14.838 1.00 76.69 775 LEU A CA 1
ATOM 6235 C C . LEU A 1 775 ? -52.669 -1.228 -15.285 1.00 76.69 775 LEU A C 1
ATOM 6237 O O . LEU A 1 775 ? -51.530 -0.781 -15.374 1.00 76.69 775 LEU A O 1
ATOM 6241 N N . ASP A 1 776 ? -52.963 -2.486 -15.627 1.00 74.31 776 ASP A N 1
ATOM 6242 C CA . ASP A 1 776 ? -51.979 -3.452 -16.143 1.00 74.31 776 ASP A CA 1
ATOM 6243 C C . ASP A 1 776 ? -51.343 -2.945 -17.448 1.00 74.31 776 ASP A C 1
ATOM 6245 O O . ASP A 1 776 ? -50.127 -2.989 -17.590 1.00 74.31 776 ASP A O 1
ATOM 6249 N N . LEU A 1 777 ? -52.129 -2.342 -18.350 1.00 71.31 777 LEU A N 1
ATOM 6250 C CA . LEU A 1 777 ? -51.633 -1.735 -19.595 1.00 71.31 777 LEU A CA 1
ATOM 6251 C C . LEU A 1 777 ? -50.696 -0.527 -19.368 1.00 71.31 777 LEU A C 1
ATOM 6253 O O . LEU A 1 777 ? -49.809 -0.271 -20.180 1.00 71.31 777 LEU A O 1
ATOM 6257 N N . VAL A 1 778 ? -50.887 0.221 -18.275 1.00 69.31 778 VAL A N 1
ATOM 6258 C CA . VAL A 1 778 ? -50.040 1.372 -17.898 1.00 69.31 778 VAL A CA 1
ATOM 6259 C C . VAL A 1 778 ? -48.702 0.917 -17.308 1.00 69.31 778 VAL A C 1
ATOM 6261 O O . VAL A 1 778 ? -47.684 1.579 -17.518 1.00 69.31 778 VAL A O 1
ATOM 6264 N N . LEU A 1 779 ? -48.695 -0.212 -16.593 1.00 69.12 779 LEU A N 1
ATOM 6265 C CA . LEU A 1 779 ? -47.487 -0.840 -16.051 1.00 69.12 779 LEU A CA 1
ATOM 6266 C C . LEU A 1 779 ? -46.706 -1.594 -17.142 1.00 69.12 779 LEU A C 1
ATOM 6268 O O . LEU A 1 779 ? -45.498 -1.415 -17.285 1.00 69.12 779 LEU A O 1
ATOM 6272 N N . ASN A 1 780 ? -47.410 -2.407 -17.931 1.00 68.25 780 ASN A N 1
ATOM 6273 C CA . ASN A 1 780 ? -46.860 -3.405 -18.844 1.00 68.25 780 ASN A CA 1
ATOM 6274 C C . ASN A 1 780 ? -47.186 -3.039 -20.302 1.00 68.25 780 ASN A C 1
ATOM 6276 O O . ASN A 1 780 ? -48.078 -3.606 -20.930 1.00 68.25 780 ASN A O 1
ATOM 6280 N N . SER A 1 781 ? -46.442 -2.079 -20.858 1.00 54.44 781 SER A N 1
ATOM 6281 C CA . SER A 1 781 ? -46.736 -1.452 -22.159 1.00 54.44 781 SER A CA 1
ATOM 6282 C C . SER A 1 781 ? -46.487 -2.319 -23.410 1.00 54.44 781 SER A C 1
ATOM 6284 O O . SER A 1 781 ? -46.612 -1.810 -24.522 1.00 54.44 781 SER A O 1
ATOM 6286 N N . ALA A 1 782 ? -46.130 -3.600 -23.264 1.00 49.66 782 ALA A N 1
ATOM 6287 C CA . ALA A 1 782 ? -45.776 -4.483 -24.379 1.00 49.66 782 ALA A CA 1
ATOM 6288 C C . ALA A 1 782 ? -46.217 -5.946 -24.158 1.00 49.66 782 ALA A C 1
ATOM 6290 O O . ALA A 1 782 ? -45.408 -6.787 -23.777 1.00 49.66 782 ALA A O 1
ATOM 6291 N N . MET A 1 783 ? -47.487 -6.267 -24.439 1.00 46.41 783 MET A N 1
ATOM 6292 C CA . MET A 1 783 ? -47.919 -7.633 -24.783 1.00 46.41 783 MET A CA 1
ATOM 6293 C C . MET A 1 783 ? -49.251 -7.657 -25.553 1.00 46.41 783 MET A C 1
ATOM 6295 O O . MET A 1 783 ? -49.955 -6.650 -25.648 1.00 46.41 783 MET A O 1
ATOM 6299 N N . ASP A 1 784 ? -49.573 -8.815 -26.134 1.00 45.19 784 ASP A N 1
ATOM 6300 C CA . ASP A 1 784 ? -50.739 -9.020 -26.998 1.00 45.19 784 ASP A CA 1
ATOM 6301 C C . ASP A 1 784 ? -52.096 -8.957 -26.258 1.00 45.19 784 ASP A C 1
ATOM 6303 O O . ASP A 1 784 ? -52.244 -9.358 -25.100 1.00 45.19 784 ASP A O 1
ATOM 6307 N N . ARG A 1 785 ? -53.133 -8.502 -26.977 1.00 44.50 785 ARG A N 1
ATOM 6308 C CA . ARG A 1 785 ? -54.504 -8.304 -26.476 1.00 44.50 785 ARG A CA 1
ATOM 6309 C C . ARG A 1 785 ? -55.232 -9.608 -26.114 1.00 44.50 785 ARG A C 1
ATOM 6311 O O . ARG A 1 785 ? -56.316 -9.544 -25.538 1.00 44.50 785 ARG A O 1
ATOM 6318 N N . SER A 1 786 ? -54.664 -10.775 -26.419 1.00 45.09 786 SER A N 1
ATOM 6319 C CA . SER A 1 786 ? -55.243 -12.083 -26.084 1.00 45.09 786 SER A CA 1
ATOM 6320 C C . SER A 1 786 ? -55.126 -12.481 -24.602 1.00 45.09 786 SER A C 1
ATOM 6322 O O . SER A 1 786 ? -55.903 -13.318 -24.147 1.00 45.09 786 SER A O 1
ATOM 6324 N N . GLN A 1 787 ? -54.211 -11.887 -23.818 1.00 50.53 787 GLN A N 1
ATOM 6325 C CA . GLN A 1 787 ? -53.855 -12.370 -22.464 1.00 50.53 787 GLN A CA 1
ATOM 6326 C C . GLN A 1 787 ? -54.355 -11.493 -21.290 1.00 50.53 787 GLN A C 1
ATOM 6328 O O . GLN A 1 787 ? -53.777 -11.496 -20.193 1.00 50.53 787 GLN A O 1
ATOM 6333 N N . LEU A 1 788 ? -55.429 -10.721 -21.489 1.00 51.03 788 LEU A N 1
ATOM 6334 C CA . LEU A 1 788 ? -55.937 -9.748 -20.501 1.00 51.03 788 LEU A CA 1
ATOM 6335 C C . LEU A 1 788 ? -56.733 -10.350 -19.321 1.00 51.03 788 LEU A C 1
ATOM 6337 O O . LEU A 1 788 ? -56.987 -9.648 -18.347 1.00 51.03 788 LEU A O 1
ATOM 6341 N N . SER A 1 789 ? -57.115 -11.630 -19.351 1.00 53.81 789 SER A N 1
ATOM 6342 C CA . SER A 1 789 ? -57.924 -12.248 -18.278 1.00 53.81 789 SER A CA 1
ATOM 6343 C C . SER A 1 789 ? -57.182 -12.433 -16.943 1.00 53.81 789 SER A C 1
ATOM 6345 O O . SER A 1 789 ? -57.819 -12.625 -15.910 1.00 53.81 789 SER A O 1
ATOM 6347 N N . ALA A 1 790 ? -55.847 -12.344 -16.935 1.00 63.50 790 ALA A N 1
ATOM 6348 C CA . ALA A 1 790 ? -55.011 -12.517 -15.741 1.00 63.50 790 ALA A CA 1
ATOM 6349 C C . ALA A 1 790 ? -54.477 -11.198 -15.132 1.00 63.50 790 ALA A C 1
ATOM 6351 O O . ALA A 1 790 ? -53.714 -11.241 -14.164 1.00 63.50 790 ALA A O 1
ATOM 6352 N N . SER A 1 791 ? -54.875 -10.025 -15.651 1.00 65.38 791 SER A N 1
ATOM 6353 C CA . SER A 1 791 ? -54.314 -8.713 -15.269 1.00 65.38 791 SER A CA 1
ATOM 6354 C C . SER A 1 791 ? -54.278 -8.439 -13.761 1.00 65.38 791 SER A C 1
ATOM 6356 O O . SER A 1 791 ? -53.284 -7.928 -13.252 1.00 65.38 791 SER A O 1
ATOM 6358 N N . LYS A 1 792 ? -55.321 -8.820 -13.012 1.00 69.56 792 LYS A N 1
ATOM 6359 C CA . LYS A 1 792 ? -55.371 -8.593 -11.557 1.00 69.56 792 LYS A CA 1
ATOM 6360 C C . LYS A 1 792 ? -54.301 -9.380 -10.787 1.00 69.56 792 LYS A C 1
ATOM 6362 O O . LYS A 1 792 ? -53.750 -8.864 -9.820 1.00 69.56 792 LYS A O 1
ATOM 6367 N N . ALA A 1 793 ? -53.971 -10.597 -11.226 1.00 69.38 793 ALA A N 1
ATOM 6368 C CA . ALA A 1 793 ? -52.908 -11.390 -10.609 1.00 69.38 793 ALA A CA 1
ATOM 6369 C C . ALA A 1 793 ? -51.525 -10.774 -10.875 1.00 69.38 793 ALA A C 1
ATOM 6371 O O . ALA A 1 793 ? -50.736 -10.645 -9.943 1.00 69.38 793 ALA A O 1
ATOM 6372 N N . ARG A 1 794 ? -51.275 -10.303 -12.107 1.00 68.44 794 ARG A N 1
ATOM 6373 C CA . ARG A 1 794 ? -50.029 -9.606 -12.473 1.00 68.44 794 ARG A CA 1
ATOM 6374 C C . ARG A 1 794 ? -49.848 -8.295 -11.708 1.00 68.44 794 ARG A C 1
ATOM 6376 O O . ARG A 1 794 ? -48.767 -8.038 -11.200 1.00 68.44 794 ARG A O 1
ATOM 6383 N N . ILE A 1 795 ? -50.907 -7.502 -11.527 1.00 68.69 795 ILE A N 1
ATOM 6384 C CA . ILE A 1 795 ? -50.857 -6.290 -10.689 1.00 68.69 795 ILE A CA 1
ATOM 6385 C C . ILE A 1 795 ? -50.448 -6.621 -9.244 1.00 68.69 795 ILE A C 1
ATOM 6387 O O . ILE A 1 795 ? -49.624 -5.914 -8.666 1.00 68.69 795 ILE A O 1
ATOM 6391 N N . PHE A 1 796 ? -50.973 -7.708 -8.669 1.00 72.88 796 PHE A N 1
ATOM 6392 C CA . PHE A 1 796 ? -50.583 -8.169 -7.332 1.00 72.88 796 PHE A CA 1
ATOM 6393 C C . PHE A 1 796 ? -49.159 -8.742 -7.260 1.00 72.88 796 PHE A C 1
ATOM 6395 O O . PHE A 1 796 ? -48.559 -8.705 -6.188 1.00 72.88 796 PHE A O 1
ATOM 6402 N N . GLU A 1 797 ? -48.606 -9.238 -8.366 1.00 66.06 797 GLU A N 1
ATOM 6403 C CA . GLU A 1 797 ? -47.202 -9.656 -8.473 1.00 66.06 797 GLU A CA 1
ATOM 6404 C C . GLU A 1 797 ? -46.262 -8.443 -8.598 1.00 66.06 797 GLU A C 1
ATOM 6406 O O . GLU A 1 797 ? -45.276 -8.351 -7.871 1.00 66.06 797 GLU A O 1
ATOM 6411 N N . CYS A 1 798 ? -46.601 -7.465 -9.447 1.00 60.28 798 CYS A N 1
ATOM 6412 C CA . CYS A 1 798 ? -45.788 -6.270 -9.691 1.00 60.28 798 CYS A CA 1
ATOM 6413 C C . CYS A 1 798 ? -45.811 -5.250 -8.538 1.00 60.28 798 CYS A C 1
ATOM 6415 O O . CYS A 1 798 ? -44.785 -4.634 -8.256 1.00 60.28 798 CYS A O 1
ATOM 6417 N N . LEU A 1 799 ? -46.967 -5.029 -7.897 1.00 66.19 799 LEU A N 1
ATOM 6418 C CA . LEU A 1 799 ? -47.133 -4.023 -6.834 1.00 66.19 799 LEU A CA 1
ATOM 6419 C C . LEU A 1 799 ? -47.254 -4.627 -5.428 1.00 66.19 799 LEU A C 1
ATOM 6421 O O . LEU A 1 799 ? -47.106 -3.904 -4.443 1.00 66.19 799 LEU A O 1
ATOM 6425 N N . GLY A 1 800 ? -47.524 -5.928 -5.310 1.00 63.38 800 GLY A N 1
ATOM 6426 C CA . GLY A 1 800 ? -47.892 -6.587 -4.056 1.00 63.38 800 GLY A CA 1
ATOM 6427 C C . GLY A 1 800 ? -49.411 -6.703 -3.870 1.00 63.38 800 GLY A C 1
ATOM 6428 O O . GLY A 1 800 ? -50.189 -5.836 -4.272 1.00 63.38 800 GLY A O 1
ATOM 6429 N N . LYS A 1 801 ? -49.845 -7.800 -3.240 1.00 64.75 801 LYS A N 1
ATOM 6430 C CA . LYS A 1 801 ? -51.260 -8.203 -3.152 1.00 64.75 801 LYS A CA 1
ATOM 6431 C C . LYS A 1 801 ? -52.152 -7.246 -2.349 1.00 64.75 801 LYS A C 1
ATOM 6433 O O . LYS A 1 801 ? -53.325 -7.103 -2.670 1.00 64.75 801 LYS A O 1
ATOM 6438 N N . ASP A 1 802 ? -51.597 -6.574 -1.343 1.00 65.75 802 ASP A N 1
ATOM 6439 C CA . ASP A 1 802 ? -52.321 -5.631 -0.472 1.00 65.75 802 ASP A CA 1
ATOM 6440 C C . ASP A 1 802 ? -52.202 -4.161 -0.932 1.00 65.75 802 ASP A C 1
ATOM 6442 O O . ASP A 1 802 ? -52.809 -3.250 -0.352 1.00 65.75 802 ASP A O 1
ATOM 6446 N N . SER A 1 803 ? -51.414 -3.921 -1.984 1.00 69.81 803 SER A N 1
ATOM 6447 C CA . SER A 1 803 ? -51.042 -2.589 -2.472 1.00 69.81 803 SER A CA 1
ATOM 6448 C C . SER A 1 803 ? -52.118 -1.921 -3.322 1.00 69.81 803 SER A C 1
ATOM 6450 O O . SER A 1 803 ? -52.131 -0.695 -3.417 1.00 69.81 803 SER A O 1
ATOM 6452 N N . VAL A 1 804 ? -53.037 -2.700 -3.898 1.00 73.31 804 VAL A N 1
ATOM 6453 C CA . VAL A 1 804 ? -54.167 -2.215 -4.703 1.00 73.31 804 VAL A CA 1
ATOM 6454 C C . VAL A 1 804 ? -55.472 -2.640 -4.041 1.00 73.31 804 VAL A C 1
ATOM 6456 O O . VAL A 1 804 ? -55.656 -3.816 -3.735 1.00 73.31 804 VAL A O 1
ATOM 6459 N N . LYS A 1 805 ? -56.381 -1.688 -3.816 1.00 78.50 805 LYS A N 1
ATOM 6460 C CA . LYS A 1 805 ? -57.716 -1.947 -3.257 1.00 78.50 805 LYS A CA 1
ATOM 6461 C C . LYS A 1 805 ? -58.793 -1.389 -4.173 1.00 78.50 805 LYS A C 1
ATOM 6463 O O . LYS A 1 805 ? -58.726 -0.229 -4.575 1.00 78.50 805 LYS A O 1
ATOM 6468 N N . GLU A 1 806 ? -59.800 -2.201 -4.474 1.00 81.00 806 GLU A N 1
ATOM 6469 C CA . GLU A 1 806 ? -60.946 -1.766 -5.268 1.00 81.00 806 GLU A CA 1
ATOM 6470 C C . GLU A 1 806 ? -62.007 -1.086 -4.401 1.00 81.00 806 GLU A C 1
ATOM 6472 O O . GLU A 1 806 ? -62.386 -1.582 -3.341 1.00 81.00 806 GLU A O 1
ATOM 6477 N N . LYS A 1 807 ? -62.526 0.036 -4.893 1.00 83.00 807 LYS A N 1
ATOM 6478 C CA . LYS A 1 807 ? -63.644 0.785 -4.319 1.00 83.00 807 LYS A CA 1
ATOM 6479 C C . LYS A 1 807 ? -64.704 0.924 -5.406 1.00 83.00 807 LYS A C 1
ATOM 6481 O O . LYS A 1 807 ? -64.583 1.744 -6.316 1.00 83.00 807 LYS A O 1
ATOM 6486 N N . ILE A 1 808 ? -65.716 0.065 -5.343 1.00 81.25 808 ILE A N 1
ATOM 6487 C CA . ILE A 1 808 ? -66.793 0.018 -6.333 1.00 81.25 808 ILE A CA 1
ATOM 6488 C C . ILE A 1 808 ? -67.845 1.068 -5.969 1.00 81.25 808 ILE A C 1
ATOM 6490 O O . ILE A 1 808 ? -68.271 1.160 -4.819 1.00 81.25 808 ILE A O 1
ATOM 6494 N N . VAL A 1 809 ? -68.258 1.872 -6.948 1.00 81.88 809 VAL A N 1
ATOM 6495 C CA . VAL A 1 809 ? -69.237 2.952 -6.778 1.00 81.88 809 VAL A CA 1
ATOM 6496 C C . VAL A 1 809 ? -70.407 2.699 -7.721 1.00 81.88 809 VAL A C 1
ATOM 6498 O O . VAL A 1 809 ? -70.238 2.679 -8.941 1.00 81.88 809 VAL A O 1
ATOM 6501 N N . LYS A 1 810 ? -71.605 2.500 -7.163 1.00 77.31 810 LYS A N 1
ATOM 6502 C CA . LYS A 1 810 ? -72.835 2.367 -7.949 1.00 77.31 810 LYS A CA 1
ATOM 6503 C C . LYS A 1 810 ? -73.370 3.749 -8.322 1.00 77.31 810 LYS A C 1
ATOM 6505 O O . LYS A 1 810 ? -73.564 4.591 -7.450 1.00 77.31 810 LYS A O 1
ATOM 6510 N N . VAL A 1 811 ? -73.629 3.964 -9.608 1.00 78.88 811 VAL A N 1
ATOM 6511 C CA . VAL A 1 811 ? -74.196 5.198 -10.162 1.00 78.88 811 VAL A CA 1
ATOM 6512 C C . VAL A 1 811 ? -75.453 4.814 -10.938 1.00 78.88 811 VAL A C 1
ATOM 6514 O O . VAL A 1 811 ? -75.386 4.105 -11.941 1.00 78.88 811 VAL A O 1
ATOM 6517 N N . ALA A 1 812 ? -76.617 5.220 -10.425 1.00 83.00 812 ALA A N 1
ATOM 6518 C CA . ALA A 1 812 ? -77.923 4.728 -10.874 1.00 83.00 812 ALA A CA 1
ATOM 6519 C C . ALA A 1 812 ? -77.956 3.181 -10.975 1.00 83.00 812 ALA A C 1
ATOM 6521 O O . ALA A 1 812 ? -77.794 2.491 -9.967 1.00 83.00 812 ALA A O 1
ATOM 6522 N N . ASN A 1 813 ? -78.140 2.634 -12.182 1.00 80.12 813 ASN A N 1
ATOM 6523 C CA . ASN A 1 813 ? -78.191 1.189 -12.443 1.00 80.12 813 ASN A CA 1
ATOM 6524 C C . ASN A 1 813 ? -76.865 0.589 -12.954 1.00 80.12 813 ASN A C 1
ATOM 6526 O O . ASN A 1 813 ? -76.841 -0.588 -13.304 1.00 80.12 813 ASN A O 1
ATOM 6530 N N . LYS A 1 814 ? -75.771 1.358 -12.983 1.00 83.25 814 LYS A N 1
ATOM 6531 C CA . LYS A 1 814 ? -74.444 0.910 -13.434 1.00 83.25 814 LYS A CA 1
ATOM 6532 C C . LYS A 1 814 ? -73.384 1.093 -12.343 1.00 83.25 814 LYS A C 1
ATOM 6534 O O . LYS A 1 814 ? -73.641 1.655 -11.278 1.00 83.25 814 LYS A O 1
ATOM 6539 N N . TYR A 1 815 ? -72.183 0.595 -12.610 1.00 80.31 815 TYR A N 1
ATOM 6540 C CA . TYR A 1 815 ? -71.083 0.501 -11.660 1.00 80.31 815 TYR A CA 1
ATOM 6541 C C . TYR A 1 815 ? -69.777 1.056 -12.230 1.00 80.31 815 TYR A C 1
ATOM 6543 O O . TYR A 1 815 ? -69.443 0.824 -13.394 1.00 80.31 815 TYR A O 1
ATOM 6551 N N . LYS A 1 816 ? -69.031 1.755 -11.371 1.00 83.50 816 LYS A N 1
ATOM 6552 C CA . LYS A 1 816 ? -67.665 2.252 -11.585 1.00 83.50 816 LYS A CA 1
ATOM 6553 C C . LYS A 1 816 ? -66.726 1.568 -10.602 1.00 83.50 816 LYS A C 1
ATOM 6555 O O . LYS A 1 816 ? -67.154 1.190 -9.512 1.00 83.50 816 LYS A O 1
ATOM 6560 N N . CYS A 1 817 ? -65.449 1.457 -10.945 1.00 79.88 817 CYS A N 1
ATOM 6561 C CA . CYS A 1 817 ? -64.421 1.000 -10.015 1.00 79.88 817 CYS A CA 1
ATOM 6562 C C . CYS A 1 817 ? -63.340 2.068 -9.873 1.00 79.88 817 CYS A C 1
ATOM 6564 O O . CYS A 1 817 ? -62.758 2.500 -10.862 1.00 79.88 817 CYS A O 1
ATOM 6566 N N . GLN A 1 818 ? -63.049 2.455 -8.636 1.00 80.75 818 GLN A N 1
ATOM 6567 C CA . GLN A 1 818 ? -61.887 3.263 -8.285 1.00 80.75 818 GLN A CA 1
ATOM 6568 C C . GLN A 1 818 ? -60.806 2.333 -7.731 1.00 80.75 818 GLN A C 1
ATOM 6570 O O . GLN A 1 818 ? -61.109 1.448 -6.927 1.00 80.75 818 GLN A O 1
ATOM 6575 N N . LEU A 1 819 ? -59.555 2.504 -8.161 1.00 78.19 819 LEU A N 1
ATOM 6576 C CA . LEU A 1 819 ? -58.419 1.734 -7.648 1.00 78.19 819 LEU A CA 1
ATOM 6577 C C . LEU A 1 819 ? -57.597 2.609 -6.704 1.00 78.19 819 LEU A C 1
ATOM 6579 O O . LEU A 1 819 ? -57.030 3.618 -7.116 1.00 78.19 819 LEU A O 1
ATOM 6583 N N . ILE A 1 820 ? -57.535 2.218 -5.435 1.00 75.81 820 ILE A N 1
ATOM 6584 C CA . ILE A 1 820 ? -56.721 2.881 -4.416 1.00 75.81 820 ILE A CA 1
ATOM 6585 C C . ILE A 1 820 ? -55.352 2.202 -4.394 1.00 75.81 820 ILE A C 1
ATOM 6587 O O . ILE A 1 820 ? -55.267 0.997 -4.143 1.00 75.81 820 ILE A O 1
ATOM 6591 N N . LEU A 1 821 ? -54.294 2.970 -4.651 1.00 75.06 821 LEU A N 1
ATOM 6592 C CA . LEU A 1 821 ? -52.909 2.506 -4.655 1.00 75.06 821 LEU A CA 1
ATOM 6593 C C . LEU A 1 821 ? -52.205 2.959 -3.372 1.00 75.06 821 LEU A C 1
ATOM 6595 O O . LEU A 1 821 ? -52.066 4.150 -3.099 1.00 75.06 821 LEU A O 1
ATOM 6599 N N . ASN A 1 822 ? -51.716 1.993 -2.596 1.00 67.00 822 ASN A N 1
ATOM 6600 C CA . ASN A 1 822 ? -50.908 2.234 -1.397 1.00 67.00 822 ASN A CA 1
ATOM 6601 C C . ASN A 1 822 ? -49.397 2.303 -1.711 1.00 67.00 822 ASN A C 1
ATOM 6603 O O . ASN A 1 822 ? -48.588 2.534 -0.815 1.00 67.00 822 ASN A O 1
ATOM 6607 N N . THR A 1 823 ? -49.017 2.109 -2.977 1.00 65.56 823 THR A N 1
ATOM 6608 C CA . THR A 1 823 ? -47.636 2.090 -3.482 1.00 65.56 823 THR A CA 1
ATOM 6609 C C . THR A 1 823 ? -47.448 3.104 -4.613 1.00 65.56 823 THR A C 1
ATOM 6611 O O . THR A 1 823 ? -48.336 3.220 -5.461 1.00 65.56 823 THR A O 1
ATOM 6614 N N . PRO A 1 824 ? -46.303 3.806 -4.690 1.00 71.25 824 PRO A N 1
ATOM 6615 C CA . PRO A 1 824 ? -46.014 4.703 -5.804 1.00 71.25 824 PRO A CA 1
ATOM 6616 C C . PRO A 1 824 ? -45.816 3.951 -7.122 1.00 71.25 824 PRO A C 1
ATOM 6618 O O . PRO A 1 824 ? -45.264 2.851 -7.149 1.00 71.25 824 PRO A O 1
ATOM 6621 N N . LEU A 1 825 ? -46.175 4.601 -8.226 1.00 75.00 825 LEU A N 1
ATOM 6622 C CA . LEU A 1 825 ? -45.856 4.144 -9.575 1.00 75.00 825 LEU A CA 1
ATOM 6623 C C . LEU A 1 825 ? -44.504 4.732 -9.987 1.00 75.00 825 LEU A C 1
ATOM 6625 O O . LEU A 1 825 ? -44.322 5.948 -9.937 1.00 75.00 825 LEU A O 1
ATOM 6629 N N . SER A 1 826 ? -43.550 3.885 -10.374 1.00 77.44 826 SER A N 1
ATOM 6630 C CA . SER A 1 826 ? -42.242 4.325 -10.874 1.00 77.44 826 SER A CA 1
ATOM 6631 C C . SER A 1 826 ? -42.089 3.958 -12.341 1.00 77.44 826 SER A C 1
ATOM 6633 O O . SER A 1 826 ? -42.199 2.790 -12.701 1.00 77.44 826 SER A O 1
ATOM 6635 N N . PHE A 1 827 ? -41.807 4.959 -13.166 1.00 74.56 827 PHE A N 1
ATOM 6636 C CA . PHE A 1 827 ? -41.527 4.811 -14.588 1.00 74.56 827 PHE A CA 1
ATOM 6637 C C . PHE A 1 827 ? -40.051 5.129 -14.801 1.00 74.56 827 PHE A C 1
ATOM 6639 O O . PHE A 1 827 ? -39.612 6.227 -14.464 1.00 74.56 827 PHE A O 1
ATOM 6646 N N . GLU A 1 828 ? -39.278 4.179 -15.319 1.00 73.69 828 GLU A N 1
ATOM 6647 C CA . GLU A 1 828 ? -37.917 4.423 -15.803 1.00 73.69 828 GLU A CA 1
ATOM 6648 C C . GLU A 1 828 ? -37.939 4.467 -17.333 1.00 73.69 828 GLU A C 1
ATOM 6650 O O . GLU A 1 828 ? -38.720 3.744 -17.954 1.00 73.69 828 GLU A O 1
ATOM 6655 N N . ASP A 1 829 ? -37.121 5.334 -17.929 1.00 64.25 829 ASP A N 1
ATOM 6656 C CA . ASP A 1 829 ? -36.969 5.366 -19.384 1.00 64.25 829 ASP A CA 1
ATOM 6657 C C . ASP A 1 829 ? -36.048 4.237 -19.867 1.00 64.25 829 ASP A C 1
ATOM 6659 O O . ASP A 1 829 ? -35.107 3.846 -19.171 1.00 64.25 829 ASP A O 1
ATOM 6663 N N . GLU A 1 830 ? -36.312 3.690 -21.050 1.00 57.03 830 GLU A N 1
ATOM 6664 C CA . GLU A 1 830 ? -35.542 2.553 -21.577 1.00 57.03 830 GLU A CA 1
ATOM 6665 C C . GLU A 1 830 ? -34.261 3.013 -22.289 1.00 57.03 830 GLU A C 1
ATOM 6667 O O . GLU A 1 830 ? -33.262 2.290 -22.297 1.00 57.03 830 GLU A O 1
ATOM 6672 N N . GLU A 1 831 ? -34.224 4.253 -22.772 1.00 54.47 831 GLU A N 1
ATOM 6673 C CA . GLU A 1 831 ? -33.034 4.875 -23.357 1.00 54.47 831 GLU A CA 1
ATOM 6674 C C . GLU A 1 831 ? -32.314 5.803 -22.361 1.00 54.47 831 GLU A C 1
ATOM 6676 O O . GLU A 1 831 ? -32.874 6.276 -21.368 1.00 54.47 831 GLU A O 1
ATOM 6681 N N . SER A 1 832 ? -31.026 6.029 -22.603 1.00 58.69 832 SER A N 1
ATOM 6682 C CA . SER A 1 832 ? -30.147 6.894 -21.815 1.00 58.69 832 SER A CA 1
ATOM 6683 C C . SER A 1 832 ? -29.873 8.206 -22.554 1.00 58.69 832 SER A C 1
ATOM 6685 O O . SER A 1 832 ? -29.661 8.229 -23.764 1.00 58.69 832 SER A O 1
ATOM 6687 N N . ALA A 1 833 ? -29.859 9.325 -21.827 1.00 54.41 833 ALA A N 1
ATOM 6688 C CA . ALA A 1 833 ? -29.725 10.659 -22.405 1.00 54.41 833 ALA A CA 1
ATOM 6689 C C . ALA A 1 833 ? -28.423 11.349 -21.989 1.00 54.41 833 ALA A C 1
ATOM 6691 O O . ALA A 1 833 ? -28.022 11.290 -20.829 1.00 54.41 833 ALA A O 1
ATOM 6692 N N . ALA A 1 834 ? -27.819 12.114 -22.900 1.00 54.31 834 ALA A N 1
ATOM 6693 C CA . ALA A 1 834 ? -26.550 12.820 -22.679 1.00 54.31 834 ALA A CA 1
ATOM 6694 C C . ALA A 1 834 ? -26.602 13.981 -21.653 1.00 54.31 834 ALA A C 1
ATOM 6696 O O . ALA A 1 834 ? -25.620 14.698 -21.474 1.00 54.31 834 ALA A O 1
ATOM 6697 N N . SER A 1 835 ? -27.739 14.220 -20.986 1.00 68.25 835 SER A N 1
ATOM 6698 C CA . SER A 1 835 ? -27.809 15.121 -19.830 1.00 68.25 835 SER A CA 1
ATOM 6699 C C . SER A 1 835 ? -28.928 14.737 -18.862 1.00 68.25 835 SER A C 1
ATOM 6701 O O . SER A 1 835 ? -30.000 14.286 -19.271 1.00 68.25 835 SER A O 1
ATOM 6703 N N . LYS A 1 836 ? -28.706 14.997 -17.565 1.00 68.69 836 LYS A N 1
ATOM 6704 C CA . LYS A 1 836 ? -29.693 14.787 -16.495 1.00 68.69 836 LYS A CA 1
ATOM 6705 C C . LYS A 1 836 ? -31.028 15.468 -16.803 1.00 68.69 836 LYS A C 1
ATOM 6707 O O . LYS A 1 836 ? -32.081 14.871 -16.610 1.00 68.69 836 LYS A O 1
ATOM 6712 N N . THR A 1 837 ? -30.984 16.697 -17.312 1.00 74.44 837 THR A N 1
ATOM 6713 C CA . THR A 1 837 ? -32.185 17.467 -17.656 1.00 74.44 837 THR A CA 1
ATOM 6714 C C . THR A 1 837 ? -32.941 16.842 -18.827 1.00 74.44 837 THR A C 1
ATOM 6716 O O . THR A 1 837 ? -34.164 16.783 -18.775 1.00 74.44 837 THR A O 1
ATOM 6719 N N . SER A 1 838 ? -32.242 16.328 -19.847 1.00 75.06 838 SER A N 1
ATOM 6720 C CA . SER A 1 838 ? -32.881 15.613 -20.961 1.00 75.06 838 SER A CA 1
ATOM 6721 C C . SER A 1 838 ? -33.536 14.319 -20.479 1.00 75.06 838 SER A C 1
ATOM 6723 O O . SER A 1 838 ? -34.722 14.124 -20.724 1.00 75.06 838 SER A O 1
ATOM 6725 N N . ALA A 1 839 ? -32.823 13.504 -19.693 1.00 76.12 839 ALA A N 1
ATOM 6726 C CA . ALA A 1 839 ? -33.357 12.268 -19.117 1.00 76.12 839 ALA A CA 1
ATOM 6727 C C . ALA A 1 839 ? -34.625 12.512 -18.280 1.00 76.12 839 ALA A C 1
ATOM 6729 O O . ALA A 1 839 ? -35.577 11.740 -18.344 1.00 76.12 839 ALA A O 1
ATOM 6730 N N . GLU A 1 840 ? -34.661 13.604 -17.511 1.00 77.56 840 GLU A N 1
ATOM 6731 C CA . GLU A 1 840 ? -35.828 13.985 -16.709 1.00 77.56 840 GLU A CA 1
ATOM 6732 C C . GLU A 1 840 ? -37.008 14.468 -17.561 1.00 77.56 840 GLU A C 1
ATOM 6734 O O . GLU A 1 840 ? -38.153 14.201 -17.207 1.00 77.56 840 GLU A O 1
ATOM 6739 N N . GLN A 1 841 ? -36.757 15.143 -18.687 1.00 81.50 841 GLN A N 1
ATOM 6740 C CA . GLN A 1 841 ? -37.802 15.534 -19.643 1.00 81.50 841 GLN A CA 1
ATOM 6741 C C . GLN A 1 841 ? -38.318 14.332 -20.455 1.00 81.50 841 GLN A C 1
ATOM 6743 O O . GLN A 1 841 ? -39.515 14.248 -20.723 1.00 81.50 841 GLN A O 1
ATOM 6748 N N . GLN A 1 842 ? -37.442 13.388 -20.810 1.00 79.38 842 GLN A N 1
ATOM 6749 C CA . GLN A 1 842 ? -37.783 12.167 -21.547 1.00 79.38 842 GLN A CA 1
ATOM 6750 C C . GLN A 1 842 ? -38.598 11.205 -20.676 1.00 79.38 842 GLN A C 1
ATOM 6752 O O . GLN A 1 842 ? -39.715 10.861 -21.061 1.00 79.38 842 GLN A O 1
ATOM 6757 N N . VAL A 1 843 ? -38.166 10.913 -19.441 1.00 81.62 843 VAL A N 1
ATOM 6758 C CA . VAL A 1 843 ? -38.973 10.066 -18.549 1.00 81.62 843 VAL A CA 1
ATOM 6759 C C . VAL A 1 843 ? -40.287 10.748 -18.144 1.00 81.62 843 VAL A C 1
ATOM 6761 O O . VAL A 1 843 ? -41.303 10.072 -17.994 1.00 81.62 843 VAL A O 1
ATOM 6764 N N . ALA A 1 844 ? -40.316 12.084 -18.022 1.00 80.44 844 ALA A N 1
ATOM 6765 C CA . ALA A 1 844 ? -41.564 12.821 -17.818 1.00 80.44 844 ALA A CA 1
ATOM 6766 C C . ALA A 1 844 ? -42.526 12.651 -19.001 1.00 80.44 844 ALA A C 1
ATOM 6768 O O . ALA A 1 844 ? -43.721 12.457 -18.796 1.00 80.44 844 ALA A O 1
ATOM 6769 N N . TRP A 1 845 ? -42.019 12.687 -20.236 1.00 81.88 845 TRP A N 1
ATOM 6770 C CA . TRP A 1 845 ? -42.810 12.423 -21.436 1.00 81.88 845 TRP A CA 1
ATOM 6771 C C . TRP A 1 845 ? -43.291 10.967 -21.505 1.00 81.88 845 TRP A C 1
ATOM 6773 O O . TRP A 1 845 ? -44.477 10.728 -21.728 1.00 81.88 845 TRP A O 1
ATOM 6783 N N . SER A 1 846 ? -42.409 10.000 -21.236 1.00 77.69 846 SER A N 1
ATOM 6784 C CA . SER A 1 846 ? -42.731 8.568 -21.185 1.00 77.69 846 SER A CA 1
ATOM 6785 C C . SER A 1 846 ? -43.832 8.283 -20.151 1.00 77.69 846 SER A C 1
ATOM 6787 O O . SER A 1 846 ? -44.849 7.660 -20.468 1.00 77.69 846 SER A O 1
ATOM 6789 N N . ALA A 1 847 ? -43.715 8.854 -18.947 1.00 79.12 847 ALA A N 1
ATOM 6790 C CA . ALA A 1 847 ? -44.747 8.788 -17.916 1.00 79.12 847 ALA A CA 1
ATOM 6791 C C . ALA A 1 847 ? -46.034 9.538 -18.305 1.00 79.12 847 ALA A C 1
ATOM 6793 O O . ALA A 1 847 ? -47.118 9.015 -18.066 1.00 79.12 847 ALA A O 1
ATOM 6794 N N . LEU A 1 848 ? -45.962 10.714 -18.946 1.00 76.44 848 LEU A N 1
ATOM 6795 C CA . LEU A 1 848 ? -47.145 11.438 -19.441 1.00 76.44 848 LEU A CA 1
ATOM 6796 C C . LEU A 1 848 ? -47.926 10.640 -20.487 1.00 76.44 848 LEU A C 1
ATOM 6798 O O . LEU A 1 848 ? -49.156 10.683 -20.465 1.00 76.44 848 LEU A O 1
ATOM 6802 N N . GLN A 1 849 ? -47.246 9.915 -21.381 1.00 74.75 849 GLN A N 1
ATOM 6803 C CA . GLN A 1 849 ? -47.903 9.065 -22.374 1.00 74.75 849 GLN A CA 1
ATOM 6804 C C . GLN A 1 849 ? -48.463 7.785 -21.742 1.00 74.75 849 GLN A C 1
ATOM 6806 O O . GLN A 1 849 ? -49.635 7.479 -21.961 1.00 74.75 849 GLN A O 1
ATOM 6811 N N . LYS A 1 850 ? -47.700 7.083 -20.888 1.00 74.00 850 LYS A N 1
ATOM 6812 C CA . LYS A 1 850 ? -48.204 5.896 -20.168 1.00 74.00 850 LYS A CA 1
ATOM 6813 C C . LYS A 1 850 ? -49.388 6.250 -19.252 1.00 74.00 850 LYS A C 1
ATOM 6815 O O . LYS A 1 850 ? -50.384 5.538 -19.247 1.00 74.00 850 LYS A O 1
ATOM 6820 N N . LEU A 1 851 ? -49.360 7.393 -18.562 1.00 74.25 851 LEU A N 1
ATOM 6821 C CA . LEU A 1 851 ? -50.463 7.880 -17.718 1.00 74.25 851 LEU A CA 1
ATOM 6822 C C . LEU A 1 851 ? -51.575 8.624 -18.481 1.00 74.25 851 LEU A C 1
ATOM 6824 O O . LEU A 1 851 ? -52.572 9.004 -17.864 1.00 74.25 851 LEU A O 1
ATOM 6828 N N . ARG A 1 852 ? -51.465 8.829 -19.800 1.00 72.38 852 ARG A N 1
ATOM 6829 C CA . ARG A 1 852 ? -52.449 9.580 -20.607 1.00 72.38 852 ARG A CA 1
ATOM 6830 C C . ARG A 1 852 ? -53.902 9.088 -20.453 1.00 72.38 852 ARG A C 1
ATOM 6832 O O . ARG A 1 852 ? -54.775 9.950 -20.321 1.00 72.38 852 ARG A O 1
ATOM 6839 N N . PRO A 1 853 ? -54.202 7.770 -20.377 1.00 63.16 853 PRO A N 1
ATOM 6840 C CA . PRO A 1 853 ? -55.568 7.282 -20.145 1.00 63.16 853 PRO A CA 1
ATOM 6841 C C . PRO A 1 853 ? -56.142 7.645 -18.764 1.00 63.16 853 PRO A C 1
ATOM 6843 O O . PRO A 1 853 ? -57.361 7.702 -18.607 1.00 63.16 853 PRO A O 1
ATOM 6846 N N . LEU A 1 854 ? -55.270 7.878 -17.776 1.00 66.56 854 LEU A N 1
ATOM 6847 C CA . LEU A 1 854 ? -55.619 8.129 -16.373 1.00 66.56 854 LEU A CA 1
ATOM 6848 C C . LEU A 1 854 ? -55.685 9.633 -16.063 1.00 66.56 854 LEU A C 1
ATOM 6850 O O . LEU A 1 854 ? -56.641 10.100 -15.455 1.00 66.56 854 LEU A O 1
ATOM 6854 N N . LEU A 1 855 ? -54.690 10.403 -16.520 1.00 65.81 855 LEU A N 1
ATOM 6855 C CA . LEU A 1 855 ? -54.589 11.847 -16.270 1.00 65.81 855 LEU A CA 1
ATOM 6856 C C . LEU A 1 855 ? -55.394 12.706 -17.262 1.00 65.81 855 LEU A C 1
ATOM 6858 O O . LEU A 1 855 ? -55.633 13.878 -16.979 1.00 65.81 855 LEU A O 1
ATOM 6862 N N . ARG A 1 856 ? -55.841 12.133 -18.392 1.00 62.72 856 ARG A N 1
ATOM 6863 C CA . ARG A 1 856 ? -56.797 12.737 -19.348 1.00 62.72 856 ARG A CA 1
ATOM 6864 C C . ARG A 1 856 ? -56.405 14.136 -19.863 1.00 62.72 856 ARG A C 1
ATOM 6866 O O . ARG A 1 856 ? -57.255 15.007 -20.034 1.00 62.72 856 ARG A O 1
ATOM 6873 N N . TRP A 1 857 ? -55.115 14.342 -20.127 1.00 61.38 857 TRP A N 1
ATOM 6874 C CA . TRP A 1 857 ? -54.575 15.602 -20.647 1.00 61.38 857 TRP A CA 1
ATOM 6875 C C . TRP A 1 857 ? -54.690 15.719 -22.184 1.00 61.38 857 TRP A C 1
ATOM 6877 O O . TRP A 1 857 ? -54.886 14.729 -22.891 1.00 61.38 857 TRP A O 1
ATOM 6887 N N . ASN A 1 858 ? -54.580 16.950 -22.693 1.00 57.38 858 ASN A N 1
ATOM 6888 C CA . ASN A 1 858 ? -54.718 17.326 -24.108 1.00 57.38 858 ASN A CA 1
ATOM 6889 C C . ASN A 1 858 ? -53.400 17.952 -24.615 1.00 57.38 858 ASN A C 1
ATOM 6891 O O . ASN A 1 858 ? -52.826 18.798 -23.927 1.00 57.38 858 ASN A O 1
ATOM 6895 N N . ASP A 1 859 ? -52.951 17.587 -25.823 1.00 56.28 859 ASP A N 1
ATOM 6896 C CA . ASP A 1 859 ? -51.725 18.105 -26.465 1.00 56.28 859 ASP A CA 1
ATOM 6897 C C . ASP A 1 859 ? -51.732 19.631 -26.690 1.00 56.28 859 ASP A C 1
ATOM 6899 O O . ASP A 1 859 ? -50.688 20.233 -26.925 1.00 56.28 859 ASP A O 1
ATOM 6903 N N . SER A 1 860 ? -52.893 20.275 -26.538 1.00 53.50 860 SER A N 1
ATOM 6904 C CA . SER A 1 860 ? -53.073 21.735 -26.558 1.00 53.50 860 SER A CA 1
ATOM 6905 C C . SER A 1 860 ? -52.447 22.476 -25.359 1.00 53.50 860 SER A C 1
ATOM 6907 O O . SER A 1 860 ? -52.522 23.703 -25.302 1.00 53.50 860 SER A O 1
ATOM 6909 N N . ASN A 1 861 ? -51.870 21.781 -24.369 1.00 57.03 861 ASN A N 1
ATOM 6910 C CA . ASN A 1 861 ? -51.277 22.421 -23.189 1.00 57.03 861 ASN A CA 1
ATOM 6911 C C . ASN A 1 861 ? -50.011 23.245 -23.569 1.00 57.03 861 ASN A C 1
ATOM 6913 O O . ASN A 1 861 ? -49.050 22.687 -24.113 1.00 57.03 861 ASN A O 1
ATOM 6917 N N . PRO A 1 862 ? -49.947 24.556 -23.249 1.00 47.94 862 PRO A N 1
ATOM 6918 C CA . PRO A 1 862 ? -48.845 25.431 -23.660 1.00 47.94 862 PRO A CA 1
ATOM 6919 C C . PRO A 1 862 ? -47.484 25.083 -23.033 1.00 47.94 862 PRO A C 1
ATOM 6921 O O . PRO A 1 862 ? -46.451 25.402 -23.627 1.00 47.94 862 PRO A O 1
ATOM 6924 N N . THR A 1 863 ? -47.445 24.411 -21.877 1.00 56.84 863 THR A N 1
ATOM 6925 C CA . THR A 1 863 ? -46.205 23.917 -21.250 1.00 56.84 863 THR A CA 1
ATOM 6926 C C . THR A 1 863 ? -45.601 22.758 -22.063 1.00 56.84 863 THR A C 1
ATOM 6928 O O . THR A 1 863 ? -44.378 22.648 -22.197 1.00 56.84 863 THR A O 1
ATOM 6931 N N . ILE A 1 864 ? -46.455 21.939 -22.691 1.00 56.88 864 ILE A N 1
ATOM 6932 C CA . ILE A 1 864 ? -46.076 20.793 -23.536 1.00 56.88 864 ILE A CA 1
ATOM 6933 C C . ILE A 1 864 ? -45.634 21.255 -24.931 1.00 56.88 864 ILE A C 1
ATOM 6935 O O . ILE A 1 864 ? -44.608 20.791 -25.429 1.00 56.88 864 ILE A O 1
ATOM 6939 N N . LEU A 1 865 ? -46.325 22.236 -25.525 1.00 51.72 865 LEU A N 1
ATOM 6940 C CA . LEU A 1 865 ? -45.922 22.859 -26.797 1.00 51.72 865 LEU A CA 1
ATOM 6941 C C . LEU A 1 865 ? -44.536 23.533 -26.719 1.00 51.72 865 LEU A C 1
ATOM 6943 O O . LEU A 1 865 ? -43.814 23.586 -27.713 1.00 51.72 865 LEU A O 1
ATOM 6947 N N . LYS A 1 866 ? -44.122 23.979 -25.525 1.00 56.78 866 LYS A N 1
ATOM 6948 C CA . LYS A 1 866 ? -42.770 24.496 -25.231 1.00 56.78 866 LYS A CA 1
ATOM 6949 C C . LYS A 1 866 ? -41.747 23.408 -24.852 1.00 56.78 866 LYS A C 1
ATOM 6951 O O . LYS A 1 866 ? -40.649 23.740 -24.413 1.00 56.78 866 LYS A O 1
ATOM 6956 N N . LYS A 1 867 ? -42.088 22.123 -25.017 1.00 67.81 867 LYS A N 1
ATOM 6957 C CA . LYS A 1 867 ? -41.255 20.940 -24.712 1.00 67.81 867 LYS A CA 1
ATOM 6958 C C . LYS A 1 867 ? -40.779 20.828 -23.249 1.00 67.81 867 LYS A C 1
ATOM 6960 O O . LYS A 1 867 ? -39.762 20.194 -22.982 1.00 67.81 867 LYS A O 1
ATOM 6965 N N . ASN A 1 868 ? -41.514 21.401 -22.289 1.00 80.12 868 ASN A N 1
ATOM 6966 C CA . ASN A 1 868 ? -41.235 21.257 -20.852 1.00 80.12 868 ASN A CA 1
ATOM 6967 C C . ASN A 1 868 ? -42.153 20.200 -20.209 1.00 80.12 868 ASN A C 1
ATOM 6969 O O . ASN A 1 868 ? -42.991 20.496 -19.354 1.00 80.12 868 ASN A O 1
ATOM 6973 N N . TYR A 1 869 ? -42.000 18.950 -20.639 1.00 80.25 869 TYR A N 1
ATOM 6974 C CA . TYR A 1 869 ? -42.797 17.805 -20.192 1.00 80.25 869 TYR A CA 1
ATOM 6975 C C . TYR A 1 869 ? -42.697 17.556 -18.678 1.00 80.25 869 TYR A C 1
ATOM 6977 O O . TYR A 1 869 ? -43.691 17.212 -18.044 1.00 80.25 869 TYR A O 1
ATOM 6985 N N . LYS A 1 870 ? -41.527 17.810 -18.077 1.00 81.44 870 LYS A N 1
ATOM 6986 C CA . LYS A 1 870 ? -41.295 17.733 -16.628 1.00 81.44 870 LYS A CA 1
ATOM 6987 C C . LYS A 1 870 ? -42.196 18.699 -15.857 1.00 81.44 870 LYS A C 1
ATOM 6989 O O . LYS A 1 870 ? -42.824 18.287 -14.884 1.00 81.44 870 LYS A O 1
ATOM 6994 N N . GLY A 1 871 ? -42.278 19.951 -16.316 1.00 79.25 871 GLY A N 1
ATOM 6995 C CA . GLY A 1 871 ? -43.175 20.963 -15.755 1.00 79.25 871 GLY A CA 1
ATOM 6996 C C . GLY A 1 871 ? -44.640 20.571 -15.924 1.00 79.25 871 GLY A C 1
ATOM 6997 O O . GLY A 1 871 ? -45.368 20.519 -14.942 1.00 79.25 871 GLY A O 1
ATOM 6998 N N . ALA A 1 872 ? -45.042 20.173 -17.134 1.00 77.19 872 ALA A N 1
ATOM 6999 C CA . ALA A 1 872 ? -46.419 19.763 -17.413 1.00 77.19 872 ALA A CA 1
ATOM 7000 C C . ALA A 1 872 ? -46.880 18.556 -16.568 1.00 77.19 872 ALA A C 1
ATOM 7002 O O . ALA A 1 872 ? -48.016 18.525 -16.100 1.00 77.19 872 ALA A O 1
ATOM 7003 N N . LEU A 1 873 ? -46.006 17.569 -16.326 1.00 79.19 873 LEU A N 1
ATOM 7004 C CA . LEU A 1 873 ? -46.314 16.429 -15.455 1.00 79.19 873 LEU A CA 1
ATOM 7005 C C . LEU A 1 873 ? -46.404 16.834 -13.975 1.00 79.19 873 LEU A C 1
ATOM 7007 O O . LEU A 1 873 ? -47.222 16.285 -13.241 1.00 79.19 873 LEU A O 1
ATOM 7011 N N . GLN A 1 874 ? -45.597 17.802 -13.532 1.00 81.44 874 GLN A N 1
ATOM 7012 C CA . GLN A 1 874 ? -45.702 18.369 -12.185 1.00 81.44 874 GLN A CA 1
ATOM 7013 C C . GLN A 1 874 ? -47.013 19.153 -12.009 1.00 81.44 874 GLN A C 1
ATOM 7015 O O . GLN A 1 874 ? -47.736 18.891 -11.050 1.00 81.44 874 GLN A O 1
ATOM 7020 N N . GLU A 1 875 ? -47.364 20.015 -12.968 1.00 78.62 875 GLU A N 1
ATOM 7021 C CA . GLU A 1 875 ? -48.627 20.767 -13.019 1.00 78.62 875 GLU A CA 1
ATOM 7022 C C . GLU A 1 875 ? -49.847 19.826 -12.961 1.00 78.62 875 GLU A C 1
ATOM 7024 O O . GLU A 1 875 ? -50.694 19.970 -12.082 1.00 78.62 875 GLU A O 1
ATOM 7029 N N . LEU A 1 876 ? -49.908 18.810 -13.832 1.00 73.12 876 LEU A N 1
ATOM 7030 C CA . LEU A 1 876 ? -51.045 17.881 -13.921 1.00 73.12 876 LEU A CA 1
ATOM 7031 C C . LEU A 1 876 ? -51.214 16.985 -12.683 1.00 73.12 876 LEU A C 1
ATOM 7033 O O . LEU A 1 876 ? -52.342 16.693 -12.287 1.00 73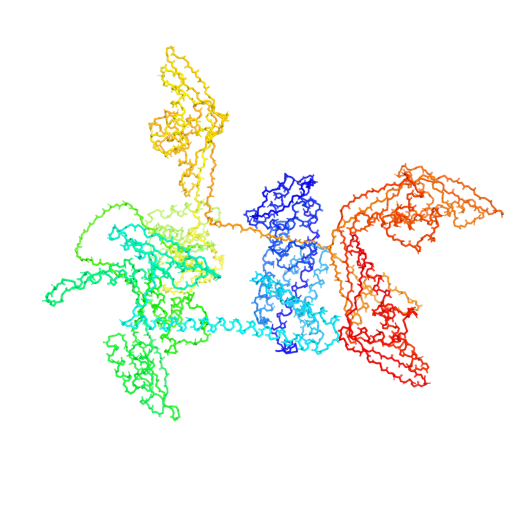.12 876 LEU A O 1
ATOM 7037 N N . VAL A 1 877 ? -50.123 16.540 -12.052 1.00 71.25 877 VAL A N 1
ATOM 7038 C CA . VAL A 1 877 ? -50.197 15.726 -10.822 1.00 71.25 877 VAL A CA 1
ATOM 7039 C C . VAL A 1 877 ? -50.588 16.590 -9.615 1.00 71.25 877 VAL A C 1
ATOM 7041 O O . VAL A 1 877 ? -51.379 16.150 -8.776 1.00 71.25 877 VAL A O 1
ATOM 7044 N N . GLN A 1 878 ? -50.122 17.843 -9.566 1.00 74.31 878 GLN A N 1
ATOM 7045 C CA . GLN A 1 878 ? -50.514 18.814 -8.543 1.00 74.31 878 GLN A CA 1
ATOM 7046 C C . GLN A 1 878 ? -51.984 19.254 -8.687 1.00 74.31 878 GLN A C 1
ATOM 7048 O O . GLN A 1 878 ? -52.671 19.403 -7.678 1.00 74.31 878 GLN A O 1
ATOM 7053 N N . GLU A 1 879 ? -52.505 19.379 -9.914 1.00 70.12 879 GLU A N 1
ATOM 7054 C CA . GLU A 1 879 ? -53.925 19.664 -10.189 1.00 70.12 879 GLU A CA 1
ATOM 7055 C C . GLU A 1 879 ? -54.860 18.589 -9.599 1.00 70.12 879 GLU A C 1
ATOM 7057 O O . GLU A 1 879 ? -55.945 18.901 -9.111 1.00 70.12 879 GLU A O 1
ATOM 7062 N N . LYS A 1 880 ? -54.429 17.318 -9.571 1.00 67.00 880 LYS A N 1
ATOM 7063 C CA . LYS A 1 880 ? -55.175 16.212 -8.932 1.00 67.00 880 LYS A CA 1
ATOM 7064 C C . LYS A 1 880 ? -54.917 16.084 -7.422 1.00 67.00 880 LYS A C 1
ATOM 7066 O O . LYS A 1 880 ? -55.234 15.053 -6.824 1.00 67.00 880 LYS A O 1
ATOM 7071 N N . GLY A 1 881 ? -54.323 17.106 -6.798 1.00 61.19 881 GLY A N 1
ATOM 7072 C CA . GLY A 1 881 ? -54.047 17.157 -5.360 1.00 61.19 881 GLY A CA 1
ATOM 7073 C C . GLY A 1 881 ? -53.060 16.095 -4.862 1.00 61.19 881 GLY A C 1
ATOM 7074 O O . GLY A 1 881 ? -53.026 15.813 -3.666 1.00 61.19 881 GLY A O 1
ATOM 7075 N N . GLN A 1 882 ? -52.291 15.474 -5.762 1.00 67.19 882 GLN A N 1
ATOM 7076 C CA . GLN A 1 882 ? -51.306 14.450 -5.417 1.00 67.19 882 GLN A CA 1
ATOM 7077 C C . GLN A 1 882 ? -49.930 15.080 -5.147 1.00 67.19 882 GLN A C 1
ATOM 7079 O O . GLN A 1 882 ? -49.666 16.231 -5.503 1.00 67.19 882 GLN A O 1
ATOM 7084 N N . THR A 1 883 ? -49.030 14.331 -4.507 1.00 68.62 883 THR A N 1
ATOM 7085 C CA . THR A 1 883 ? -47.668 14.811 -4.238 1.00 68.62 883 THR A CA 1
ATOM 7086 C C . THR A 1 883 ? -46.838 14.880 -5.520 1.00 68.62 883 THR A C 1
ATOM 7088 O O . THR A 1 883 ? -46.951 14.033 -6.408 1.00 68.62 883 THR A O 1
ATOM 7091 N N . LEU A 1 884 ? -45.993 15.912 -5.618 1.00 72.75 884 LEU A N 1
ATOM 7092 C CA . LEU A 1 884 ? -45.228 16.208 -6.830 1.00 72.75 884 LEU A CA 1
ATOM 7093 C C . LEU A 1 884 ? -44.341 15.024 -7.280 1.00 72.75 884 LEU A C 1
ATOM 7095 O O . LEU A 1 884 ? -43.661 14.426 -6.442 1.00 72.75 884 LEU A O 1
ATOM 7099 N N . PRO A 1 885 ? -44.282 14.728 -8.596 1.00 77.44 885 PRO A N 1
ATOM 7100 C CA . PRO A 1 885 ? -43.400 13.717 -9.175 1.00 77.44 885 PRO A CA 1
ATOM 7101 C C . PRO A 1 885 ? -41.938 13.868 -8.738 1.00 77.44 885 PRO A C 1
ATOM 7103 O O . PRO A 1 885 ? -41.322 14.923 -8.930 1.00 77.44 885 PRO A O 1
ATOM 7106 N N . SER A 1 886 ? -41.378 12.793 -8.183 1.00 74.44 886 SER A N 1
ATOM 7107 C CA . SER A 1 886 ? -39.984 12.721 -7.744 1.00 74.44 886 SER A CA 1
ATOM 7108 C C . SER A 1 886 ? -39.121 12.096 -8.836 1.00 74.44 886 SER A C 1
ATOM 7110 O O . SER A 1 886 ? -39.423 11.003 -9.304 1.00 74.44 886 SER A O 1
ATOM 7112 N N . TYR A 1 887 ? -38.047 12.774 -9.241 1.00 81.31 887 TYR A N 1
ATOM 7113 C CA . TYR A 1 887 ? -37.154 12.320 -10.311 1.00 81.31 887 TYR A CA 1
ATOM 7114 C C . TYR A 1 887 ? -35.826 11.830 -9.730 1.00 81.31 887 TYR A C 1
ATOM 7116 O O . TYR A 1 887 ? -35.056 12.608 -9.161 1.00 81.31 887 TYR A O 1
ATOM 7124 N N . SER A 1 888 ? -35.548 10.540 -9.901 1.00 66.75 888 SER A N 1
ATOM 7125 C CA . SER A 1 888 ? -34.296 9.890 -9.523 1.00 66.75 888 SER A CA 1
ATOM 7126 C C . SER A 1 888 ? -33.476 9.610 -10.778 1.00 66.75 888 SER A C 1
ATOM 7128 O O . SER A 1 888 ? -33.714 8.641 -11.496 1.00 66.75 888 SER A O 1
ATOM 7130 N N . THR A 1 889 ? -32.518 10.488 -11.070 1.00 66.69 889 THR A N 1
ATOM 7131 C CA . THR A 1 889 ? -31.730 10.417 -12.308 1.00 66.69 889 THR A CA 1
ATOM 7132 C C . THR A 1 889 ? -30.330 9.899 -12.040 1.00 66.69 889 THR A C 1
ATOM 7134 O O . THR A 1 889 ? -29.526 10.570 -11.386 1.00 66.69 889 THR A O 1
ATOM 7137 N N . ARG A 1 890 ? -30.041 8.704 -12.563 1.00 54.97 890 ARG A N 1
ATOM 7138 C CA . ARG A 1 890 ? -28.761 8.009 -12.430 1.00 54.97 890 ARG A CA 1
ATOM 7139 C C . ARG A 1 890 ? -27.934 8.162 -13.703 1.00 54.97 890 ARG A C 1
ATOM 7141 O O . ARG A 1 890 ? -28.395 7.821 -14.784 1.00 54.97 890 ARG A O 1
ATOM 7148 N N . CYS A 1 891 ? -26.701 8.644 -13.567 1.00 43.09 891 CYS A N 1
ATOM 7149 C CA . CYS A 1 891 ? -25.698 8.496 -14.619 1.00 43.09 891 CYS A CA 1
ATOM 7150 C C . CYS A 1 891 ? -25.261 7.024 -14.660 1.00 43.09 891 CYS A C 1
ATOM 7152 O O . CYS A 1 891 ? -24.875 6.470 -13.625 1.00 43.09 891 CYS A O 1
ATOM 7154 N N . ILE A 1 892 ? -25.372 6.380 -15.822 1.00 48.72 892 ILE A N 1
ATOM 7155 C CA . ILE A 1 892 ? -24.998 4.982 -16.029 1.00 48.72 892 ILE A CA 1
ATOM 7156 C C . ILE A 1 892 ? -23.641 4.941 -16.736 1.00 48.72 892 ILE A C 1
ATOM 7158 O O . ILE A 1 892 ? -23.545 5.115 -17.946 1.00 48.72 892 ILE A O 1
ATOM 7162 N N . TYR A 1 893 ? -22.579 4.644 -15.987 1.00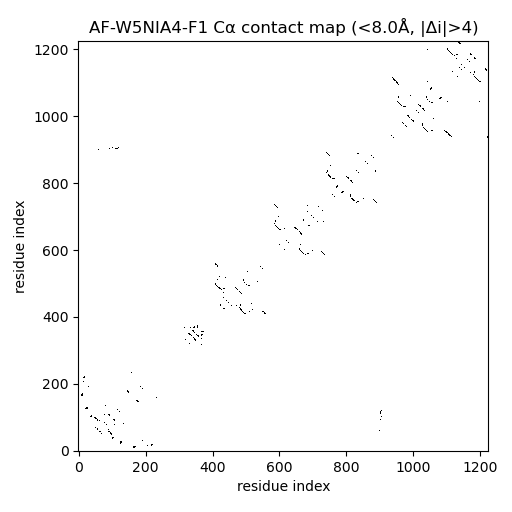 40.78 893 TYR A N 1
ATOM 7163 C CA . TYR A 1 893 ? -21.279 4.314 -16.574 1.00 40.78 893 TYR A CA 1
ATOM 7164 C C . TYR A 1 893 ? -21.219 2.803 -16.831 1.00 40.78 893 TYR A C 1
ATOM 7166 O O . TYR A 1 893 ? -21.139 2.009 -15.890 1.00 40.78 893 TYR A O 1
ATOM 7174 N N . GLY A 1 894 ? -21.271 2.397 -18.100 1.00 32.16 894 GLY A N 1
ATOM 7175 C CA . GLY A 1 894 ? -21.262 0.987 -18.495 1.00 32.16 894 GLY A CA 1
ATOM 7176 C C . GLY A 1 894 ? -20.024 0.227 -17.998 1.00 32.16 894 GLY A C 1
ATOM 7177 O O . GLY A 1 894 ? -18.890 0.649 -18.213 1.00 32.16 894 GLY A O 1
ATOM 7178 N N . SER A 1 895 ? -20.234 -0.913 -17.336 1.00 26.05 895 SER A N 1
ATOM 7179 C CA . SER A 1 895 ? -19.175 -1.841 -16.914 1.00 26.05 895 SER A CA 1
ATOM 7180 C C . SER A 1 895 ? -19.645 -3.289 -17.075 1.00 26.05 895 SER A C 1
ATOM 7182 O O . SER A 1 895 ? -20.656 -3.654 -16.469 1.00 26.05 895 SER A O 1
ATOM 7184 N N . PRO A 1 896 ? -18.921 -4.145 -17.820 1.00 26.25 896 PRO A N 1
ATOM 7185 C CA . PRO A 1 896 ? -19.122 -5.586 -17.763 1.00 26.25 896 PRO A CA 1
ATOM 7186 C C . PRO A 1 896 ? -18.831 -6.115 -16.352 1.00 26.25 896 PRO A C 1
ATOM 7188 O O . PRO A 1 896 ? -17.854 -5.737 -15.706 1.00 26.25 896 PRO A O 1
ATOM 7191 N N . SER A 1 897 ? -19.703 -6.989 -15.865 1.00 26.16 897 SER A N 1
ATOM 7192 C CA . SER A 1 897 ? -19.626 -7.605 -14.535 1.00 26.16 897 SER A CA 1
ATOM 7193 C C . SER A 1 897 ? -18.506 -8.681 -14.463 1.00 26.16 897 SER A C 1
ATOM 7195 O O . SER A 1 897 ? -18.214 -9.277 -15.493 1.00 26.16 897 SER A O 1
ATOM 7197 N N . ASN A 1 898 ? -17.890 -9.055 -13.324 1.00 26.30 898 ASN A N 1
ATOM 7198 C CA . ASN A 1 898 ? -18.188 -8.747 -11.911 1.00 26.30 898 ASN A CA 1
ATOM 7199 C C . ASN A 1 898 ? -17.048 -9.195 -10.928 1.00 26.30 898 ASN A C 1
ATOM 7201 O O . ASN A 1 898 ? -16.296 -10.092 -11.291 1.00 26.30 898 ASN A O 1
ATOM 7205 N N . LYS A 1 899 ? -17.067 -8.721 -9.652 1.00 25.28 899 LYS A N 1
ATOM 7206 C CA . LYS A 1 899 ? -16.436 -9.299 -8.402 1.00 25.28 899 LYS A CA 1
ATOM 7207 C C . LYS A 1 899 ? -14.877 -9.240 -8.216 1.00 25.28 899 LYS A C 1
ATOM 7209 O O . LYS A 1 899 ? -14.177 -9.458 -9.188 1.00 25.28 899 LYS A O 1
ATOM 7214 N N . THR A 1 900 ? -14.197 -9.055 -7.046 1.00 28.44 900 THR A N 1
ATOM 7215 C CA . THR A 1 900 ? -14.432 -8.523 -5.648 1.00 28.44 900 THR A CA 1
ATOM 7216 C C . THR A 1 900 ? -13.101 -8.452 -4.781 1.00 28.44 900 THR A C 1
ATOM 7218 O O . THR A 1 900 ? -12.527 -9.509 -4.564 1.00 28.44 900 THR A O 1
ATOM 7221 N N . ASP A 1 901 ? -12.689 -7.308 -4.169 1.00 31.50 901 ASP A N 1
ATOM 7222 C CA . ASP A 1 901 ? -11.861 -7.108 -2.897 1.00 31.50 901 ASP A CA 1
ATOM 7223 C C . ASP A 1 901 ? -10.386 -7.585 -2.625 1.00 31.50 901 ASP A C 1
ATOM 7225 O O . ASP A 1 901 ? -9.849 -8.282 -3.474 1.00 31.50 901 ASP A O 1
ATOM 7229 N N . ARG A 1 902 ? -9.610 -7.232 -1.536 1.00 32.41 902 ARG A N 1
ATOM 7230 C CA . ARG A 1 902 ? -9.686 -6.376 -0.267 1.00 32.41 902 ARG A CA 1
ATOM 7231 C C . ARG A 1 902 ? -8.303 -5.604 -0.016 1.00 32.41 902 ARG A C 1
ATOM 7233 O O . ARG A 1 902 ? -7.602 -5.479 -1.019 1.00 32.41 902 ARG A O 1
ATOM 7240 N N . ARG A 1 903 ? -7.963 -4.944 1.147 1.00 34.66 903 ARG A N 1
ATOM 7241 C CA . ARG A 1 903 ? -6.745 -4.042 1.384 1.00 34.66 903 ARG A CA 1
ATOM 7242 C C . ARG A 1 903 ? -6.282 -3.746 2.906 1.00 34.66 903 ARG A C 1
ATOM 7244 O O . ARG A 1 903 ? -6.680 -4.522 3.758 1.00 34.66 903 ARG A O 1
ATOM 7251 N N . SER A 1 904 ? -5.527 -2.640 3.260 1.00 38.28 904 SER A N 1
ATOM 7252 C CA . SER A 1 904 ? -4.413 -2.368 4.289 1.00 38.28 904 SER A CA 1
ATOM 7253 C C . SER A 1 904 ? -4.306 -1.526 5.689 1.00 38.28 904 SER A C 1
ATOM 7255 O O . SER A 1 904 ? -5.320 -1.104 6.224 1.00 38.28 904 SER A O 1
ATOM 7257 N N . VAL A 1 905 ? -3.076 -1.296 6.325 1.00 32.34 905 VAL A N 1
ATOM 7258 C CA . VAL A 1 905 ? -2.430 -0.100 7.118 1.00 32.34 905 VAL A CA 1
ATOM 7259 C C . VAL A 1 905 ? -2.018 -0.079 8.670 1.00 32.34 905 VAL A C 1
ATOM 7261 O O . VAL A 1 905 ? -2.632 -0.842 9.395 1.00 32.34 905 VAL A O 1
ATOM 7264 N N . ASN A 1 906 ? -1.043 0.779 9.177 1.00 37.59 906 ASN A N 1
ATOM 7265 C CA . ASN A 1 906 ? -0.329 0.895 10.545 1.00 37.59 906 ASN A CA 1
ATOM 7266 C C . ASN A 1 906 ? -0.211 2.263 11.418 1.00 37.59 906 ASN A C 1
ATOM 7268 O O . ASN A 1 906 ? -0.519 3.300 10.831 1.00 37.59 906 ASN A O 1
ATOM 7272 N N . PRO A 1 907 ? 0.270 2.267 12.736 1.00 35.19 907 PRO A N 1
ATOM 7273 C CA . PRO A 1 907 ? 0.731 3.380 13.699 1.00 35.19 907 PRO A CA 1
ATOM 7274 C C . PRO A 1 907 ? 2.048 3.165 14.628 1.00 35.19 907 PRO A C 1
ATOM 7276 O O . PRO A 1 907 ? 2.463 2.023 14.760 1.00 35.19 907 PRO A O 1
ATOM 7279 N N . VAL A 1 908 ? 2.754 4.175 15.241 1.00 27.66 908 VAL A N 1
ATOM 7280 C CA . VAL A 1 908 ? 4.247 4.294 15.642 1.00 27.66 908 VAL A CA 1
ATOM 7281 C C . VAL A 1 908 ? 4.684 4.060 17.159 1.00 27.66 908 VAL A C 1
ATOM 7283 O O . VAL A 1 908 ? 4.243 2.988 17.578 1.00 27.66 908 VAL A O 1
ATOM 7286 N N . PRO A 1 909 ? 5.566 4.784 17.993 1.00 32.25 909 PRO A N 1
ATOM 7287 C CA . PRO A 1 909 ? 6.391 6.079 18.024 1.00 32.25 909 PRO A CA 1
ATOM 7288 C C . PRO A 1 909 ? 7.948 6.004 18.391 1.00 32.25 909 PRO A C 1
ATOM 7290 O O . PRO A 1 909 ? 8.509 4.912 18.373 1.00 32.25 909 PRO A O 1
ATOM 7293 N N . ILE A 1 910 ? 8.686 7.136 18.674 1.00 25.62 910 ILE A N 1
ATOM 7294 C CA . ILE A 1 910 ? 10.175 7.265 19.003 1.00 25.62 910 ILE A CA 1
ATOM 7295 C C . ILE A 1 910 ? 10.598 8.549 19.831 1.00 25.62 910 ILE A C 1
ATOM 7297 O O . ILE A 1 910 ? 10.002 9.595 19.584 1.00 25.62 910 ILE A O 1
ATOM 7301 N N . LYS A 1 911 ? 11.659 8.516 20.702 1.00 29.34 911 LYS A N 1
ATOM 7302 C CA . LYS A 1 911 ? 12.727 9.555 21.069 1.00 29.34 911 LYS A CA 1
ATOM 7303 C C . LYS A 1 911 ? 13.598 9.065 22.290 1.00 29.34 911 LYS A C 1
ATOM 7305 O O . LYS A 1 911 ? 13.239 8.011 22.798 1.00 29.34 911 LYS A O 1
ATOM 7310 N N . ASN A 1 912 ? 14.611 9.706 22.944 1.00 29.17 912 ASN A N 1
ATOM 7311 C CA . ASN A 1 912 ? 15.895 10.472 22.700 1.00 29.17 912 ASN A CA 1
ATOM 7312 C C . ASN A 1 912 ? 16.653 10.597 24.096 1.00 29.17 912 ASN A C 1
ATOM 7314 O O . ASN A 1 912 ? 16.027 10.225 25.083 1.00 29.17 912 ASN A O 1
ATOM 7318 N N . MET A 1 913 ? 17.901 11.064 24.395 1.00 23.69 913 MET A N 1
ATOM 7319 C CA . MET A 1 913 ? 19.066 11.725 23.721 1.00 23.69 913 MET A CA 1
ATOM 7320 C C . MET A 1 913 ? 20.450 11.460 24.467 1.00 23.69 913 MET A C 1
ATOM 7322 O O . MET A 1 913 ? 20.641 10.356 24.965 1.00 23.69 913 MET A O 1
ATOM 7326 N N . LEU A 1 914 ? 21.436 12.401 24.523 1.00 23.31 914 LEU A N 1
ATOM 7327 C CA . LEU A 1 914 ? 22.890 12.261 24.911 1.00 23.31 914 LEU A CA 1
ATOM 7328 C C . LEU A 1 914 ? 23.510 13.586 25.518 1.00 23.31 914 LEU A C 1
ATOM 7330 O O . LEU A 1 914 ? 22.732 14.533 25.626 1.00 23.31 914 LEU A O 1
ATOM 7334 N N . PRO A 1 915 ? 24.850 13.824 25.764 1.00 38.25 915 PRO A N 1
ATOM 7335 C CA . PRO A 1 915 ? 26.054 13.024 26.191 1.00 38.25 915 PRO A CA 1
ATOM 7336 C C . PRO A 1 915 ? 27.012 13.714 27.259 1.00 38.25 915 PRO A C 1
ATOM 7338 O O . PRO A 1 915 ? 26.766 14.850 27.646 1.00 38.25 915 PRO A O 1
ATOM 7341 N N . ILE A 1 916 ? 28.174 13.091 27.621 1.00 21.53 916 ILE A N 1
ATOM 7342 C CA . ILE A 1 916 ? 29.583 13.654 27.738 1.00 21.53 916 ILE A CA 1
ATOM 7343 C C . ILE A 1 916 ? 30.484 13.206 28.943 1.00 21.53 916 ILE A C 1
ATOM 7345 O O . ILE A 1 916 ? 30.202 13.474 30.105 1.00 21.53 916 ILE A O 1
ATOM 7349 N N . SER A 1 917 ? 31.707 12.743 28.602 1.00 20.36 917 SER A N 1
ATOM 7350 C CA . SER A 1 917 ? 32.962 12.641 29.408 1.00 20.36 917 SER A CA 1
ATOM 7351 C C . SER A 1 917 ? 33.089 11.573 30.515 1.00 20.36 917 SER A C 1
ATOM 7353 O O . SER A 1 917 ? 32.145 10.856 30.823 1.00 20.36 917 SER A O 1
ATOM 7355 N N . CYS A 1 918 ? 34.320 11.375 31.014 1.00 21.48 918 CYS A N 1
ATOM 7356 C CA . CYS A 1 918 ? 34.764 10.122 31.636 1.00 21.48 918 CYS A CA 1
ATOM 7357 C C . CYS A 1 918 ? 35.868 10.284 32.701 1.00 21.48 918 CYS A C 1
ATOM 7359 O O . CYS A 1 918 ? 36.817 11.033 32.489 1.00 21.48 918 CYS A O 1
ATOM 7361 N N . TYR A 1 919 ? 35.790 9.469 33.761 1.00 21.45 919 TYR A N 1
ATOM 7362 C CA . TYR A 1 919 ? 36.906 8.946 34.569 1.00 21.45 919 TYR A CA 1
ATOM 7363 C C . TYR A 1 919 ? 36.510 7.567 35.135 1.00 21.45 919 TYR A C 1
ATOM 7365 O O . TYR A 1 919 ? 35.323 7.255 35.193 1.00 21.45 919 TYR A O 1
ATOM 7373 N N . ILE A 1 920 ? 37.488 6.731 35.506 1.00 32.50 920 ILE A N 1
ATOM 7374 C CA . ILE A 1 920 ? 37.268 5.368 36.024 1.00 32.50 920 ILE A CA 1
ATOM 7375 C C . ILE A 1 920 ? 37.579 5.325 37.524 1.00 32.50 920 ILE A C 1
ATOM 7377 O O . ILE A 1 920 ? 38.673 5.714 37.931 1.00 32.50 920 ILE A O 1
ATOM 7381 N N . THR A 1 921 ? 36.657 4.764 38.306 1.00 21.98 921 THR A N 1
ATOM 7382 C CA . THR A 1 921 ? 36.896 4.180 39.637 1.00 21.98 921 THR A CA 1
ATOM 7383 C C . THR A 1 921 ? 36.104 2.877 39.752 1.00 21.98 921 THR A C 1
ATOM 7385 O O . THR A 1 921 ? 35.097 2.708 39.067 1.00 21.98 921 THR A O 1
ATOM 7388 N N . GLU A 1 922 ? 36.586 1.942 40.566 1.00 30.25 922 GLU A N 1
ATOM 7389 C CA . GLU A 1 922 ? 36.160 0.537 40.550 1.00 30.25 922 GLU A CA 1
ATOM 7390 C C . GLU A 1 922 ? 34.840 0.295 41.306 1.00 30.25 922 GLU A C 1
ATOM 7392 O O . GLU A 1 922 ? 34.840 0.178 42.526 1.00 30.25 922 GLU A O 1
ATOM 7397 N N . ASP A 1 923 ? 33.732 0.168 40.569 1.00 25.00 923 ASP A N 1
ATOM 7398 C CA . ASP A 1 923 ? 32.527 -0.566 40.992 1.00 25.00 923 ASP A CA 1
ATOM 7399 C C . ASP A 1 923 ? 31.719 -0.957 39.732 1.00 25.00 923 ASP A C 1
ATOM 7401 O O . ASP A 1 923 ? 31.072 -0.119 39.101 1.00 25.00 923 ASP A O 1
ATOM 7405 N N . GLU A 1 924 ? 31.804 -2.221 39.293 1.00 28.25 924 GLU A N 1
ATOM 7406 C CA . GLU A 1 924 ? 31.164 -2.682 38.046 1.00 28.25 924 GLU A CA 1
ATOM 7407 C C . GLU A 1 924 ? 29.651 -2.910 38.222 1.00 28.25 924 GLU A C 1
ATOM 7409 O O . GLU A 1 924 ? 29.160 -4.026 38.444 1.00 28.25 924 GLU A O 1
ATOM 7414 N N . GLU A 1 925 ? 28.884 -1.827 38.079 1.00 34.19 925 GLU A N 1
ATOM 7415 C CA . GLU A 1 925 ? 27.435 -1.891 37.902 1.00 34.19 925 GLU A CA 1
ATOM 7416 C C . GLU A 1 925 ? 27.069 -2.724 36.662 1.00 34.19 925 GLU A C 1
ATOM 7418 O O . GLU A 1 925 ? 27.445 -2.423 35.530 1.00 34.19 925 GLU A O 1
ATOM 7423 N N . ARG A 1 926 ? 26.275 -3.779 36.872 1.00 38.09 926 ARG A N 1
ATOM 7424 C CA . ARG A 1 926 ? 25.732 -4.603 35.781 1.00 38.09 926 ARG A CA 1
ATOM 7425 C C . ARG A 1 926 ? 24.743 -3.799 34.930 1.00 38.09 926 ARG A C 1
ATOM 7427 O O . ARG A 1 926 ? 24.019 -2.982 35.501 1.00 38.09 926 ARG A O 1
ATOM 7434 N N . PRO A 1 927 ? 24.592 -4.125 33.632 1.00 36.84 927 PRO A N 1
ATOM 7435 C CA . PRO A 1 927 ? 23.540 -3.555 32.800 1.00 36.84 927 PRO A CA 1
ATOM 7436 C C . PRO A 1 927 ? 22.146 -3.816 33.393 1.00 36.84 927 PRO A C 1
ATOM 7438 O O . PRO A 1 927 ? 21.817 -4.937 33.801 1.00 36.84 927 PRO A O 1
ATOM 7441 N N . LYS A 1 928 ? 21.331 -2.766 33.408 1.00 49.00 928 LYS A N 1
ATOM 7442 C CA . LYS A 1 928 ? 19.946 -2.705 33.884 1.00 49.00 928 LYS A CA 1
ATOM 7443 C C . LYS A 1 928 ? 18.964 -2.413 32.740 1.00 49.00 928 LYS A C 1
ATOM 7445 O O . LYS A 1 928 ? 17.800 -2.787 32.866 1.00 49.00 928 LYS A O 1
ATOM 7450 N N . THR A 1 929 ? 19.405 -1.784 31.643 1.00 57.50 929 THR A N 1
ATOM 7451 C CA . THR A 1 929 ? 18.528 -1.254 30.573 1.00 57.50 929 THR A CA 1
ATOM 7452 C C . THR A 1 929 ? 18.653 -1.990 29.228 1.00 57.50 929 THR A C 1
ATOM 7454 O O . THR A 1 929 ? 19.586 -2.768 29.007 1.00 57.50 929 THR A O 1
ATOM 7457 N N . VAL A 1 930 ? 17.685 -1.781 28.321 1.00 60.16 930 VAL A N 1
ATOM 7458 C CA . VAL A 1 930 ? 17.645 -2.408 26.977 1.00 60.16 930 VAL A CA 1
ATOM 7459 C C . VAL A 1 930 ? 18.688 -1.781 26.047 1.00 60.16 930 VAL A C 1
ATOM 7461 O O . VAL A 1 930 ? 19.278 -2.438 25.180 1.00 60.16 930 VAL A O 1
ATOM 7464 N N . GLU A 1 931 ? 18.943 -0.502 26.279 1.00 62.62 931 GLU A N 1
ATOM 7465 C CA . GLU A 1 931 ? 19.923 0.358 25.644 1.00 62.62 931 GLU A CA 1
ATOM 7466 C C . GLU A 1 931 ? 21.338 -0.172 25.913 1.00 62.62 931 GLU A C 1
ATOM 7468 O O . GLU A 1 931 ? 22.094 -0.401 24.968 1.00 62.62 931 GLU A O 1
ATOM 7473 N N . GLU A 1 932 ? 21.672 -0.472 27.173 1.00 65.44 932 GLU A N 1
ATOM 7474 C CA . GLU A 1 932 ? 22.977 -1.019 27.572 1.00 65.44 932 GLU A CA 1
ATOM 7475 C C . GLU A 1 932 ? 23.283 -2.369 26.906 1.00 65.44 932 GLU A C 1
ATOM 7477 O O . GLU A 1 932 ? 24.373 -2.538 26.349 1.00 65.44 932 GLU A O 1
ATOM 7482 N N . LEU A 1 933 ? 22.325 -3.313 26.879 1.00 66.19 933 LEU A N 1
ATOM 7483 C CA . LEU A 1 933 ? 22.493 -4.572 26.134 1.00 66.19 933 LEU A CA 1
ATOM 7484 C C . LEU A 1 933 ? 22.768 -4.295 24.652 1.00 66.19 933 LEU A C 1
ATOM 7486 O O . LEU A 1 933 ? 23.655 -4.906 24.053 1.00 66.19 933 LEU A O 1
ATOM 7490 N N . THR A 1 934 ? 22.021 -3.369 24.056 1.00 67.94 934 THR A N 1
ATOM 7491 C CA . THR A 1 934 ? 22.117 -3.058 22.627 1.00 67.94 934 THR A CA 1
ATOM 7492 C C . THR A 1 934 ? 23.460 -2.400 22.275 1.00 67.94 934 THR A C 1
ATOM 7494 O O . THR A 1 934 ? 24.083 -2.786 21.283 1.00 67.94 934 THR A O 1
ATOM 7497 N N . VAL A 1 935 ? 23.966 -1.491 23.116 1.00 70.00 935 VAL A N 1
ATOM 7498 C CA . VAL A 1 935 ? 25.289 -0.855 22.971 1.00 70.00 935 VAL A CA 1
ATOM 7499 C C . VAL A 1 935 ? 26.424 -1.875 23.114 1.00 70.00 935 VAL A C 1
ATOM 7501 O O . VAL A 1 935 ? 27.335 -1.906 22.283 1.00 70.00 935 VAL A O 1
ATOM 7504 N N . ALA A 1 936 ? 26.362 -2.755 24.116 1.00 66.75 936 ALA A N 1
ATOM 7505 C CA . ALA A 1 936 ? 27.359 -3.805 24.323 1.00 66.75 936 ALA A CA 1
ATOM 7506 C C . ALA A 1 936 ? 27.401 -4.822 23.171 1.00 66.75 936 ALA A C 1
ATOM 7508 O O . ALA A 1 936 ? 28.471 -5.185 22.681 1.00 66.75 936 ALA A O 1
ATOM 7509 N N . LEU A 1 937 ? 26.239 -5.257 22.680 1.00 76.94 937 LEU A N 1
ATOM 7510 C CA . LEU A 1 937 ? 26.156 -6.157 21.530 1.00 76.94 937 LEU A CA 1
ATOM 7511 C C . LEU A 1 937 ? 26.746 -5.515 20.265 1.00 76.94 937 LEU A C 1
ATOM 7513 O O . LEU A 1 937 ? 27.503 -6.173 19.548 1.00 76.94 937 LEU A O 1
ATOM 7517 N N . ALA A 1 938 ? 26.486 -4.222 20.037 1.00 72.12 938 ALA A N 1
ATOM 7518 C CA . ALA A 1 938 ? 27.068 -3.463 18.932 1.00 72.12 938 ALA A CA 1
ATOM 7519 C C . ALA A 1 938 ? 28.602 -3.343 19.041 1.00 72.12 938 ALA A C 1
ATOM 7521 O O . ALA A 1 938 ? 29.300 -3.647 18.074 1.00 72.12 938 ALA A O 1
ATOM 7522 N N . LYS A 1 939 ? 29.137 -3.005 20.227 1.00 75.19 939 LYS A N 1
ATOM 7523 C CA . LYS A 1 939 ? 30.587 -2.977 20.539 1.00 75.19 939 LYS A CA 1
ATOM 7524 C C . LYS A 1 939 ? 31.297 -4.291 20.177 1.00 75.19 939 LYS A C 1
ATOM 7526 O O . LYS A 1 939 ? 32.468 -4.279 19.806 1.00 75.19 939 LYS A O 1
ATOM 7531 N N . HIS A 1 940 ? 30.583 -5.414 20.254 1.00 69.94 940 HIS A N 1
ATOM 7532 C CA . HIS A 1 940 ? 31.095 -6.758 19.989 1.00 69.94 940 HIS A CA 1
ATOM 7533 C C . HIS A 1 940 ? 30.658 -7.361 18.633 1.00 69.94 940 HIS A C 1
ATOM 7535 O O . HIS A 1 940 ? 30.901 -8.544 18.393 1.00 69.94 940 HIS A O 1
ATOM 7541 N N . ASN A 1 941 ? 30.060 -6.570 17.729 1.00 74.75 941 ASN A N 1
ATOM 7542 C CA . ASN A 1 941 ? 29.538 -6.996 16.416 1.00 74.75 941 ASN A CA 1
ATOM 7543 C C . ASN A 1 941 ? 28.485 -8.131 16.459 1.00 74.75 941 ASN A C 1
ATOM 7545 O O . ASN A 1 941 ? 28.290 -8.847 15.473 1.00 74.75 941 ASN A O 1
ATOM 7549 N N . ILE A 1 942 ? 27.775 -8.297 17.578 1.00 77.19 942 ILE A N 1
ATOM 7550 C CA . ILE A 1 942 ? 26.725 -9.311 17.735 1.00 77.19 942 ILE A CA 1
ATOM 7551 C C . ILE A 1 942 ? 25.388 -8.694 17.313 1.00 77.19 942 ILE A C 1
ATOM 7553 O O . ILE A 1 942 ? 24.882 -7.774 17.951 1.00 77.19 942 ILE A O 1
ATOM 7557 N N . GLN A 1 943 ? 24.780 -9.204 16.243 1.00 77.69 943 GLN A N 1
ATOM 7558 C CA . GLN A 1 943 ? 23.523 -8.647 15.732 1.00 77.69 943 GLN A CA 1
ATOM 7559 C C . GLN A 1 943 ? 22.327 -9.202 16.524 1.00 77.69 943 GLN A C 1
ATOM 7561 O O . GLN A 1 943 ? 22.064 -10.405 16.466 1.00 77.69 943 GLN A O 1
ATOM 7566 N N . LYS A 1 944 ? 21.599 -8.333 17.240 1.00 79.62 944 LYS A N 1
ATOM 7567 C CA . LYS A 1 944 ? 20.291 -8.621 17.864 1.00 79.62 944 LYS A CA 1
ATOM 7568 C C . LYS A 1 944 ? 19.177 -8.435 16.831 1.00 79.62 944 LYS A C 1
ATOM 7570 O O . LYS A 1 944 ? 19.097 -7.385 16.201 1.00 79.62 944 LYS A O 1
ATOM 7575 N N . TYR A 1 945 ? 18.278 -9.408 16.723 1.00 76.56 945 TYR A N 1
ATOM 7576 C CA . TYR A 1 945 ? 17.008 -9.276 16.008 1.00 76.56 945 TYR A CA 1
ATOM 7577 C C . TYR A 1 945 ? 15.859 -9.647 16.942 1.00 76.56 945 TYR A C 1
ATOM 7579 O O . TYR A 1 945 ? 15.857 -10.748 17.486 1.00 76.56 945 TYR A O 1
ATOM 7587 N N . PHE A 1 946 ? 14.889 -8.751 17.115 1.00 75.31 946 PHE A N 1
ATOM 7588 C CA . PHE A 1 946 ? 13.615 -9.062 17.765 1.00 75.31 946 PHE A CA 1
ATOM 7589 C C . PHE A 1 946 ? 12.617 -9.546 16.710 1.00 75.31 946 PHE A C 1
ATOM 7591 O O . PHE A 1 946 ? 12.543 -8.985 15.615 1.00 75.31 946 PHE A O 1
ATOM 7598 N N . THR A 1 947 ? 11.854 -10.587 17.026 1.00 74.94 947 THR A N 1
ATOM 7599 C CA . THR A 1 947 ? 10.750 -11.080 16.197 1.00 74.94 947 THR A CA 1
ATOM 7600 C C . THR A 1 947 ? 9.605 -11.510 17.097 1.00 74.94 947 THR A C 1
ATOM 7602 O O . THR A 1 947 ? 9.833 -12.186 18.096 1.00 74.94 947 THR A O 1
ATOM 7605 N N . TYR A 1 948 ? 8.375 -11.146 16.748 1.00 76.94 948 TYR A N 1
ATOM 7606 C CA . TYR A 1 948 ? 7.195 -11.520 17.518 1.00 76.94 948 TYR A CA 1
ATOM 7607 C C . TYR A 1 948 ? 6.029 -11.901 16.602 1.00 76.94 948 TYR A C 1
ATOM 7609 O O . TYR A 1 948 ? 6.042 -11.650 15.397 1.00 76.94 948 TYR A O 1
ATOM 7617 N N . SER A 1 949 ? 5.021 -12.535 17.189 1.00 75.12 949 SER A N 1
ATOM 7618 C CA . SER A 1 949 ? 3.774 -12.923 16.542 1.00 75.12 949 SER A CA 1
ATOM 7619 C C . SER A 1 949 ? 2.597 -12.651 17.474 1.00 75.12 949 SER A C 1
ATOM 7621 O O . SER A 1 949 ? 2.686 -12.871 18.686 1.00 75.12 949 SER A O 1
ATOM 7623 N N . ILE A 1 950 ? 1.502 -12.155 16.898 1.00 78.88 950 ILE A N 1
ATOM 7624 C CA . ILE A 1 950 ? 0.260 -11.861 17.614 1.00 78.88 950 ILE A CA 1
ATOM 7625 C C . ILE A 1 950 ? -0.666 -13.071 17.492 1.00 78.88 950 ILE A C 1
ATOM 7627 O O . ILE A 1 950 ? -0.922 -13.563 16.392 1.00 78.88 950 ILE A O 1
ATOM 7631 N N . CYS A 1 951 ? -1.197 -13.537 18.616 1.00 75.62 951 CYS A N 1
ATOM 7632 C CA . CYS A 1 951 ? -2.210 -14.580 18.684 1.00 75.62 951 CYS A CA 1
ATOM 7633 C C . CYS A 1 951 ? -3.418 -14.096 19.494 1.00 75.62 951 CYS A C 1
ATOM 7635 O O . CYS A 1 951 ? -3.299 -13.235 20.364 1.00 75.62 951 CYS A O 1
ATOM 7637 N N . LYS A 1 952 ? -4.604 -14.635 19.203 1.00 82.00 952 LYS A N 1
ATOM 7638 C CA . LYS A 1 952 ? -5.794 -14.369 20.019 1.00 82.00 952 LYS A CA 1
ATOM 7639 C C . LYS A 1 952 ? -5.697 -15.145 21.326 1.00 82.00 952 LYS A C 1
ATOM 7641 O O . LYS A 1 952 ? -5.328 -16.318 21.316 1.00 82.00 952 LYS A O 1
ATOM 7646 N N . GLY A 1 953 ? -6.074 -14.498 22.417 1.00 85.94 953 GLY A N 1
ATOM 7647 C CA . GLY A 1 953 ? -6.139 -15.108 23.732 1.00 85.94 953 GLY A CA 1
ATOM 7648 C C . GLY A 1 953 ? -7.188 -14.448 24.615 1.00 85.94 953 GLY A C 1
ATOM 7649 O O . GLY A 1 953 ? -8.126 -13.785 24.159 1.00 85.94 953 GLY A O 1
ATOM 7650 N N . TYR A 1 954 ? -7.012 -14.664 25.906 1.00 87.31 954 TYR A N 1
ATOM 7651 C CA . TYR A 1 954 ? -7.914 -14.251 26.959 1.00 87.31 954 TYR A CA 1
ATOM 7652 C C . TYR A 1 954 ? -7.108 -13.536 28.039 1.00 87.31 954 TYR A C 1
ATOM 7654 O O . TYR A 1 954 ? -5.971 -13.907 28.343 1.00 87.31 954 TYR A O 1
ATOM 7662 N N . ALA A 1 955 ? -7.729 -12.526 28.631 1.00 88.06 955 ALA A N 1
ATOM 7663 C CA . ALA A 1 955 ? -7.286 -11.898 29.857 1.00 88.06 955 ALA A CA 1
ATOM 7664 C C . ALA A 1 955 ? -8.362 -12.114 30.917 1.00 88.06 955 ALA A C 1
ATOM 7666 O O . ALA A 1 955 ? -9.535 -11.805 30.674 1.00 88.06 955 ALA A O 1
ATOM 7667 N N . SER A 1 956 ? -7.963 -12.601 32.088 1.00 90.12 956 SER A N 1
ATOM 7668 C CA . SER A 1 956 ? -8.834 -12.658 33.257 1.00 90.12 956 SER A CA 1
ATOM 7669 C C . SER A 1 956 ? -8.329 -11.711 34.336 1.00 90.12 956 SER A C 1
ATOM 7671 O O . SER A 1 956 ? -7.121 -11.550 34.509 1.00 90.12 956 SER A O 1
ATOM 7673 N N . SER A 1 957 ? -9.258 -11.083 35.049 1.00 90.94 957 SER A N 1
ATOM 7674 C CA . SER A 1 957 ? -8.983 -10.311 36.258 1.00 90.94 957 SER A CA 1
ATOM 7675 C C . SER A 1 957 ? -9.614 -11.040 37.436 1.00 90.94 957 SER A C 1
ATOM 7677 O O . SER A 1 957 ? -10.824 -11.263 37.422 1.00 90.94 957 SER A O 1
ATOM 7679 N N . VAL A 1 958 ? -8.828 -11.385 38.458 1.00 90.00 958 VAL A N 1
ATOM 7680 C CA . VAL A 1 958 ? -9.362 -11.828 39.748 1.00 90.00 958 VAL A CA 1
ATOM 7681 C C . VAL A 1 958 ? -9.478 -10.629 40.685 1.00 90.00 958 VAL A C 1
ATOM 7683 O O . VAL A 1 958 ? -8.481 -10.012 41.068 1.00 90.00 958 VAL A O 1
ATOM 7686 N N . ILE A 1 959 ? -10.718 -10.273 41.012 1.00 88.94 959 ILE A N 1
ATOM 7687 C CA . ILE A 1 959 ? -11.077 -9.196 41.932 1.00 88.94 959 ILE A CA 1
ATOM 7688 C C . ILE A 1 959 ? -11.246 -9.809 43.320 1.00 88.94 959 ILE A C 1
ATOM 7690 O O . ILE A 1 959 ? -12.006 -10.759 43.491 1.00 88.94 959 ILE A O 1
ATOM 7694 N N . ILE A 1 960 ? -10.534 -9.275 44.311 1.00 86.00 960 ILE A N 1
ATOM 7695 C CA . ILE A 1 960 ? -10.449 -9.817 45.671 1.00 86.00 960 ILE A CA 1
ATOM 7696 C C . ILE A 1 960 ? -10.837 -8.723 46.662 1.00 86.00 960 ILE A C 1
ATOM 7698 O O . ILE A 1 960 ? -10.104 -7.752 46.830 1.00 86.00 960 ILE A O 1
ATOM 7702 N N . SER A 1 961 ? -11.983 -8.875 47.322 1.00 83.31 961 SER A N 1
ATOM 7703 C CA . SER A 1 961 ? -12.553 -7.890 48.253 1.00 83.31 961 SER A CA 1
ATOM 7704 C C . SER A 1 961 ? -12.339 -8.334 49.700 1.00 83.31 961 SER A C 1
ATOM 7706 O O . SER A 1 961 ? -13.275 -8.762 50.379 1.00 83.31 961 SER A O 1
ATOM 7708 N N . LYS A 1 962 ? -11.087 -8.288 50.173 1.00 79.31 962 LYS A N 1
ATOM 7709 C CA . LYS A 1 962 ? -10.717 -8.851 51.477 1.00 79.31 962 LYS A CA 1
ATOM 7710 C C . LYS A 1 962 ? -10.836 -7.814 52.598 1.00 79.31 962 LYS A C 1
ATOM 7712 O O . LYS A 1 962 ? -10.235 -6.739 52.560 1.00 79.31 962 LYS A O 1
ATOM 7717 N N . LYS A 1 963 ? -11.607 -8.180 53.622 1.00 81.25 963 LYS A N 1
ATOM 7718 C CA . LYS A 1 963 ? -11.779 -7.423 54.869 1.00 81.25 963 LYS A CA 1
ATOM 7719 C C . LYS A 1 963 ? -10.860 -7.959 55.967 1.00 81.25 963 LYS A C 1
ATOM 7721 O O . LYS A 1 963 ? -10.479 -9.130 55.914 1.00 81.25 963 LYS A O 1
ATOM 7726 N N . ASN A 1 964 ? -10.568 -7.114 56.956 1.00 78.94 964 ASN A N 1
ATOM 7727 C CA . ASN A 1 964 ? -9.856 -7.470 58.190 1.00 78.94 964 ASN A CA 1
ATOM 7728 C C . ASN A 1 964 ? -8.482 -8.128 57.920 1.00 78.94 964 ASN A C 1
ATOM 7730 O O . ASN A 1 964 ? -8.138 -9.176 58.465 1.00 78.94 964 ASN A O 1
ATOM 7734 N N . ILE A 1 965 ? -7.705 -7.522 57.019 1.00 81.75 965 ILE A N 1
ATOM 7735 C CA . ILE A 1 965 ? -6.311 -7.883 56.752 1.00 81.75 965 ILE A CA 1
ATOM 7736 C C . ILE A 1 965 ? -5.451 -7.323 57.881 1.00 81.75 965 ILE A C 1
ATOM 7738 O O . ILE A 1 965 ? -5.441 -6.112 58.092 1.00 81.75 965 ILE A O 1
ATOM 7742 N N . MET A 1 966 ? -4.705 -8.200 58.551 1.00 82.62 966 MET A N 1
ATOM 7743 C CA . MET A 1 966 ? -3.701 -7.832 59.548 1.00 82.62 966 MET A CA 1
ATOM 7744 C C . MET A 1 966 ? -2.323 -7.724 58.893 1.00 82.62 966 MET A C 1
ATOM 7746 O O . MET A 1 966 ? -1.825 -8.710 58.350 1.00 82.62 966 MET A O 1
ATOM 7750 N N . LEU A 1 967 ? -1.687 -6.557 58.990 1.00 82.38 967 LEU A N 1
ATOM 7751 C CA . LEU A 1 967 ? -0.270 -6.366 58.675 1.00 82.38 967 LEU A CA 1
ATOM 7752 C C . LEU A 1 967 ? 0.502 -6.123 59.974 1.00 82.38 967 LEU A C 1
ATOM 7754 O O . LEU A 1 967 ? 0.140 -5.250 60.755 1.00 82.38 967 LEU A O 1
ATOM 7758 N N . GLU A 1 968 ? 1.559 -6.890 60.205 1.00 79.62 968 GLU A N 1
ATOM 7759 C CA . GLU A 1 968 ? 2.402 -6.818 61.407 1.00 79.62 968 GLU A CA 1
ATOM 7760 C C . GLU A 1 968 ? 3.758 -6.214 61.024 1.00 79.62 968 GLU A C 1
ATOM 7762 O O . GLU A 1 968 ? 4.213 -6.457 59.904 1.00 79.62 968 GLU A O 1
ATOM 7767 N N . SER A 1 969 ? 4.413 -5.453 61.910 1.00 73.56 969 SER A N 1
ATOM 7768 C CA . SER A 1 969 ? 5.766 -4.952 61.626 1.00 73.56 969 SER A CA 1
ATOM 7769 C C . SER A 1 969 ? 6.771 -6.093 61.404 1.00 73.56 969 SER A C 1
ATOM 7771 O O . SER A 1 969 ? 6.666 -7.168 61.992 1.00 73.56 969 SER A O 1
ATOM 7773 N N . LEU A 1 970 ? 7.767 -5.848 60.545 1.00 68.81 970 LEU A N 1
ATOM 7774 C CA . LEU A 1 970 ? 8.877 -6.778 60.279 1.00 68.81 970 LEU A CA 1
ATOM 7775 C C . LEU A 1 970 ? 9.719 -7.073 61.529 1.00 68.81 970 LEU A C 1
ATOM 7777 O O . LEU A 1 970 ? 10.244 -8.173 61.680 1.00 68.81 970 LEU A O 1
ATOM 7781 N N . GLU A 1 971 ? 9.838 -6.078 62.402 1.00 79.69 971 GLU A N 1
ATOM 7782 C CA . GLU A 1 971 ? 10.685 -6.065 63.590 1.00 79.69 971 GLU A CA 1
ATOM 7783 C C . GLU A 1 971 ? 9.851 -5.625 64.804 1.00 79.69 971 GLU A C 1
ATOM 7785 O O . GLU A 1 971 ? 8.786 -5.010 64.655 1.00 79.69 971 GLU A O 1
ATOM 7790 N N . TRP A 1 972 ? 10.321 -5.964 66.005 1.00 84.00 972 TRP A N 1
ATOM 7791 C CA . TRP A 1 972 ? 9.833 -5.370 67.249 1.00 84.00 972 TRP A CA 1
ATOM 7792 C C . TRP A 1 972 ? 10.664 -4.111 67.546 1.00 84.00 972 TRP A C 1
ATOM 7794 O O . TRP A 1 972 ? 11.838 -4.057 67.187 1.00 84.00 972 TRP A O 1
ATOM 7804 N N . CYS A 1 973 ? 10.062 -3.099 68.169 1.00 84.25 973 CYS A N 1
ATOM 7805 C CA . CYS A 1 973 ? 10.682 -1.791 68.406 1.00 84.25 973 CYS A CA 1
ATOM 7806 C C . CYS A 1 973 ? 10.617 -1.402 69.890 1.00 84.25 973 CYS A C 1
ATOM 7808 O O . CYS A 1 973 ? 9.717 -1.842 70.608 1.00 84.25 973 CYS A O 1
ATOM 7810 N N . ASP A 1 974 ? 11.515 -0.522 70.336 1.00 84.50 974 ASP A N 1
ATOM 7811 C CA . ASP A 1 974 ? 11.565 -0.063 71.735 1.00 84.50 974 ASP A CA 1
ATOM 7812 C C . ASP A 1 974 ? 10.457 0.954 72.073 1.00 84.50 974 ASP A C 1
ATOM 7814 O O . ASP A 1 974 ? 10.154 1.192 73.244 1.00 84.50 974 ASP A O 1
ATOM 7818 N N . THR A 1 975 ? 9.838 1.580 71.062 1.00 86.00 975 THR A N 1
ATOM 7819 C CA . THR A 1 975 ? 8.826 2.633 71.257 1.00 86.00 975 THR A CA 1
ATOM 7820 C C . THR A 1 975 ? 7.577 2.446 70.393 1.00 86.00 975 THR A C 1
ATOM 7822 O O . THR A 1 975 ? 7.626 1.921 69.279 1.00 86.00 975 THR A O 1
ATOM 7825 N N . GLU A 1 976 ? 6.430 2.925 70.891 1.00 85.38 976 GLU A N 1
ATOM 7826 C CA . GLU A 1 976 ? 5.159 2.867 70.154 1.00 85.38 976 GLU A CA 1
ATOM 7827 C C . GLU A 1 976 ? 5.197 3.713 68.868 1.00 85.38 976 GLU A C 1
ATOM 7829 O O . GLU A 1 976 ? 4.680 3.285 67.838 1.00 85.38 976 GLU A O 1
ATOM 7834 N N . GLU A 1 977 ? 5.855 4.877 68.873 1.00 85.69 977 GLU A N 1
ATOM 7835 C CA . GLU A 1 977 ? 5.948 5.725 67.676 1.00 85.69 977 GLU A CA 1
ATOM 7836 C C . GLU A 1 977 ? 6.840 5.113 66.580 1.00 85.69 977 GLU A C 1
ATOM 7838 O O . GLU A 1 977 ? 6.500 5.182 65.397 1.00 85.69 977 GLU A O 1
ATOM 7843 N N . GLU A 1 978 ? 7.934 4.447 66.950 1.00 83.50 978 GLU A N 1
ATOM 7844 C CA . GLU A 1 978 ? 8.777 3.701 66.012 1.00 83.50 978 GLU A CA 1
ATOM 7845 C C . GLU A 1 978 ? 8.039 2.490 65.427 1.00 83.50 978 GLU A C 1
ATOM 7847 O O . GLU A 1 978 ? 8.001 2.326 64.206 1.00 83.50 978 GLU A O 1
ATOM 7852 N N . ALA A 1 979 ? 7.355 1.702 66.264 1.00 85.38 979 ALA A N 1
ATOM 7853 C CA . ALA A 1 979 ? 6.532 0.580 65.815 1.00 85.38 979 ALA A CA 1
ATOM 7854 C C . ALA A 1 979 ? 5.399 1.030 64.868 1.00 85.38 979 ALA A C 1
ATOM 7856 O O . ALA A 1 979 ? 5.148 0.380 63.846 1.00 85.38 979 ALA A O 1
ATOM 7857 N N . LEU A 1 980 ? 4.738 2.158 65.162 1.00 87.44 980 LEU A N 1
ATOM 7858 C CA . LEU A 1 980 ? 3.730 2.777 64.292 1.00 87.44 980 LEU A CA 1
ATOM 7859 C C . LEU A 1 980 ? 4.323 3.203 62.950 1.00 87.44 980 LEU A C 1
ATOM 7861 O O . LEU A 1 980 ? 3.800 2.828 61.900 1.00 87.44 980 LEU A O 1
ATOM 7865 N N . ASN A 1 981 ? 5.408 3.978 62.969 1.00 85.62 981 ASN A N 1
ATOM 7866 C CA . ASN A 1 981 ? 6.022 4.495 61.750 1.00 85.62 981 ASN A CA 1
ATOM 7867 C C . ASN A 1 981 ? 6.576 3.357 60.880 1.00 85.62 981 ASN A C 1
ATOM 7869 O O . ASN A 1 981 ? 6.356 3.368 59.670 1.00 85.62 981 ASN A O 1
ATOM 7873 N N . THR A 1 982 ? 7.178 2.326 61.477 1.00 84.06 982 THR A N 1
ATOM 7874 C CA . THR A 1 982 ? 7.609 1.102 60.784 1.00 84.06 982 THR A CA 1
ATOM 7875 C C . THR A 1 982 ? 6.429 0.349 60.169 1.00 84.06 982 THR A C 1
ATOM 7877 O O . THR A 1 982 ? 6.492 -0.029 58.999 1.00 84.06 982 THR A O 1
ATOM 7880 N N . SER A 1 983 ? 5.316 0.194 60.894 1.00 87.19 983 SER A N 1
ATOM 7881 C CA . SER A 1 983 ? 4.120 -0.506 60.394 1.00 87.19 983 SER A CA 1
ATOM 7882 C C . SER A 1 983 ? 3.432 0.241 59.253 1.00 87.19 983 SER A C 1
ATOM 7884 O O . SER A 1 983 ? 3.060 -0.367 58.251 1.00 87.19 983 SER A O 1
ATOM 7886 N N . TYR A 1 984 ? 3.309 1.568 59.345 1.00 87.50 984 TYR A N 1
ATOM 7887 C CA . TYR A 1 984 ? 2.765 2.375 58.251 1.00 87.50 984 TYR A CA 1
ATOM 7888 C C . TYR A 1 984 ? 3.716 2.429 57.053 1.00 87.50 984 TYR A C 1
ATOM 7890 O O . TYR A 1 984 ? 3.269 2.269 55.922 1.00 87.50 984 TYR A O 1
ATOM 7898 N N . LYS A 1 985 ? 5.028 2.557 57.267 1.00 85.12 985 LYS A N 1
ATOM 7899 C CA . LYS A 1 985 ? 6.034 2.477 56.198 1.00 85.12 985 LYS A CA 1
ATOM 7900 C C . LYS A 1 985 ? 6.006 1.115 55.495 1.00 85.12 985 LYS A C 1
ATOM 7902 O O . LYS A 1 985 ? 6.155 1.053 54.276 1.00 85.12 985 LYS A O 1
ATOM 7907 N N . MET A 1 986 ? 5.756 0.035 56.235 1.00 84.12 986 MET A N 1
ATOM 7908 C CA . MET A 1 986 ? 5.513 -1.297 55.681 1.00 84.12 986 MET A CA 1
ATOM 7909 C C . MET A 1 986 ? 4.196 -1.354 54.896 1.00 84.12 986 MET A C 1
ATOM 7911 O O . MET A 1 986 ? 4.216 -1.819 53.764 1.00 84.12 986 MET A O 1
ATOM 7915 N N . LEU A 1 987 ? 3.092 -0.799 55.410 1.00 85.06 987 LEU A N 1
ATOM 7916 C CA . LEU A 1 987 ? 1.814 -0.715 54.687 1.00 85.06 987 LEU A CA 1
ATOM 7917 C C . LEU A 1 987 ? 1.930 0.078 53.375 1.00 85.06 987 LEU A C 1
ATOM 7919 O O . LEU A 1 987 ? 1.401 -0.354 52.355 1.00 85.06 987 LEU A O 1
ATOM 7923 N N . GLY A 1 988 ? 2.650 1.202 53.371 1.00 82.88 988 GLY A N 1
ATOM 7924 C CA . GLY A 1 988 ? 2.911 1.996 52.168 1.00 82.88 988 GLY A CA 1
ATOM 7925 C C . GLY A 1 988 ? 3.689 1.211 51.111 1.00 82.88 988 GLY A C 1
ATOM 7926 O O . GLY A 1 988 ? 3.289 1.178 49.948 1.00 82.88 988 GLY A O 1
ATOM 7927 N N . ARG A 1 989 ? 4.733 0.483 51.532 1.00 82.44 989 ARG A N 1
ATOM 7928 C CA . ARG A 1 989 ? 5.472 -0.464 50.678 1.00 82.44 989 ARG A CA 1
ATOM 7929 C C . ARG A 1 989 ? 4.556 -1.565 50.144 1.00 82.44 989 ARG A C 1
ATOM 7931 O O . ARG A 1 989 ? 4.447 -1.717 48.937 1.00 82.44 989 ARG A O 1
ATOM 7938 N N . THR A 1 990 ? 3.802 -2.242 51.010 1.00 81.88 990 THR A N 1
ATOM 7939 C CA . THR A 1 990 ? 2.855 -3.297 50.620 1.00 81.88 990 THR A CA 1
ATOM 7940 C C . THR A 1 990 ? 1.802 -2.801 49.622 1.00 81.88 990 THR A C 1
ATOM 7942 O O . THR A 1 990 ? 1.496 -3.502 48.663 1.00 81.88 990 THR A O 1
ATOM 7945 N N . LEU A 1 991 ? 1.265 -1.588 49.789 1.00 80.00 991 LEU A N 1
ATOM 7946 C CA . LEU A 1 991 ? 0.313 -0.997 48.842 1.00 80.00 991 LEU A CA 1
ATOM 7947 C C . LEU A 1 991 ? 0.967 -0.644 47.498 1.00 80.00 991 LEU A C 1
ATOM 7949 O O . LEU A 1 991 ? 0.333 -0.830 46.459 1.00 80.00 991 LEU A O 1
ATOM 7953 N N . TYR A 1 992 ? 2.218 -0.184 47.498 1.00 77.81 992 TYR A N 1
ATOM 7954 C CA . TYR A 1 992 ? 3.002 0.039 46.280 1.00 77.81 992 TYR A CA 1
ATOM 7955 C C . TYR A 1 992 ? 3.294 -1.285 45.550 1.00 77.81 992 TYR A C 1
ATOM 7957 O O . TYR A 1 992 ? 2.981 -1.425 44.369 1.00 77.81 992 TYR A O 1
ATOM 7965 N N . ASP A 1 993 ? 3.762 -2.307 46.269 1.00 77.44 993 ASP A N 1
ATOM 7966 C CA . ASP A 1 993 ? 4.059 -3.643 45.733 1.00 77.44 993 ASP A CA 1
ATOM 7967 C C . ASP A 1 993 ? 2.793 -4.342 45.188 1.00 77.44 993 ASP A C 1
ATOM 7969 O O . ASP A 1 993 ? 2.841 -5.075 44.194 1.00 77.44 993 ASP A O 1
ATOM 7973 N N . LEU A 1 994 ? 1.624 -4.067 45.780 1.00 74.56 994 LEU A N 1
ATOM 7974 C CA . LEU A 1 994 ? 0.299 -4.483 45.297 1.00 74.56 994 LEU A CA 1
ATOM 7975 C C . LEU A 1 994 ? -0.249 -3.638 44.127 1.00 74.56 994 LEU A C 1
ATOM 7977 O O . LEU A 1 994 ? -1.334 -3.939 43.627 1.00 74.56 994 LEU A O 1
ATOM 7981 N N . GLY A 1 995 ? 0.460 -2.597 43.679 1.00 72.06 995 GLY A N 1
ATOM 7982 C CA . GLY A 1 995 ? 0.014 -1.697 42.608 1.00 72.06 995 GLY A CA 1
ATOM 7983 C C . GLY A 1 995 ? -1.196 -0.832 42.981 1.00 72.06 995 GLY A C 1
ATOM 7984 O O . GLY A 1 995 ? -1.951 -0.412 42.109 1.00 72.06 995 GLY A O 1
ATOM 7985 N N . GLN A 1 996 ? -1.425 -0.594 44.277 1.00 74.69 996 GLN A N 1
ATOM 7986 C CA . GLN A 1 996 ? -2.547 0.202 44.787 1.00 74.69 996 GLN A CA 1
ATOM 7987 C C . GLN A 1 996 ? -2.262 1.706 44.847 1.00 74.69 996 GLN A C 1
ATOM 7989 O O . GLN A 1 996 ? -3.201 2.489 45.025 1.00 74.69 996 GLN A O 1
ATOM 7994 N N . ILE A 1 997 ? -1.001 2.101 44.692 1.00 75.06 997 ILE A N 1
ATOM 7995 C CA . ILE A 1 997 ? -0.523 3.481 44.576 1.00 75.06 997 ILE A CA 1
ATOM 7996 C C . ILE A 1 997 ? 0.554 3.547 43.493 1.00 75.06 997 ILE A C 1
ATOM 7998 O O . ILE A 1 997 ? 1.297 2.586 43.307 1.00 75.06 997 ILE A O 1
ATOM 8002 N N . SER A 1 998 ? 0.616 4.670 42.777 1.00 69.38 998 SER A N 1
ATOM 8003 C CA . SER A 1 998 ? 1.627 4.951 41.748 1.00 69.38 998 SER A CA 1
ATOM 8004 C C . SER A 1 998 ? 3.022 5.154 42.335 1.00 69.38 998 SER A C 1
ATOM 8006 O O . SER A 1 998 ? 4.014 4.763 41.728 1.00 69.38 998 SER A O 1
ATOM 8008 N N . ASP A 1 999 ? 3.082 5.740 43.530 1.00 75.19 999 ASP A N 1
ATOM 8009 C CA . ASP A 1 999 ? 4.298 6.249 44.153 1.00 75.19 999 ASP A CA 1
ATOM 8010 C C . ASP A 1 999 ? 4.499 5.621 45.533 1.00 75.19 999 ASP A C 1
ATOM 8012 O O . ASP A 1 999 ? 3.541 5.321 46.251 1.00 75.19 999 ASP A O 1
ATOM 8016 N N . ARG A 1 1000 ? 5.760 5.418 45.921 1.00 78.06 1000 ARG A N 1
ATOM 8017 C CA . ARG A 1 1000 ? 6.128 4.779 47.189 1.00 78.06 1000 ARG A CA 1
ATOM 8018 C C . ARG A 1 1000 ? 5.957 5.751 48.359 1.00 78.06 1000 ARG A C 1
ATOM 8020 O O . ARG A 1 1000 ? 6.909 6.403 48.783 1.00 78.06 1000 ARG A O 1
ATOM 8027 N N . ILE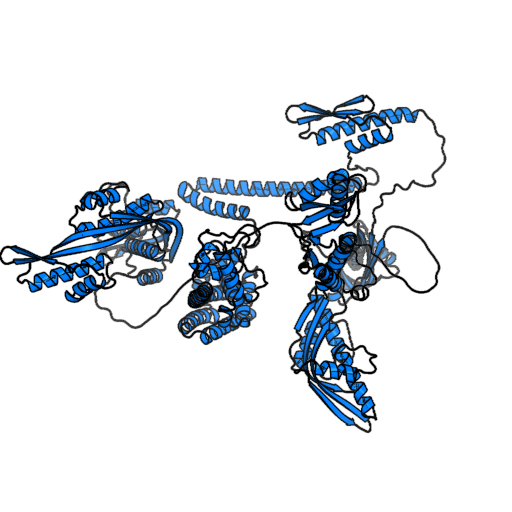 A 1 1001 ? 4.747 5.810 48.903 1.00 79.25 1001 ILE A N 1
ATOM 8028 C CA . ILE A 1 1001 ? 4.455 6.552 50.132 1.00 79.25 1001 ILE A CA 1
ATOM 8029 C C . ILE A 1 1001 ? 5.164 5.871 51.314 1.00 79.25 1001 ILE A C 1
ATOM 8031 O O . ILE A 1 1001 ? 4.913 4.700 51.597 1.00 79.25 1001 ILE A O 1
ATOM 8035 N N . GLU A 1 1002 ? 6.029 6.602 52.024 1.00 75.44 1002 GLU A N 1
ATOM 8036 C CA . GLU A 1 1002 ? 6.704 6.108 53.239 1.00 75.44 1002 GLU A CA 1
ATOM 8037 C C . GLU A 1 1002 ? 6.285 6.843 54.530 1.00 75.44 1002 GLU A C 1
ATOM 8039 O O . GLU A 1 1002 ? 6.787 6.487 55.597 1.00 75.44 1002 GLU A O 1
ATOM 8044 N N . THR A 1 1003 ? 5.366 7.823 54.476 1.00 81.38 1003 THR A N 1
ATOM 8045 C CA . THR A 1 1003 ? 4.854 8.522 55.675 1.00 81.38 1003 THR A CA 1
ATOM 8046 C C . THR A 1 1003 ? 3.473 8.022 56.118 1.00 81.38 1003 THR A C 1
ATOM 8048 O O . THR A 1 1003 ? 2.614 7.668 55.308 1.00 81.38 1003 THR A O 1
ATOM 8051 N N . ARG A 1 1004 ? 3.234 8.026 57.436 1.00 84.44 1004 ARG A N 1
ATOM 8052 C CA . ARG A 1 1004 ? 1.964 7.615 58.062 1.00 84.44 1004 ARG A CA 1
ATOM 8053 C C . ARG A 1 1004 ? 0.769 8.436 57.578 1.00 84.44 1004 ARG A C 1
ATOM 8055 O O . ARG A 1 1004 ? -0.298 7.886 57.303 1.00 84.44 1004 ARG A O 1
ATOM 8062 N N . ASP A 1 1005 ? 0.936 9.750 57.503 1.00 85.50 1005 ASP A N 1
ATOM 8063 C CA . ASP A 1 1005 ? -0.195 10.664 57.356 1.00 85.50 1005 ASP A CA 1
ATOM 8064 C C . ASP A 1 1005 ? -0.651 10.758 55.888 1.00 85.50 1005 ASP A C 1
ATOM 8066 O O . ASP A 1 1005 ? -1.848 10.846 55.619 1.00 85.50 1005 ASP A O 1
ATOM 8070 N N . GLU A 1 1006 ? 0.258 10.587 54.921 1.00 84.88 1006 GLU A N 1
ATOM 8071 C CA . GLU A 1 1006 ? -0.094 10.367 53.510 1.00 84.88 1006 GLU A CA 1
ATOM 8072 C C . GLU A 1 1006 ? -0.893 9.070 53.303 1.00 84.88 1006 GLU A C 1
ATOM 8074 O O . GLU A 1 1006 ? -1.848 9.065 52.526 1.00 84.88 1006 GLU A O 1
ATOM 8079 N N . ILE A 1 1007 ? -0.576 7.992 54.033 1.00 86.31 1007 ILE A N 1
ATOM 8080 C CA . ILE A 1 1007 ? -1.350 6.740 53.983 1.00 86.31 1007 ILE A CA 1
ATOM 8081 C C . ILE A 1 1007 ? -2.735 6.938 54.608 1.00 86.31 1007 ILE A C 1
ATOM 8083 O O . ILE A 1 1007 ? -3.731 6.523 54.020 1.00 86.31 1007 ILE A O 1
ATOM 8087 N N . LYS A 1 1008 ? -2.849 7.624 55.752 1.00 84.94 1008 LYS A N 1
ATOM 8088 C CA . LYS A 1 1008 ? -4.166 7.940 56.340 1.00 84.94 1008 LYS A CA 1
ATOM 8089 C C . LYS A 1 1008 ? -5.024 8.774 55.373 1.00 84.94 1008 LYS A C 1
ATOM 8091 O O . LYS A 1 1008 ? -6.178 8.419 55.134 1.00 84.94 1008 LYS A O 1
ATOM 8096 N N . ASN A 1 1009 ? -4.432 9.776 54.719 1.00 85.12 1009 ASN A N 1
ATOM 8097 C CA . ASN A 1 1009 ? -5.078 10.569 53.665 1.00 85.12 1009 ASN A CA 1
ATOM 8098 C C . ASN A 1 1009 ? -5.452 9.738 52.416 1.00 85.12 1009 ASN A C 1
ATOM 8100 O O . ASN A 1 1009 ? -6.478 9.997 51.787 1.00 85.12 1009 ASN A O 1
ATOM 8104 N N . LEU A 1 1010 ? -4.646 8.740 52.032 1.00 83.12 1010 LEU A N 1
ATOM 8105 C CA . LEU A 1 1010 ? -4.925 7.838 50.906 1.00 83.12 1010 LEU A CA 1
ATOM 8106 C C . LEU A 1 1010 ? -6.195 7.010 51.140 1.00 83.12 1010 LEU A C 1
ATOM 8108 O O . LEU A 1 1010 ? -7.026 6.914 50.236 1.00 83.12 1010 LEU A O 1
ATOM 8112 N N . PHE A 1 1011 ? -6.350 6.421 52.331 1.00 84.19 1011 PHE A N 1
ATOM 8113 C CA . PHE A 1 1011 ? -7.541 5.633 52.668 1.00 84.19 1011 PHE A CA 1
ATOM 8114 C C . PHE A 1 1011 ? -8.806 6.501 52.621 1.00 84.19 1011 PHE A C 1
ATOM 8116 O O . PHE A 1 1011 ? -9.791 6.099 52.004 1.00 84.19 1011 PHE A O 1
ATOM 8123 N N . GLU A 1 1012 ? -8.748 7.730 53.143 1.00 84.38 1012 GLU A N 1
ATOM 8124 C CA . GLU A 1 1012 ? -9.868 8.680 53.083 1.00 84.38 1012 GLU A CA 1
ATOM 8125 C C . GLU A 1 1012 ? -10.217 9.094 51.647 1.00 84.38 1012 GLU A C 1
ATOM 8127 O O . GLU A 1 1012 ? -11.387 9.052 51.266 1.00 84.38 1012 GLU A O 1
ATOM 8132 N N . ARG A 1 1013 ? -9.219 9.400 50.805 1.00 82.75 1013 ARG A N 1
ATOM 8133 C CA . ARG A 1 1013 ? -9.431 9.678 49.369 1.00 82.75 1013 ARG A CA 1
ATOM 8134 C C . ARG A 1 1013 ? -10.060 8.493 48.628 1.00 82.75 1013 ARG A C 1
ATOM 8136 O O . ARG A 1 1013 ? -10.859 8.707 47.721 1.00 82.75 1013 ARG A O 1
ATOM 8143 N N . LYS A 1 1014 ? -9.724 7.256 49.014 1.00 78.19 1014 LYS A N 1
ATOM 8144 C CA . LYS A 1 1014 ? -10.327 6.019 48.484 1.00 78.19 1014 LYS A CA 1
ATOM 8145 C C . LYS A 1 1014 ? -11.659 5.634 49.153 1.00 78.19 1014 LYS A C 1
ATOM 8147 O O . LYS A 1 1014 ? -12.213 4.599 48.797 1.00 78.19 1014 LYS A O 1
ATOM 8152 N N . GLN A 1 1015 ? -12.181 6.441 50.083 1.00 83.06 1015 GLN A N 1
ATOM 8153 C CA . GLN A 1 1015 ? -13.405 6.167 50.857 1.00 83.06 1015 GLN A CA 1
ATOM 8154 C C . GLN A 1 1015 ? -13.350 4.841 51.647 1.00 83.06 1015 GLN A C 1
ATOM 8156 O O . GLN A 1 1015 ? -14.374 4.217 51.925 1.00 83.06 1015 GLN A O 1
ATOM 8161 N N . LEU A 1 1016 ? -12.143 4.409 52.021 1.00 78.75 1016 LEU A N 1
ATOM 8162 C CA . LEU A 1 1016 ? -11.900 3.230 52.848 1.00 78.75 1016 LEU A CA 1
ATOM 8163 C C . LEU A 1 1016 ? -11.794 3.634 54.330 1.00 78.75 1016 LEU A C 1
ATOM 8165 O O . LEU A 1 1016 ? -11.280 4.715 54.631 1.00 78.75 1016 LEU A O 1
ATOM 8169 N N . PRO A 1 1017 ? -12.206 2.771 55.279 1.00 80.25 1017 PRO A N 1
ATOM 8170 C CA . PRO A 1 1017 ? -11.910 2.978 56.694 1.00 80.25 1017 PRO A CA 1
ATOM 8171 C C . PRO A 1 1017 ? -10.397 3.116 56.912 1.00 80.25 1017 PRO A C 1
ATOM 8173 O O . PRO A 1 1017 ? -9.630 2.310 56.382 1.00 80.25 1017 PRO A O 1
ATOM 8176 N N . ARG A 1 1018 ? -9.967 4.109 57.705 1.00 83.88 1018 ARG A N 1
ATOM 8177 C CA . ARG A 1 1018 ? -8.561 4.227 58.135 1.00 83.88 1018 ARG A CA 1
ATOM 8178 C C . ARG A 1 1018 ? -8.109 2.906 58.793 1.00 83.88 1018 ARG A C 1
ATOM 8180 O O . ARG A 1 1018 ? -8.911 2.332 59.535 1.00 83.88 1018 ARG A O 1
ATOM 8187 N N . PRO A 1 1019 ? -6.860 2.446 58.579 1.00 88.69 1019 PRO A N 1
ATOM 8188 C CA . PRO A 1 1019 ? -6.332 1.274 59.275 1.00 88.69 1019 PRO A CA 1
ATOM 8189 C C . PRO A 1 1019 ? -6.448 1.427 60.796 1.00 88.69 1019 PRO A C 1
ATOM 8191 O O . PRO A 1 1019 ? -6.153 2.499 61.329 1.00 88.69 1019 PRO A O 1
ATOM 8194 N N . GLN A 1 1020 ? -6.881 0.374 61.490 1.00 88.69 1020 GLN A N 1
ATOM 8195 C CA . GLN A 1 1020 ? -6.930 0.354 62.951 1.00 88.69 1020 GLN A CA 1
ATOM 8196 C C . GLN A 1 1020 ? -5.604 -0.138 63.528 1.00 88.69 1020 GLN A C 1
ATOM 8198 O O . GLN A 1 1020 ? -4.993 -1.074 63.019 1.00 88.69 1020 GLN A O 1
ATOM 8203 N N . GLU A 1 1021 ? -5.160 0.523 64.592 1.00 91.56 1021 GLU A N 1
ATOM 8204 C CA . GLU A 1 1021 ? -3.845 0.339 65.203 1.00 91.56 1021 GLU A CA 1
ATOM 8205 C C . GLU A 1 1021 ? -3.976 -0.572 66.430 1.00 91.56 1021 GLU A C 1
ATOM 8207 O O . GLU A 1 1021 ? -4.535 -0.185 67.457 1.00 91.56 1021 GLU A O 1
ATOM 8212 N N . THR A 1 1022 ? -3.479 -1.803 66.310 1.00 87.19 1022 THR A N 1
ATOM 8213 C CA . THR A 1 1022 ? -3.488 -2.823 67.371 1.00 87.19 1022 THR A CA 1
ATOM 8214 C C . THR A 1 1022 ? -2.060 -3.179 67.793 1.00 87.19 1022 THR A C 1
ATOM 8216 O O . THR A 1 1022 ? -1.101 -2.835 67.102 1.00 87.19 1022 THR A O 1
ATOM 8219 N N . TRP A 1 1023 ? -1.897 -3.829 68.949 1.00 87.31 1023 TRP A N 1
ATOM 8220 C CA . TRP A 1 1023 ? -0.600 -3.918 69.630 1.00 87.31 1023 TRP A CA 1
ATOM 8221 C C . TRP A 1 1023 ? -0.297 -5.312 70.174 1.00 87.31 1023 TRP A C 1
ATOM 8223 O O . TRP A 1 1023 ? -1.124 -5.920 70.855 1.00 87.31 1023 TRP A O 1
ATOM 8233 N N . LYS A 1 1024 ? 0.936 -5.769 69.951 1.00 87.12 1024 LYS A N 1
ATOM 8234 C CA . LYS A 1 1024 ? 1.567 -6.900 70.639 1.00 87.12 1024 LYS A CA 1
ATOM 8235 C C . LYS A 1 1024 ? 2.736 -6.373 71.476 1.00 87.12 1024 LYS A C 1
ATOM 8237 O O . LYS A 1 1024 ? 3.398 -5.416 71.079 1.00 87.12 1024 LYS A O 1
ATOM 8242 N N . ARG A 1 1025 ? 2.992 -6.988 72.634 1.00 86.81 1025 ARG A N 1
ATOM 8243 C CA . ARG A 1 1025 ? 4.099 -6.634 73.542 1.00 86.81 1025 ARG A CA 1
ATOM 8244 C C . ARG A 1 1025 ? 4.799 -7.901 74.033 1.00 86.81 1025 ARG A C 1
ATOM 8246 O O . ARG A 1 1025 ? 4.112 -8.881 74.321 1.00 86.81 1025 ARG A O 1
ATOM 8253 N N . LYS A 1 1026 ? 6.129 -7.881 74.128 1.00 83.88 1026 LYS A N 1
ATOM 8254 C CA . LYS A 1 1026 ? 6.958 -9.014 74.567 1.00 83.88 1026 LYS A CA 1
ATOM 8255 C C . LYS A 1 1026 ? 8.286 -8.483 75.111 1.00 83.88 1026 LYS A C 1
ATOM 8257 O O . LYS A 1 1026 ? 8.969 -7.777 74.395 1.00 83.88 1026 LYS A O 1
ATOM 8262 N N . ASP A 1 1027 ? 8.668 -8.848 76.335 1.00 70.81 1027 ASP A N 1
ATOM 8263 C CA . ASP A 1 1027 ? 10.007 -8.589 76.904 1.00 70.81 1027 ASP A CA 1
ATOM 8264 C C . ASP A 1 1027 ? 10.514 -7.130 76.756 1.00 70.81 1027 ASP A C 1
ATOM 8266 O O . ASP A 1 1027 ? 11.674 -6.893 76.438 1.00 70.81 1027 ASP A O 1
ATOM 8270 N N . ASN A 1 1028 ? 9.623 -6.159 77.010 1.00 79.44 1028 ASN A N 1
ATOM 8271 C CA . ASN A 1 1028 ? 9.726 -4.705 76.750 1.00 79.44 1028 ASN A CA 1
ATOM 8272 C C . ASN A 1 1028 ? 9.645 -4.250 75.279 1.00 79.44 1028 ASN A C 1
ATOM 8274 O O . ASN A 1 1028 ? 9.335 -3.085 75.047 1.00 79.44 1028 ASN A O 1
ATOM 8278 N N . GLU A 1 1029 ? 9.815 -5.140 74.306 1.00 81.44 1029 GLU A N 1
ATOM 8279 C CA . GLU A 1 1029 ? 9.668 -4.852 72.878 1.00 81.44 1029 GLU A CA 1
ATOM 8280 C C . GLU A 1 1029 ? 8.180 -4.709 72.470 1.00 81.44 1029 GLU A C 1
ATOM 8282 O O . GLU A 1 1029 ? 7.274 -5.363 73.013 1.00 81.44 1029 GLU A O 1
ATOM 8287 N N . LEU A 1 1030 ? 7.918 -3.864 71.469 1.00 86.44 1030 LEU A N 1
ATOM 8288 C CA . LEU A 1 1030 ? 6.585 -3.468 71.006 1.00 86.44 1030 LEU A CA 1
ATOM 8289 C C . LEU A 1 1030 ? 6.412 -3.745 69.508 1.00 86.44 1030 LEU A C 1
ATOM 8291 O O . LEU A 1 1030 ? 7.288 -3.448 68.702 1.00 86.44 1030 LEU A O 1
ATOM 8295 N N . MET A 1 1031 ? 5.254 -4.273 69.113 1.00 84.81 1031 MET A N 1
ATOM 8296 C CA . MET A 1 1031 ? 4.909 -4.526 67.711 1.00 84.81 1031 MET A CA 1
ATOM 8297 C C . MET A 1 1031 ? 3.516 -3.971 67.418 1.00 84.81 1031 MET A C 1
ATOM 8299 O O . MET A 1 1031 ? 2.520 -4.415 67.995 1.00 84.81 1031 MET A O 1
ATOM 8303 N N . CYS A 1 1032 ? 3.446 -2.999 66.509 1.00 88.00 1032 CYS A N 1
ATOM 8304 C CA . CYS A 1 1032 ? 2.182 -2.476 66.004 1.00 88.00 1032 CYS A CA 1
ATOM 8305 C C . CYS A 1 1032 ? 1.658 -3.398 64.887 1.00 88.00 1032 CYS A C 1
ATOM 8307 O O . CYS A 1 1032 ? 2.415 -4.062 64.175 1.00 88.00 1032 CYS A O 1
ATOM 8309 N N . CYS A 1 1033 ? 0.338 -3.508 64.794 1.00 86.06 1033 CYS A N 1
ATOM 8310 C CA . CYS A 1 1033 ? -0.374 -4.374 63.867 1.00 86.06 1033 CYS A CA 1
ATOM 8311 C C . CYS A 1 1033 ? -1.554 -3.589 63.279 1.00 86.06 1033 CYS A C 1
ATOM 8313 O O . CYS A 1 1033 ? -2.447 -3.163 64.014 1.00 86.06 1033 CYS A O 1
ATOM 8315 N N . LEU A 1 1034 ? -1.551 -3.381 61.964 1.00 89.56 1034 LEU A N 1
ATOM 8316 C CA . LEU A 1 1034 ? -2.548 -2.585 61.253 1.00 89.56 1034 LEU A CA 1
ATOM 8317 C C . LEU A 1 1034 ? -3.645 -3.487 60.681 1.00 89.56 1034 LEU A C 1
ATOM 8319 O O . LEU A 1 1034 ? -3.366 -4.329 59.828 1.00 89.56 1034 LEU A O 1
ATOM 8323 N N . GLU A 1 1035 ? -4.886 -3.284 61.124 1.00 87.50 1035 GLU A N 1
ATOM 8324 C CA . GLU A 1 1035 ? -6.074 -3.942 60.570 1.00 87.50 1035 GLU A CA 1
ATOM 8325 C C . GLU A 1 1035 ? -6.748 -3.046 59.526 1.00 87.50 1035 GLU A C 1
ATOM 8327 O O . GLU A 1 1035 ? -7.097 -1.900 59.812 1.00 87.50 1035 GLU A O 1
ATOM 8332 N N . PHE A 1 1036 ? -6.961 -3.545 58.307 1.00 86.19 1036 PHE A N 1
ATOM 8333 C CA . PHE A 1 1036 ? -7.601 -2.773 57.237 1.00 86.19 1036 PHE A CA 1
ATOM 8334 C C . PHE A 1 1036 ? -8.361 -3.654 56.235 1.00 86.19 1036 PHE A C 1
ATOM 8336 O O . PHE A 1 1036 ? -8.352 -4.880 56.309 1.00 86.19 1036 PHE A O 1
ATOM 8343 N N . SER A 1 1037 ? -9.079 -3.027 55.302 1.00 83.50 1037 SER A N 1
ATOM 8344 C CA . SER A 1 1037 ? -9.811 -3.712 54.225 1.00 83.50 1037 SER A CA 1
ATOM 8345 C C . SER A 1 1037 ? -9.425 -3.120 52.874 1.00 83.50 1037 SER A C 1
ATOM 8347 O O . SER A 1 1037 ? -9.240 -1.907 52.775 1.00 83.50 1037 SER A O 1
ATOM 8349 N N . MET A 1 1038 ? -9.327 -3.948 51.833 1.00 78.31 1038 MET A N 1
ATOM 8350 C CA . MET A 1 1038 ? -9.056 -3.473 50.473 1.00 78.31 1038 MET A CA 1
ATOM 8351 C C . MET A 1 1038 ? -9.655 -4.373 49.392 1.00 78.31 1038 MET A C 1
ATOM 8353 O O . MET A 1 1038 ? -9.756 -5.590 49.546 1.00 78.31 1038 MET A O 1
ATOM 8357 N N . ASN A 1 1039 ? -9.987 -3.738 48.269 1.00 81.50 1039 ASN A N 1
ATOM 8358 C CA . ASN A 1 1039 ? -10.329 -4.409 47.025 1.00 81.50 1039 ASN A CA 1
ATOM 8359 C C . ASN A 1 1039 ? -9.086 -4.412 46.133 1.00 81.50 1039 ASN A C 1
ATOM 8361 O O . ASN A 1 1039 ? -8.536 -3.355 45.826 1.00 81.50 1039 ASN A O 1
ATOM 8365 N N . LEU A 1 1040 ? -8.649 -5.597 45.726 1.00 83.44 1040 LEU A N 1
ATOM 8366 C CA . LEU A 1 1040 ? -7.504 -5.821 44.852 1.00 83.44 1040 LEU A CA 1
ATOM 8367 C C . LEU A 1 1040 ? -7.984 -6.392 43.519 1.00 83.44 1040 LEU A C 1
ATOM 8369 O O . LEU A 1 1040 ? -9.011 -7.062 43.466 1.00 83.44 1040 LEU A O 1
ATOM 8373 N N . SER A 1 1041 ? -7.237 -6.142 42.448 1.00 85.12 1041 SER A N 1
ATOM 8374 C CA . SER A 1 1041 ? -7.485 -6.745 41.139 1.00 85.12 1041 SER A CA 1
ATOM 8375 C C . SER A 1 1041 ? -6.157 -7.195 40.551 1.00 85.12 1041 SER A C 1
ATOM 8377 O O . SER A 1 1041 ? -5.246 -6.383 40.381 1.00 85.12 1041 SER A O 1
ATOM 8379 N N . PHE A 1 1042 ? -6.037 -8.491 40.278 1.00 86.69 1042 PHE A N 1
ATOM 8380 C CA . PHE A 1 1042 ? -4.852 -9.085 39.668 1.00 86.69 1042 PHE A CA 1
ATOM 8381 C C . PHE A 1 1042 ? -5.229 -9.654 38.313 1.00 86.69 1042 PHE A C 1
ATOM 8383 O O . PHE A 1 1042 ? -6.197 -10.403 38.191 1.00 86.69 1042 PHE A O 1
ATOM 8390 N N . LYS A 1 1043 ? -4.467 -9.289 37.286 1.00 86.75 1043 LYS A N 1
ATOM 8391 C CA . LYS A 1 1043 ? -4.750 -9.668 35.905 1.00 86.75 1043 LYS A CA 1
ATOM 8392 C C . LYS A 1 1043 ? -3.764 -10.733 35.434 1.00 86.75 1043 LYS A C 1
ATOM 8394 O O . LYS A 1 1043 ? -2.589 -10.695 35.797 1.00 86.75 1043 LYS A O 1
ATOM 8399 N N . GLY A 1 1044 ? -4.248 -11.668 34.630 1.00 87.75 1044 GLY A N 1
ATOM 8400 C CA . GLY A 1 1044 ? -3.458 -12.735 34.028 1.00 87.75 1044 GLY A CA 1
ATOM 8401 C C . GLY A 1 1044 ? -3.962 -13.101 32.641 1.00 87.75 1044 GLY A C 1
ATOM 8402 O O . GL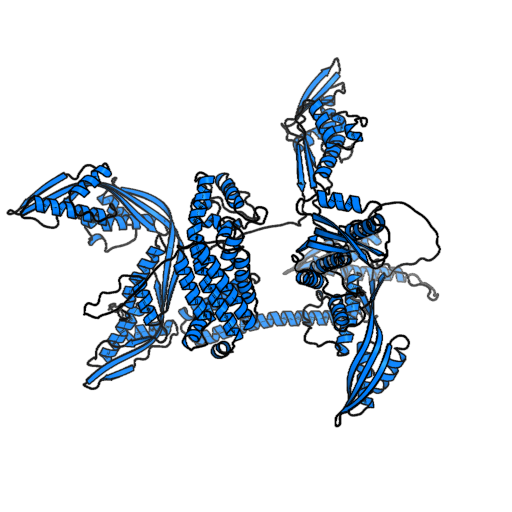Y A 1 1044 ? -5.040 -12.671 32.216 1.00 87.75 1044 GLY A O 1
ATOM 8403 N N . TYR A 1 1045 ? -3.134 -13.840 31.910 1.00 87.00 1045 TYR A N 1
ATOM 8404 C CA . TYR A 1 1045 ? -3.232 -13.949 30.457 1.00 87.00 1045 TYR A CA 1
ATOM 8405 C C . TYR A 1 1045 ? -2.983 -15.376 29.965 1.00 87.00 1045 TYR A C 1
ATOM 8407 O O . TYR A 1 1045 ? -2.186 -16.117 30.533 1.00 87.00 1045 TYR A O 1
ATOM 8415 N N . GLY A 1 1046 ? -3.657 -15.778 28.886 1.00 84.06 1046 GLY A N 1
ATOM 8416 C CA . GLY A 1 1046 ? -3.469 -17.109 28.314 1.00 84.06 1046 GLY A CA 1
ATOM 8417 C C . GLY A 1 1046 ? -4.186 -17.325 26.985 1.00 84.06 1046 GLY A C 1
ATOM 8418 O O . GLY A 1 1046 ? -5.084 -16.575 26.610 1.00 84.06 1046 GLY A O 1
ATOM 8419 N N . LYS A 1 1047 ? -3.796 -18.375 26.252 1.00 83.00 1047 LYS A N 1
ATOM 8420 C CA . LYS A 1 1047 ? -4.400 -18.725 24.947 1.00 83.00 1047 LYS A CA 1
ATOM 8421 C C . LYS A 1 1047 ? -5.857 -19.183 25.069 1.00 83.00 1047 LYS A C 1
ATOM 8423 O O . LYS A 1 1047 ? -6.619 -19.069 24.116 1.00 83.00 1047 LYS A O 1
ATOM 8428 N N . GLU A 1 1048 ? -6.242 -19.640 26.256 1.00 84.44 1048 GLU A N 1
ATOM 8429 C CA . GLU A 1 1048 ? -7.590 -20.066 26.625 1.00 84.44 1048 GLU A CA 1
ATOM 8430 C C . GLU A 1 1048 ? -8.018 -19.355 27.918 1.00 84.44 1048 GLU A C 1
ATOM 8432 O O . GLU A 1 1048 ? -7.175 -19.067 28.771 1.00 84.44 1048 GLU A O 1
ATOM 8437 N N . GLY A 1 1049 ? -9.322 -19.120 28.107 1.00 82.94 1049 GLY A N 1
ATOM 8438 C CA . GLY A 1 1049 ? -9.858 -18.454 29.307 1.00 82.94 1049 GLY A CA 1
ATOM 8439 C C . GLY A 1 1049 ? -9.457 -19.140 30.619 1.00 82.94 1049 GLY A C 1
ATOM 8440 O O . GLY A 1 1049 ? -9.142 -18.471 31.602 1.00 82.94 1049 GLY A O 1
ATOM 8441 N N . LYS A 1 1050 ? -9.341 -20.477 30.604 1.00 84.56 1050 LYS A N 1
ATOM 8442 C CA . LYS A 1 1050 ? -8.855 -21.274 31.741 1.00 84.56 1050 LYS A CA 1
ATOM 8443 C C . LYS A 1 1050 ? -7.397 -20.958 32.101 1.00 84.56 1050 LYS A C 1
ATOM 8445 O O . LYS A 1 1050 ? -7.096 -20.760 33.272 1.00 84.56 1050 LYS A O 1
ATOM 8450 N N . MET A 1 1051 ? -6.517 -20.829 31.102 1.00 84.56 1051 MET A N 1
ATOM 8451 C CA . MET A 1 1051 ? -5.121 -20.420 31.319 1.00 84.56 1051 MET A CA 1
ATOM 8452 C C . MET A 1 1051 ? -5.031 -18.985 31.851 1.00 84.56 1051 MET A C 1
ATOM 8454 O O . MET A 1 1051 ? -4.242 -18.715 32.749 1.00 84.56 1051 MET A O 1
ATOM 8458 N N . ALA A 1 1052 ? -5.858 -18.072 31.329 1.00 86.56 1052 ALA A N 1
ATOM 8459 C CA . ALA A 1 1052 ? -5.878 -16.681 31.776 1.00 86.56 1052 ALA A CA 1
ATOM 8460 C C . ALA A 1 1052 ? -6.361 -16.535 33.231 1.00 86.56 1052 ALA A C 1
ATOM 8462 O O . ALA A 1 1052 ? -5.821 -15.716 33.974 1.00 86.56 1052 ALA A O 1
ATOM 8463 N N . LYS A 1 1053 ? -7.340 -17.351 33.651 1.00 87.69 1053 LYS A N 1
ATOM 8464 C CA . LYS A 1 1053 ? -7.784 -17.468 35.050 1.00 87.69 1053 LYS A CA 1
ATOM 8465 C C . LYS A 1 1053 ? -6.697 -18.017 35.968 1.00 87.69 1053 LYS A C 1
ATOM 8467 O O . LYS A 1 1053 ? -6.453 -17.428 37.017 1.00 87.69 1053 LYS A O 1
ATOM 8472 N N . GLU A 1 1054 ? -6.025 -19.095 35.567 1.00 86.44 1054 GLU A N 1
ATOM 8473 C CA . GLU A 1 1054 ? -4.926 -19.682 36.344 1.00 86.44 1054 GLU A CA 1
ATOM 8474 C C . GLU A 1 1054 ? -3.750 -18.704 36.493 1.00 86.44 1054 GLU A C 1
ATOM 8476 O O . GLU A 1 1054 ? -3.225 -18.548 37.592 1.00 86.44 1054 GLU A O 1
ATOM 8481 N N . ASP A 1 1055 ? -3.376 -17.975 35.436 1.00 86.00 1055 ASP A N 1
ATOM 8482 C CA . ASP A 1 1055 ? -2.336 -16.945 35.536 1.00 86.00 1055 ASP A CA 1
ATOM 8483 C C . ASP A 1 1055 ? -2.780 -15.753 36.405 1.00 86.00 1055 ASP A C 1
ATOM 8485 O O . ASP A 1 1055 ? -1.992 -15.247 37.201 1.00 86.00 1055 ASP A O 1
ATOM 8489 N N . ALA A 1 1056 ? -4.056 -15.347 36.354 1.00 88.81 1056 ALA A N 1
ATOM 8490 C CA . ALA A 1 1056 ? -4.584 -14.298 37.232 1.00 88.81 1056 ALA A CA 1
ATOM 8491 C C . ALA A 1 1056 ? -4.543 -14.726 38.710 1.00 88.81 1056 ALA A C 1
ATOM 8493 O O . ALA A 1 1056 ? -4.111 -13.953 39.570 1.00 88.81 1056 ALA A O 1
ATOM 8494 N N . ALA A 1 1057 ? -4.920 -15.975 38.998 1.00 87.19 1057 ALA A N 1
ATOM 8495 C CA . ALA A 1 1057 ? -4.849 -16.563 40.331 1.00 87.19 1057 ALA A CA 1
ATOM 8496 C C . ALA A 1 1057 ? -3.400 -16.715 40.823 1.00 87.19 1057 ALA A C 1
ATOM 8498 O O . ALA A 1 1057 ? -3.095 -16.357 41.957 1.00 87.19 1057 ALA A O 1
ATOM 8499 N N . LYS A 1 1058 ? -2.482 -17.162 39.961 1.00 86.25 1058 LYS A N 1
ATOM 8500 C CA . LYS A 1 1058 ? -1.036 -17.237 40.222 1.00 86.25 1058 LYS A CA 1
ATOM 8501 C C . LYS A 1 1058 ? -0.444 -15.859 40.540 1.00 86.25 1058 LYS A C 1
ATOM 8503 O O . LYS A 1 1058 ? 0.275 -15.720 41.529 1.00 86.25 1058 LYS A O 1
ATOM 8508 N N . ASN A 1 1059 ? -0.784 -14.832 39.759 1.00 85.00 1059 ASN A N 1
ATOM 8509 C CA . ASN A 1 1059 ? -0.317 -13.456 39.966 1.00 85.00 1059 ASN A CA 1
ATOM 8510 C C . ASN A 1 1059 ? -0.876 -12.849 41.268 1.00 85.00 1059 ASN A C 1
ATOM 8512 O O . ASN A 1 1059 ? -0.164 -12.116 41.958 1.00 85.00 1059 ASN A O 1
ATOM 8516 N N . ALA A 1 1060 ? -2.113 -13.195 41.644 1.00 86.69 1060 ALA A N 1
ATOM 8517 C CA . ALA A 1 1060 ? -2.678 -12.861 42.949 1.00 86.69 1060 ALA A CA 1
ATOM 8518 C C . ALA A 1 1060 ? -1.968 -13.600 44.094 1.00 86.69 1060 ALA A C 1
ATOM 8520 O O . ALA A 1 1060 ? -1.532 -12.965 45.053 1.00 86.69 1060 ALA A O 1
ATOM 8521 N N . PHE A 1 1061 ? -1.804 -14.923 43.992 1.00 84.44 1061 PHE A N 1
ATOM 8522 C CA . PHE A 1 1061 ? -1.171 -15.755 45.018 1.00 84.44 1061 PHE A CA 1
ATOM 8523 C C . PHE A 1 1061 ? 0.273 -15.323 45.289 1.00 84.44 1061 PHE A C 1
ATOM 8525 O O . PHE A 1 1061 ? 0.641 -15.126 46.443 1.00 84.44 1061 PHE A O 1
ATOM 8532 N N . ALA A 1 1062 ? 1.066 -15.081 44.240 1.00 81.38 1062 ALA A N 1
ATOM 8533 C CA . ALA A 1 1062 ? 2.457 -14.647 44.362 1.00 81.38 1062 ALA A CA 1
ATOM 8534 C C . ALA A 1 1062 ? 2.618 -13.323 45.135 1.00 81.38 1062 ALA A C 1
ATOM 8536 O O . ALA A 1 1062 ? 3.609 -13.148 45.843 1.00 81.38 1062 ALA A O 1
ATOM 8537 N N . LYS A 1 1063 ? 1.644 -12.405 45.033 1.00 81.94 1063 LYS A N 1
ATOM 8538 C CA . LYS A 1 1063 ? 1.642 -11.137 45.780 1.00 81.94 1063 LYS A CA 1
ATOM 8539 C C . LYS A 1 1063 ? 0.968 -11.232 47.152 1.00 81.94 1063 LYS A C 1
ATOM 8541 O O . LYS A 1 1063 ? 1.387 -10.537 48.071 1.00 81.94 1063 LYS A O 1
ATOM 8546 N N . LEU A 1 1064 ? -0.053 -12.075 47.313 1.00 81.19 1064 LEU A N 1
ATOM 8547 C CA . LEU A 1 1064 ? -0.818 -12.198 48.559 1.00 81.19 1064 LEU A CA 1
ATOM 8548 C C . LEU A 1 1064 ? -0.210 -13.165 49.576 1.00 81.19 1064 LEU A C 1
ATOM 8550 O O . LEU A 1 1064 ? -0.309 -12.896 50.772 1.00 81.19 1064 LEU A O 1
ATOM 8554 N N . ALA A 1 1065 ? 0.428 -14.255 49.143 1.00 80.25 1065 ALA A N 1
ATOM 8555 C CA . ALA A 1 1065 ? 0.959 -15.275 50.046 1.00 80.25 1065 ALA A CA 1
ATOM 8556 C C . ALA A 1 1065 ? 1.964 -14.729 51.085 1.00 80.25 1065 ALA A C 1
ATOM 8558 O O . ALA A 1 1065 ? 1.817 -15.084 52.256 1.00 80.25 1065 ALA A O 1
ATOM 8559 N N . PRO A 1 1066 ? 2.906 -13.818 50.747 1.00 74.44 1066 PRO A N 1
ATOM 8560 C CA . PRO A 1 1066 ? 3.802 -13.220 51.742 1.00 74.44 1066 PRO A CA 1
ATOM 8561 C C . PRO A 1 1066 ? 3.074 -12.329 52.760 1.00 74.44 1066 PRO A C 1
ATOM 8563 O O . PRO A 1 1066 ? 3.443 -12.301 53.930 1.00 74.44 1066 PRO A O 1
ATOM 8566 N N . ILE A 1 1067 ? 2.029 -11.616 52.325 1.00 76.00 1067 ILE A N 1
ATOM 8567 C CA . ILE A 1 1067 ? 1.278 -10.649 53.144 1.00 76.00 1067 ILE A CA 1
ATOM 8568 C C . ILE A 1 1067 ? 0.335 -11.380 54.104 1.00 76.00 1067 ILE A C 1
ATOM 8570 O O . ILE A 1 1067 ? 0.277 -11.075 55.291 1.00 76.00 1067 ILE A O 1
ATOM 8574 N N . LEU A 1 1068 ? -0.397 -12.368 53.585 1.00 77.44 1068 LEU A N 1
ATOM 8575 C CA . LEU A 1 1068 ? -1.403 -13.143 54.314 1.00 77.44 1068 LEU A CA 1
ATOM 8576 C C . LEU A 1 1068 ? -0.828 -14.420 54.955 1.00 77.44 1068 LEU A C 1
ATOM 8578 O O . LEU A 1 1068 ? -1.588 -15.239 55.473 1.00 77.44 1068 LEU A O 1
ATOM 8582 N N . LYS A 1 1069 ? 0.505 -14.576 54.931 1.00 77.00 1069 LYS A N 1
ATOM 8583 C CA . LYS A 1 1069 ? 1.274 -15.687 55.518 1.00 77.00 1069 LYS A CA 1
ATOM 8584 C C . LYS A 1 1069 ? 0.772 -17.073 55.070 1.00 77.00 1069 LYS A C 1
ATOM 8586 O O . LYS A 1 1069 ? 0.637 -17.988 55.880 1.00 77.00 1069 LYS A O 1
ATOM 8591 N N . TRP A 1 1070 ? 0.468 -17.218 53.778 1.00 78.75 1070 TRP A N 1
ATOM 8592 C CA . TRP A 1 1070 ? 0.091 -18.501 53.170 1.00 78.75 1070 TRP A CA 1
ATOM 8593 C C . TRP A 1 1070 ? 1.332 -19.368 52.908 1.00 78.75 1070 TRP A C 1
ATOM 8595 O O . TRP A 1 1070 ? 2.413 -18.842 52.644 1.00 78.75 1070 TRP A O 1
ATOM 8605 N N . ASP A 1 1071 ? 1.183 -20.695 52.960 1.00 68.38 1071 ASP A N 1
ATOM 8606 C CA . ASP A 1 1071 ? 2.301 -21.619 52.740 1.00 68.38 1071 ASP A CA 1
ATOM 8607 C C . ASP A 1 1071 ? 2.727 -21.633 51.261 1.00 68.38 1071 ASP A C 1
ATOM 8609 O O . ASP A 1 1071 ? 1.974 -22.021 50.366 1.00 68.38 1071 ASP A O 1
ATOM 8613 N N . THR A 1 1072 ? 3.961 -21.206 51.000 1.00 64.00 1072 THR A N 1
ATOM 8614 C CA . THR A 1 1072 ? 4.549 -21.128 49.657 1.00 64.00 1072 THR A CA 1
ATOM 8615 C C . THR A 1 1072 ? 5.163 -22.449 49.184 1.00 64.00 1072 THR A C 1
ATOM 8617 O O . THR A 1 1072 ? 5.531 -22.561 48.012 1.00 64.00 1072 THR A O 1
ATOM 8620 N N . ASN A 1 1073 ? 5.230 -23.478 50.036 1.00 59.16 1073 ASN A N 1
ATOM 8621 C CA . ASN A 1 1073 ? 5.738 -24.804 49.667 1.00 59.16 1073 ASN A CA 1
ATOM 8622 C C . ASN A 1 1073 ? 4.754 -25.606 48.794 1.00 59.16 1073 ASN A C 1
ATOM 8624 O O . ASN A 1 1073 ? 5.130 -26.632 48.226 1.00 59.16 1073 ASN A O 1
ATOM 8628 N N . GLU A 1 1074 ? 3.507 -25.145 48.617 1.00 53.69 1074 GLU A N 1
ATOM 8629 C CA . GLU A 1 1074 ? 2.561 -25.797 47.703 1.00 53.69 1074 GLU A CA 1
ATOM 8630 C C . GLU A 1 1074 ? 3.026 -25.770 46.229 1.00 53.69 1074 GLU A C 1
ATOM 8632 O O . GLU A 1 1074 ? 2.598 -26.637 45.469 1.00 53.69 1074 GLU A O 1
ATOM 8637 N N . ASN A 1 1075 ? 3.928 -24.866 45.824 1.00 48.72 1075 ASN A N 1
ATOM 8638 C CA . ASN A 1 1075 ? 4.330 -24.631 44.423 1.00 48.72 1075 ASN A CA 1
ATOM 8639 C C . ASN A 1 1075 ? 4.881 -25.856 43.651 1.00 48.72 1075 ASN A C 1
ATOM 8641 O O . ASN A 1 1075 ? 4.801 -25.888 42.424 1.00 48.72 1075 ASN A O 1
ATOM 8645 N N . ASP A 1 1076 ? 5.428 -26.870 44.326 1.00 45.97 1076 ASP A N 1
ATOM 8646 C CA . ASP A 1 1076 ? 6.350 -27.849 43.712 1.00 45.97 1076 ASP A CA 1
ATOM 8647 C C . ASP A 1 1076 ? 5.676 -29.029 42.959 1.00 45.97 1076 ASP A C 1
ATOM 8649 O O . ASP A 1 1076 ? 6.289 -30.070 42.713 1.00 45.97 1076 ASP A O 1
ATOM 8653 N N . LYS A 1 1077 ? 4.380 -28.911 42.611 1.00 40.28 1077 LYS A N 1
ATOM 8654 C CA . LYS A 1 1077 ? 3.600 -29.933 41.870 1.00 40.28 1077 LYS A CA 1
ATOM 8655 C C . LYS A 1 1077 ? 2.549 -29.285 40.950 1.00 40.28 1077 LYS A C 1
ATOM 8657 O O . LYS A 1 1077 ? 1.616 -28.650 41.438 1.00 40.28 1077 LYS A O 1
ATOM 8662 N N . GLY A 1 1078 ? 2.672 -29.474 39.632 1.00 48.06 1078 GLY A N 1
ATOM 8663 C CA . GLY A 1 1078 ? 1.645 -29.079 38.644 1.00 48.06 1078 GLY A CA 1
ATOM 8664 C C . GLY A 1 1078 ? 0.427 -30.027 38.615 1.00 48.06 1078 GLY A C 1
ATOM 8665 O O . GLY A 1 1078 ? 0.385 -30.957 39.424 1.00 48.06 1078 GLY A O 1
ATOM 8666 N N . PRO A 1 1079 ? -0.536 -29.870 37.676 1.00 46.28 1079 PRO A N 1
ATOM 8667 C CA . PRO A 1 1079 ? -0.534 -29.008 36.484 1.00 46.28 1079 PRO A CA 1
ATOM 8668 C C . PRO A 1 1079 ? -1.320 -27.683 36.667 1.00 46.28 1079 PRO A C 1
ATOM 8670 O O . PRO A 1 1079 ? -1.563 -27.252 37.789 1.00 46.28 1079 PRO A O 1
ATOM 8673 N N . ALA A 1 1080 ? -1.670 -27.020 35.557 1.00 47.03 1080 ALA A N 1
ATOM 8674 C CA . ALA A 1 1080 ? -2.167 -25.638 35.462 1.00 47.03 1080 ALA A CA 1
ATOM 8675 C C . ALA A 1 1080 ? -3.664 -25.431 35.806 1.00 47.03 1080 ALA A C 1
ATOM 8677 O O . ALA A 1 1080 ? -4.390 -24.781 35.054 1.00 47.03 1080 ALA A O 1
ATOM 8678 N N . GLU A 1 1081 ? -4.135 -26.014 36.910 1.00 52.97 1081 GLU A N 1
ATOM 8679 C CA . GLU A 1 1081 ? -5.521 -25.858 37.399 1.00 52.97 1081 GLU A CA 1
ATOM 8680 C C . GLU A 1 1081 ? -5.592 -25.589 38.914 1.00 52.97 1081 GLU A C 1
ATOM 8682 O O . GLU A 1 1081 ? -6.640 -25.742 39.534 1.00 52.97 1081 GLU A O 1
ATOM 8687 N N . ARG A 1 1082 ? -4.461 -25.244 39.536 1.00 72.38 1082 ARG A N 1
ATOM 8688 C CA . ARG A 1 1082 ? -4.243 -25.356 40.980 1.00 72.38 1082 ARG A CA 1
ATOM 8689 C C . ARG A 1 1082 ? -4.190 -24.010 41.700 1.00 72.38 1082 ARG A C 1
ATOM 8691 O O . ARG A 1 1082 ? -4.571 -23.951 42.869 1.00 72.38 1082 ARG A O 1
ATOM 8698 N N . TYR A 1 1083 ? -3.759 -22.927 41.051 1.00 78.81 1083 TYR A N 1
ATOM 8699 C CA . TYR A 1 1083 ? -3.749 -21.607 41.694 1.00 78.81 1083 TYR A CA 1
ATOM 8700 C C . TYR A 1 1083 ? -5.164 -21.066 41.906 1.00 78.81 1083 TYR A C 1
ATOM 8702 O O . TYR A 1 1083 ? -5.413 -20.482 42.960 1.00 78.81 1083 TYR A O 1
ATOM 8710 N N . VAL A 1 1084 ? -6.100 -21.314 40.977 1.00 83.56 1084 VAL A N 1
ATOM 8711 C CA . VAL A 1 1084 ? -7.528 -20.988 41.175 1.00 83.56 1084 VAL A CA 1
ATOM 8712 C C . VAL A 1 1084 ? -8.075 -21.686 42.426 1.00 83.56 1084 VAL A C 1
ATOM 8714 O O . VAL A 1 1084 ? -8.602 -21.013 43.311 1.00 83.56 1084 VAL A O 1
ATOM 8717 N N . GLU A 1 1085 ? -7.872 -23.003 42.557 1.00 82.69 1085 GLU A N 1
ATOM 8718 C CA . GLU A 1 1085 ? -8.320 -23.771 43.728 1.00 82.69 1085 GLU A CA 1
ATOM 8719 C C . GLU A 1 1085 ? -7.691 -23.284 45.041 1.00 82.69 1085 GLU A C 1
ATOM 8721 O O . GLU A 1 1085 ? -8.369 -23.229 46.066 1.00 82.69 1085 GLU A O 1
ATOM 8726 N N . ILE A 1 1086 ? -6.397 -22.943 45.041 1.00 81.69 1086 ILE A N 1
ATOM 8727 C CA . ILE A 1 1086 ? -5.708 -22.411 46.226 1.00 81.69 1086 ILE A CA 1
ATOM 8728 C C . ILE A 1 1086 ? -6.307 -21.052 46.622 1.00 81.69 1086 ILE A C 1
ATOM 8730 O O . ILE A 1 1086 ? -6.609 -20.836 47.799 1.00 81.69 1086 ILE A O 1
ATOM 8734 N N . LEU A 1 1087 ? -6.544 -20.152 45.660 1.00 83.62 1087 LEU A N 1
ATOM 8735 C CA . LEU A 1 1087 ? -7.162 -18.851 45.928 1.00 83.62 1087 LEU A CA 1
ATOM 8736 C C . LEU A 1 1087 ? -8.577 -19.003 46.497 1.00 83.62 1087 LEU A C 1
ATOM 8738 O O . LEU A 1 1087 ? -8.886 -18.427 47.539 1.00 83.62 1087 LEU A O 1
ATOM 8742 N N . GLU A 1 1088 ? -9.419 -19.814 45.857 1.00 84.56 1088 GLU A N 1
ATOM 8743 C CA . GLU A 1 1088 ? -10.801 -20.054 46.285 1.00 84.56 1088 GLU A CA 1
ATOM 8744 C C . GLU A 1 1088 ? -10.865 -20.763 47.650 1.00 84.56 1088 GLU A C 1
ATOM 8746 O O . GLU A 1 1088 ? -11.752 -20.482 48.458 1.00 84.56 1088 GLU A O 1
ATOM 8751 N N . ARG A 1 1089 ? -9.878 -21.601 47.988 1.00 83.12 1089 ARG A N 1
ATOM 8752 C CA . ARG A 1 1089 ? -9.737 -22.225 49.316 1.00 83.12 1089 ARG A CA 1
ATOM 8753 C C . ARG A 1 1089 ? -9.438 -21.201 50.418 1.00 83.12 1089 ARG A C 1
ATOM 8755 O O . ARG A 1 1089 ? -10.033 -21.288 51.496 1.00 83.12 1089 ARG A O 1
ATOM 8762 N N . HIS A 1 1090 ? -8.552 -20.234 50.161 1.00 79.88 1090 HIS A N 1
ATOM 8763 C CA . HIS A 1 1090 ? -8.169 -19.194 51.130 1.00 79.88 1090 HIS A CA 1
ATOM 8764 C C . HIS A 1 1090 ? -9.149 -18.008 51.205 1.00 79.88 1090 HIS A C 1
ATOM 8766 O O . HIS A 1 1090 ? -9.287 -17.394 52.265 1.00 79.88 1090 HIS A O 1
ATOM 8772 N N . LEU A 1 1091 ? -9.823 -17.668 50.102 1.00 80.00 1091 LEU A N 1
ATOM 8773 C CA . LEU A 1 1091 ? -10.664 -16.469 49.975 1.00 80.00 1091 LEU A CA 1
ATOM 8774 C C . LEU A 1 1091 ? -12.165 -16.777 49.913 1.00 80.00 1091 LEU A C 1
ATOM 8776 O O . LEU A 1 1091 ? -12.973 -15.960 50.354 1.00 80.00 1091 LEU A O 1
ATOM 8780 N N . ARG A 1 1092 ? -12.555 -17.953 49.408 1.00 76.25 1092 ARG A N 1
ATOM 8781 C CA . ARG A 1 1092 ? -13.952 -18.332 49.139 1.00 76.25 1092 ARG A CA 1
ATOM 8782 C C . ARG A 1 1092 ? -14.664 -17.228 48.339 1.00 76.25 1092 ARG A C 1
ATOM 8784 O O . ARG A 1 1092 ? -14.137 -16.750 47.338 1.00 76.25 1092 ARG A O 1
ATOM 8791 N N . ASN A 1 1093 ? -15.826 -16.784 48.814 1.00 71.06 1093 ASN A N 1
ATOM 8792 C CA . ASN A 1 1093 ? -16.661 -15.756 48.191 1.00 71.06 1093 ASN A CA 1
ATOM 8793 C C . ASN A 1 1093 ? -16.004 -14.360 48.120 1.00 71.06 1093 ASN A C 1
ATOM 8795 O O . ASN A 1 1093 ? -16.562 -13.480 47.468 1.00 71.06 1093 ASN A O 1
ATOM 8799 N N . ASP A 1 1094 ? -14.854 -14.137 48.772 1.00 76.12 1094 ASP A N 1
ATOM 8800 C CA . ASP A 1 1094 ? -14.137 -12.857 48.715 1.00 76.12 1094 ASP A CA 1
ATOM 8801 C C . ASP A 1 1094 ? -13.405 -12.646 47.371 1.00 76.12 1094 ASP A C 1
ATOM 8803 O O . ASP A 1 1094 ? -12.818 -11.581 47.176 1.00 76.12 1094 ASP A O 1
ATOM 8807 N N . CYS A 1 1095 ? -13.418 -13.623 46.450 1.00 81.50 1095 CYS A N 1
ATOM 8808 C CA . CYS A 1 1095 ? -12.824 -13.512 45.113 1.00 81.50 1095 CYS A CA 1
ATOM 8809 C C . CYS A 1 1095 ? -13.831 -13.759 43.970 1.00 81.50 1095 CYS A C 1
ATOM 8811 O O . CYS A 1 1095 ? -14.753 -14.564 44.095 1.00 81.50 1095 CYS A O 1
ATOM 8813 N N . GLN A 1 1096 ? -13.658 -13.047 42.852 1.00 84.69 1096 GLN A N 1
ATOM 8814 C CA . GLN A 1 1096 ? -14.459 -13.174 41.626 1.00 84.69 1096 GLN A CA 1
ATOM 8815 C C . GLN A 1 1096 ? -13.565 -13.036 40.388 1.00 84.69 1096 GLN A C 1
ATOM 8817 O O . GLN A 1 1096 ? -12.640 -12.229 40.393 1.00 84.69 1096 GLN A O 1
ATOM 8822 N N . TYR A 1 1097 ? -13.856 -13.786 39.322 1.00 87.44 1097 TYR A N 1
ATOM 8823 C CA . TYR A 1 1097 ? -13.095 -13.744 38.068 1.00 87.44 1097 TYR A CA 1
ATOM 8824 C C . TYR A 1 1097 ? -13.911 -13.122 36.933 1.00 87.44 1097 TYR A C 1
ATOM 8826 O O . TYR A 1 1097 ? -14.933 -13.674 36.523 1.00 87.44 1097 TYR A O 1
ATOM 8834 N N . GLU A 1 1098 ? -13.407 -12.032 36.366 1.00 87.69 1098 GLU A N 1
ATOM 8835 C CA . GLU A 1 1098 ? -13.885 -11.471 35.101 1.00 87.69 1098 GLU A CA 1
ATOM 8836 C C . GLU A 1 1098 ? -13.050 -12.037 33.942 1.00 87.69 1098 GLU A C 1
ATOM 8838 O O . GLU A 1 1098 ? -11.834 -12.192 34.071 1.00 87.69 1098 GLU A O 1
ATOM 8843 N N . GLU A 1 1099 ? -13.672 -12.346 32.801 1.00 84.75 1099 GLU A N 1
ATOM 8844 C CA . GLU A 1 1099 ? -12.988 -12.806 31.582 1.00 84.75 1099 GLU A CA 1
ATOM 8845 C C . GLU A 1 1099 ? -13.226 -11.844 30.414 1.00 84.75 1099 GLU A C 1
ATOM 8847 O O . GLU A 1 1099 ? -14.326 -11.330 30.212 1.00 84.75 1099 GLU A O 1
ATOM 8852 N N . SER A 1 1100 ? -12.191 -11.638 29.602 1.00 82.19 1100 SER A N 1
ATOM 8853 C CA . SER A 1 1100 ? -12.227 -10.795 28.407 1.00 82.19 1100 SER A CA 1
ATOM 8854 C C . SER A 1 1100 ? -11.330 -11.370 27.308 1.00 82.19 1100 SER A C 1
ATOM 8856 O O . SER A 1 1100 ? -10.318 -12.007 27.589 1.00 82.19 1100 SER A O 1
ATOM 8858 N N . SER A 1 1101 ? -11.679 -11.153 26.038 1.00 82.25 1101 SER A N 1
ATOM 8859 C CA . SER A 1 1101 ? -10.806 -11.513 24.912 1.00 82.25 1101 SER A CA 1
ATOM 8860 C C . SER A 1 1101 ? -9.742 -10.438 24.697 1.00 82.25 1101 SER A C 1
ATOM 8862 O O . SER A 1 1101 ? -10.104 -9.268 24.549 1.00 82.25 1101 SER A O 1
ATOM 8864 N N . CYS A 1 1102 ? -8.474 -10.822 24.581 1.00 79.56 1102 CYS A N 1
ATOM 8865 C CA . CYS A 1 1102 ? -7.376 -9.918 24.241 1.00 79.56 1102 CYS A CA 1
ATOM 8866 C C . CYS A 1 1102 ? -6.502 -10.501 23.122 1.00 79.56 1102 CYS A C 1
ATOM 8868 O O . CYS A 1 1102 ? -6.634 -11.666 22.742 1.00 79.56 1102 CYS A O 1
ATOM 8870 N N . ASP A 1 1103 ? -5.611 -9.681 22.582 1.00 85.94 1103 ASP A N 1
ATOM 8871 C CA . ASP A 1 1103 ? -4.520 -10.158 21.738 1.00 85.94 1103 ASP A CA 1
ATOM 8872 C C . ASP A 1 1103 ? -3.279 -10.366 22.628 1.00 85.94 1103 ASP A C 1
ATOM 8874 O O . ASP A 1 1103 ? -3.088 -9.641 23.605 1.00 85.94 1103 ASP A O 1
ATOM 8878 N N . LEU A 1 1104 ? -2.485 -11.400 22.341 1.00 82.38 1104 LEU A N 1
ATOM 8879 C CA . LEU A 1 1104 ? -1.292 -11.793 23.095 1.00 82.38 1104 LEU A CA 1
ATOM 8880 C C . LEU A 1 1104 ? -0.095 -11.958 22.159 1.00 82.38 1104 LEU A C 1
ATOM 8882 O O . LEU A 1 1104 ? -0.218 -12.463 21.042 1.00 82.38 1104 LEU A O 1
ATOM 8886 N N . TYR A 1 1105 ? 1.077 -11.587 22.654 1.00 82.94 1105 TYR A N 1
ATOM 8887 C CA . TYR A 1 1105 ? 2.325 -11.510 21.913 1.00 82.94 1105 TYR A CA 1
ATOM 8888 C C . TYR A 1 1105 ? 3.263 -12.634 22.367 1.00 82.94 1105 TYR A C 1
ATOM 8890 O O . TYR A 1 1105 ? 3.473 -12.840 23.561 1.00 82.94 1105 TYR A O 1
ATOM 8898 N N . SER A 1 1106 ? 3.850 -13.357 21.416 1.00 81.81 1106 SER A N 1
ATOM 8899 C CA . SER A 1 1106 ? 4.925 -14.330 21.673 1.00 81.81 1106 SER A CA 1
ATOM 8900 C C . SER A 1 1106 ? 6.075 -14.096 20.707 1.00 81.81 1106 SER A C 1
ATOM 8902 O O . SER A 1 1106 ? 5.832 -13.688 19.569 1.00 81.81 1106 SER A O 1
ATOM 8904 N N . GLY A 1 1107 ? 7.318 -14.318 21.132 1.00 81.62 1107 GLY A N 1
ATOM 8905 C CA . GLY A 1 1107 ? 8.463 -13.897 20.334 1.00 81.62 1107 GLY A CA 1
ATOM 8906 C C . GLY A 1 1107 ? 9.801 -14.519 20.697 1.00 81.62 1107 GLY A C 1
ATOM 8907 O O . GLY A 1 1107 ? 9.968 -15.187 21.719 1.00 81.62 1107 GLY A O 1
ATOM 8908 N N . ASP A 1 1108 ? 10.744 -14.234 19.807 1.00 85.62 1108 ASP A N 1
ATOM 8909 C CA . ASP A 1 1108 ? 12.120 -14.694 19.796 1.00 85.62 1108 ASP A CA 1
ATOM 8910 C C . ASP A 1 1108 ? 13.064 -13.491 19.650 1.00 85.62 1108 ASP A C 1
ATOM 8912 O O . ASP A 1 1108 ? 12.902 -12.668 18.742 1.00 85.62 1108 ASP A O 1
ATOM 8916 N N . VAL A 1 1109 ? 14.113 -13.443 20.473 1.00 83.44 1109 VAL A N 1
ATOM 8917 C CA . VAL A 1 1109 ? 15.319 -12.650 20.203 1.00 83.44 1109 VAL A CA 1
ATOM 8918 C C . VAL A 1 1109 ? 16.397 -13.558 19.625 1.00 83.44 1109 VAL A C 1
ATOM 8920 O O . VAL A 1 1109 ? 16.797 -14.548 20.240 1.00 83.44 1109 VAL A O 1
ATOM 8923 N N . VAL A 1 1110 ? 16.903 -13.199 18.447 1.00 85.19 1110 VAL A N 1
ATOM 8924 C CA . VAL A 1 1110 ? 17.970 -13.919 17.749 1.00 85.19 1110 VAL A CA 1
ATOM 8925 C C . VAL A 1 1110 ? 19.270 -13.124 17.824 1.00 85.19 1110 VAL A C 1
ATOM 8927 O O . VAL A 1 1110 ? 19.344 -12.004 17.322 1.00 85.19 1110 VAL A O 1
ATOM 8930 N N . PHE A 1 1111 ? 20.311 -13.728 18.393 1.00 85.12 1111 PHE A N 1
ATOM 8931 C CA . PHE A 1 1111 ? 21.680 -13.212 18.377 1.00 85.12 1111 PHE A CA 1
ATOM 8932 C C . PHE A 1 1111 ? 22.478 -13.894 17.272 1.00 85.12 1111 PHE A C 1
ATOM 8934 O O . PHE A 1 1111 ? 22.680 -15.108 17.308 1.00 85.12 1111 PHE A O 1
ATOM 8941 N N . SER A 1 1112 ? 22.939 -13.125 16.287 1.00 85.25 1112 SER A N 1
ATOM 8942 C CA . SER A 1 1112 ? 23.847 -13.611 15.248 1.00 85.25 1112 SER A CA 1
ATOM 8943 C C . SER A 1 1112 ? 25.284 -13.270 15.632 1.00 85.25 1112 SER A C 1
ATOM 8945 O O . SER A 1 1112 ? 25.725 -12.131 15.482 1.00 85.25 1112 SER A O 1
ATOM 8947 N N . PHE A 1 1113 ? 26.008 -14.274 16.121 1.00 85.94 1113 PHE A N 1
ATOM 8948 C CA . PHE A 1 1113 ? 27.446 -14.217 16.353 1.00 85.94 1113 PHE A CA 1
ATOM 8949 C C . PHE A 1 1113 ? 28.166 -14.520 15.044 1.00 85.94 1113 PHE A C 1
ATOM 8951 O O . PHE A 1 1113 ? 27.904 -15.550 14.414 1.00 85.94 1113 PHE A O 1
ATOM 8958 N N . ARG A 1 1114 ? 29.085 -13.641 14.646 1.00 85.06 1114 ARG A N 1
ATOM 8959 C CA . ARG A 1 1114 ? 29.936 -13.833 13.476 1.00 85.06 1114 ARG A CA 1
ATOM 8960 C C . ARG A 1 1114 ? 31.394 -13.717 13.882 1.00 85.06 1114 ARG A C 1
ATOM 8962 O O . ARG A 1 1114 ? 31.824 -12.660 14.328 1.00 85.06 1114 ARG A O 1
ATOM 8969 N N . ASP A 1 1115 ? 32.111 -14.819 13.710 1.00 85.38 1115 ASP A N 1
ATOM 8970 C CA . ASP A 1 1115 ? 33.544 -14.982 13.944 1.00 85.38 1115 ASP A CA 1
ATOM 8971 C C . ASP A 1 1115 ? 33.953 -14.452 15.338 1.00 85.38 1115 ASP A C 1
ATOM 8973 O O . ASP A 1 1115 ? 35.028 -13.892 15.558 1.00 85.38 1115 ASP A O 1
ATOM 8977 N N . PHE A 1 1116 ? 33.043 -14.640 16.302 1.00 87.19 1116 PHE A N 1
ATOM 8978 C CA . PHE A 1 1116 ? 33.138 -14.127 17.660 1.00 87.19 1116 PHE A CA 1
ATOM 8979 C C . PHE A 1 1116 ? 34.027 -15.042 18.498 1.00 87.19 1116 PHE A C 1
ATOM 8981 O O . PHE A 1 1116 ? 33.888 -16.266 18.460 1.00 87.19 1116 PHE A O 1
ATOM 8988 N N . THR A 1 1117 ? 34.945 -14.452 19.263 1.00 87.31 1117 THR A N 1
ATOM 8989 C CA . THR A 1 1117 ? 35.989 -15.195 19.977 1.00 87.31 1117 THR A CA 1
ATOM 8990 C C . THR A 1 1117 ? 35.779 -15.134 21.487 1.00 87.31 1117 THR A C 1
ATOM 8992 O O . THR A 1 1117 ? 35.781 -14.059 22.078 1.00 87.31 1117 THR A O 1
ATOM 8995 N N . VAL A 1 1118 ? 35.627 -16.302 22.115 1.00 87.75 1118 VAL A N 1
ATOM 8996 C CA . VAL A 1 1118 ? 35.538 -16.470 23.573 1.00 87.75 1118 VAL A CA 1
ATOM 8997 C C . VAL A 1 1118 ? 36.907 -16.874 24.104 1.00 87.75 1118 VAL A C 1
ATOM 8999 O O . VAL A 1 1118 ? 37.458 -17.886 23.671 1.00 87.75 1118 VAL A O 1
ATOM 9002 N N . CYS A 1 1119 ? 37.428 -16.114 25.063 1.00 87.62 1119 CYS A N 1
ATOM 9003 C CA . CYS A 1 1119 ? 38.715 -16.355 25.715 1.00 87.62 1119 CYS A CA 1
ATOM 9004 C C . CYS A 1 1119 ? 38.539 -16.766 27.185 1.00 87.62 1119 CYS A C 1
ATOM 9006 O O . CYS A 1 1119 ? 37.521 -16.466 27.810 1.00 87.62 1119 CYS A O 1
ATOM 9008 N N . THR A 1 1120 ? 39.560 -17.398 27.763 1.00 88.06 1120 THR A N 1
ATOM 9009 C CA . THR A 1 1120 ? 39.708 -17.515 29.221 1.00 88.06 1120 THR A CA 1
ATOM 9010 C C . THR A 1 1120 ? 39.940 -16.148 29.860 1.00 88.06 1120 THR A C 1
ATOM 9012 O O . THR A 1 1120 ? 40.850 -15.436 29.422 1.00 88.06 1120 THR A O 1
ATOM 9015 N N . LYS A 1 1121 ? 39.207 -15.824 30.933 1.00 84.50 1121 LYS A N 1
ATOM 9016 C CA . LYS A 1 1121 ? 39.427 -14.620 31.759 1.00 84.50 1121 LYS A CA 1
ATOM 9017 C C . LYS A 1 1121 ? 40.844 -14.597 32.333 1.00 84.50 1121 LYS A C 1
ATOM 9019 O O . LYS A 1 1121 ? 41.617 -13.659 32.143 1.00 84.50 1121 LYS A O 1
ATOM 9024 N N . GLN A 1 1122 ? 41.188 -15.688 33.009 1.00 84.75 1122 GLN A N 1
ATOM 9025 C CA . GLN A 1 1122 ? 42.406 -15.848 33.796 1.00 84.75 1122 GLN A CA 1
ATOM 9026 C C . GLN A 1 1122 ? 43.346 -16.890 33.179 1.00 84.75 1122 GLN A C 1
ATOM 9028 O O . GLN A 1 1122 ? 42.958 -17.676 32.315 1.00 84.75 1122 GLN A O 1
ATOM 9033 N N . THR A 1 1123 ? 44.602 -16.908 33.623 1.00 86.25 1123 THR A N 1
ATOM 9034 C CA . THR A 1 1123 ? 45.546 -17.979 33.272 1.00 86.25 1123 THR A CA 1
ATOM 9035 C C . THR A 1 1123 ? 45.257 -19.213 34.131 1.00 86.25 1123 THR A C 1
ATOM 9037 O O . THR A 1 1123 ? 45.100 -19.104 35.344 1.00 86.25 1123 THR A O 1
ATOM 9040 N N . HIS A 1 1124 ? 45.198 -20.395 33.517 1.00 89.00 1124 HIS A N 1
ATOM 9041 C CA . HIS A 1 1124 ? 44.870 -21.660 34.185 1.00 89.00 1124 HIS A CA 1
ATOM 9042 C C . HIS A 1 1124 ? 46.083 -22.592 34.320 1.00 89.00 1124 HIS A C 1
ATOM 9044 O O . HIS A 1 1124 ? 46.960 -22.587 33.455 1.00 89.00 1124 HIS A O 1
ATOM 9050 N N . PRO A 1 1125 ? 46.117 -23.484 35.331 1.00 85.06 1125 PRO A N 1
ATOM 9051 C CA . PRO A 1 1125 ? 47.225 -24.424 35.534 1.00 85.06 1125 PRO A CA 1
ATOM 9052 C C . PRO A 1 1125 ? 47.296 -25.548 34.484 1.00 85.06 1125 PRO A C 1
ATOM 9054 O O . PRO A 1 1125 ? 48.285 -26.272 34.423 1.00 85.06 1125 PRO A O 1
ATOM 9057 N N . SER A 1 1126 ? 46.269 -25.732 33.645 1.00 87.50 1126 SER A N 1
ATOM 9058 C CA . SER A 1 1126 ? 46.295 -26.708 32.547 1.00 87.50 1126 SER A CA 1
ATOM 9059 C C . SER A 1 1126 ? 45.435 -26.278 31.358 1.00 87.50 1126 SER A C 1
ATOM 9061 O O . SER A 1 1126 ? 44.398 -25.635 31.533 1.00 87.50 1126 SER A O 1
ATOM 9063 N N . LYS A 1 1127 ? 45.804 -26.733 30.151 1.00 86.44 1127 LYS A N 1
ATOM 9064 C CA . LYS A 1 1127 ? 44.987 -26.595 28.928 1.00 86.44 1127 LYS A CA 1
ATOM 9065 C C . LYS A 1 1127 ? 43.550 -27.094 29.120 1.00 86.44 1127 LYS A C 1
ATOM 9067 O O . LYS A 1 1127 ? 42.607 -26.477 28.644 1.00 86.44 1127 LYS A O 1
ATOM 9072 N N . ARG A 1 1128 ? 43.362 -28.185 29.874 1.00 85.19 1128 ARG A N 1
ATOM 9073 C CA . ARG A 1 1128 ? 42.035 -28.764 30.146 1.00 85.19 1128 ARG A CA 1
ATOM 9074 C C . ARG A 1 1128 ? 41.162 -27.857 31.021 1.00 85.19 1128 ARG A C 1
ATOM 9076 O O . ARG A 1 1128 ? 39.958 -27.813 30.799 1.00 85.19 1128 ARG A O 1
ATOM 9083 N N . ALA A 1 1129 ? 41.749 -27.133 31.975 1.00 83.81 1129 ALA A N 1
ATOM 9084 C CA . ALA A 1 1129 ? 41.035 -26.136 32.775 1.00 83.81 1129 ALA A CA 1
ATOM 9085 C C . ALA A 1 1129 ? 40.705 -24.879 31.947 1.00 83.81 1129 ALA A C 1
ATOM 9087 O O . ALA A 1 1129 ? 39.559 -24.437 31.949 1.00 83.81 1129 ALA A O 1
ATOM 9088 N N . ALA A 1 1130 ? 41.659 -24.397 31.140 1.00 86.12 1130 ALA A N 1
ATOM 9089 C CA . ALA A 1 1130 ? 41.448 -23.285 30.212 1.00 86.12 1130 ALA A CA 1
ATOM 9090 C C . ALA A 1 1130 ? 40.306 -23.569 29.211 1.00 86.12 1130 ALA A C 1
ATOM 9092 O O . ALA A 1 1130 ? 39.368 -22.783 29.079 1.00 86.12 1130 ALA A O 1
ATOM 9093 N N . GLN A 1 1131 ? 40.324 -24.737 28.558 1.00 88.75 1131 GLN A N 1
ATOM 9094 C CA . GLN A 1 1131 ? 39.244 -25.165 27.663 1.00 88.75 1131 GLN A CA 1
ATOM 9095 C C . GLN A 1 1131 ? 37.909 -25.356 28.390 1.00 88.75 1131 GLN A C 1
ATOM 9097 O O . GLN A 1 1131 ? 36.867 -25.124 27.780 1.00 88.75 1131 GLN A O 1
ATOM 9102 N N . LYS A 1 1132 ? 37.912 -25.774 29.666 1.00 88.00 1132 LYS A N 1
ATOM 9103 C CA . LYS A 1 1132 ? 36.682 -25.939 30.453 1.00 88.00 1132 LYS A CA 1
ATOM 9104 C C . LYS A 1 1132 ? 35.964 -24.597 30.627 1.00 88.00 1132 LYS A C 1
ATOM 9106 O O . LYS A 1 1132 ? 34.786 -24.528 30.295 1.00 88.00 1132 LYS A O 1
ATOM 9111 N N . GLU A 1 1133 ? 36.667 -23.546 31.055 1.00 88.12 1133 GLU A N 1
ATOM 9112 C CA . GLU A 1 1133 ? 36.075 -22.207 31.221 1.00 88.12 1133 GLU A CA 1
ATOM 9113 C C . GLU A 1 1133 ? 35.462 -21.707 29.901 1.00 88.12 1133 GLU A C 1
ATOM 9115 O O . GLU A 1 1133 ? 34.303 -21.299 29.860 1.00 88.12 1133 GLU A O 1
ATOM 9120 N N . VAL A 1 1134 ? 36.200 -21.830 28.791 1.00 88.56 1134 VAL A N 1
ATOM 9121 C CA . VAL A 1 1134 ? 35.720 -21.443 27.453 1.00 88.56 1134 VAL A CA 1
ATOM 9122 C C . VAL A 1 1134 ? 34.490 -22.260 27.031 1.00 88.56 1134 VAL A C 1
ATOM 9124 O O . VAL A 1 1134 ? 33.563 -21.703 26.444 1.00 88.56 1134 VAL A O 1
ATOM 9127 N N . CYS A 1 1135 ? 34.426 -23.555 27.367 1.00 88.56 1135 CYS A N 1
ATOM 9128 C CA . CYS A 1 1135 ? 33.223 -24.367 27.155 1.00 88.56 1135 CYS A CA 1
ATOM 9129 C C . CYS A 1 1135 ? 32.039 -23.895 28.011 1.00 88.56 1135 CYS A C 1
ATOM 9131 O O . CYS A 1 1135 ? 30.924 -23.872 27.510 1.00 88.56 1135 CYS A O 1
ATOM 9133 N N . GLU A 1 1136 ? 32.244 -23.515 29.272 1.00 87.50 1136 GLU A N 1
ATOM 9134 C CA . GLU A 1 1136 ? 31.163 -23.066 30.164 1.00 87.50 1136 GLU A CA 1
ATOM 9135 C C . GLU A 1 1136 ? 30.609 -21.693 29.742 1.00 87.50 1136 GLU A C 1
ATOM 9137 O O . GLU A 1 1136 ? 29.389 -21.523 29.659 1.00 87.50 1136 GLU A O 1
ATOM 9142 N N . ARG A 1 1137 ? 31.486 -20.753 29.353 1.00 88.50 1137 ARG A N 1
ATOM 9143 C CA . ARG A 1 1137 ? 31.098 -19.465 28.746 1.00 88.50 1137 ARG A CA 1
ATOM 9144 C C . ARG A 1 1137 ? 30.285 -19.674 27.463 1.00 88.50 1137 ARG A C 1
ATOM 9146 O O . ARG A 1 1137 ? 29.207 -19.101 27.318 1.00 88.50 1137 ARG A O 1
ATOM 9153 N N . LEU A 1 1138 ? 30.768 -20.529 26.557 1.00 87.69 1138 LEU A N 1
ATOM 9154 C CA . LEU A 1 1138 ? 30.090 -20.841 25.295 1.00 87.69 1138 LEU A CA 1
ATOM 9155 C C . LEU A 1 1138 ? 28.757 -21.580 25.519 1.00 87.69 1138 LEU A C 1
ATOM 9157 O O . LEU A 1 1138 ? 27.754 -21.228 24.906 1.00 87.69 1138 LEU A O 1
ATOM 9161 N N . ALA A 1 1139 ? 28.701 -22.546 26.438 1.00 85.88 1139 ALA A N 1
ATOM 9162 C CA . ALA A 1 1139 ? 27.482 -23.280 26.774 1.00 85.88 1139 ALA A CA 1
ATOM 9163 C C . ALA A 1 1139 ? 26.357 -22.363 27.282 1.00 85.88 1139 ALA A C 1
ATOM 9165 O O . ALA A 1 1139 ? 25.216 -22.528 26.850 1.00 85.88 1139 ALA A O 1
ATOM 9166 N N . SER A 1 1140 ? 26.680 -21.366 28.120 1.00 84.56 1140 SER A N 1
ATOM 9167 C CA . SER A 1 1140 ? 25.725 -20.333 28.557 1.00 84.56 1140 SER A CA 1
ATOM 9168 C C . SER A 1 1140 ? 25.089 -19.623 27.365 1.00 84.56 1140 SER A C 1
ATOM 9170 O O . SER A 1 1140 ? 23.867 -19.596 27.251 1.00 84.56 1140 SER A O 1
ATOM 9172 N N . VAL A 1 1141 ? 25.907 -19.137 26.426 1.00 85.12 1141 VAL A N 1
ATOM 9173 C CA . VAL A 1 1141 ? 25.440 -18.462 25.204 1.00 85.12 1141 VAL A CA 1
ATOM 9174 C C . VAL A 1 1141 ? 24.519 -19.371 24.396 1.00 85.12 1141 VAL A C 1
ATOM 9176 O O . VAL A 1 1141 ? 23.394 -18.992 24.080 1.00 85.12 1141 VAL A O 1
ATOM 9179 N N . LEU A 1 1142 ? 24.939 -20.609 24.134 1.00 86.44 1142 LEU A N 1
ATOM 9180 C CA . LEU A 1 1142 ? 24.129 -21.585 23.400 1.00 86.44 1142 LEU A CA 1
ATOM 9181 C C . LEU A 1 1142 ? 22.847 -21.997 24.146 1.00 86.44 1142 LEU A C 1
ATOM 9183 O O . LEU A 1 1142 ? 21.925 -22.519 23.522 1.00 86.44 1142 LEU A O 1
ATOM 9187 N N . GLY A 1 1143 ? 22.724 -21.709 25.446 1.00 81.94 1143 GLY A N 1
ATOM 9188 C CA . GLY A 1 1143 ? 21.601 -22.126 26.293 1.00 81.94 1143 GLY A CA 1
ATOM 9189 C C . GLY A 1 1143 ? 21.663 -23.601 26.704 1.00 81.94 1143 GLY A C 1
ATOM 9190 O 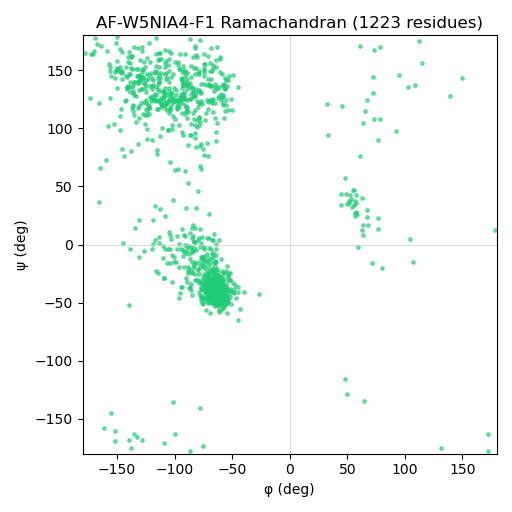O . GLY A 1 1143 ? 20.634 -24.203 27.003 1.00 81.94 1143 GLY A O 1
ATOM 9191 N N . LEU A 1 1144 ? 22.856 -24.199 26.691 1.00 82.81 1144 LEU A N 1
ATOM 9192 C CA . LEU A 1 1144 ? 23.088 -25.569 27.140 1.00 82.81 1144 LEU A CA 1
ATOM 9193 C C . LEU A 1 1144 ? 23.189 -25.597 28.669 1.00 82.81 1144 LEU A C 1
ATOM 9195 O O . LEU A 1 1144 ? 24.038 -24.922 29.248 1.00 82.81 1144 LEU A O 1
ATOM 9199 N N . ASN A 1 1145 ? 22.357 -26.405 29.332 1.00 72.62 1145 ASN A N 1
ATOM 9200 C CA . ASN A 1 1145 ? 22.384 -26.495 30.792 1.00 72.62 1145 ASN A CA 1
ATOM 9201 C C . ASN A 1 1145 ? 23.705 -27.122 31.289 1.00 72.62 1145 ASN A C 1
ATOM 9203 O O . ASN A 1 1145 ? 23.982 -28.300 31.031 1.00 72.62 1145 ASN A O 1
ATOM 9207 N N . VAL A 1 1146 ? 24.508 -26.323 31.997 1.00 66.94 1146 VAL A N 1
ATOM 9208 C CA . VAL A 1 1146 ? 25.836 -26.692 32.516 1.00 66.94 1146 VAL A CA 1
ATOM 9209 C C . VAL A 1 1146 ? 25.738 -27.562 33.776 1.00 66.94 1146 VAL A C 1
ATOM 9211 O O . VAL A 1 1146 ? 26.583 -28.432 33.967 1.00 66.94 1146 VAL A O 1
ATOM 9214 N N . SER A 1 1147 ? 24.699 -27.389 34.602 1.00 58.28 1147 SER A N 1
ATOM 9215 C CA . SER A 1 1147 ? 24.496 -28.136 35.857 1.00 58.28 1147 SER A CA 1
ATOM 9216 C C . SER A 1 1147 ? 23.669 -29.419 35.700 1.00 58.28 1147 SER A C 1
ATOM 9218 O O . SER A 1 1147 ? 23.334 -30.068 36.689 1.00 58.28 1147 SER A O 1
ATOM 9220 N N . ASP A 1 1148 ? 23.354 -29.820 34.466 1.00 57.81 1148 ASP A N 1
ATOM 9221 C CA . ASP A 1 1148 ? 22.639 -31.064 34.173 1.00 57.81 1148 ASP A CA 1
ATOM 9222 C C . ASP A 1 1148 ? 23.550 -32.299 34.317 1.00 57.81 1148 ASP A C 1
ATOM 9224 O O . ASP A 1 1148 ? 24.090 -32.836 33.348 1.00 57.81 1148 ASP A O 1
ATOM 9228 N N . ILE A 1 1149 ? 23.707 -32.743 35.566 1.00 49.66 1149 ILE A N 1
ATOM 9229 C CA . ILE A 1 1149 ? 24.519 -33.900 35.979 1.00 49.66 1149 ILE A CA 1
ATOM 9230 C C . ILE A 1 1149 ? 23.955 -35.232 35.436 1.00 49.66 1149 ILE A C 1
ATOM 9232 O O . ILE A 1 1149 ? 24.670 -36.234 35.408 1.00 49.66 1149 ILE A O 1
ATOM 9236 N N . SER A 1 1150 ? 22.701 -35.268 34.960 1.00 52.53 1150 SER A N 1
ATOM 9237 C CA . SER A 1 1150 ? 22.102 -36.486 34.389 1.00 52.53 1150 SER A CA 1
ATOM 9238 C C . SER A 1 1150 ? 22.771 -36.912 33.073 1.00 52.53 1150 SER A C 1
ATOM 9240 O O . SER A 1 1150 ? 22.860 -38.104 32.760 1.00 52.53 1150 SER A O 1
ATOM 9242 N N . ASN A 1 1151 ? 23.297 -35.942 32.320 1.00 52.66 1151 ASN A N 1
ATOM 9243 C CA . ASN A 1 1151 ? 23.884 -36.154 31.008 1.00 52.66 1151 ASN A CA 1
ATOM 9244 C C . ASN A 1 1151 ? 25.363 -36.564 31.104 1.00 52.66 1151 ASN A C 1
ATOM 9246 O O . ASN A 1 1151 ? 26.255 -35.733 31.262 1.00 52.66 1151 ASN A O 1
ATOM 9250 N N . LYS A 1 1152 ? 25.642 -37.861 30.907 1.00 60.47 1152 LYS A N 1
ATOM 9251 C CA . LYS A 1 1152 ? 26.998 -38.463 30.922 1.00 60.47 1152 LYS A CA 1
ATOM 9252 C C . LYS A 1 1152 ? 27.948 -37.974 29.806 1.00 60.47 1152 LYS A C 1
ATOM 9254 O O . LYS A 1 1152 ? 29.076 -38.456 29.713 1.00 60.47 1152 LYS A O 1
ATOM 9259 N N . ILE A 1 1153 ? 27.505 -37.060 28.943 1.00 69.94 1153 ILE A N 1
ATOM 9260 C CA . ILE A 1 1153 ? 28.243 -36.571 27.773 1.00 69.94 1153 ILE A CA 1
ATOM 9261 C C . ILE A 1 1153 ? 29.053 -35.315 28.159 1.00 69.94 1153 ILE A C 1
ATOM 9263 O O . ILE A 1 1153 ? 28.468 -34.353 28.664 1.00 69.94 1153 ILE A O 1
ATOM 9267 N N . PRO A 1 1154 ? 30.381 -35.264 27.915 1.00 78.31 1154 PRO A N 1
ATOM 9268 C CA . PRO A 1 1154 ? 31.202 -34.095 28.232 1.00 78.31 1154 PRO A CA 1
ATOM 9269 C C . PRO A 1 1154 ? 30.682 -32.802 27.589 1.00 78.31 1154 PRO A C 1
ATOM 9271 O O . PRO A 1 1154 ? 30.293 -32.797 26.423 1.00 78.31 1154 PRO A O 1
ATOM 9274 N N . LEU A 1 1155 ? 30.755 -31.675 28.309 1.00 81.12 1155 LEU A N 1
ATOM 9275 C CA . LEU A 1 1155 ? 30.221 -30.385 27.838 1.00 81.12 1155 LEU A CA 1
ATOM 9276 C C . LEU A 1 1155 ? 30.786 -29.954 26.471 1.00 81.12 1155 LEU A C 1
ATOM 9278 O O . LEU A 1 1155 ? 30.051 -29.427 25.643 1.00 81.12 1155 LEU A O 1
ATOM 9282 N N . LYS A 1 1156 ? 32.067 -30.242 26.203 1.00 82.56 1156 LYS A N 1
ATOM 9283 C CA . LYS A 1 1156 ? 32.706 -29.984 24.903 1.00 82.56 1156 LYS A CA 1
ATOM 9284 C C . LYS A 1 1156 ? 32.032 -30.756 23.760 1.00 82.56 1156 LYS A C 1
ATOM 9286 O O . LYS A 1 1156 ? 31.825 -30.187 22.696 1.00 82.56 1156 LYS A O 1
ATOM 9291 N N . ASN A 1 1157 ? 31.635 -32.007 23.995 1.00 83.12 1157 ASN A N 1
ATOM 9292 C CA . ASN A 1 1157 ? 30.915 -32.825 23.018 1.00 83.12 1157 ASN A CA 1
ATOM 9293 C C . ASN A 1 1157 ? 29.488 -32.293 22.820 1.00 83.12 1157 ASN A C 1
ATOM 9295 O O . ASN A 1 1157 ? 29.087 -32.089 21.685 1.00 83.12 1157 ASN A O 1
ATOM 9299 N N . ARG A 1 1158 ? 28.780 -31.930 23.902 1.00 85.12 1158 ARG A N 1
ATOM 9300 C CA . ARG A 1 1158 ? 27.440 -31.301 23.835 1.00 85.12 1158 ARG A CA 1
ATOM 9301 C C . ARG A 1 1158 ? 27.442 -29.993 23.026 1.00 85.12 1158 ARG A C 1
ATOM 9303 O O . ARG A 1 1158 ? 26.481 -29.695 22.324 1.00 85.12 1158 ARG A O 1
ATOM 9310 N N . ILE A 1 1159 ? 28.531 -29.221 23.091 1.00 86.88 1159 ILE A N 1
ATOM 9311 C CA . ILE A 1 1159 ? 28.758 -28.044 22.235 1.00 86.88 1159 ILE A CA 1
ATOM 9312 C C . ILE A 1 1159 ? 29.009 -28.469 20.780 1.00 86.88 1159 ILE A C 1
ATOM 9314 O O . ILE A 1 1159 ? 28.406 -27.904 19.873 1.00 86.88 1159 ILE A O 1
ATOM 9318 N N . GLN A 1 1160 ? 29.864 -29.466 20.533 1.00 86.25 1160 GLN A N 1
ATOM 9319 C CA . GLN A 1 1160 ? 30.120 -29.969 19.176 1.00 86.25 1160 GLN A CA 1
ATOM 9320 C C . GLN A 1 1160 ? 28.847 -30.510 18.510 1.00 86.25 1160 GLN A C 1
ATOM 9322 O O . GLN A 1 1160 ? 28.582 -30.151 17.369 1.00 86.25 1160 GLN A O 1
ATOM 9327 N N . GLU A 1 1161 ? 28.034 -31.282 19.231 1.00 86.25 1161 GLU A N 1
ATOM 9328 C CA . GLU A 1 1161 ? 26.715 -31.777 18.814 1.00 86.25 1161 GLU A CA 1
ATOM 9329 C C . GLU A 1 1161 ? 25.761 -30.621 18.463 1.00 86.25 1161 GLU A C 1
ATOM 9331 O O . GLU A 1 1161 ? 25.080 -30.672 17.439 1.00 86.25 1161 GLU A O 1
ATOM 9336 N N . TRP A 1 1162 ? 25.755 -29.543 19.260 1.00 88.56 1162 TRP A N 1
ATOM 9337 C CA . TRP A 1 1162 ? 24.961 -28.339 18.986 1.00 88.56 1162 TRP A CA 1
ATOM 9338 C C . TRP A 1 1162 ? 25.372 -27.667 17.666 1.00 88.56 1162 TRP A C 1
ATOM 9340 O O . TRP A 1 1162 ? 24.517 -27.400 16.825 1.00 88.56 1162 TRP A O 1
ATOM 9350 N N . PHE A 1 1163 ? 26.674 -27.454 17.435 1.00 85.44 1163 PHE A N 1
ATOM 9351 C CA . PHE A 1 1163 ? 27.170 -26.877 16.175 1.00 85.44 1163 PHE A CA 1
ATOM 9352 C C . PHE A 1 1163 ? 26.950 -27.816 14.975 1.00 85.44 1163 PHE A C 1
ATOM 9354 O O . PHE A 1 1163 ? 26.586 -27.357 13.893 1.00 85.44 1163 PHE A O 1
ATOM 9361 N N . GLN A 1 1164 ? 27.127 -29.128 15.160 1.00 85.12 1164 GLN A N 1
ATOM 9362 C CA . GLN A 1 1164 ? 26.916 -30.139 14.118 1.00 85.12 1164 GLN A CA 1
ATOM 9363 C C . GLN A 1 1164 ? 25.458 -30.207 13.656 1.00 85.12 1164 GLN A C 1
ATOM 9365 O O . GLN A 1 1164 ? 25.222 -30.315 12.453 1.00 85.12 1164 GLN A O 1
ATOM 9370 N N . LYS A 1 1165 ? 24.491 -30.101 14.578 1.00 81.50 1165 LYS A N 1
ATOM 9371 C CA . LYS A 1 1165 ? 23.055 -30.162 14.264 1.00 81.50 1165 LYS A CA 1
ATOM 9372 C C . LYS A 1 1165 ? 22.646 -29.151 13.188 1.00 81.50 1165 LYS A C 1
ATOM 9374 O O . LYS A 1 1165 ? 21.961 -29.511 12.236 1.00 81.50 1165 LYS A O 1
ATOM 9379 N N . ASP A 1 1166 ? 23.121 -27.915 13.309 1.00 72.69 1166 ASP A N 1
ATOM 9380 C CA . ASP A 1 1166 ? 22.803 -26.830 12.375 1.00 72.69 1166 ASP A CA 1
ATOM 9381 C C . ASP A 1 1166 ? 23.853 -26.691 11.245 1.00 72.69 1166 ASP A C 1
ATOM 9383 O O . ASP A 1 1166 ? 23.861 -25.703 10.511 1.00 72.69 1166 ASP A O 1
ATOM 9387 N N . ASN A 1 1167 ? 24.729 -27.696 11.072 1.00 82.75 1167 ASN A N 1
ATOM 9388 C CA . ASN A 1 1167 ? 25.838 -27.735 10.103 1.00 82.75 1167 ASN A CA 1
ATOM 9389 C C . ASN A 1 1167 ? 26.794 -26.523 10.189 1.00 82.75 1167 ASN A C 1
ATOM 9391 O O . ASN A 1 1167 ? 27.370 -26.085 9.189 1.00 82.75 1167 ASN A O 1
ATOM 9395 N N . LEU A 1 1168 ? 26.973 -25.973 11.391 1.00 81.12 1168 LEU A N 1
ATOM 9396 C CA . LEU A 1 1168 ? 27.840 -24.827 11.649 1.00 81.12 1168 LEU A CA 1
ATOM 9397 C C . LEU A 1 1168 ? 29.312 -25.259 11.823 1.00 81.12 1168 LEU A C 1
ATOM 9399 O O . LEU A 1 1168 ? 29.582 -26.371 12.287 1.00 81.12 1168 LEU A O 1
ATOM 9403 N N . PRO A 1 1169 ? 30.293 -24.388 11.506 1.00 84.88 1169 PRO A N 1
ATOM 9404 C CA . PRO A 1 1169 ? 31.704 -24.676 11.745 1.00 84.88 1169 PRO A CA 1
ATOM 9405 C C . PRO A 1 1169 ? 31.975 -24.968 13.225 1.00 84.88 1169 PRO A C 1
ATOM 9407 O O . PRO A 1 1169 ? 31.745 -24.119 14.086 1.00 84.88 1169 PRO A O 1
ATOM 9410 N N . ILE A 1 1170 ? 32.482 -26.167 13.519 1.00 85.94 1170 ILE A N 1
ATOM 9411 C CA . ILE A 1 1170 ? 32.799 -26.585 14.889 1.00 85.94 1170 ILE A CA 1
ATOM 9412 C C . ILE A 1 1170 ? 33.894 -25.664 15.465 1.00 85.94 1170 ILE A C 1
ATOM 9414 O O . ILE A 1 1170 ? 34.964 -25.568 14.852 1.00 85.94 1170 ILE A O 1
ATOM 9418 N N . PRO A 1 1171 ? 33.684 -25.035 16.641 1.00 84.88 1171 PRO A N 1
ATOM 9419 C CA . PRO A 1 1171 ? 34.663 -24.138 17.244 1.00 84.88 1171 PRO A CA 1
ATOM 9420 C C . PRO A 1 1171 ? 36.000 -24.842 17.497 1.00 84.88 1171 PRO A C 1
ATOM 9422 O O . PRO A 1 1171 ? 36.067 -25.902 18.130 1.00 84.88 1171 PRO A O 1
ATOM 9425 N N . LYS A 1 1172 ? 37.083 -24.248 16.988 1.00 85.25 1172 LYS A N 1
ATOM 9426 C CA . LYS A 1 1172 ? 38.454 -24.714 17.231 1.00 85.25 1172 LYS A CA 1
ATOM 9427 C C . LYS A 1 1172 ? 38.997 -24.042 18.483 1.00 85.25 1172 LYS A C 1
ATOM 9429 O O . LYS A 1 1172 ? 38.839 -22.837 18.656 1.00 85.25 1172 LYS A O 1
ATOM 9434 N N . TYR A 1 1173 ? 39.608 -24.831 19.358 1.00 85.88 1173 TYR A N 1
ATOM 9435 C CA . TYR A 1 1173 ? 40.180 -24.360 20.617 1.00 85.88 1173 TYR A CA 1
ATOM 9436 C C . TYR A 1 1173 ? 41.680 -24.157 20.415 1.00 85.88 1173 TYR A C 1
ATOM 9438 O O . TYR A 1 1173 ? 42.390 -25.108 20.086 1.00 85.88 1173 TYR A O 1
ATOM 9446 N N . GLU A 1 1174 ? 42.140 -22.925 20.593 1.00 89.00 1174 GLU A N 1
ATOM 9447 C CA . GLU A 1 1174 ? 43.547 -22.543 20.523 1.00 89.00 1174 GLU A CA 1
ATOM 9448 C C . GLU A 1 1174 ? 44.072 -22.339 21.947 1.00 89.00 1174 GLU A C 1
ATOM 9450 O O . GLU A 1 1174 ? 43.573 -21.483 22.679 1.00 89.00 1174 GLU A O 1
ATOM 9455 N N . ASP A 1 1175 ? 45.058 -23.148 22.341 1.00 87.69 1175 ASP A N 1
ATOM 9456 C CA . ASP A 1 1175 ? 45.638 -23.154 23.688 1.00 87.69 1175 ASP A CA 1
ATOM 9457 C C . ASP A 1 1175 ? 46.997 -22.432 23.707 1.00 87.69 1175 ASP A C 1
ATOM 9459 O O . ASP A 1 1175 ? 48.031 -23.037 23.389 1.00 87.69 1175 ASP A O 1
ATOM 9463 N N . ASP A 1 1176 ? 47.006 -21.176 24.144 1.00 84.31 1176 ASP A N 1
ATOM 9464 C CA . ASP A 1 1176 ? 48.211 -20.353 24.249 1.00 84.31 1176 ASP A CA 1
ATOM 9465 C C . ASP A 1 1176 ? 48.912 -20.590 25.604 1.00 84.31 1176 ASP A C 1
ATOM 9467 O O . ASP A 1 1176 ? 48.309 -20.466 26.674 1.00 84.31 1176 ASP A O 1
ATOM 9471 N N . ALA A 1 1177 ? 50.202 -20.942 25.579 1.00 80.00 1177 ALA A N 1
ATOM 9472 C CA . ALA A 1 1177 ? 51.023 -21.075 26.785 1.00 80.00 1177 ALA A CA 1
ATOM 9473 C C . ALA A 1 1177 ? 51.617 -19.712 27.175 1.00 80.00 1177 ALA A C 1
ATOM 9475 O O . ALA A 1 1177 ? 52.214 -19.033 26.341 1.00 80.00 1177 ALA A O 1
ATOM 9476 N N . VAL A 1 1178 ? 51.460 -19.308 28.437 1.00 80.81 1178 VAL A N 1
ATOM 9477 C CA . VAL A 1 1178 ? 51.860 -17.973 28.909 1.00 80.81 1178 VAL A CA 1
ATOM 9478 C C . VAL A 1 1178 ? 53.276 -18.011 29.492 1.00 80.81 1178 VAL A C 1
ATOM 9480 O O . VAL A 1 1178 ? 53.609 -18.897 30.283 1.00 80.81 1178 VAL A O 1
ATOM 9483 N N . ALA A 1 1179 ? 54.111 -17.032 29.132 1.00 60.09 1179 ALA A N 1
ATOM 9484 C CA . ALA A 1 1179 ? 55.428 -16.849 29.739 1.00 60.09 1179 ALA A CA 1
ATOM 9485 C C . ALA A 1 1179 ? 55.286 -16.611 31.256 1.00 60.09 1179 ALA A C 1
ATOM 9487 O O . ALA A 1 1179 ? 54.547 -15.726 31.679 1.00 60.09 1179 ALA A O 1
ATOM 9488 N N . GLY A 1 1180 ? 55.965 -17.431 32.065 1.00 62.97 1180 GLY A N 1
ATOM 9489 C CA . GLY A 1 1180 ? 55.767 -17.516 33.521 1.00 62.97 1180 GLY A CA 1
ATOM 9490 C C . GLY A 1 1180 ? 55.049 -18.792 33.986 1.00 62.97 1180 GLY A C 1
ATOM 9491 O O . GLY A 1 1180 ? 55.152 -19.148 35.155 1.00 62.97 1180 GLY A O 1
ATOM 9492 N N . GLY A 1 1181 ? 54.411 -19.530 33.071 1.00 71.75 1181 GLY A N 1
ATOM 9493 C CA . GLY A 1 1181 ? 53.766 -20.815 33.348 1.00 71.75 1181 GLY A CA 1
ATOM 9494 C C . GLY A 1 1181 ? 52.243 -20.714 33.461 1.00 71.75 1181 GLY A C 1
ATOM 9495 O O . GLY A 1 1181 ? 51.696 -19.818 34.098 1.00 71.75 1181 GLY A O 1
ATOM 9496 N N . GLY A 1 1182 ? 51.553 -21.666 32.831 1.00 84.00 1182 GLY A N 1
ATOM 9497 C CA . GLY A 1 1182 ? 50.094 -21.701 32.731 1.00 84.00 1182 GLY A CA 1
ATOM 9498 C C . GLY A 1 1182 ? 49.587 -21.483 31.304 1.00 84.00 1182 GLY A C 1
ATOM 9499 O O . GLY A 1 1182 ? 50.352 -21.247 30.367 1.00 84.00 1182 GLY A O 1
ATOM 9500 N N . PHE A 1 1183 ? 48.274 -21.614 31.137 1.00 87.00 1183 PHE A N 1
ATOM 9501 C CA . PHE A 1 1183 ? 47.612 -21.683 29.838 1.00 87.00 1183 PHE A CA 1
ATOM 9502 C C . PHE A 1 1183 ? 46.416 -20.740 29.776 1.00 87.00 1183 PHE A C 1
ATOM 9504 O O . PHE A 1 1183 ? 45.618 -20.672 30.712 1.00 87.00 1183 PHE A O 1
ATOM 9511 N N . LYS A 1 1184 ? 46.258 -20.076 28.635 1.00 90.19 1184 LYS A N 1
ATOM 9512 C CA . LYS A 1 1184 ? 45.003 -19.462 28.206 1.00 90.19 1184 LYS A CA 1
ATOM 9513 C C . LYS A 1 1184 ? 44.414 -20.290 27.069 1.00 90.19 1184 LYS A C 1
ATOM 9515 O O . LYS A 1 1184 ? 45.120 -21.048 26.408 1.00 90.19 1184 LYS A O 1
ATOM 9520 N N . CYS A 1 1185 ? 43.112 -20.169 26.858 1.00 90.06 1185 CYS A N 1
ATOM 9521 C CA . CYS A 1 1185 ? 42.438 -20.778 25.717 1.00 90.06 1185 CYS A CA 1
ATOM 9522 C C . CYS A 1 1185 ? 41.533 -19.740 25.063 1.00 90.06 1185 CYS A C 1
ATOM 9524 O O . CYS A 1 1185 ? 40.912 -18.932 25.755 1.00 90.06 1185 CYS A O 1
ATOM 9526 N N . LYS A 1 1186 ? 41.418 -19.802 23.738 1.00 89.88 1186 LYS A N 1
ATOM 9527 C CA . LYS A 1 1186 ? 40.419 -19.061 22.968 1.00 89.88 1186 LYS A CA 1
ATOM 9528 C C . LYS A 1 1186 ? 39.707 -19.973 21.975 1.00 89.88 1186 LYS A C 1
ATOM 9530 O O . LYS A 1 1186 ? 40.271 -20.974 21.536 1.00 89.88 1186 LYS A O 1
ATOM 9535 N N . THR A 1 1187 ? 38.460 -19.662 21.641 1.00 88.44 1187 THR A N 1
ATOM 9536 C CA . THR A 1 1187 ? 37.736 -20.329 20.554 1.00 88.44 1187 THR A CA 1
ATOM 9537 C C . THR A 1 1187 ? 36.882 -19.335 19.785 1.00 88.44 1187 THR A C 1
ATOM 9539 O O . THR A 1 1187 ? 36.194 -18.511 20.385 1.00 88.44 1187 THR A O 1
ATOM 9542 N N . THR A 1 1188 ? 36.937 -19.414 18.459 1.00 87.94 1188 THR A N 1
ATOM 9543 C CA . THR A 1 1188 ? 36.187 -18.544 17.546 1.00 87.94 1188 THR A CA 1
ATOM 9544 C C . THR A 1 1188 ? 35.011 -19.312 16.955 1.00 87.94 1188 THR A C 1
ATOM 9546 O O . THR A 1 1188 ? 35.177 -20.459 16.531 1.00 87.94 1188 THR A O 1
ATOM 9549 N N . PHE A 1 1189 ? 33.825 -18.698 16.923 1.00 87.44 1189 PHE A N 1
ATOM 9550 C CA . PHE A 1 1189 ? 32.614 -19.329 16.405 1.00 87.44 1189 PHE A CA 1
ATOM 9551 C C . PHE A 1 1189 ? 31.699 -18.372 15.627 1.00 87.44 1189 PHE A C 1
ATOM 9553 O O . PHE A 1 1189 ? 31.641 -17.171 15.887 1.00 87.44 1189 PHE A O 1
ATOM 9560 N N . THR A 1 1190 ? 30.930 -18.947 14.700 1.00 86.31 1190 THR A N 1
ATOM 9561 C CA . THR A 1 1190 ? 29.827 -18.287 13.986 1.00 86.31 1190 THR A CA 1
ATOM 9562 C C . THR A 1 1190 ? 28.559 -19.103 14.220 1.00 86.31 1190 THR A C 1
ATOM 9564 O O . THR A 1 1190 ? 28.526 -20.290 13.901 1.00 86.31 1190 THR A O 1
ATOM 9567 N N . ALA A 1 1191 ? 27.530 -18.490 14.811 1.00 86.19 1191 ALA A N 1
ATOM 9568 C CA . ALA A 1 1191 ? 26.278 -19.158 15.172 1.00 86.19 1191 ALA A CA 1
ATOM 9569 C C . ALA A 1 1191 ? 25.110 -18.173 15.308 1.00 86.19 1191 ALA A C 1
ATOM 9571 O O . ALA A 1 1191 ? 25.301 -17.001 15.632 1.00 86.19 1191 ALA A O 1
ATOM 9572 N N . LYS A 1 1192 ? 23.883 -18.676 15.135 1.00 87.75 1192 LYS A N 1
ATOM 9573 C CA . LYS A 1 1192 ? 22.655 -17.956 15.495 1.00 87.75 1192 LYS A CA 1
ATOM 9574 C C . LYS A 1 1192 ? 22.033 -18.595 16.727 1.00 87.75 1192 LYS A C 1
ATOM 9576 O O . LYS A 1 1192 ? 21.732 -19.781 16.725 1.00 87.75 1192 LYS A O 1
ATOM 9581 N N . VAL A 1 1193 ? 21.847 -17.802 17.773 1.00 84.38 1193 VAL A N 1
ATOM 9582 C CA . VAL A 1 1193 ? 21.308 -18.234 19.064 1.00 84.38 1193 VAL A CA 1
ATOM 9583 C C . VAL A 1 1193 ? 19.934 -17.614 19.249 1.00 84.38 1193 VAL A C 1
ATOM 9585 O O . VAL A 1 1193 ? 19.802 -16.396 19.181 1.00 84.38 1193 VAL A O 1
ATOM 9588 N N . VAL A 1 1194 ? 18.923 -18.440 19.514 1.00 85.31 1194 VAL A N 1
ATOM 9589 C CA . VAL A 1 1194 ? 17.544 -17.984 19.739 1.00 85.31 1194 VAL A CA 1
ATOM 9590 C C . VAL A 1 1194 ? 17.197 -18.053 21.225 1.00 85.31 1194 VAL A C 1
ATOM 9592 O O . VAL A 1 1194 ? 17.288 -19.116 21.849 1.00 85.31 1194 VAL A O 1
ATOM 9595 N N . VAL A 1 1195 ? 16.790 -16.920 21.793 1.00 83.44 1195 VAL A N 1
ATOM 9596 C CA . VAL A 1 1195 ? 16.080 -16.803 23.073 1.00 83.44 1195 VAL A CA 1
ATOM 9597 C C . VAL A 1 1195 ? 14.598 -16.694 22.741 1.00 83.44 1195 VAL A C 1
ATOM 9599 O O . VAL A 1 1195 ? 14.218 -15.777 22.027 1.00 83.44 1195 VAL A O 1
ATOM 9602 N N . ARG A 1 1196 ? 13.783 -17.629 23.228 1.00 82.81 1196 ARG A N 1
ATOM 9603 C CA . ARG A 1 1196 ? 12.337 -17.693 22.984 1.00 82.81 1196 ARG A CA 1
ATOM 9604 C C . ARG A 1 1196 ? 11.593 -17.512 24.291 1.00 82.81 1196 ARG A C 1
ATOM 9606 O O . ARG A 1 1196 ? 11.936 -18.199 25.254 1.00 82.81 1196 ARG A O 1
ATOM 9613 N N . GLU A 1 1197 ? 10.550 -16.691 24.283 1.00 83.50 1197 GLU A N 1
ATOM 9614 C CA . GLU A 1 1197 ? 9.565 -16.699 25.358 1.00 83.50 1197 GLU A CA 1
ATOM 9615 C C . GLU A 1 1197 ? 8.531 -17.804 25.095 1.00 83.50 1197 GLU A C 1
ATOM 9617 O O . GLU A 1 1197 ? 8.090 -18.014 23.962 1.00 83.50 1197 GLU A O 1
ATOM 9622 N N . LYS A 1 1198 ? 8.216 -18.583 26.130 1.00 70.44 1198 LYS A N 1
ATOM 9623 C CA . LYS A 1 1198 ? 7.279 -19.710 26.069 1.00 70.44 1198 LYS A CA 1
ATOM 9624 C C . LYS A 1 1198 ? 5.844 -19.248 26.278 1.00 70.44 1198 LYS A C 1
ATOM 9626 O O . LYS A 1 1198 ? 4.940 -19.766 25.616 1.00 70.44 1198 LYS A O 1
ATOM 9631 N N . ASP A 1 1199 ? 5.661 -18.303 27.192 1.00 70.75 1199 ASP A N 1
ATOM 9632 C CA . ASP A 1 1199 ? 4.358 -17.749 27.523 1.00 70.75 1199 ASP A CA 1
ATOM 9633 C C . ASP A 1 1199 ? 3.962 -16.661 26.508 1.00 70.75 1199 ASP A C 1
ATOM 9635 O O . ASP A 1 1199 ? 4.720 -16.300 25.604 1.00 70.75 1199 ASP A O 1
ATOM 9639 N N . CYS A 1 1200 ? 2.715 -16.194 26.568 1.00 76.25 1200 CYS A N 1
ATOM 9640 C CA . CYS A 1 1200 ? 2.191 -15.206 25.622 1.00 76.25 1200 CYS A CA 1
ATOM 9641 C C . CYS A 1 1200 ? 1.707 -13.985 26.395 1.00 76.25 1200 CYS A C 1
ATOM 9643 O O . CYS A 1 1200 ? 0.754 -14.064 27.167 1.00 76.25 1200 CYS A O 1
ATOM 9645 N N . LEU A 1 1201 ? 2.412 -12.875 26.203 1.00 79.38 1201 LEU A N 1
ATOM 9646 C CA . LEU A 1 1201 ? 2.363 -11.695 27.056 1.00 79.38 1201 LEU A CA 1
ATOM 9647 C C . LEU A 1 1201 ? 1.402 -10.635 26.487 1.00 79.38 1201 LEU A C 1
ATOM 9649 O O . LEU A 1 1201 ? 1.140 -10.625 25.285 1.00 79.38 1201 LEU A O 1
ATOM 9653 N N . PRO A 1 1202 ? 0.835 -9.749 27.323 1.00 75.44 1202 PRO A N 1
ATOM 9654 C CA . PRO A 1 1202 ? -0.230 -8.823 26.923 1.00 75.44 1202 PRO A CA 1
ATOM 9655 C C . PRO A 1 1202 ? 0.196 -7.632 26.058 1.00 75.44 1202 PRO A C 1
ATOM 9657 O O . PRO A 1 1202 ? -0.670 -7.016 25.440 1.00 75.44 1202 PRO A O 1
ATOM 9660 N N . THR A 1 1203 ? 1.482 -7.278 26.021 1.00 77.44 1203 THR A N 1
ATOM 9661 C CA . THR A 1 1203 ? 2.003 -6.151 25.227 1.00 77.44 1203 THR A CA 1
ATOM 9662 C C . THR A 1 1203 ? 3.332 -6.513 24.555 1.00 77.44 1203 THR A C 1
ATOM 9664 O O . THR A 1 1203 ? 4.039 -7.398 25.054 1.00 77.44 1203 THR A O 1
ATOM 9667 N N . PRO A 1 1204 ? 3.707 -5.836 23.449 1.00 74.31 1204 PRO A N 1
ATOM 9668 C CA . PRO A 1 1204 ? 5.034 -5.973 22.848 1.00 74.31 1204 PRO A CA 1
ATOM 9669 C C . PRO A 1 1204 ? 6.153 -5.605 23.828 1.00 74.31 1204 PRO A C 1
ATOM 9671 O O . PRO A 1 1204 ? 7.161 -6.299 23.888 1.00 74.31 1204 PRO A O 1
ATOM 9674 N N . ASP A 1 1205 ? 5.949 -4.560 24.632 1.00 75.75 1205 ASP A N 1
ATOM 9675 C CA . ASP A 1 1205 ? 6.977 -3.988 25.511 1.00 75.75 1205 ASP A CA 1
ATOM 9676 C C . ASP A 1 1205 ? 7.341 -4.949 26.646 1.00 75.75 1205 ASP A C 1
ATOM 9678 O O . ASP A 1 1205 ? 8.516 -5.160 26.932 1.00 75.75 1205 ASP A O 1
ATOM 9682 N N . LEU A 1 1206 ? 6.342 -5.605 27.251 1.00 76.75 1206 LEU A N 1
ATOM 9683 C CA . LEU A 1 1206 ? 6.569 -6.624 28.278 1.00 76.75 1206 LEU A CA 1
ATOM 9684 C C . LEU A 1 1206 ? 7.183 -7.899 27.676 1.00 76.75 1206 LEU A C 1
ATOM 9686 O O . LEU A 1 1206 ? 7.995 -8.559 28.324 1.00 76.75 1206 LEU A O 1
ATOM 9690 N N . LEU A 1 1207 ? 6.842 -8.233 26.426 1.00 80.88 1207 LEU A N 1
ATOM 9691 C CA . LEU A 1 1207 ? 7.500 -9.315 25.693 1.00 80.88 1207 LEU A CA 1
ATOM 9692 C C . LEU A 1 1207 ? 8.977 -8.993 25.417 1.00 80.88 1207 LEU A C 1
ATOM 9694 O O . LEU A 1 1207 ? 9.822 -9.865 25.625 1.00 80.88 1207 LEU A O 1
ATOM 9698 N N . GLU A 1 1208 ? 9.310 -7.766 25.003 1.00 78.00 1208 GLU A N 1
ATOM 9699 C CA . GLU A 1 1208 ? 10.708 -7.348 24.873 1.00 78.00 1208 GLU A CA 1
ATOM 9700 C C . GLU A 1 1208 ? 11.410 -7.300 26.233 1.00 78.00 1208 GLU A C 1
ATOM 9702 O O . GLU A 1 1208 ? 12.501 -7.847 26.335 1.00 78.00 1208 GLU A O 1
ATOM 9707 N N . GLU A 1 1209 ? 10.800 -6.780 27.299 1.00 78.62 1209 GLU A N 1
ATOM 9708 C CA . GLU A 1 1209 ? 11.412 -6.739 28.634 1.00 78.62 1209 GLU A CA 1
ATOM 9709 C C . GLU A 1 1209 ? 11.765 -8.147 29.166 1.00 78.62 1209 GLU A C 1
ATOM 9711 O O . GLU A 1 1209 ? 12.861 -8.372 29.693 1.00 78.62 1209 GLU A O 1
ATOM 9716 N N . VAL A 1 1210 ? 10.869 -9.126 28.999 1.00 77.88 1210 VAL A N 1
ATOM 9717 C CA . VAL A 1 1210 ? 11.087 -10.514 29.445 1.00 77.88 1210 VAL A CA 1
ATOM 9718 C C . VAL A 1 1210 ? 12.121 -11.233 28.569 1.00 77.88 1210 VAL A C 1
ATOM 9720 O O . VAL A 1 1210 ? 13.032 -11.887 29.096 1.00 77.88 1210 VAL A O 1
ATOM 9723 N N . LEU A 1 1211 ? 12.064 -11.061 27.244 1.00 81.12 1211 LEU A N 1
ATOM 9724 C CA . LEU A 1 1211 ? 13.091 -11.575 26.329 1.00 81.12 1211 LEU A CA 1
ATOM 9725 C C . LEU A 1 1211 ? 14.453 -10.908 26.557 1.00 81.12 1211 LEU A C 1
ATOM 9727 O O . LEU A 1 1211 ? 15.487 -11.566 26.438 1.00 81.12 1211 LEU A O 1
ATOM 9731 N N . HIS A 1 1212 ? 14.466 -9.634 26.940 1.00 80.00 1212 HIS A N 1
ATOM 9732 C CA . HIS A 1 1212 ? 15.654 -8.858 27.262 1.00 80.00 1212 HIS A CA 1
ATOM 9733 C C . HIS A 1 1212 ? 16.332 -9.365 28.541 1.00 80.00 1212 HIS A C 1
ATOM 9735 O O . HIS A 1 1212 ? 17.526 -9.673 28.522 1.00 80.00 1212 HIS A O 1
ATOM 9741 N N . LYS A 1 1213 ? 15.573 -9.565 29.627 1.00 79.31 1213 LYS A N 1
ATOM 9742 C CA . LYS A 1 1213 ? 16.072 -10.195 30.866 1.00 79.31 1213 LYS A CA 1
ATOM 9743 C C . LYS A 1 1213 ? 16.608 -11.608 30.601 1.00 79.31 1213 LYS A C 1
ATOM 9745 O O . LYS A 1 1213 ? 17.690 -11.965 31.075 1.00 79.31 1213 LYS A O 1
ATOM 9750 N N . SER A 1 1214 ? 15.899 -12.388 29.784 1.00 81.62 1214 SER A N 1
ATOM 9751 C CA . SER A 1 1214 ? 16.313 -13.736 29.372 1.00 81.62 1214 SER A CA 1
ATOM 9752 C C . SER A 1 1214 ? 17.589 -13.733 28.518 1.00 81.62 1214 SER A C 1
ATOM 9754 O O . SER A 1 1214 ? 18.445 -14.607 28.672 1.00 81.62 1214 SER A O 1
ATOM 9756 N N . ALA A 1 1215 ? 17.761 -12.732 27.652 1.00 82.56 1215 ALA A N 1
ATOM 9757 C CA . ALA A 1 1215 ? 18.978 -12.518 26.879 1.00 82.56 1215 ALA A CA 1
ATOM 9758 C C . ALA A 1 1215 ? 20.168 -12.117 27.757 1.00 82.56 1215 ALA A C 1
ATOM 9760 O O . ALA A 1 1215 ? 21.215 -12.761 27.675 1.00 82.56 1215 ALA A O 1
ATOM 9761 N N . LEU A 1 1216 ? 20.002 -11.113 28.627 1.00 77.56 1216 LEU A N 1
ATOM 9762 C CA . LEU A 1 1216 ? 21.013 -10.675 29.594 1.00 77.56 1216 LEU A CA 1
ATOM 9763 C C . LEU A 1 1216 ? 21.557 -11.858 30.402 1.00 77.56 1216 LEU A C 1
ATOM 9765 O O . LEU A 1 1216 ? 22.766 -12.080 30.447 1.00 77.56 1216 LEU A O 1
ATOM 9769 N N . GLN A 1 1217 ? 20.668 -12.670 30.979 1.00 78.69 1217 GLN A N 1
ATOM 9770 C CA . GLN A 1 1217 ? 21.050 -13.831 31.783 1.00 78.69 1217 GLN A CA 1
ATOM 9771 C C . GLN A 1 1217 ? 21.822 -14.895 30.977 1.00 78.69 1217 GLN A C 1
ATOM 9773 O O . GLN A 1 1217 ? 22.723 -15.531 31.522 1.00 78.69 1217 GLN A O 1
ATOM 9778 N N . ARG A 1 1218 ? 21.518 -15.071 29.683 1.00 78.69 1218 ARG A N 1
ATOM 9779 C CA . ARG A 1 1218 ? 22.195 -16.029 28.785 1.00 78.69 1218 ARG A CA 1
ATOM 9780 C C . ARG A 1 1218 ? 23.567 -15.533 28.311 1.00 78.69 1218 ARG A C 1
ATOM 9782 O O . ARG A 1 1218 ? 24.510 -16.320 28.205 1.00 78.69 1218 ARG A O 1
ATOM 9789 N N . LEU A 1 1219 ? 23.682 -14.226 28.065 1.00 80.38 1219 LEU A N 1
ATOM 9790 C CA . LEU A 1 1219 ? 24.898 -13.531 27.623 1.00 80.38 1219 LEU A CA 1
ATOM 9791 C C . LEU A 1 1219 ? 25.860 -13.191 28.774 1.00 80.38 1219 LEU A C 1
ATOM 9793 O O . LEU A 1 1219 ? 27.028 -12.907 28.525 1.00 80.38 1219 LEU A O 1
ATOM 9797 N N . LYS A 1 1220 ? 25.404 -13.263 30.028 1.00 79.25 1220 LYS A N 1
ATOM 9798 C CA . LYS A 1 1220 ? 26.135 -12.892 31.253 1.00 79.25 1220 LYS A CA 1
ATOM 9799 C C . LYS A 1 1220 ? 27.565 -13.435 31.366 1.00 79.25 1220 LYS A C 1
ATOM 9801 O O . LYS A 1 1220 ? 28.430 -12.753 31.903 1.00 79.25 1220 LYS A O 1
ATOM 9806 N N . LEU A 1 1221 ? 27.838 -14.648 30.873 1.00 76.44 1221 LEU A N 1
ATOM 9807 C CA . LEU A 1 1221 ? 29.186 -15.237 30.921 1.00 76.44 1221 LEU A CA 1
ATOM 9808 C C . LEU A 1 1221 ? 30.123 -14.766 29.790 1.00 76.44 1221 LEU A C 1
ATOM 9810 O O . LEU A 1 1221 ? 31.259 -15.234 29.717 1.00 76.44 1221 LEU A O 1
ATOM 9814 N N . LEU A 1 1222 ? 29.691 -13.859 28.907 1.00 72.75 1222 LEU A N 1
ATOM 9815 C CA . LEU A 1 1222 ? 30.534 -13.330 27.833 1.00 72.75 1222 LEU A CA 1
ATOM 9816 C C . LEU A 1 1222 ? 31.371 -12.105 28.195 1.00 72.75 1222 LEU A C 1
ATOM 9818 O O . LEU A 1 1222 ? 32.354 -11.914 27.492 1.00 72.75 1222 LEU A O 1
ATOM 9822 N N . GLU A 1 1223 ? 31.065 -11.341 29.251 1.00 66.50 1223 GLU A N 1
ATOM 9823 C CA . GLU A 1 1223 ? 31.743 -10.049 29.528 1.00 66.50 1223 GLU A CA 1
ATOM 9824 C C . GLU A 1 1223 ? 31.668 -9.089 28.320 1.00 66.50 1223 GLU A C 1
ATOM 9826 O O . GLU A 1 1223 ? 32.657 -8.511 27.880 1.00 66.50 1223 GLU A O 1
ATOM 9831 N N . LEU A 1 1224 ? 30.469 -8.955 27.739 1.00 60.47 1224 LEU A N 1
ATOM 9832 C CA . LEU A 1 1224 ? 30.161 -7.859 26.801 1.00 60.47 1224 LEU A CA 1
ATOM 9833 C C . LEU A 1 1224 ? 29.967 -6.517 27.542 1.00 60.47 1224 LEU A C 1
ATOM 9835 O O . LEU A 1 1224 ? 29.928 -5.455 26.917 1.00 60.47 1224 LEU A O 1
ATOM 9839 N N . PHE A 1 1225 ? 29.826 -6.626 28.864 1.00 52.94 1225 PHE A N 1
ATOM 9840 C CA . PHE A 1 1225 ? 29.541 -5.629 29.882 1.00 52.94 1225 PHE A CA 1
ATOM 9841 C C . PHE A 1 1225 ? 30.749 -5.604 30.804 1.00 52.94 1225 PHE A C 1
ATOM 9843 O O . PHE A 1 1225 ? 31.069 -6.721 31.282 1.00 52.94 1225 PHE A O 1
#

Secondary structure (DSSP, 8-state):
--HHHHTT-HHHHHHHHHHHHHHHHHHHHHHHHHHHHHHHHHHHHTTTTT---TT-----SSSS-TT--HHHHHHHHHHHHTBSSTTS---GGGS-GGGTTT-HHHHHGGGSPSS-TT--SGGG--HHHHHHHHHHBTTGGGTS-HHHHHHHHHHHHHHHH-SSS---HHHHHHHHHHHHHHHHHHHTT-TTTHHHHHHHHHHHHHHHHS---HHHHHHHHHHHHHHHHHHHHHGGGSS-HHHHHHHHHHHHHHHHHHHHH--HHHHHHHHHHHHHHHHHHHHHHHHHHHHHHHHHHHHHHHHHHHHSTT-------HHHHHHHHHHHHTPPPPEEEEEEETTEEEEEEEETTEEEE-SS-BSSHHHHHHHHHHHHHHHHHHHHHHHHTTS-------------------EEEEEEEEEEEEEEEEEESSHHHHHHHHHHHHHHHHTSS-TTS-GGGHHHHHHHHTTTTEEEEEEEEEETTEEEEEEEEEEEEEEEEEESSHHHHHHHHHHHHHHHHHHTT-S-GGG---S-TTT--HHHHHHHHHHHTTPPPPEEEEEES-----------------------PPEEEEEEEEEEEEEEEE--TTBSSHHHHHHHHHHHHHHHHT--TT-TTHHHHHHHHHHT-TT-EEEEEEEEETTEEEEEEEEEEEEEEE-SS-BSSHHHHHHHHHHHHHHHHTTSGGG---S-----S-HHHHHHHHHHHTT-EEEEEEEEEET----EEEEEEE---EEEEEEEESSHHHHHHHHHHHHHHHH--S--GGGGGGHHHHHHHHH-TTSEEEEEEEETTEEEEEEEESS-EEEE-SS-BSSHHHHHHHHHHHHHHHTHHHH---TT-HHHHTT-HHHHHHHHHHHTTPPPPEEEEEE------------------------------S--PPP-SHHHHHHHHHHTT-EEEEEEEEEEEEEEEEEEEEEEEEEE-SS-BSSHHHHHHHHHHHHHHHHHHTTS-SS---SHHHHHHHHHHTTPPPPEEEEEEETTEEEEEEEEEEEEEEEEEESSHHHHHHHHHHHHHHHHTTTTT--GGGGGS--TTHHHHHHHHHHGGGEEEEEEEEEEEEEEEEEEEEEEEEE-SS-BSSHHHHHHHHHHHHHHHHT--TT-TT--S-HHHHHHHHHHHTTPPPPEEEEEEPTTS-EEEEEEEEEEEEEE--S-BSSHHHHHHHHHHHHHHHHGGG---

Solvent-accessible surface area (backbone atoms only — not comparable to full-atom values): 68184 Å² total; per-residue (Å²): 131,56,75,68,59,46,74,70,36,67,31,36,44,40,33,52,45,51,48,50,43,52,60,54,49,35,61,55,54,38,39,57,47,40,77,48,34,54,66,46,36,52,65,49,33,68,78,58,72,68,58,63,44,86,80,61,27,65,60,70,79,63,76,50,77,85,72,48,50,70,55,38,44,56,50,52,51,60,56,40,70,40,29,67,58,61,88,52,87,64,33,52,44,13,18,54,47,34,39,52,67,85,33,50,37,36,52,59,12,31,44,26,64,72,76,35,53,85,36,72,39,31,82,75,56,56,58,67,40,56,51,35,29,34,69,27,25,62,76,46,41,78,52,46,60,62,82,48,51,50,49,59,50,50,50,52,49,54,60,66,65,36,93,83,49,52,31,54,71,71,58,43,54,53,50,52,52,49,52,52,55,40,47,53,44,43,42,77,62,39,76,92,46,29,69,59,46,52,50,49,47,52,54,39,48,50,59,71,71,50,75,94,43,73,65,59,52,51,54,49,56,68,41,43,63,53,45,50,47,54,44,53,61,66,60,64,78,80,72,65,66,67,65,51,46,50,54,51,49,51,54,48,46,56,51,52,50,50,64,69,64,85,48,70,66,59,49,52,51,49,54,45,48,53,49,50,46,51,44,44,51,52,48,50,52,41,48,48,46,57,47,47,50,49,47,45,50,51,46,50,52,47,44,53,46,58,66,40,94,85,51,85,83,71,92,77,60,32,49,58,53,45,46,51,46,26,59,74,71,70,40,62,78,64,47,74,51,68,51,81,50,96,85,26,22,26,12,30,34,34,46,80,90,46,75,37,66,36,89,58,76,24,84,41,69,66,60,12,40,34,52,14,24,42,54,45,50,56,52,53,46,58,52,52,50,60,61,60,71,74,66,88,86,84,90,77,88,88,78,80,82,84,83,82,84,74,95,67,72,43,19,44,12,36,31,40,38,56,39,72,76,44,56,33,78,30,67,24,83,40,63,66,52,1,43,20,50,28,30,36,45,47,18,50,39,71,64,73,37,59,94,87,54,62,51,92,49,20,48,58,53,39,62,65,71,36,76,83,51,46,47,75,47,84,49,76,49,75,60,86,81,37,19,34,16,35,39,34,34,36,34,50,49,76,28,78,12,60,27,78,40,65,68,51,2,42,35,40,5,26,41,51,49,42,52,24,40,41,66,39,65,74,49,76,73,93,81,63,87,78,89,59,76,89,76,62,62,33,50,62,53,42,44,53,50,28,56,75,69,74,35,65,71,66,45,75,54,73,48,70,80,73,81,90,87,84,87,89,86,84,87,84,84,90,84,87,86,85,88,87,85,91,83,92,71,74,38,16,25,9,31,29,42,38,45,45,70,71,44,42,32,62,36,68,79,76,28,84,49,69,70,61,18,40,51,50,30,28,43,53,48,21,40,52,75,67,50,64,99,77,56,93,54,22,57,58,53,45,52,54,60,35,71,74,37,96,78,36,45,79,47,83,48,74,50,80,55,96,88,18,32,22,18,34,40,38,30,23,44,74,52,73,28,61,16,89,59,77,19,83,37,70,67,55,4,40,31,39,2,25,45,44,39,54,63,40,40,43,66,29,64,74,54,53,70,78,97,70,93,68,94,66,97,51,33,45,60,50,50,37,51,43,29,56,72,61,75,38,55,68,66,40,76,48,78,47,60,57,73,77,66,53,26,10,31,15,31,37,38,34,49,59,52,68,45,76,42,92,63,77,27,86,39,64,66,58,18,44,51,54,45,35,40,54,52,35,49,48,74,54,82,81,76,70,88,87,65,59,91,52,27,63,61,50,47,28,66,77,65,34,72,86,28,57,43,84,48,76,44,78,54,91,88,28,16,25,22,29,43,34,34,80,53,66,49,72,42,66,43,94,64,64,24,83,33,65,69,54,14,43,33,49,20,28,42,55,43,49,60,50,40,35,88,72,71,68,75,62,86,83,40,70,48,49,74,69,69,36,28,43,57,42,49,37,53,57,37,42,74,71,74,34,61,67,63,43,75,53,67,44,70,54,80,89,72,88,85,80,91,61,64,80,22,11,44,49,43,69,84,89,91,90,91,91,90,89,88,88,84,89,77,99,72,89,78,72,84,85,52,74,64,51,54,51,51,29,30,54,78,67,63,35,45,78,42,84,48,73,48,81,43,74,24,18,36,13,37,36,38,33,57,47,68,76,45,65,46,65,38,97,61,71,25,86,40,72,68,55,17,44,47,50,30,35,28,46,49,27,46,53,36,30,78,70,66,73,40,98,58,79,48,63,52,56,65,62,52,48,50,48,27,54,76,69,74,38,74,62,65,42,87,42,82,49,76,56,99,80,32,27,30,27,30,40,36,32,60,51,76,47,75,25,66,19,47,22,74,42,62,66,44,1,40,27,37,5,29,41,54,38,45,72,65,41,27,78,65,72,69,48,82,74,78,69,72,87,62,83,70,89,70,50,38,44,55,53,47,45,71,77,47,45,88,36,48,47,78,49,79,44,83,40,63,24,30,34,38,38,41,36,39,39,38,62,72,41,71,46,58,36,94,59,78,22,92,35,61,70,55,14,48,46,52,33,41,54,35,49,28,36,53,72,67,48,76,84,82,53,78,85,57,90,65,56,68,66,54,57,49,45,53,56,28,51,50,74,71,36,70,67,64,56,76,48,72,47,76,44,93,92,70,36,14,32,23,36,33,46,34,48,50,77,37,77,49,68,54,88,64,50,33,80,40,69,66,60,41,48,52,52,46,46,54,54,44,51,68,31,47,58,64,65,65,65,112

InterPro domains:
  IPR007110 Immunoglobulin-like domain [PS50835] (397-487)
  IPR014720 Double-stranded RNA-binding domain [PS50137] (483-519)
  IPR014720 Double-stranded RNA-binding domain [SM00358] (318-381)
  IPR014720 Double-stranded RNA-binding domain [SM00358] (458-518)
  IPR014720 Double-stranded RNA-binding domain [SM00358] (715-776)
  IPR014720 Double-stranded RNA-binding domain [SM00358] (791-852)
  IPR027897 Protein of unknown function DUF4559 [PF15112] (6-306)
  IPR027897 Protein of unknown function DUF4559 [PTHR35083] (1-1225)

Sequence (1225 aa):
MSTVDRLNDTEYINWLKLGVCLMEIRPLLSALIETRLEDFHLKLKEKRNDKRCSSRCSVAKDQKLTHLCEICREWSTVIKSYHKKPKSYIYWNNCKPFRWCDDALEVAKAYMPSRQEDNNQMSDFDIAALLVLMKQCTHFEKLVPESVLDKIQDIRNTLMHSPDMKISSTDAEGFFKDIFMFFEAMKSTDPLLEETVCEVENKTHKICRSPLNISLREDLKNREIAVFKENILALHTGADKDSFQKVNLILLRRQEWCIQNGNPQGLAELLNKVRDELKKDFTEIKQKVDCIDHKLQNIDERVAQLEDPQNPKKLVMYKNDLISLAQKKRWETPLFSEDIKNYGYVGKVRVNGVEYKGETVYPSKVDAHQEVSKIALEELKNELEKQERSVIPHPRPMLNLPSDDKDGKRFSSEVTCELKGTFVKSSGSTEEEAIQSSYRRIGLALGFLNPNSDVSQAKNIVQETSRSDLVISEDSTKEGDVYTCKLKLNGNCQFKGQGDDKKQAEKNAAKKAFMALVAMNQVQEEQLDLTEDSKLDYKGKLQSFFQKKKLPLPSYDTKESGSRAAGISTENETNLPNHSAENIGKSFIASVTVRMRDVRISTDNSFTIEEEAKQSAFTKLGFVLGANESEENAERFVQEYFSKSKENKIQIGYEHVQNTLACVLTFTVQCTFTGQDHASSRKSAHENAAKEGLRRLAPVSEFHTGTSFEPMVNYRNRLQELFQKANQELPTYEIIHNNAVEEFRSTVTIYIKELDFPEEYDSEHKAVEEACKKLDLVLNSAMDRSQLSASKARIFECLGKDSVKEKIVKVANKYKCQLILNTPLSFEDEESAASKTSAEQQVAWSALQKLRPLLRWNDSNPTILKKNYKGALQELVQEKGQTLPSYSTRCIYGSPSNKTDRRSVNPVPIKNMLPISCYITEDEERPKTVEELTVALAKHNIQKYFTYSICKGYASSVIISKKNIMLESLEWCDTEEEALNTSYKMLGRTLYDLGQISDRIETRDEIKNLFERKQLPRPQETWKRKDNELMCCLEFSMNLSFKGYGKEGKMAKEDAAKNAFAKLAPILKWDTNENDKGPAERYVEILERHLRNDCQYEESSCDLYSGDVVFSFRDFTVCTKQTHPSKRAAQKEVCERLASVLGLNVSDISNKIPLKNRIQEWFQKDNLPIPKYEDDAVAGGGFKCKTTFTAKVVVREKDCLPTPDLLEEVLHKSALQRLKLLELF

pLDDT: mean 72.35, std 17.1, range [20.36, 94.12]

Mean predicted aligned error: 25.49 Å

Organism: Lepisosteus oculatus (NCBI:txid7918)

Foldseek 3Di:
DDLVVLLVDPFLLLLLLLLVLQVLVLQLLFFVCFVCLVVVLVVLCVVQVLDAAPPQQAQDWFLDSVPDDPSLVVLLVSLLVQFPPSVDSFAQLAASSRCSSPDSWNSLSRQFDFDANVFAASVSDRSRRSLRSLVTGNSNCQQAPNVLSVLSVVSVVVSLPPPPSGDDPVVSVVSLVSSVVRLVSNCVRDVVCNVVSVVSNVVSCCSSPDDDDPVSSVVSVVCVVVSVVSSVVVVVPDDDPVVVVVVVVVVVCVQVVLLPDLDVVVVVVVVVVVVVVVVVVVVVVVVVVVVVVVVVVVVVVVVVVCVPPPHDDDPDPLLVVLQVVCVVVVWDGKDKDWDDDVQATKIWIATNNDIFTHDDGDNDSSVNSSRRSVVVVVVVVVVVVVVVVPDDDDDDDDDDDDDPDPPFKKKKKKKKFFAFQQKFKAKDLDQLLQVLVSLQLLCVLQVLDDPPDDSNCSVVSSCVVVPDWKDWDWDWDDDPSMIMIIITIGGMGMFMAMDSDQVRRVQRRLVSVVSSCVSSVLDDPVPDPPPDPPPDRSQVVQQVSCVVVVHDGMDMDMDIDDDDDDDDDDDDDDDDDDDDDDDDQWWWAKKKKFWDAFFKFKDDQDAQDDVVLVVVRLLLVLLLQPHDNDPPPSVVSVVVQQVVDPQKDKDWDWDDDDSTIMIMITITDMHMFIQPDTDNDPVVNQLSNLVRNLVSCCSIPLSPDPDDDPPDPCSQVSQQVSCVSSVTDGMDMGIPIPDDQQFKKKKKWFDDFKFWDPDWAQDQVVQVLVVLLLVLCLQPVDDDPPPSNCSLVVCCVVQNVVQWDWDWDDDPNTIHIMIGGNGIDMFIDPGTDSDQQVNLLVSLVVNCVSCCVGLVDDCPDPCVVVSNSLVVSQVSSVVVVTDGIDMDMDRDRDDDDDIGDRGHTYHHHDDDDYDDDDDDDDDDDDDDDPVLVVVLCVVQVKDKDKDKDKDKWKKKKKKFWDFFFKFKAPDWALDPVVLQLRRQQVVLVLCVLLVVDPDRDSGNVVQQVSCVVVVFPRWDWDWDDDPSTIMIMTTGIDIGMFMAIARYQLLRLLRSLVRVCVSCCVRRVNDPVVPPDDDSNPSNVVCCVVRPVSIDMDMDMAMWMWIKMKIWADQGKAKQPDFAQDPVVQVVLSLVLVCLLQVNDPPPPVDPDDSLVVQQVSCSSSVFPRWDKDWDADPVHGIMIMTTGTDMHMQTDPGIHRDPVVNCVVSSVSNCRSNVSRPSD

Nearest PDB structures (foldseek):
  9asn-assembly1_B  TM=3.859E-01  e=4.468E+00  Homo sapiens
  7d6n-assembly1_E  TM=2.241E-01  e=6.497E+00  Tick-borne encephalitis virus
  2j7u-assembly1_A  TM=1.602E-01  e=3.374E+00  Dengue virus
  6xd1-assembly1_A  TM=1.547E-01  e=5.916E+00  dengue virus type 3

Radius of gyration: 46.38 Å; Cα contacts (8 Å, |Δi|>4): 1899; chains: 1; bounding box: 134×110×151 Å